Protein AF-0000000087771584 (afdb_homodimer)

Secondary structure (DSSP, 8-state):
-------------SPPPHHHHHHHHHHHHHHHHHHHTHHHHHHHHHHHHHHHHHTS-HHHHHH-TTHHHHHHHHHHHHHHHHHHHHHHHHT--TT-SSS-TTTTTHHHHHHHHHHHHTT---HHHHHHHHHHHHHHHHHHSSTTHHHHIIIIIHHHHHHHHHTTT--TT-SSPPEEEEES-TTSHHHHHHHHTT-EEEEEE--HHHHHHHHHHHHT--STT-EEE-TTTT--TT-S-HHHHH--EEE-SS-GGGG--STT-EEEEES-HHHHHTSGGGTT-EEEEEEES-GGG-SBHHHHHHHHHHHEEEEEEEEEEE----TTTTGGGT-SS----B---HHHHHHHHHHHTEEEEEEEEEEEESS--TTSSB-TTEEEEEEEEEEE--HHHHHHHSS--------------/-------------SPPPHHHHHHHHHHHHHHHHHHHTHHHHHHHHHHHHHHHHHTS-HHHHHH-TTHHHHHHHHHHHHHHHHHHHHHHHHT--TT-SSS-TTTTTHHHHHHHHHHHHTT---HHHHHHHHHHHHHHHHHHSSTTHHHHIIIIIHHHHHHHHHTTT--TT-SSPPEEEEES-TTSHHHHHHHHTT-EEEEEE--HHHHHHHHHHHHT--STT-EEE-TTTT--TT-S-HHHHH--EEE-SS-GGGG--STT-EEEEES-HHHHHTSGGGTT-EEEEEEES-GGG-SBHHHHHHHHHHHEEEEEEEEEEE----TTTTGGGT-SS----B---HHHHHHHHHHHTEEEEEEEEEEEESS--TTSSB-TTEEEEEEEEEEE--HHHHHHHSS--------------

Structure (mmCIF, N/CA/C/O backbone):
data_AF-0000000087771584-model_v1
#
loop_
_entity.id
_entity.type
_entity.pdbx_description
1 polymer 'carnosine N-methyltransferase'
#
loop_
_atom_site.group_PDB
_atom_site.id
_atom_site.type_symbol
_atom_site.label_atom_id
_atom_site.label_alt_id
_atom_site.label_comp_id
_atom_site.label_asym_id
_atom_site.label_entity_id
_atom_site.label_seq_id
_atom_site.pdbx_PDB_ins_code
_atom_site.Cartn_x
_atom_site.Cartn_y
_atom_site.Cartn_z
_atom_site.occupancy
_atom_site.B_iso_or_equiv
_atom_site.auth_seq_id
_atom_site.auth_comp_id
_atom_site.auth_asym_id
_atom_site.auth_atom_id
_atom_site.pdbx_PDB_model_num
ATOM 1 N N . MET A 1 1 ? -27.375 -39.625 -28.359 1 22.77 1 MET A N 1
ATOM 2 C CA . MET A 1 1 ? -26.031 -39.094 -28.609 1 22.77 1 MET A CA 1
ATOM 3 C C . MET A 1 1 ? -25.188 -39.219 -27.344 1 22.77 1 MET A C 1
ATOM 5 O O . MET A 1 1 ? -25.531 -38.656 -26.297 1 22.77 1 MET A O 1
ATOM 9 N N . GLN A 1 2 ? -24.406 -40.344 -27.062 1 22.14 2 GLN A N 1
ATOM 10 C CA . GLN A 1 2 ? -23.703 -40.969 -25.938 1 22.14 2 GLN A CA 1
ATOM 11 C C . GLN A 1 2 ? -22.516 -40.094 -25.5 1 22.14 2 GLN A C 1
ATOM 13 O O . GLN A 1 2 ? -21.547 -39.938 -26.266 1 22.14 2 GLN A O 1
ATOM 18 N N . ASN A 1 3 ? -22.781 -38.906 -24.797 1 22.47 3 ASN A N 1
ATOM 19 C CA . ASN A 1 3 ? -21.891 -37.875 -24.297 1 22.47 3 ASN A CA 1
ATOM 20 C C . ASN A 1 3 ? -20.719 -38.469 -23.516 1 22.47 3 ASN A C 1
ATOM 22 O O . ASN A 1 3 ? -20.922 -39.094 -22.484 1 22.47 3 ASN A O 1
ATOM 26 N N . SER A 1 4 ? -19.688 -38.938 -24.234 1 24.83 4 SER A N 1
ATOM 27 C CA . SER A 1 4 ? -18.453 -39.5 -23.703 1 24.83 4 SER A CA 1
ATOM 28 C C . SER A 1 4 ? -17.797 -38.594 -22.703 1 24.83 4 SER A C 1
ATOM 30 O O . SER A 1 4 ? -17.328 -37.5 -23.047 1 24.83 4 SER A O 1
ATOM 32 N N . THR A 1 5 ? -18.266 -38.5 -21.406 1 28.45 5 THR A N 1
ATOM 33 C CA . THR A 1 5 ? -17.75 -37.938 -20.172 1 28.45 5 THR A CA 1
ATOM 34 C C . THR A 1 5 ? -16.266 -38.25 -20.016 1 28.45 5 THR A C 1
ATOM 36 O O . THR A 1 5 ? -15.898 -39.406 -19.797 1 28.45 5 THR A O 1
ATOM 39 N N . GLY A 1 6 ? -15.438 -37.75 -20.906 1 25.03 6 GLY A N 1
ATOM 40 C CA . GLY A 1 6 ? -14 -37.938 -20.75 1 25.03 6 GLY A CA 1
ATOM 41 C C . GLY A 1 6 ? -13.523 -37.656 -19.328 1 25.03 6 GLY A C 1
ATOM 42 O O . GLY A 1 6 ? -13.93 -36.688 -18.703 1 25.03 6 GLY A O 1
ATOM 43 N N . ASP A 1 7 ? -13.18 -38.719 -18.641 1 27.91 7 ASP A N 1
ATOM 44 C CA . ASP A 1 7 ? -12.594 -38.875 -17.312 1 27.91 7 ASP A CA 1
ATOM 45 C C . ASP A 1 7 ? -11.344 -38.031 -17.156 1 27.91 7 ASP A C 1
ATOM 47 O O . ASP A 1 7 ? -10.305 -38.312 -17.75 1 27.91 7 ASP A O 1
ATOM 51 N N . GLY A 1 8 ? -11.43 -36.719 -17.328 1 28.66 8 GLY A N 1
ATOM 52 C CA . GLY A 1 8 ? -10.281 -35.938 -16.922 1 28.66 8 GLY A CA 1
ATOM 53 C C . GLY A 1 8 ? -9.734 -36.312 -15.562 1 28.66 8 GLY A C 1
ATOM 54 O O . GLY A 1 8 ? -10.344 -36 -14.531 1 28.66 8 GLY A O 1
ATOM 55 N N . SER A 1 9 ? -9.055 -37.469 -15.5 1 25.88 9 SER A N 1
ATOM 56 C CA . SER A 1 9 ? -8.336 -37.875 -14.297 1 25.88 9 SER A CA 1
ATOM 57 C C . SER A 1 9 ? -7.422 -36.75 -13.797 1 25.88 9 SER A C 1
ATOM 59 O O . SER A 1 9 ? -6.527 -36.312 -14.523 1 25.88 9 SER A O 1
ATOM 61 N N . ALA A 1 10 ? -7.867 -35.875 -13.07 1 38.59 10 ALA A N 1
ATOM 62 C CA . ALA A 1 10 ? -7.008 -35.062 -12.219 1 38.59 10 ALA A CA 1
ATOM 63 C C . ALA A 1 10 ? -5.922 -35.906 -11.562 1 38.59 10 ALA A C 1
ATOM 65 O O . ALA A 1 10 ? -6.219 -36.906 -10.906 1 38.59 10 ALA A O 1
ATOM 66 N N . GLY A 1 11 ? -4.777 -36.094 -12.117 1 32.62 11 GLY A N 1
ATOM 67 C CA . GLY A 1 11 ? -3.645 -36.75 -11.492 1 32.62 11 GLY A CA 1
ATOM 68 C C . GLY A 1 11 ? -3.521 -36.469 -10.008 1 32.62 11 GLY A C 1
ATOM 69 O O . GLY A 1 11 ? -3.18 -35.344 -9.625 1 32.62 11 GLY A O 1
ATOM 70 N N . ALA A 1 12 ? -4.148 -37.156 -9.164 1 39.69 12 ALA A N 1
ATOM 71 C CA . ALA A 1 12 ? -3.969 -37.125 -7.719 1 39.69 12 ALA A CA 1
ATOM 72 C C . ALA A 1 12 ? -2.541 -37.5 -7.34 1 39.69 12 ALA A C 1
ATOM 74 O O . ALA A 1 12 ? -2.025 -38.531 -7.801 1 39.69 12 ALA A O 1
ATOM 75 N N . GLY A 1 13 ? -1.673 -36.625 -7.02 1 40.41 13 GLY A N 1
ATOM 76 C CA . GLY A 1 13 ? -0.415 -37 -6.398 1 40.41 13 GLY A CA 1
ATOM 77 C C . GLY A 1 13 ? -0.57 -38.094 -5.355 1 40.41 13 GLY A C 1
ATOM 78 O O . GLY A 1 13 ? -1.687 -38.531 -5.07 1 40.41 13 GLY A O 1
ATOM 79 N N . PRO A 1 14 ? 0.566 -38.719 -4.977 1 46.25 14 PRO A N 1
ATOM 80 C CA . PRO A 1 14 ? 0.5 -39.812 -3.986 1 46.25 14 PRO A CA 1
ATOM 81 C C . PRO A 1 14 ? -0.317 -39.438 -2.754 1 46.25 14 PRO A C 1
ATOM 83 O O . PRO A 1 14 ? -0.399 -38.25 -2.404 1 46.25 14 PRO A O 1
ATOM 86 N N . PRO A 1 15 ? -1.144 -40.438 -2.342 1 50.44 15 PRO A N 1
ATOM 87 C CA . PRO A 1 15 ? -1.934 -40.188 -1.134 1 50.44 15 PRO A CA 1
ATOM 88 C C . PRO A 1 15 ? -1.086 -39.688 0.031 1 50.44 15 PRO A C 1
ATOM 90 O O . PRO A 1 15 ? 0.034 -40.156 0.237 1 50.44 15 PRO A O 1
ATOM 93 N N . PRO A 1 16 ? -1.327 -38.594 0.539 1 58.59 16 PRO A N 1
ATOM 94 C CA . PRO A 1 16 ? -0.564 -38.062 1.676 1 58.59 16 PRO A CA 1
ATOM 95 C C . PRO A 1 16 ? -0.458 -39.062 2.822 1 58.59 16 PRO A C 1
ATOM 97 O O . PRO A 1 16 ? -1.336 -39.906 2.986 1 58.59 16 PRO A O 1
ATOM 100 N N . GLN A 1 17 ? 0.775 -39.188 3.443 1 62.94 17 GLN A N 1
ATOM 101 C CA . GLN A 1 17 ? 0.966 -39.938 4.68 1 62.94 17 GLN A CA 1
ATOM 102 C C . GLN A 1 17 ? -0.097 -39.594 5.711 1 62.94 17 GLN A C 1
ATOM 104 O O . GLN A 1 17 ? -0.631 -38.469 5.699 1 62.94 17 GLN A O 1
ATOM 109 N N . PRO A 1 18 ? -0.548 -40.594 6.504 1 60.47 18 PRO A N 1
ATOM 110 C CA . PRO A 1 18 ? -1.641 -40.375 7.457 1 60.47 18 PRO A CA 1
ATOM 111 C C . PRO A 1 18 ? -1.499 -39.062 8.227 1 60.47 18 PRO A C 1
ATOM 113 O O . PRO A 1 18 ? -2.484 -38.344 8.422 1 60.47 18 PRO A O 1
ATOM 116 N N . ASP A 1 19 ? -0.29 -38.719 8.641 1 77.94 19 ASP A N 1
ATOM 117 C CA . ASP A 1 19 ? -0.054 -37.469 9.367 1 77.94 19 ASP A CA 1
ATOM 118 C C . ASP A 1 19 ? -0.266 -36.281 8.469 1 77.94 19 ASP A C 1
ATOM 120 O O . ASP A 1 19 ? -0.857 -35.281 8.883 1 77.94 19 ASP A O 1
ATOM 124 N N . GLN A 1 20 ? -0.003 -36.531 7.23 1 80.88 20 GLN A N 1
ATOM 125 C CA . GLN A 1 20 ? -0.16 -35.438 6.273 1 80.88 20 GLN A CA 1
ATOM 126 C C . GLN A 1 20 ? -1.629 -35.219 5.918 1 80.88 20 GLN A C 1
ATOM 128 O O . GLN A 1 20 ? -2.078 -34.062 5.766 1 80.88 20 GLN A O 1
ATOM 133 N N . ALA A 1 21 ? -2.41 -36.375 5.859 1 86.06 21 ALA A N 1
ATOM 134 C CA . ALA A 1 21 ? -3.832 -36.281 5.535 1 86.06 21 ALA A CA 1
ATOM 135 C C . ALA A 1 21 ? -4.605 -35.562 6.641 1 86.06 21 ALA A C 1
ATOM 137 O O . ALA A 1 21 ? -5.512 -34.781 6.363 1 86.06 21 ALA A O 1
ATOM 138 N N . ALA A 1 22 ? -4.188 -35.844 7.809 1 89.44 22 ALA A N 1
ATOM 139 C CA . ALA A 1 22 ? -4.848 -35.219 8.945 1 89.44 22 ALA A CA 1
ATOM 140 C C . ALA A 1 22 ? -4.562 -33.719 8.969 1 89.44 22 ALA A C 1
ATOM 142 O O . ALA A 1 22 ? -5.457 -32.906 9.258 1 89.44 22 ALA A O 1
ATOM 143 N N . LEU A 1 23 ? -3.338 -33.344 8.672 1 90.44 23 LEU A N 1
ATOM 144 C CA . LEU A 1 23 ? -2.953 -31.938 8.641 1 90.44 23 LEU A CA 1
ATOM 145 C C . LEU A 1 23 ? -3.691 -31.203 7.531 1 90.44 23 LEU A C 1
ATOM 147 O O . LEU A 1 23 ? -4.113 -30.062 7.711 1 90.44 23 LEU A O 1
ATOM 151 N N . GLU A 1 24 ? -3.861 -31.844 6.469 1 91.56 24 GLU A N 1
ATOM 152 C CA . GLU A 1 24 ? -4.578 -31.25 5.344 1 91.56 24 GLU A CA 1
ATOM 153 C C . GLU A 1 24 ? -6.059 -31.062 5.66 1 91.56 24 GLU A C 1
ATOM 155 O O . GLU A 1 24 ? -6.656 -30.047 5.301 1 91.56 24 GLU A O 1
ATOM 160 N N . ARG A 1 25 ? -6.602 -32.062 6.246 1 93.69 25 ARG A N 1
ATOM 161 C CA . ARG A 1 25 ? -8.008 -31.984 6.629 1 93.69 25 ARG A CA 1
ATOM 162 C C . ARG A 1 25 ? -8.234 -30.859 7.633 1 93.69 25 ARG A C 1
ATOM 164 O O . ARG A 1 25 ? -9.219 -30.125 7.535 1 93.69 25 ARG A O 1
ATOM 171 N N . GLU A 1 26 ? -7.359 -30.75 8.547 1 95.44 26 GLU A N 1
ATOM 172 C CA . GLU A 1 26 ? -7.445 -29.656 9.523 1 95.44 26 GLU A CA 1
ATOM 173 C C . GLU A 1 26 ? -7.348 -28.297 8.844 1 95.44 26 GLU A C 1
ATOM 175 O O . GLU A 1 26 ? -8.094 -27.375 9.172 1 95.44 26 GLU A O 1
ATOM 180 N N . ALA A 1 27 ? -6.391 -28.219 7.93 1 95.69 27 ALA A N 1
ATOM 181 C CA . ALA A 1 27 ? -6.219 -26.984 7.184 1 95.69 27 ALA A CA 1
ATOM 182 C C . ALA A 1 27 ? -7.473 -26.641 6.383 1 95.69 27 ALA A C 1
ATOM 184 O O . ALA A 1 27 ? -7.918 -25.484 6.367 1 95.69 27 ALA A O 1
ATOM 185 N N . LEU A 1 28 ? -8.023 -27.656 5.738 1 96.69 28 LEU A N 1
ATOM 186 C CA . LEU A 1 28 ? -9.266 -27.484 4.988 1 96.69 28 LEU A CA 1
ATOM 187 C C . LEU A 1 28 ? -10.398 -27.031 5.91 1 96.69 28 LEU A C 1
ATOM 189 O O . LEU A 1 28 ? -11.164 -26.141 5.562 1 96.69 28 LEU A O 1
ATOM 193 N N . GLY A 1 29 ? -10.477 -27.656 7.035 1 97.44 29 GLY A N 1
ATOM 194 C CA . GLY A 1 29 ? -11.492 -27.312 8.016 1 97.44 29 GLY A CA 1
ATOM 195 C C . GLY A 1 29 ? -11.383 -25.891 8.516 1 97.44 29 GLY A C 1
ATOM 196 O O . GLY A 1 29 ? -12.398 -25.188 8.656 1 97.44 29 GLY A O 1
ATOM 197 N N . ARG A 1 30 ? -10.188 -25.484 8.781 1 97.69 30 ARG A N 1
ATOM 198 C CA . ARG A 1 30 ? -9.938 -24.109 9.227 1 97.69 30 ARG A CA 1
ATOM 199 C C . ARG A 1 30 ? -10.43 -23.109 8.203 1 97.69 30 ARG A C 1
ATOM 201 O O . ARG A 1 30 ? -11.086 -22.125 8.555 1 97.69 30 ARG A O 1
ATOM 208 N N . VAL A 1 31 ? -10.086 -23.328 6.965 1 98.12 31 VAL A N 1
ATOM 209 C CA . VAL A 1 31 ? -10.453 -22.422 5.879 1 98.12 31 VAL A CA 1
ATOM 210 C C . VAL A 1 31 ? -11.969 -22.406 5.715 1 98.12 31 VAL A C 1
ATOM 212 O O . VAL A 1 31 ? -12.57 -21.328 5.637 1 98.12 31 VAL A O 1
ATOM 215 N N . ALA A 1 32 ? -12.609 -23.562 5.668 1 98.12 32 ALA A N 1
ATOM 216 C CA . ALA A 1 32 ? -14.062 -23.641 5.543 1 98.12 32 ALA A CA 1
ATOM 217 C C . ALA A 1 32 ? -14.75 -22.969 6.723 1 98.12 32 ALA A C 1
ATOM 219 O O . ALA A 1 32 ? -15.773 -22.297 6.551 1 98.12 32 ALA A O 1
ATOM 220 N N . HIS A 1 33 ? -14.164 -23.141 7.867 1 98.12 33 HIS A N 1
ATOM 221 C CA . HIS A 1 33 ? -14.664 -22.5 9.078 1 98.12 33 HIS A CA 1
ATOM 222 C C . HIS A 1 33 ? -14.633 -20.984 8.945 1 98.12 33 HIS A C 1
ATOM 224 O O . HIS A 1 33 ? -15.594 -20.312 9.32 1 98.12 33 HIS A O 1
ATOM 230 N N . ALA A 1 34 ? -13.555 -20.438 8.453 1 98.19 34 ALA A N 1
ATOM 231 C CA . ALA A 1 34 ? -13.414 -19 8.266 1 98.19 34 ALA A CA 1
ATOM 232 C C . ALA A 1 34 ? -14.453 -18.469 7.289 1 98.19 34 ALA A C 1
ATOM 234 O O . ALA A 1 34 ? -15.047 -17.406 7.516 1 98.19 34 ALA A O 1
ATOM 235 N N . LEU A 1 35 ? -14.68 -19.188 6.195 1 98.31 35 LEU A N 1
ATOM 236 C CA . LEU A 1 35 ? -15.703 -18.812 5.227 1 98.31 35 LEU A CA 1
ATOM 237 C C . LEU A 1 35 ? -17.094 -18.797 5.871 1 98.31 35 LEU A C 1
ATOM 239 O O . LEU A 1 35 ? -17.875 -17.891 5.652 1 98.31 35 LEU A O 1
ATOM 243 N N . ARG A 1 36 ? -17.281 -19.75 6.672 1 97.06 36 ARG A N 1
ATOM 244 C CA . ARG A 1 36 ? -18.562 -19.938 7.34 1 97.06 36 ARG A CA 1
ATOM 245 C C . ARG A 1 36 ? -18.859 -18.797 8.305 1 97.06 36 ARG A C 1
ATOM 247 O O . ARG A 1 36 ? -20 -18.328 8.414 1 97.06 36 ARG A O 1
ATOM 254 N N . HIS A 1 37 ? -17.875 -18.344 8.953 1 97.12 37 HIS A N 1
ATOM 255 C CA . HIS A 1 37 ? -18.047 -17.344 10 1 97.12 37 HIS A CA 1
ATOM 256 C C . HIS A 1 37 ? -17.578 -15.969 9.531 1 97.12 37 HIS A C 1
ATOM 258 O O . HIS A 1 37 ? -17.172 -15.133 10.344 1 97.12 37 HIS A O 1
ATOM 264 N N . TYR A 1 38 ? -17.641 -15.742 8.281 1 97.44 38 TYR A N 1
ATOM 265 C CA . TYR A 1 38 ? -17.266 -14.469 7.664 1 97.44 38 TYR A CA 1
ATOM 266 C C . TYR A 1 38 ? -17.953 -13.305 8.367 1 97.44 38 TYR A C 1
ATOM 268 O O . TYR A 1 38 ? -17.328 -12.273 8.625 1 97.44 38 TYR A O 1
ATOM 276 N N . ARG A 1 39 ? -19.156 -13.43 8.68 1 95.12 39 ARG A N 1
ATOM 277 C CA . ARG A 1 39 ? -19.969 -12.328 9.18 1 95.12 39 ARG A CA 1
ATOM 278 C C . ARG A 1 39 ? -19.484 -11.852 10.539 1 95.12 39 ARG A C 1
ATOM 280 O O . ARG A 1 39 ? -19.578 -10.664 10.859 1 95.12 39 ARG A O 1
ATOM 287 N N . SER A 1 40 ? -19 -12.773 11.297 1 92 40 SER A N 1
ATOM 288 C CA . SER A 1 40 ? -18.531 -12.398 12.625 1 92 40 SER A CA 1
ATOM 289 C C . SER A 1 40 ? -17.406 -11.383 12.547 1 92 40 SER A C 1
ATOM 291 O O . SER A 1 40 ? -17.406 -10.375 13.258 1 92 40 SER A O 1
ATOM 293 N N . GLY A 1 41 ? -16.438 -11.617 11.703 1 91.5 41 GLY A N 1
ATOM 294 C CA . GLY A 1 41 ? -15.32 -10.695 11.523 1 91.5 41 GLY A CA 1
ATOM 295 C C . GLY A 1 41 ? -15.719 -9.391 10.852 1 91.5 41 GLY A C 1
ATOM 296 O O . GLY A 1 41 ? -15.344 -8.312 11.312 1 91.5 41 GLY A O 1
ATOM 297 N N . ALA A 1 42 ? -16.484 -9.5 9.82 1 94.06 42 ALA A N 1
ATOM 298 C CA . ALA A 1 42 ? -16.922 -8.328 9.078 1 94.06 42 ALA A CA 1
ATOM 299 C C . ALA A 1 42 ? -17.844 -7.453 9.93 1 94.06 42 ALA A C 1
ATOM 301 O O . ALA A 1 42 ? -17.812 -6.223 9.836 1 94.06 42 ALA A O 1
ATOM 302 N N . GLY A 1 43 ? -18.578 -8.094 10.773 1 92.88 43 GLY A N 1
ATOM 303 C CA . GLY A 1 43 ? -19.484 -7.371 11.656 1 92.88 43 GLY A CA 1
ATOM 304 C C . GLY A 1 43 ? -18.766 -6.523 12.688 1 92.88 43 GLY A C 1
ATOM 305 O O . GLY A 1 43 ? -19.266 -5.473 13.094 1 92.88 43 GLY A O 1
ATOM 306 N N . LEU A 1 44 ? -17.656 -6.961 13.078 1 91.31 44 LEU A N 1
ATOM 307 C CA . LEU A 1 44 ? -16.875 -6.227 14.07 1 91.31 44 LEU A CA 1
ATOM 308 C C . LEU A 1 44 ? -16.391 -4.895 13.508 1 91.31 44 LEU A C 1
ATOM 310 O O . LEU A 1 44 ? -16.328 -3.896 14.227 1 91.31 44 LEU A O 1
ATOM 314 N N . GLU A 1 45 ? -16.031 -4.887 12.25 1 91.81 45 GLU A N 1
ATOM 315 C CA . GLU A 1 45 ? -15.609 -3.646 11.609 1 91.81 45 GLU A CA 1
ATOM 316 C C . GLU A 1 45 ? -16.734 -2.617 11.594 1 91.81 45 GLU A C 1
ATOM 318 O O . GLU A 1 45 ? -16.516 -1.442 11.891 1 91.81 45 GLU A O 1
ATOM 323 N N . VAL A 1 46 ? -17.875 -3.021 11.266 1 94.94 46 VAL A N 1
ATOM 324 C CA . VAL A 1 46 ? -19.031 -2.133 11.203 1 94.94 46 VAL A CA 1
ATOM 325 C C . VAL A 1 46 ? -19.406 -1.685 12.617 1 94.94 46 VAL A C 1
ATOM 327 O O . VAL A 1 46 ? -19.812 -0.535 12.82 1 94.94 46 VAL A O 1
ATOM 330 N N . ALA A 1 47 ? -19.281 -2.574 13.547 1 95 47 ALA A N 1
ATOM 331 C CA . ALA A 1 47 ? -19.531 -2.225 14.938 1 95 47 ALA A CA 1
ATOM 332 C C . ALA A 1 47 ? -18.578 -1.14 15.422 1 95 47 ALA A C 1
ATOM 334 O O . ALA A 1 47 ? -18.953 -0.271 16.203 1 95 47 ALA A O 1
ATOM 335 N N . ARG A 1 48 ? -17.375 -1.209 14.977 1 95 48 ARG A N 1
ATOM 336 C CA . ARG A 1 48 ? -16.391 -0.187 15.312 1 95 48 ARG A CA 1
ATOM 337 C C . ARG A 1 48 ? -16.812 1.177 14.781 1 95 48 ARG A C 1
ATOM 339 O O . ARG A 1 48 ? -16.688 2.189 15.469 1 95 48 ARG A O 1
ATOM 346 N N . TRP A 1 49 ? -17.297 1.212 13.523 1 96.19 49 TRP A N 1
ATOM 347 C CA . TRP A 1 49 ? -17.797 2.463 12.961 1 96.19 49 TRP A CA 1
ATOM 348 C C . TRP A 1 49 ? -18.922 3.035 13.812 1 96.19 49 TRP A C 1
ATOM 350 O O . TRP A 1 49 ? -18.938 4.234 14.109 1 96.19 49 TRP A O 1
ATOM 360 N N . GLN A 1 50 ? -19.844 2.164 14.195 1 96.31 50 GLN A N 1
ATOM 361 C CA . GLN A 1 50 ? -20.969 2.574 15.023 1 96.31 50 GLN A CA 1
ATOM 362 C C . GLN A 1 50 ? -20.5 3.084 16.375 1 96.31 50 GLN A C 1
ATOM 364 O O . GLN A 1 50 ? -20.984 4.098 16.875 1 96.31 50 GLN A O 1
ATOM 369 N N . HIS A 1 51 ? -19.594 2.393 16.938 1 96.38 51 HIS A N 1
ATOM 370 C CA . HIS A 1 51 ? -19.047 2.795 18.234 1 96.38 51 HIS A CA 1
ATOM 371 C C . HIS A 1 51 ? -18.406 4.18 18.141 1 96.38 51 HIS A C 1
ATOM 373 O O . HIS A 1 51 ? -18.656 5.027 19.016 1 96.38 51 HIS A O 1
ATOM 379 N N . ASN A 1 52 ? -17.594 4.434 17.125 1 96.31 52 ASN A N 1
ATOM 380 C CA . ASN A 1 52 ? -16.953 5.727 16.922 1 96.31 52 ASN A CA 1
ATOM 381 C C . ASN A 1 52 ? -17.984 6.836 16.703 1 96.31 52 ASN A C 1
ATOM 383 O O . ASN A 1 52 ? -17.828 7.941 17.234 1 96.31 52 ASN A O 1
ATOM 387 N N . LEU A 1 53 ? -19.031 6.555 15.945 1 95.69 53 LEU A N 1
ATOM 388 C CA . LEU A 1 53 ? -20.109 7.508 15.75 1 95.69 53 LEU A CA 1
ATOM 389 C C . LEU A 1 53 ? -20.75 7.891 17.078 1 95.69 53 LEU A C 1
ATOM 391 O O . LEU A 1 53 ? -21.031 9.062 17.328 1 95.69 53 LEU A O 1
ATOM 395 N N . ASN A 1 54 ? -20.906 6.918 17.906 1 96.38 54 ASN A N 1
ATOM 396 C CA . ASN A 1 54 ? -21.562 7.125 19.188 1 96.38 54 ASN A CA 1
ATOM 397 C C . ASN A 1 54 ? -20.719 7.988 20.125 1 96.38 54 ASN A C 1
ATOM 399 O O . ASN A 1 54 ? -21.234 8.531 21.109 1 96.38 54 ASN A O 1
ATOM 403 N N . GLN A 1 55 ? -19.453 8.094 19.875 1 96.5 55 GLN A N 1
ATOM 404 C CA . GLN A 1 55 ? -18.547 8.891 20.703 1 96.5 55 GLN A CA 1
ATOM 405 C C . GLN A 1 55 ? -18.625 10.367 20.328 1 96.5 55 GLN A C 1
ATOM 407 O O . GLN A 1 55 ? -18.141 11.227 21.078 1 96.5 55 GLN A O 1
ATOM 412 N N . LEU A 1 56 ? -19.234 10.656 19.219 1 96.94 56 LEU A N 1
ATOM 413 C CA . LEU A 1 56 ? -19.312 12.039 18.766 1 96.94 56 LEU A CA 1
ATOM 414 C C . LEU A 1 56 ? -20.328 12.828 19.594 1 96.94 56 LEU A C 1
ATOM 416 O O . LEU A 1 56 ? -21.375 12.305 19.969 1 96.94 56 LEU A O 1
ATOM 420 N N . GLY A 1 57 ? -20.016 14.109 19.938 1 96.44 57 GLY A N 1
ATOM 421 C CA . GLY A 1 57 ? -21 15 20.531 1 96.44 57 GLY A CA 1
ATOM 422 C C . GLY A 1 57 ? -22.156 15.328 19.594 1 96.44 57 GLY A C 1
ATOM 423 O O . GLY A 1 57 ? -22.094 15.031 18.406 1 96.44 57 GLY A O 1
ATOM 424 N N . GLU A 1 58 ? -23.156 15.953 20.141 1 96.62 58 GLU A N 1
ATOM 425 C CA . GLU A 1 58 ? -24.359 16.281 19.375 1 96.62 58 GLU A CA 1
ATOM 426 C C . GLU A 1 58 ? -24.031 17.188 18.188 1 96.62 58 GLU A C 1
ATOM 428 O O . GLU A 1 58 ? -24.594 17.016 17.109 1 96.62 58 GLU A O 1
ATOM 433 N N . ARG A 1 59 ? -23.234 18.062 18.391 1 96.56 59 ARG A N 1
ATOM 434 C CA . ARG A 1 59 ? -22.875 19.016 17.344 1 96.56 59 ARG A CA 1
ATOM 435 C C . ARG A 1 59 ? -22.266 18.297 16.156 1 96.56 59 ARG A C 1
ATOM 437 O O . ARG A 1 59 ? -22.672 18.516 15.008 1 96.56 59 ARG A O 1
ATOM 444 N N . HIS A 1 60 ? -21.312 17.438 16.438 1 97.56 60 HIS A N 1
ATOM 445 C CA . HIS A 1 60 ? -20.625 16.734 15.359 1 97.56 60 HIS A CA 1
ATOM 446 C C . HIS A 1 60 ? -21.531 15.695 14.703 1 97.56 60 HIS A C 1
ATOM 448 O O . HIS A 1 60 ? -21.453 15.477 13.492 1 97.56 60 HIS A O 1
ATOM 454 N N . ARG A 1 61 ? -22.391 15.109 15.422 1 97.19 61 ARG A N 1
ATOM 455 C CA . ARG A 1 61 ? -23.375 14.195 14.844 1 97.19 61 ARG A CA 1
ATOM 456 C C . ARG A 1 61 ? -24.266 14.914 13.844 1 97.19 61 ARG A C 1
ATOM 458 O O . ARG A 1 61 ? -24.641 14.352 12.812 1 97.19 61 ARG A O 1
ATOM 465 N N . ALA A 1 62 ? -24.547 16.109 14.164 1 97.44 62 ALA A N 1
ATOM 466 C CA . ALA A 1 62 ? -25.406 16.906 13.305 1 97.44 62 ALA A CA 1
ATOM 467 C C . ALA A 1 62 ? -24.734 17.219 11.977 1 97.44 62 ALA A C 1
ATOM 469 O O . ALA A 1 62 ? -25.391 17.484 10.969 1 97.44 62 ALA A O 1
ATOM 470 N N . LEU A 1 63 ? -23.438 17.188 11.906 1 98 63 LEU A N 1
ATOM 471 C CA . LEU A 1 63 ? -22.688 17.469 10.688 1 98 63 LEU A CA 1
ATOM 472 C C . LEU A 1 63 ? -22.703 16.266 9.758 1 98 63 LEU A C 1
ATOM 474 O O . LEU A 1 63 ? -22.375 16.391 8.57 1 98 63 LEU A O 1
ATOM 478 N N . VAL A 1 64 ? -23.047 15.039 10.273 1 97.56 64 VAL A N 1
ATOM 479 C CA . VAL A 1 64 ? -23.016 13.828 9.461 1 97.56 64 VAL A CA 1
ATOM 480 C C . VAL A 1 64 ? -24.297 13.031 9.664 1 97.56 64 VAL A C 1
ATOM 482 O O . VAL A 1 64 ? -24.266 11.852 10.016 1 97.56 64 VAL A O 1
ATOM 485 N N . PRO A 1 65 ? -25.406 13.578 9.273 1 96.38 65 PRO A N 1
ATOM 486 C CA . PRO A 1 65 ? -26.703 12.969 9.562 1 96.38 65 PRO A CA 1
ATOM 487 C C . PRO A 1 65 ? -26.922 11.656 8.812 1 96.38 65 PRO A C 1
ATOM 489 O O . PRO A 1 65 ? -27.766 10.844 9.219 1 96.38 65 PRO A O 1
ATOM 492 N N . GLN A 1 66 ? -26.219 11.375 7.789 1 95 66 GLN A N 1
ATOM 493 C CA . GLN A 1 66 ? -26.469 10.211 6.957 1 95 66 GLN A CA 1
ATOM 494 C C . GLN A 1 66 ? -25.609 9.031 7.391 1 95 66 GLN A C 1
ATOM 496 O O . GLN A 1 66 ? -25.75 7.922 6.867 1 95 66 GLN A O 1
ATOM 501 N N . LEU A 1 67 ? -24.703 9.227 8.328 1 95.44 67 LEU A N 1
ATOM 502 C CA . LEU A 1 67 ? -23.719 8.227 8.688 1 95.44 67 LEU A CA 1
ATOM 503 C C . LEU A 1 67 ? -24.391 6.973 9.242 1 95.44 67 LEU A C 1
ATOM 505 O O . LEU A 1 67 ? -23.984 5.852 8.938 1 95.44 67 LEU A O 1
ATOM 509 N N . PRO A 1 68 ? -25.5 7.09 10.062 1 96 68 PRO A N 1
ATOM 510 C CA . PRO A 1 68 ? -26.172 5.883 10.539 1 96 68 PRO A CA 1
ATOM 511 C C . PRO A 1 68 ? -26.734 5.031 9.398 1 96 68 PRO A C 1
ATOM 513 O O . PRO A 1 68 ? -26.656 3.799 9.453 1 96 68 PRO A O 1
ATOM 516 N N . GLU A 1 69 ? -27.219 5.664 8.438 1 97.06 69 GLU A N 1
ATOM 517 C CA . GLU A 1 69 ? -27.75 4.945 7.281 1 97.06 69 GLU A CA 1
ATOM 518 C C . GLU A 1 69 ? -26.641 4.219 6.523 1 97.06 69 GLU A C 1
ATOM 520 O O . GLU A 1 69 ? -26.844 3.102 6.043 1 97.06 69 GLU A O 1
ATOM 525 N N . LYS A 1 70 ? -25.562 4.848 6.367 1 96.75 70 LYS A N 1
ATOM 526 C CA . LYS A 1 70 ? -24.406 4.219 5.727 1 96.75 70 LYS A CA 1
ATOM 527 C C . LYS A 1 70 ? -23.984 2.947 6.465 1 96.75 70 LYS A C 1
ATOM 529 O O . LYS A 1 70 ? -23.719 1.919 5.84 1 96.75 70 LYS A O 1
ATOM 534 N N . ILE A 1 71 ? -23.938 3.021 7.754 1 97.19 71 ILE A N 1
ATOM 535 C CA . ILE A 1 71 ? -23.531 1.9 8.586 1 97.19 71 ILE A CA 1
ATOM 536 C C . ILE A 1 71 ? -24.516 0.751 8.445 1 97.19 71 ILE A C 1
ATOM 538 O O . ILE A 1 71 ? -24.125 -0.409 8.305 1 97.19 71 ILE A O 1
ATOM 542 N N . ALA A 1 72 ? -25.812 1.077 8.43 1 97.44 72 ALA A N 1
ATOM 543 C CA . ALA A 1 72 ? -26.844 0.065 8.242 1 97.44 72 ALA A CA 1
ATOM 544 C C . ALA A 1 72 ? -26.719 -0.59 6.867 1 97.44 72 ALA A C 1
ATOM 546 O O . ALA A 1 72 ? -26.875 -1.807 6.738 1 97.44 72 ALA A O 1
ATOM 547 N N . ALA A 1 73 ? -26.484 0.213 5.898 1 98.19 73 ALA A N 1
ATOM 548 C CA . ALA A 1 73 ? -26.328 -0.297 4.539 1 98.19 73 ALA A CA 1
ATOM 549 C C . ALA A 1 73 ? -25.109 -1.211 4.426 1 98.19 73 ALA A C 1
ATOM 551 O O . ALA A 1 73 ? -25.141 -2.211 3.705 1 98.19 73 ALA A O 1
ATOM 552 N N . ALA A 1 74 ? -24.047 -0.873 5.086 1 98.25 74 ALA A N 1
ATOM 553 C CA . ALA A 1 74 ? -22.859 -1.714 5.098 1 98.25 74 ALA A CA 1
ATOM 554 C C . ALA A 1 74 ? -23.156 -3.094 5.672 1 98.25 74 ALA A C 1
ATOM 556 O O . ALA A 1 74 ? -22.656 -4.105 5.176 1 98.25 74 ALA A O 1
ATOM 557 N N . ARG A 1 75 ? -23.969 -3.152 6.711 1 97.81 75 ARG A N 1
ATOM 558 C CA . ARG A 1 75 ? -24.375 -4.426 7.301 1 97.81 75 ARG A CA 1
ATOM 559 C C . ARG A 1 75 ? -25.109 -5.289 6.289 1 97.81 75 ARG A C 1
ATOM 561 O O . ARG A 1 75 ? -24.953 -6.508 6.262 1 97.81 75 ARG A O 1
ATOM 568 N N . GLN A 1 76 ? -25.891 -4.648 5.5 1 98.19 76 GLN A N 1
ATOM 569 C CA . GLN A 1 76 ? -26.609 -5.375 4.469 1 98.19 76 GLN A CA 1
ATOM 570 C C . GLN A 1 76 ? -25.672 -5.938 3.414 1 98.19 76 GLN A C 1
ATOM 572 O O . GLN A 1 76 ? -25.859 -7.051 2.924 1 98.19 76 GLN A O 1
ATOM 577 N N . CYS A 1 77 ? -24.688 -5.145 3.043 1 98.69 77 CYS A N 1
ATOM 578 C CA . CYS A 1 77 ? -23.672 -5.625 2.1 1 98.69 77 CYS A CA 1
ATOM 579 C C . CYS A 1 77 ? -22.953 -6.848 2.648 1 98.69 77 CYS A C 1
ATOM 581 O O . CYS A 1 77 ? -22.75 -7.828 1.93 1 98.69 77 CYS A O 1
ATOM 583 N N . ILE A 1 78 ? -22.641 -6.805 3.914 1 98.38 78 ILE A N 1
ATOM 584 C CA . ILE A 1 78 ? -21.969 -7.91 4.582 1 98.38 78 ILE A CA 1
ATOM 585 C C . ILE A 1 78 ? -22.859 -9.148 4.559 1 98.38 78 ILE A C 1
ATOM 587 O O . ILE A 1 78 ? -22.375 -10.258 4.312 1 98.38 78 ILE A O 1
ATOM 591 N N . TYR A 1 79 ? -24.109 -8.961 4.773 1 98.12 79 TYR A N 1
ATOM 592 C CA . TYR A 1 79 ? -25.047 -10.078 4.75 1 98.12 79 TYR A CA 1
ATOM 593 C C . TYR A 1 79 ? -25.125 -10.703 3.365 1 98.12 79 TYR A C 1
ATOM 595 O O . TYR A 1 79 ? -25.156 -11.93 3.232 1 98.12 79 TYR A O 1
ATOM 603 N N . ARG A 1 80 ? -25.125 -9.898 2.338 1 98.38 80 ARG A N 1
ATOM 604 C CA . ARG A 1 80 ? -25.156 -10.414 0.974 1 98.38 80 ARG A CA 1
ATOM 605 C C . ARG A 1 80 ? -23.891 -11.219 0.675 1 98.38 80 ARG A C 1
ATOM 607 O O . ARG A 1 80 ? -23.969 -12.281 0.047 1 98.38 80 ARG A O 1
ATOM 614 N N . ASN A 1 81 ? -22.75 -10.68 1.085 1 98.81 81 ASN A N 1
ATOM 615 C CA . ASN A 1 81 ? -21.516 -11.453 0.957 1 98.81 81 ASN A CA 1
ATOM 616 C C . ASN A 1 81 ? -21.625 -12.797 1.665 1 98.81 81 ASN A C 1
ATOM 618 O O . ASN A 1 81 ? -21.156 -13.82 1.146 1 98.81 81 ASN A O 1
ATOM 622 N N . HIS A 1 82 ? -22.25 -12.773 2.816 1 98.25 82 HIS A N 1
ATOM 623 C CA . HIS A 1 82 ? -22.422 -13.992 3.6 1 98.25 82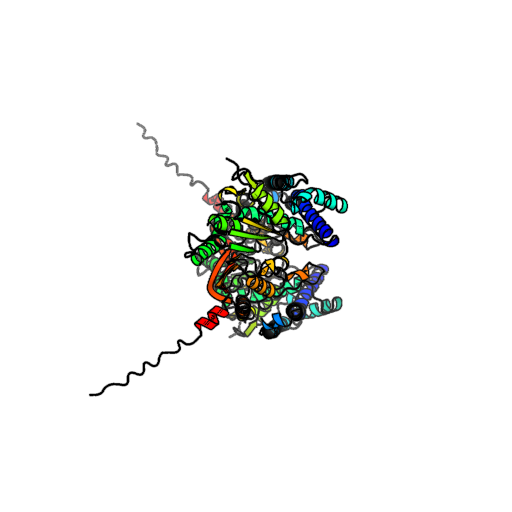 HIS A CA 1
ATOM 624 C C . HIS A 1 82 ? -23.25 -15.016 2.846 1 98.25 82 HIS A C 1
ATOM 626 O O . HIS A 1 82 ? -22.953 -16.203 2.861 1 98.25 82 HIS A O 1
ATOM 632 N N . LEU A 1 83 ? -24.266 -14.578 2.189 1 98.06 83 LEU A N 1
ATOM 633 C CA . LEU A 1 83 ? -25.125 -15.477 1.431 1 98.06 83 LEU A CA 1
ATOM 634 C C . LEU A 1 83 ? -24.344 -16.156 0.304 1 98.06 83 LEU A C 1
ATOM 636 O O . LEU A 1 83 ? -24.5 -17.359 0.069 1 98.06 83 LEU A O 1
ATOM 640 N N . PHE A 1 84 ? -23.562 -15.422 -0.366 1 98.56 84 PHE A N 1
ATOM 641 C CA . PHE A 1 84 ? -22.719 -15.969 -1.423 1 98.56 84 PHE A CA 1
ATOM 642 C C . PHE A 1 84 ? -21.766 -17.031 -0.865 1 98.56 84 PHE A C 1
ATOM 644 O O . PHE A 1 84 ? -21.688 -18.141 -1.384 1 98.56 84 PHE A O 1
ATOM 651 N N . LEU A 1 85 ? -21.062 -16.672 0.198 1 98.5 85 LEU A N 1
ATOM 652 C CA . LEU A 1 85 ? -20.078 -17.578 0.793 1 98.5 85 LEU A CA 1
ATOM 653 C C . LEU A 1 85 ? -20.75 -18.828 1.336 1 98.5 85 LEU A C 1
ATOM 655 O O . LEU A 1 85 ? -20.188 -19.922 1.25 1 98.5 85 LEU A O 1
ATOM 659 N N . SER A 1 86 ? -21.969 -18.688 1.871 1 96.88 86 SER A N 1
ATOM 660 C CA . SER A 1 86 ? -22.719 -19.828 2.365 1 96.88 86 SER A CA 1
ATOM 661 C C . SER A 1 86 ? -23.109 -20.766 1.227 1 96.88 86 SER A C 1
ATOM 663 O O . SER A 1 86 ? -23.047 -21.984 1.372 1 96.88 86 SER A O 1
ATOM 665 N N . SER A 1 87 ? -23.5 -20.172 0.183 1 96 87 SER A N 1
ATOM 666 C CA . SER A 1 87 ? -23.844 -20.984 -0.983 1 96 87 SER A CA 1
ATOM 667 C C . SER A 1 87 ? -22.625 -21.703 -1.534 1 96 87 SER A C 1
ATOM 669 O O . SER A 1 87 ? -22.719 -22.875 -1.927 1 96 87 SER A O 1
ATOM 671 N N . LEU A 1 88 ? -21.578 -21.047 -1.58 1 96.94 88 LEU A N 1
ATOM 672 C CA . LEU A 1 88 ? -20.312 -21.656 -1.985 1 96.94 88 LEU A CA 1
ATOM 673 C C . LEU A 1 88 ? -19.984 -22.875 -1.138 1 96.94 88 LEU A C 1
ATOM 675 O O . LEU A 1 88 ? -19.719 -23.953 -1.674 1 96.94 88 LEU A O 1
ATOM 679 N N . LEU A 1 89 ? -20.172 -22.781 0.118 1 96.06 89 LEU A N 1
ATOM 680 C CA . LEU A 1 89 ? -19.812 -23.859 1.033 1 96.06 89 LEU A CA 1
ATOM 681 C C . LEU A 1 89 ? -20.797 -25.016 0.921 1 96.06 89 LEU A C 1
ATOM 683 O O . LEU A 1 89 ? -20.438 -26.172 1.136 1 96.06 89 LEU A O 1
ATOM 687 N N . ALA A 1 90 ? -21.984 -24.656 0.583 1 94.06 90 ALA A N 1
ATOM 688 C CA . ALA A 1 90 ? -23.047 -25.672 0.524 1 94.06 90 ALA A CA 1
ATOM 689 C C . ALA A 1 90 ? -22.75 -26.719 -0.542 1 94.06 90 ALA A C 1
ATOM 691 O O . ALA A 1 90 ? -23.266 -27.844 -0.484 1 94.06 90 ALA A O 1
ATOM 692 N N . MET A 1 91 ? -21.906 -26.359 -1.432 1 93.44 91 MET A N 1
ATOM 693 C CA . MET A 1 91 ? -21.547 -27.281 -2.504 1 93.44 91 MET A CA 1
ATOM 694 C C . MET A 1 91 ? -20.703 -28.438 -1.974 1 93.44 91 MET A C 1
ATOM 696 O O . MET A 1 91 ? -20.625 -29.5 -2.598 1 93.44 91 MET A O 1
ATOM 700 N N . PHE A 1 92 ? -20.078 -28.219 -0.894 1 94.25 92 PHE A N 1
ATOM 701 C CA . PHE A 1 92 ? -19.062 -29.156 -0.42 1 94.25 92 PHE A CA 1
ATOM 702 C C . PHE A 1 92 ? -19.625 -30.047 0.688 1 94.25 92 PHE A C 1
ATOM 704 O O . PHE A 1 92 ? -19.281 -29.875 1.86 1 94.25 92 PHE A O 1
ATOM 711 N N . GLU A 1 93 ? -20.469 -30.922 0.267 1 83.44 93 GLU A N 1
ATOM 712 C CA . GLU A 1 93 ? -21 -31.969 1.14 1 83.44 93 GLU A CA 1
ATOM 713 C C . GLU A 1 93 ? -20.438 -33.344 0.776 1 83.44 93 GLU A C 1
ATOM 715 O O . GLU A 1 93 ? -20.141 -33.594 -0.393 1 83.44 93 GLU A O 1
ATOM 720 N N . GLU A 1 94 ? -20.156 -34.031 1.726 1 71.75 94 GLU A N 1
ATOM 721 C CA . GLU A 1 94 ? -19.438 -35.312 1.565 1 71.75 94 GLU A CA 1
ATOM 722 C C . GLU A 1 94 ? -20.047 -36.125 0.437 1 71.75 94 GLU A C 1
ATOM 724 O O . GLU A 1 94 ? -19.312 -36.75 -0.347 1 71.75 94 GLU A O 1
ATOM 729 N N . ASP A 1 95 ? -21.25 -36.125 0.251 1 70.56 95 ASP A N 1
ATOM 730 C CA . ASP A 1 95 ? -21.844 -37 -0.77 1 70.56 95 ASP A CA 1
ATOM 731 C C . ASP A 1 95 ? -22.219 -36.188 -2.016 1 70.56 95 ASP A C 1
ATOM 733 O O . ASP A 1 95 ? -22.969 -36.688 -2.865 1 70.56 95 ASP A O 1
ATOM 737 N N . SER A 1 96 ? -21.484 -35.094 -2.064 1 69.94 96 SER A N 1
ATOM 738 C CA . SER A 1 96 ? -21.844 -34.25 -3.217 1 69.94 96 SER A CA 1
ATOM 739 C C . SER A 1 96 ? -21.062 -34.688 -4.461 1 69.94 96 SER A C 1
ATOM 741 O O . SER A 1 96 ? -19.844 -34.875 -4.402 1 69.94 96 SER A O 1
ATOM 743 N N . GLY A 1 97 ? -21.641 -35.062 -5.512 1 70.62 97 GLY A N 1
ATOM 744 C CA . GLY A 1 97 ? -21.031 -35.438 -6.777 1 70.62 97 GLY A CA 1
ATOM 745 C C . GLY A 1 97 ? -20.5 -34.25 -7.547 1 70.62 97 GLY A C 1
ATOM 746 O O . GLY A 1 97 ? -19.766 -34.406 -8.531 1 70.62 97 GLY A O 1
ATOM 747 N N . TRP A 1 98 ? -20.656 -33.062 -7.098 1 78.06 98 TRP A N 1
ATOM 748 C CA . TRP A 1 98 ? -20.297 -31.875 -7.848 1 78.06 98 TRP A CA 1
ATOM 749 C C . TRP A 1 98 ? -18.969 -31.297 -7.375 1 78.06 98 TRP A C 1
ATOM 751 O O . TRP A 1 98 ? -18.281 -30.609 -8.125 1 78.06 98 TRP A O 1
ATOM 761 N N . ALA A 1 99 ? -18.531 -31.703 -6.207 1 86.44 99 ALA A N 1
ATOM 762 C CA . ALA A 1 99 ? -17.297 -31.172 -5.637 1 86.44 99 ALA A CA 1
ATOM 763 C C . ALA A 1 99 ? -16.109 -32.062 -5.945 1 86.44 99 ALA A C 1
ATOM 765 O O . ALA A 1 99 ? -16.234 -33.312 -5.926 1 86.44 99 ALA A O 1
ATOM 766 N N . PRO A 1 100 ? -14.977 -31.375 -6.262 1 88.69 100 PRO A N 1
ATOM 767 C CA . PRO A 1 100 ? -13.773 -32.219 -6.32 1 88.69 100 PRO A CA 1
ATOM 768 C C . PRO A 1 100 ? -13.586 -33.062 -5.062 1 88.69 100 PRO A C 1
ATOM 770 O O . PRO A 1 100 ? -13.797 -32.562 -3.949 1 88.69 100 PRO A O 1
ATOM 773 N N . PRO A 1 101 ? -13.172 -34.25 -5.23 1 87.56 101 PRO A N 1
ATOM 774 C CA . PRO A 1 101 ? -13.125 -35.188 -4.105 1 87.56 101 PRO A CA 1
ATOM 775 C C . PRO A 1 101 ? -12.281 -34.656 -2.939 1 87.56 101 PRO A C 1
ATOM 777 O O . PRO A 1 101 ? -12.648 -34.844 -1.777 1 87.56 101 PRO A O 1
ATOM 780 N N . HIS A 1 102 ? -11.18 -34.062 -3.178 1 88.62 102 HIS A N 1
ATOM 781 C CA . HIS A 1 102 ? -10.281 -33.656 -2.111 1 88.62 102 HIS A CA 1
ATOM 782 C C . HIS A 1 102 ? -10.844 -32.469 -1.344 1 88.62 102 HIS A C 1
ATOM 784 O O . HIS A 1 102 ? -10.367 -32.156 -0.255 1 88.62 102 HIS A O 1
ATOM 790 N N . LEU A 1 103 ? -11.93 -31.859 -1.853 1 94.69 103 LEU A N 1
ATOM 791 C CA . LEU A 1 103 ? -12.539 -30.688 -1.21 1 94.69 103 LEU A CA 1
ATOM 792 C C . LEU A 1 103 ? -13.891 -31.062 -0.606 1 94.69 103 LEU A C 1
ATOM 794 O O . LEU A 1 103 ? -14.438 -30.297 0.197 1 94.69 103 LEU A O 1
ATOM 798 N N . ALA A 1 104 ? -14.414 -32.156 -0.934 1 92 104 ALA A N 1
ATOM 799 C CA . ALA A 1 104 ? -15.75 -32.594 -0.56 1 92 104 ALA A CA 1
ATOM 800 C C . ALA A 1 104 ? -15.93 -32.594 0.956 1 92 104 ALA A C 1
ATOM 802 O O . ALA A 1 104 ? -17 -32.219 1.459 1 92 104 ALA A O 1
ATOM 803 N N . PRO A 1 105 ? -14.906 -32.844 1.698 1 92.75 105 PRO A N 1
ATOM 804 C CA . PRO A 1 105 ? -15.094 -32.906 3.15 1 92.75 105 PRO A CA 1
ATOM 805 C C . PRO A 1 105 ? -15.023 -31.547 3.818 1 92.75 105 PRO A C 1
ATOM 807 O O . PRO A 1 105 ? -14.914 -31.453 5.043 1 92.75 105 PRO A O 1
ATOM 810 N N . ALA A 1 106 ? -15.039 -30.484 3.115 1 95.75 106 ALA A N 1
ATOM 811 C CA . ALA A 1 106 ? -14.789 -29.156 3.65 1 95.75 106 ALA A CA 1
ATOM 812 C C . ALA A 1 106 ? -15.727 -28.844 4.809 1 95.75 106 ALA A C 1
ATOM 814 O O . ALA A 1 106 ? -15.289 -28.406 5.879 1 95.75 106 ALA A O 1
ATOM 815 N N . ASN A 1 107 ? -17.016 -29.094 4.688 1 95.62 107 ASN A N 1
ATOM 816 C CA . ASN A 1 107 ? -17.984 -28.781 5.738 1 95.62 107 ASN A CA 1
ATOM 817 C C . ASN A 1 107 ? -17.781 -29.672 6.965 1 95.62 107 ASN A C 1
ATOM 819 O O . ASN A 1 107 ? -17.828 -29.188 8.102 1 95.62 107 ASN A O 1
ATOM 823 N N . ALA A 1 108 ? -17.594 -30.922 6.688 1 94.94 108 ALA A N 1
ATOM 824 C CA . ALA A 1 108 ? -17.328 -31.828 7.797 1 94.94 108 ALA A CA 1
ATOM 825 C C . ALA A 1 108 ? -16.062 -31.438 8.539 1 94.94 108 ALA A C 1
ATOM 827 O O . ALA A 1 108 ? -16.016 -31.453 9.773 1 94.94 108 ALA A O 1
ATOM 828 N N . ALA A 1 109 ? -15.039 -31.109 7.809 1 96.06 109 ALA A N 1
ATOM 829 C CA . ALA A 1 109 ? -13.781 -30.656 8.406 1 96.06 109 ALA A CA 1
ATOM 830 C C . ALA A 1 109 ? -13.984 -29.375 9.203 1 96.06 109 ALA A C 1
ATOM 832 O O . ALA A 1 109 ? -13.359 -29.188 10.25 1 96.06 109 ALA A O 1
ATOM 833 N N . ALA A 1 110 ? -14.812 -28.516 8.727 1 96.94 110 ALA A N 1
ATOM 834 C CA . ALA A 1 110 ? -15.133 -27.281 9.438 1 96.94 110 ALA A CA 1
ATOM 835 C C . ALA A 1 110 ? -15.82 -27.578 10.773 1 96.94 110 ALA A C 1
ATOM 837 O O . ALA A 1 110 ? -15.555 -26.906 11.773 1 96.94 110 ALA A O 1
ATOM 838 N N . ASP A 1 111 ? -16.719 -28.531 10.773 1 96.38 111 ASP A N 1
ATOM 839 C CA . ASP A 1 111 ? -17.375 -28.953 12.016 1 96.38 111 ASP A CA 1
ATOM 840 C C . ASP A 1 111 ? -16.344 -29.406 13.047 1 96.38 111 ASP A C 1
ATOM 842 O O . ASP A 1 111 ? -16.438 -29.031 14.219 1 96.38 111 ASP A O 1
ATOM 846 N N . GLU A 1 112 ? -15.492 -30.188 12.547 1 96.44 112 GLU A N 1
ATOM 847 C CA . GLU A 1 112 ? -14.438 -30.703 13.43 1 96.44 112 GLU A CA 1
ATOM 848 C C . GLU A 1 112 ? -13.586 -29.562 13.977 1 96.44 112 GLU A C 1
ATOM 850 O O . GLU A 1 112 ? -13.242 -29.562 15.164 1 96.44 112 GLU A O 1
ATOM 855 N N . TYR A 1 113 ? -13.219 -28.641 13.141 1 96.31 113 TYR A N 1
ATOM 856 C CA . TYR A 1 113 ? -12.422 -27.5 13.555 1 96.31 113 TYR A CA 1
ATOM 857 C C . TYR A 1 113 ? -13.172 -26.656 14.578 1 96.31 113 TYR A C 1
ATOM 859 O O . TYR A 1 113 ? -12.594 -26.219 15.578 1 96.31 113 TYR A O 1
ATOM 867 N N . GLU A 1 114 ? -14.398 -26.438 14.352 1 95.62 114 GLU A N 1
ATOM 868 C CA . GLU A 1 114 ? -15.25 -25.609 15.211 1 95.62 114 GLU A CA 1
ATOM 869 C C . GLU A 1 114 ? -15.398 -26.234 16.594 1 95.62 114 GLU A C 1
ATOM 871 O O . GLU A 1 114 ? -15.547 -25.516 17.594 1 95.62 114 GLU A O 1
ATOM 876 N N . ASP A 1 115 ? -15.383 -27.484 16.656 1 96.06 115 ASP A N 1
ATOM 877 C CA . ASP A 1 115 ? -15.453 -28.172 17.953 1 96.06 115 ASP A CA 1
ATOM 878 C C . ASP A 1 115 ? -14.32 -27.734 18.875 1 96.06 115 ASP A C 1
ATOM 880 O O . ASP A 1 115 ? -14.477 -27.719 20.094 1 96.06 115 ASP A O 1
ATOM 884 N N . GLY A 1 116 ? -13.297 -27.406 18.297 1 93.56 116 GLY A N 1
ATOM 885 C CA . GLY A 1 116 ? -12.133 -27.031 19.078 1 93.56 116 GLY A CA 1
ATOM 886 C C . GLY A 1 116 ? -12.094 -25.547 19.406 1 93.56 116 GLY A C 1
ATOM 887 O O . GLY A 1 116 ? -11.594 -25.141 20.453 1 93.56 116 GLY A O 1
ATOM 888 N N . VAL A 1 117 ? -12.547 -24.703 18.516 1 93.5 117 VAL A N 1
ATOM 889 C CA . VAL A 1 117 ? -12.281 -23.281 18.672 1 93.5 117 VAL A CA 1
ATOM 890 C C . VAL A 1 117 ? -13.602 -22.516 18.781 1 93.5 117 VAL A C 1
ATOM 892 O O . VAL A 1 117 ? -13.609 -21.312 19.016 1 93.5 117 VAL A O 1
ATOM 895 N N . GLY A 1 118 ? -14.766 -23.203 18.641 1 93.31 118 GLY A N 1
ATOM 896 C CA . GLY A 1 118 ? -16.047 -22.516 18.594 1 93.31 118 GLY A CA 1
ATOM 897 C C . GLY A 1 118 ? -16.219 -21.672 17.344 1 93.31 118 GLY A C 1
ATOM 898 O O . GLY A 1 118 ? -15.875 -22.109 16.25 1 93.31 118 GLY A O 1
ATOM 899 N N . ALA A 1 119 ? -16.75 -20.516 17.5 1 90.81 119 ALA A N 1
ATOM 900 C CA . ALA A 1 119 ? -17.016 -19.641 16.359 1 90.81 119 ALA A CA 1
ATOM 901 C C . ALA A 1 119 ? -15.852 -18.688 16.109 1 90.81 119 ALA A C 1
ATOM 903 O O . ALA A 1 119 ? -15.938 -17.812 15.242 1 90.81 119 ALA A O 1
ATOM 904 N N . ALA A 1 120 ? -14.805 -18.797 16.844 1 92.94 120 ALA A N 1
ATOM 905 C CA . ALA A 1 120 ? -13.672 -17.891 16.75 1 92.94 120 ALA A CA 1
ATOM 906 C C . ALA A 1 120 ? -12.898 -18.094 15.453 1 92.94 120 ALA A C 1
ATOM 908 O O . ALA A 1 120 ? -12.664 -19.234 15.039 1 92.94 120 ALA A O 1
ATOM 909 N N . VAL A 1 121 ? -12.641 -17.047 14.781 1 94.62 121 VAL A N 1
ATOM 910 C CA . VAL A 1 121 ? -11.844 -17.062 13.555 1 94.62 121 VAL A CA 1
ATOM 911 C C . VAL A 1 121 ? -10.602 -16.188 13.742 1 94.62 121 VAL A C 1
ATOM 913 O O . VAL A 1 121 ? -10.695 -15.07 14.25 1 94.62 121 VAL A O 1
ATOM 916 N N . ALA A 1 122 ? -9.438 -16.719 13.344 1 89.69 122 ALA A N 1
ATOM 917 C CA . ALA A 1 122 ? -8.203 -15.953 13.422 1 89.69 122 ALA A CA 1
ATOM 918 C C . ALA A 1 122 ? -8.273 -14.711 12.539 1 89.69 122 ALA A C 1
ATOM 920 O O . ALA A 1 122 ? -8.82 -14.766 11.43 1 89.69 122 ALA A O 1
ATOM 921 N N . PRO A 1 123 ? -7.664 -13.562 12.969 1 87.88 123 PRO A N 1
ATOM 922 C CA . PRO A 1 123 ? -7.715 -12.32 12.195 1 87.88 123 PRO A CA 1
ATOM 923 C C . PRO A 1 123 ? -7.176 -12.492 10.773 1 87.88 123 PRO A C 1
ATOM 925 O O . PRO A 1 123 ? -7.75 -11.945 9.828 1 87.88 123 PRO A O 1
ATOM 928 N N . GLN A 1 124 ? -6.148 -13.227 10.633 1 89.81 124 GLN A N 1
ATOM 929 C CA . GLN A 1 124 ? -5.551 -13.414 9.312 1 89.81 124 GLN A CA 1
ATOM 930 C C . GLN A 1 124 ? -6.504 -14.156 8.383 1 89.81 124 GLN A C 1
ATOM 932 O O . GLN A 1 124 ? -6.508 -13.914 7.172 1 89.81 124 GLN A O 1
ATOM 937 N N . ASP A 1 125 ? -7.34 -15.055 8.914 1 94.94 125 ASP A N 1
ATOM 938 C CA . ASP A 1 125 ? -8.281 -15.812 8.086 1 94.94 125 ASP A CA 1
ATOM 939 C C . ASP A 1 125 ? -9.453 -14.938 7.648 1 94.94 125 ASP A C 1
ATOM 941 O O . ASP A 1 125 ? -9.984 -15.109 6.555 1 94.94 125 ASP A O 1
ATOM 945 N N . HIS A 1 126 ? -9.812 -13.969 8.508 1 94.25 126 HIS A N 1
ATOM 946 C CA . HIS A 1 126 ? -10.828 -13.008 8.086 1 94.25 126 HIS A CA 1
ATOM 947 C C . HIS A 1 126 ? -10.367 -12.227 6.863 1 94.25 126 HIS A C 1
ATOM 949 O O . HIS A 1 126 ? -11.148 -12.008 5.934 1 94.25 126 HIS A O 1
ATOM 955 N N . GLU A 1 127 ? -9.141 -11.859 6.938 1 94.06 127 GLU A N 1
ATOM 956 C CA . GLU A 1 127 ? -8.57 -11.102 5.824 1 94.06 127 GLU A CA 1
ATOM 957 C C . GLU A 1 127 ? -8.531 -11.945 4.551 1 94.06 127 GLU A C 1
ATOM 959 O O . GLU A 1 127 ? -8.742 -11.43 3.453 1 94.06 127 GLU A O 1
ATOM 964 N N . LYS A 1 128 ? -8.289 -13.188 4.676 1 97.06 128 LYS A N 1
ATOM 965 C CA . LYS A 1 128 ? -8.227 -14.07 3.516 1 97.06 128 LYS A CA 1
ATOM 966 C C . LYS A 1 128 ? -9.609 -14.25 2.889 1 97.06 128 LYS A C 1
ATOM 968 O O . LYS A 1 128 ? -9.727 -14.398 1.671 1 97.06 128 LYS A O 1
ATOM 973 N N . VAL A 1 129 ? -10.609 -14.266 3.688 1 98.25 129 VAL A N 1
ATOM 974 C CA . VAL A 1 129 ? -11.961 -14.367 3.15 1 98.25 129 VAL A CA 1
ATOM 975 C C . VAL A 1 129 ? -12.289 -13.125 2.336 1 98.25 129 VAL A C 1
ATOM 977 O O . VAL A 1 129 ? -12.859 -13.219 1.246 1 98.25 129 VAL A O 1
ATOM 980 N N . ARG A 1 130 ? -11.922 -11.969 2.885 1 97.25 130 ARG A N 1
ATOM 981 C CA . ARG A 1 130 ? -12.109 -10.734 2.133 1 97.25 130 ARG A CA 1
ATOM 982 C C . ARG A 1 130 ? -11.328 -10.766 0.823 1 97.25 130 ARG A C 1
ATOM 984 O O . ARG A 1 130 ? -11.805 -10.266 -0.2 1 97.25 130 ARG A O 1
ATOM 991 N N . TYR A 1 131 ? -10.211 -11.359 0.927 1 97.44 131 TYR A N 1
ATOM 992 C CA . TYR A 1 131 ? -9.359 -11.523 -0.246 1 97.44 131 TYR A CA 1
ATOM 993 C C . TYR A 1 131 ? -10.055 -12.375 -1.303 1 97.44 131 TYR A C 1
ATOM 995 O O . TYR A 1 131 ? -9.953 -12.094 -2.5 1 97.44 131 TYR A O 1
ATOM 1003 N N . VAL A 1 132 ? -10.758 -13.352 -0.976 1 98.62 132 VAL A N 1
ATOM 1004 C CA . VAL A 1 132 ? -11.523 -14.195 -1.893 1 98.62 132 VAL A CA 1
ATOM 1005 C C . VAL A 1 132 ? -12.57 -13.352 -2.619 1 98.62 132 VAL A C 1
ATOM 1007 O O . VAL A 1 132 ? -12.703 -13.438 -3.844 1 98.62 132 VAL A O 1
ATOM 1010 N N . LEU A 1 133 ? -13.25 -12.523 -1.901 1 98.69 133 LEU A N 1
ATOM 1011 C CA . LEU A 1 133 ? -14.281 -11.68 -2.49 1 98.69 133 LEU A CA 1
ATOM 1012 C C . LEU A 1 133 ? -13.68 -10.727 -3.518 1 98.69 133 LEU A C 1
ATOM 1014 O O . LEU A 1 133 ? -14.234 -10.555 -4.605 1 98.69 133 LEU A O 1
ATOM 1018 N N . LYS A 1 134 ? -12.57 -10.18 -3.158 1 98.38 134 LYS A N 1
ATOM 1019 C CA . LYS A 1 134 ? -11.898 -9.273 -4.086 1 98.38 134 LYS A CA 1
ATOM 1020 C C . LYS A 1 134 ? -11.445 -10.008 -5.344 1 98.38 134 LYS A C 1
ATOM 1022 O O . LYS A 1 134 ? -11.547 -9.477 -6.453 1 98.38 134 LYS A O 1
ATOM 1027 N N . ASN A 1 135 ? -10.961 -11.188 -5.18 1 98.69 135 ASN A N 1
ATOM 1028 C CA . ASN A 1 135 ? -10.539 -11.977 -6.336 1 98.69 135 ASN A CA 1
ATOM 1029 C C . ASN A 1 135 ? -11.719 -12.367 -7.211 1 98.69 135 ASN A C 1
ATOM 1031 O O . ASN A 1 135 ? -11.594 -12.445 -8.438 1 98.69 135 ASN A O 1
ATOM 1035 N N . CYS A 1 136 ? -12.844 -12.633 -6.602 1 98.81 136 CYS A N 1
ATOM 1036 C CA . CYS A 1 136 ? -14.047 -12.898 -7.379 1 98.81 136 CYS A CA 1
ATOM 1037 C C . CYS A 1 136 ? -14.398 -11.703 -8.258 1 98.81 136 CYS A C 1
ATOM 1039 O O . CYS A 1 136 ? -14.742 -11.875 -9.43 1 98.81 136 CYS A O 1
ATOM 1041 N N . ALA A 1 137 ? -14.297 -10.539 -7.633 1 98.56 137 ALA A N 1
ATOM 1042 C CA . ALA A 1 137 ? -14.57 -9.328 -8.406 1 98.56 137 ALA A CA 1
ATOM 1043 C C . ALA A 1 137 ? -13.555 -9.148 -9.531 1 98.56 137 ALA A C 1
ATOM 1045 O O . ALA A 1 137 ? -13.922 -8.828 -10.664 1 98.56 137 ALA A O 1
ATOM 1046 N N . ARG A 1 138 ? -12.297 -9.352 -9.273 1 98.31 138 ARG A N 1
ATOM 1047 C CA . ARG A 1 138 ? -11.227 -9.188 -10.258 1 98.31 138 ARG A CA 1
ATOM 1048 C C . ARG A 1 138 ? -11.383 -10.18 -11.406 1 98.31 138 ARG A C 1
ATOM 1050 O O . ARG A 1 138 ? -11.352 -9.789 -12.57 1 98.31 138 ARG A O 1
ATOM 1057 N N . ASP A 1 139 ? -11.625 -11.438 -11.125 1 98.56 139 ASP A N 1
ATOM 1058 C CA . ASP A 1 139 ? -11.547 -12.516 -12.109 1 98.56 139 ASP A CA 1
ATOM 1059 C C . ASP A 1 139 ? -12.891 -12.711 -12.812 1 98.56 139 ASP A C 1
ATOM 1061 O O . ASP A 1 139 ? -12.93 -13.117 -13.977 1 98.56 139 ASP A O 1
ATOM 1065 N N . TRP A 1 140 ? -14.023 -12.445 -12.086 1 98.69 140 TRP A N 1
ATOM 1066 C CA . TRP A 1 140 ? -15.273 -12.984 -12.602 1 98.69 140 TRP A CA 1
ATOM 1067 C C . TRP A 1 140 ? -16.359 -11.914 -12.641 1 98.69 140 TRP A C 1
ATOM 1069 O O . TRP A 1 140 ? -17.531 -12.203 -12.422 1 98.69 140 TRP A O 1
ATOM 1079 N N . SER A 1 141 ? -15.906 -10.695 -12.82 1 98.62 141 SER A N 1
ATOM 1080 C CA . SER A 1 141 ? -16.891 -9.625 -12.984 1 98.62 141 SER A CA 1
ATOM 1081 C C . SER A 1 141 ? -16.562 -8.75 -14.195 1 98.62 141 SER A C 1
ATOM 1083 O O . SER A 1 141 ? -15.43 -8.766 -14.688 1 98.62 141 SER A O 1
ATOM 1085 N N . ALA A 1 142 ? -17.594 -8.016 -14.641 1 98.31 142 ALA A N 1
ATOM 1086 C CA . ALA A 1 142 ? -17.375 -7.016 -15.68 1 98.31 142 ALA A CA 1
ATOM 1087 C C . ALA A 1 142 ? -16.453 -5.898 -15.18 1 98.31 142 ALA A C 1
ATOM 1089 O O . ALA A 1 142 ? -15.641 -5.371 -15.945 1 98.31 142 ALA A O 1
ATOM 1090 N N . GLU A 1 143 ? -16.547 -5.582 -13.938 1 97.19 143 GLU A N 1
ATOM 1091 C CA . GLU A 1 143 ? -15.703 -4.539 -13.344 1 97.19 143 GLU A CA 1
ATOM 1092 C C . GLU A 1 143 ? -14.227 -4.902 -13.422 1 97.19 143 GLU A C 1
ATOM 1094 O O . GLU A 1 143 ? -13.375 -4.027 -13.602 1 97.19 143 GLU A O 1
ATOM 1099 N N . GLY A 1 144 ? -13.93 -6.16 -13.32 1 98.12 144 GLY A N 1
ATOM 1100 C CA . GLY A 1 144 ? -12.555 -6.613 -13.297 1 98.12 144 GLY A CA 1
ATOM 1101 C C . GLY A 1 144 ? -11.953 -6.773 -14.68 1 98.12 144 GLY A C 1
ATOM 1102 O O . GLY A 1 144 ? -10.758 -7.059 -14.82 1 98.12 144 GLY A O 1
ATOM 1103 N N . ALA A 1 145 ? -12.758 -6.512 -15.75 1 98.44 145 ALA A N 1
ATOM 1104 C CA . ALA A 1 145 ? -12.336 -6.797 -17.109 1 98.44 145 ALA A CA 1
ATOM 1105 C C . ALA A 1 145 ? -11.117 -5.969 -17.5 1 98.44 145 ALA A C 1
ATOM 1107 O O . ALA A 1 145 ? -10.172 -6.484 -18.109 1 98.44 145 ALA A O 1
ATOM 1108 N N . ALA A 1 146 ? -11.133 -4.711 -17.156 1 97.69 146 ALA A N 1
ATOM 1109 C CA . ALA A 1 146 ? -10.016 -3.834 -17.516 1 97.69 146 ALA A CA 1
ATOM 1110 C C . ALA A 1 146 ? -8.727 -4.281 -16.828 1 97.69 146 ALA A C 1
ATOM 1112 O O . ALA A 1 146 ? -7.652 -4.238 -17.438 1 97.69 146 ALA A O 1
ATOM 1113 N N . GLU A 1 147 ? -8.836 -4.648 -15.602 1 97.88 147 GLU A N 1
ATOM 1114 C CA . GLU A 1 147 ? -7.672 -5.152 -14.875 1 97.88 147 GLU A CA 1
ATOM 1115 C C . GLU A 1 147 ? -7.156 -6.453 -15.477 1 97.88 147 GLU A C 1
ATOM 1117 O O . GLU A 1 147 ? -5.949 -6.637 -15.641 1 97.88 147 GLU A O 1
ATOM 1122 N N . ARG A 1 148 ? -8.008 -7.363 -15.859 1 98.38 148 ARG A N 1
ATOM 1123 C CA . ARG A 1 148 ? -7.617 -8.625 -16.484 1 98.38 148 ARG A CA 1
ATOM 1124 C C . ARG A 1 148 ? -6.902 -8.375 -17.812 1 98.38 148 ARG A C 1
ATOM 1126 O O . ARG A 1 148 ? -5.945 -9.078 -18.141 1 98.38 148 ARG A O 1
ATOM 1133 N N . GLU A 1 149 ? -7.367 -7.383 -18.516 1 98.56 149 GLU A N 1
ATOM 1134 C CA . GLU A 1 149 ? -6.75 -7.074 -19.812 1 98.56 149 GLU A CA 1
ATOM 1135 C C . GLU A 1 149 ? -5.281 -6.695 -19.641 1 98.56 149 GLU A C 1
ATOM 1137 O O . GLU A 1 149 ? -4.457 -6.992 -20.5 1 98.56 149 GLU A O 1
ATOM 1142 N N . GLN A 1 150 ? -4.953 -6.109 -18.531 1 98.38 150 GLN A N 1
ATOM 1143 C CA . GLN A 1 150 ? -3.596 -5.637 -18.297 1 98.38 150 GLN A CA 1
ATOM 1144 C C . GLN A 1 150 ? -2.643 -6.801 -18.047 1 98.38 150 GLN A C 1
ATOM 1146 O O . GLN A 1 150 ? -1.434 -6.676 -18.25 1 98.38 150 GLN A O 1
ATOM 1151 N N . SER A 1 151 ? -3.166 -7.902 -17.562 1 98.56 151 SER A N 1
ATOM 1152 C CA . SER A 1 151 ? -2.312 -9.039 -17.25 1 98.56 151 SER A CA 1
ATOM 1153 C C . SER A 1 151 ? -2.701 -10.273 -18.062 1 98.56 151 SER A C 1
ATOM 1155 O O . SER A 1 151 ? -1.981 -10.664 -18.984 1 98.56 151 SER A O 1
ATOM 1157 N N . TYR A 1 152 ? -3.92 -10.797 -17.859 1 98.75 152 TYR A N 1
ATOM 1158 C CA . TYR A 1 152 ? -4.387 -11.961 -18.609 1 98.75 152 TYR A CA 1
ATOM 1159 C C . TYR A 1 152 ? -4.375 -11.695 -20.109 1 98.75 152 TYR A C 1
ATOM 1161 O O . TYR A 1 152 ? -3.941 -12.547 -20.891 1 98.75 152 TYR A O 1
ATOM 1169 N N . GLY A 1 153 ? -4.887 -10.5 -20.469 1 98.75 153 GLY A N 1
ATOM 1170 C CA . GLY A 1 153 ? -4.898 -10.141 -21.891 1 98.75 153 GLY A CA 1
ATOM 1171 C C . GLY A 1 153 ? -3.518 -10.148 -22.516 1 98.75 153 GLY A C 1
ATOM 1172 O O . GLY A 1 153 ? -3.336 -10.672 -23.625 1 98.75 153 GLY A O 1
ATOM 1173 N N . ARG A 1 154 ? -2.566 -9.625 -21.828 1 98.69 154 ARG A N 1
ATOM 1174 C CA . ARG A 1 154 ? -1.199 -9.57 -22.344 1 98.69 154 ARG A CA 1
ATOM 1175 C C . ARG A 1 154 ? -0.606 -10.969 -22.469 1 98.69 154 ARG A C 1
ATOM 1177 O O . ARG A 1 154 ? 0.046 -11.297 -23.453 1 98.69 154 ARG A O 1
ATOM 1184 N N . ILE A 1 155 ? -0.84 -11.789 -21.5 1 98.88 155 ILE A N 1
ATOM 1185 C CA . ILE A 1 155 ? -0.286 -13.141 -21.469 1 98.88 155 ILE A CA 1
ATOM 1186 C C . ILE A 1 155 ? -0.912 -13.977 -22.594 1 98.88 155 ILE A C 1
ATOM 1188 O O . ILE A 1 155 ? -0.205 -14.672 -23.328 1 98.88 155 ILE A O 1
ATOM 1192 N N . THR A 1 156 ? -2.219 -13.883 -22.75 1 98.81 156 THR A N 1
ATOM 1193 C CA . THR A 1 156 ? -2.893 -14.664 -23.781 1 98.81 156 THR A CA 1
ATOM 1194 C C . THR A 1 156 ? -2.486 -14.195 -25.172 1 98.81 156 THR A C 1
ATOM 1196 O O . THR A 1 156 ? -2.309 -15.008 -26.094 1 98.81 156 THR A O 1
ATOM 1199 N N . ALA A 1 157 ? -2.357 -12.859 -25.328 1 98.81 157 ALA A N 1
ATOM 1200 C CA . ALA A 1 157 ? -1.884 -12.344 -26.609 1 98.81 157 ALA A CA 1
ATOM 1201 C C . ALA A 1 157 ? -0.485 -12.859 -26.922 1 98.81 157 ALA A C 1
ATOM 1203 O O . ALA A 1 157 ? -0.193 -13.211 -28.062 1 98.81 157 ALA A O 1
ATOM 1204 N N . GLU A 1 158 ? 0.365 -12.914 -25.953 1 98.81 158 GLU A N 1
ATOM 1205 C CA . GLU A 1 158 ? 1.725 -13.414 -26.141 1 98.81 158 GLU A CA 1
ATOM 1206 C C . GLU A 1 158 ? 1.729 -14.898 -26.469 1 98.81 158 GLU A C 1
ATOM 1208 O O . GLU A 1 158 ? 2.477 -15.344 -27.344 1 98.81 158 GLU A O 1
ATOM 1213 N N . LEU A 1 159 ? 0.917 -15.695 -25.812 1 98.81 159 LEU A N 1
ATOM 1214 C CA . LEU A 1 159 ? 0.81 -17.125 -26.094 1 98.81 159 LEU A CA 1
ATOM 1215 C C . LEU A 1 159 ? 0.327 -17.344 -27.531 1 98.81 159 LEU A C 1
ATOM 1217 O O . LEU A 1 159 ? 0.854 -18.203 -28.234 1 98.81 159 LEU A O 1
ATOM 1221 N N . ARG A 1 160 ? -0.659 -16.531 -27.938 1 98.31 160 ARG A N 1
ATOM 1222 C CA . ARG A 1 160 ? -1.137 -16.625 -29.312 1 98.31 160 ARG A CA 1
ATOM 1223 C C . ARG A 1 160 ? -0.009 -16.375 -30.312 1 98.31 160 ARG A C 1
ATOM 1225 O O . ARG A 1 160 ? 0.115 -17.062 -31.312 1 98.31 160 ARG A O 1
ATOM 1232 N N . ARG A 1 161 ? 0.71 -15.391 -29.984 1 98.31 161 ARG A N 1
ATOM 1233 C CA . ARG A 1 161 ? 1.823 -15.039 -30.859 1 98.31 161 ARG A CA 1
ATOM 1234 C C . ARG A 1 161 ? 2.85 -16.156 -30.922 1 98.31 161 ARG A C 1
ATOM 1236 O O . ARG A 1 161 ? 3.303 -16.531 -32 1 98.31 161 ARG A O 1
ATOM 1243 N N . LEU A 1 162 ? 3.197 -16.75 -29.844 1 98.31 162 LEU A N 1
ATOM 1244 C CA . LEU A 1 162 ? 4.238 -17.766 -29.734 1 98.31 162 LEU A CA 1
ATOM 1245 C C . LEU A 1 162 ? 3.832 -19.031 -30.469 1 98.31 162 LEU A C 1
ATOM 1247 O O . LEU A 1 162 ? 4.676 -19.703 -31.062 1 98.31 162 LEU A O 1
ATOM 1251 N N . PHE A 1 163 ? 2.523 -19.312 -30.5 1 97.88 163 PHE A N 1
ATOM 1252 C CA . PHE A 1 163 ? 2.068 -20.578 -31.047 1 97.88 163 PHE A CA 1
ATOM 1253 C C . PHE A 1 163 ? 1.27 -20.359 -32.312 1 97.88 163 PHE A C 1
ATOM 1255 O O . PHE A 1 163 ? 0.453 -21.203 -32.688 1 97.88 163 PHE A O 1
ATOM 1262 N N . ALA A 1 164 ? 1.488 -19.234 -32.906 1 96 164 ALA A N 1
ATOM 1263 C CA . ALA A 1 164 ? 0.786 -18.875 -34.156 1 96 164 ALA A CA 1
ATOM 1264 C C . ALA A 1 164 ? 1.033 -19.922 -35.25 1 96 164 ALA A C 1
ATOM 1266 O O . ALA A 1 164 ? 0.158 -20.172 -36.062 1 96 164 ALA A O 1
ATOM 1267 N N . SER A 1 165 ? 2.182 -20.578 -35.219 1 93.56 165 SER A N 1
ATOM 1268 C CA . SER A 1 165 ? 2.553 -21.516 -36.25 1 93.56 165 SER A CA 1
ATOM 1269 C C . SER A 1 165 ? 2.301 -22.953 -35.844 1 93.56 165 SER A C 1
ATOM 1271 O O . SER A 1 165 ? 2.76 -23.891 -36.469 1 93.56 165 SER A O 1
ATOM 1273 N N . TRP A 1 166 ? 1.626 -23.078 -34.719 1 93.44 166 TRP A N 1
ATOM 1274 C CA . TRP A 1 166 ? 1.279 -24.422 -34.281 1 93.44 166 TRP A CA 1
ATOM 1275 C C . TRP A 1 166 ? 0.436 -25.141 -35.312 1 93.44 166 TRP A C 1
ATOM 1277 O O . TRP A 1 166 ? -0.555 -24.594 -35.812 1 93.44 166 TRP A O 1
ATOM 1287 N N . PRO A 1 167 ? 0.875 -26.328 -35.75 1 90.56 167 PRO A N 1
ATOM 1288 C CA . PRO A 1 167 ? 0.164 -26.984 -36.844 1 90.56 167 PRO A CA 1
ATOM 1289 C C . PRO A 1 167 ? -1.305 -27.25 -36.531 1 90.56 167 PRO A C 1
ATOM 1291 O O . PRO A 1 167 ? -1.624 -27.734 -35.438 1 90.56 167 PRO A O 1
ATOM 1294 N N . ALA A 1 168 ? -2.133 -26.984 -37.406 1 85.56 168 ALA A N 1
ATOM 1295 C CA . ALA A 1 168 ? -3.57 -27.156 -37.219 1 85.56 168 ALA A CA 1
ATOM 1296 C C . ALA A 1 168 ? -3.922 -28.641 -37.062 1 85.56 168 ALA A C 1
ATOM 1298 O O . ALA A 1 168 ? -4.875 -28.984 -36.344 1 85.56 168 ALA A O 1
ATOM 1299 N N . ASP A 1 169 ? -3.062 -29.5 -37.656 1 89.81 169 ASP A N 1
ATOM 1300 C CA . ASP A 1 169 ? -3.354 -30.938 -37.625 1 89.81 169 ASP A CA 1
ATOM 1301 C C . ASP A 1 169 ? -2.562 -31.625 -36.5 1 89.81 169 ASP A C 1
ATOM 1303 O O . ASP A 1 169 ? -2.479 -32.844 -36.469 1 89.81 169 ASP A O 1
ATOM 1307 N N . ALA A 1 170 ? -2.041 -30.781 -35.625 1 90.19 170 ALA A N 1
ATOM 1308 C CA . ALA A 1 170 ? -1.339 -31.391 -34.5 1 90.19 170 ALA A CA 1
ATOM 1309 C C . ALA A 1 170 ? -2.297 -32.188 -33.625 1 90.19 170 ALA A C 1
ATOM 1311 O O . ALA A 1 170 ? -3.447 -31.797 -33.406 1 90.19 170 ALA A O 1
ATOM 1312 N N . PRO A 1 171 ? -1.829 -33.344 -33.188 1 90.25 171 PRO A N 1
ATOM 1313 C CA . PRO A 1 171 ? -2.713 -34.219 -32.375 1 90.25 171 PRO A CA 1
ATOM 1314 C C . PRO A 1 171 ? -3.234 -33.531 -31.125 1 90.25 171 PRO A C 1
ATOM 1316 O O . PRO A 1 171 ? -4.332 -33.812 -30.656 1 90.25 171 PRO A O 1
ATOM 1319 N N . GLU A 1 172 ? -2.4 -32.719 -30.562 1 92.69 172 GLU A N 1
ATOM 1320 C CA . GLU A 1 172 ? -2.797 -32 -29.359 1 92.69 172 GLU A CA 1
ATOM 1321 C C . GLU A 1 172 ? -2.514 -30.5 -29.484 1 92.69 172 GLU A C 1
ATOM 1323 O O . GLU A 1 172 ? -1.549 -30.094 -30.125 1 92.69 172 GLU A O 1
ATOM 1328 N N . PRO A 1 173 ? -3.398 -29.766 -28.906 1 95.56 173 PRO A N 1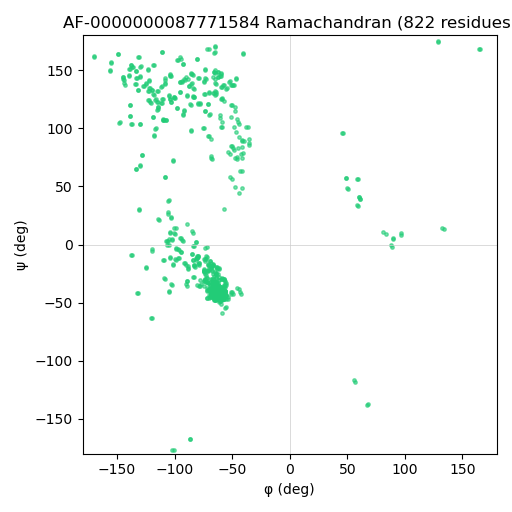
ATOM 1329 C CA . PRO A 1 173 ? -3.094 -28.344 -28.859 1 95.56 173 PRO A CA 1
ATOM 1330 C C . PRO A 1 173 ? -1.949 -28.016 -27.906 1 95.56 173 PRO A C 1
ATOM 1332 O O . PRO A 1 173 ? -1.534 -28.859 -27.109 1 95.56 173 PRO A O 1
ATOM 1335 N N . PRO A 1 174 ? -1.43 -26.766 -27.969 1 97.38 174 PRO A N 1
ATOM 1336 C CA . PRO A 1 174 ? -0.389 -26.391 -27.016 1 97.38 174 PRO A CA 1
ATOM 1337 C C . PRO A 1 174 ? -0.843 -26.547 -25.562 1 97.38 174 PRO A C 1
ATOM 1339 O O . PRO A 1 174 ? -1.988 -26.219 -25.234 1 97.38 174 PRO A O 1
ATOM 1342 N N . SER A 1 175 ? 0.023 -27.078 -24.734 1 98.25 175 SER A N 1
ATOM 1343 C CA . SER A 1 175 ? -0.249 -27.266 -23.312 1 98.25 175 SER A CA 1
ATOM 1344 C C . SER A 1 175 ? 0.41 -26.172 -22.469 1 98.25 175 SER A C 1
ATOM 1346 O O . SER A 1 175 ? 1.62 -25.969 -22.562 1 98.25 175 SER A O 1
ATOM 1348 N N . VAL A 1 176 ? -0.378 -25.516 -21.625 1 98.88 176 VAL A N 1
ATOM 1349 C CA . VAL A 1 176 ? 0.118 -24.391 -20.844 1 98.88 176 VAL A CA 1
ATOM 1350 C C . VAL A 1 176 ? -0.085 -24.656 -19.359 1 98.88 176 VAL A C 1
ATOM 1352 O O . VAL A 1 176 ? -1.196 -24.969 -18.922 1 98.88 176 VAL A O 1
ATOM 1355 N N . LEU A 1 177 ? 0.982 -24.594 -18.594 1 98.94 177 LEU A N 1
ATOM 1356 C CA . LEU A 1 177 ? 0.916 -24.656 -17.141 1 98.94 177 LEU A CA 1
ATOM 1357 C C . LEU A 1 177 ? 0.757 -23.266 -16.531 1 98.94 177 LEU A C 1
ATOM 1359 O O . LEU A 1 177 ? 1.497 -22.344 -16.891 1 98.94 177 LEU A O 1
ATOM 1363 N N . VAL A 1 178 ? -0.241 -23.109 -15.672 1 98.94 178 VAL A N 1
ATOM 1364 C CA . VAL A 1 178 ? -0.499 -21.828 -15.008 1 98.94 178 VAL A CA 1
ATOM 1365 C C . VAL A 1 178 ? -0.354 -22 -13.5 1 98.94 178 VAL A C 1
ATOM 1367 O O . VAL A 1 178 ? -1.333 -22.266 -12.797 1 98.94 178 VAL A O 1
ATOM 1370 N N . PRO A 1 179 ? 0.829 -21.719 -12.945 1 98.81 179 PRO A N 1
ATOM 1371 C CA . PRO A 1 179 ? 0.97 -21.75 -11.484 1 98.81 179 PRO A CA 1
ATOM 1372 C C . PRO A 1 179 ? 0.305 -20.562 -10.797 1 98.81 179 PRO A C 1
ATOM 1374 O O . PRO A 1 179 ? 0.277 -19.469 -11.352 1 98.81 179 PRO A O 1
ATOM 1377 N N . GLY A 1 180 ? -0.151 -20.781 -9.57 1 98.25 180 GLY A N 1
ATOM 1378 C CA . GLY A 1 180 ? -0.898 -19.734 -8.906 1 98.25 180 GLY A CA 1
ATOM 1379 C C . GLY A 1 180 ? -2.145 -19.312 -9.664 1 98.25 180 GLY A C 1
ATOM 1380 O O . GLY A 1 180 ? -2.35 -18.125 -9.922 1 98.25 180 GLY A O 1
ATOM 1381 N N . ALA A 1 181 ? -2.988 -20.297 -9.922 1 98.44 181 ALA A N 1
ATOM 1382 C CA . ALA A 1 181 ? -4.082 -20.094 -10.867 1 98.44 181 ALA A CA 1
ATOM 1383 C C . ALA A 1 181 ? -5.238 -19.344 -10.219 1 98.44 181 ALA A C 1
ATOM 1385 O O . ALA A 1 181 ? -6.148 -18.875 -10.906 1 98.44 181 ALA A O 1
ATOM 1386 N N . GLY A 1 182 ? -5.195 -19.188 -8.93 1 97.81 182 GLY A N 1
ATOM 1387 C CA . GLY A 1 182 ? -6.254 -18.453 -8.242 1 97.81 182 GLY A CA 1
ATOM 1388 C C . GLY A 1 182 ? -7.633 -19.031 -8.492 1 97.81 182 GLY A C 1
ATOM 1389 O O . GLY A 1 182 ? -7.867 -20.219 -8.258 1 97.81 182 GLY A O 1
ATOM 1390 N N . LEU A 1 183 ? -8.492 -18.266 -9.086 1 98.31 183 LEU A N 1
ATOM 1391 C CA . LEU A 1 183 ? -9.867 -18.688 -9.297 1 98.31 183 LEU A CA 1
ATOM 1392 C C . LEU A 1 183 ? -10.039 -19.312 -10.672 1 98.31 183 LEU A C 1
ATOM 1394 O O . LEU A 1 183 ? -11.172 -19.562 -11.109 1 98.31 183 LEU A O 1
ATOM 1398 N N . GLY A 1 184 ? -9.008 -19.5 -11.414 1 97.69 184 GLY A N 1
ATOM 1399 C CA . GLY A 1 184 ? -8.992 -20.297 -12.617 1 97.69 184 GLY A CA 1
ATOM 1400 C C . GLY A 1 184 ? -9.336 -19.516 -13.867 1 97.69 184 GLY A C 1
ATOM 1401 O O . GLY A 1 184 ? -9.422 -20.078 -14.961 1 97.69 184 GLY A O 1
ATOM 1402 N N . ARG A 1 185 ? -9.5 -18.203 -13.734 1 98.38 185 ARG A N 1
ATOM 1403 C CA . ARG A 1 185 ? -9.961 -17.406 -14.867 1 98.38 185 ARG A CA 1
ATOM 1404 C C . ARG A 1 185 ? -8.938 -17.406 -15.992 1 98.38 185 ARG A C 1
ATOM 1406 O O . ARG A 1 185 ? -9.297 -17.609 -17.156 1 98.38 185 ARG A O 1
ATOM 1413 N N . LEU A 1 186 ? -7.66 -17.219 -15.711 1 98.69 186 LEU A N 1
ATOM 1414 C CA . LEU A 1 186 ? -6.641 -17.219 -16.75 1 98.69 186 LEU A CA 1
ATOM 1415 C C . LEU A 1 186 ? -6.598 -18.562 -17.469 1 98.69 186 LEU A C 1
ATOM 1417 O O . LEU A 1 186 ? -6.449 -18.625 -18.688 1 98.69 186 LEU A O 1
ATOM 1421 N N . CYS A 1 187 ? -6.703 -19.656 -16.703 1 98.38 187 CYS A N 1
ATOM 1422 C CA . CYS A 1 187 ? -6.746 -20.984 -17.312 1 98.38 187 CYS A CA 1
ATOM 1423 C C . CYS A 1 187 ? -7.867 -21.078 -18.344 1 98.38 187 CYS A C 1
ATOM 1425 O O . CYS A 1 187 ? -7.668 -21.594 -19.438 1 98.38 187 CYS A O 1
ATOM 1427 N N . LEU A 1 188 ? -8.961 -20.547 -17.969 1 97.5 188 LEU A N 1
ATOM 1428 C CA . LEU A 1 188 ? -10.109 -20.641 -18.859 1 97.5 188 LEU A CA 1
ATOM 1429 C C . LEU A 1 188 ? -9.914 -19.766 -20.094 1 97.5 188 LEU A C 1
ATOM 1431 O O . LEU A 1 188 ? -10.352 -20.125 -21.188 1 97.5 188 LEU A O 1
ATOM 1435 N N . GLU A 1 189 ? -9.312 -18.562 -19.906 1 97.81 189 GLU A N 1
ATOM 1436 C CA . GLU A 1 189 ? -9 -17.719 -21.047 1 97.81 189 GLU A CA 1
ATOM 1437 C C . GLU A 1 189 ? -8.07 -18.453 -22.031 1 97.81 189 GLU A C 1
ATOM 1439 O O . GLU A 1 189 ? -8.219 -18.328 -23.25 1 97.81 189 GLU A O 1
ATOM 1444 N N . ILE A 1 190 ? -7.16 -19.188 -21.531 1 98.44 190 ILE A N 1
ATOM 1445 C CA . ILE A 1 190 ? -6.211 -19.953 -22.344 1 98.44 190 ILE A CA 1
ATOM 1446 C C . ILE A 1 190 ? -6.941 -21.078 -23.062 1 98.44 190 ILE A C 1
ATOM 1448 O O . ILE A 1 190 ? -6.73 -21.297 -24.266 1 98.44 190 ILE A O 1
ATOM 1452 N N . VAL A 1 191 ? -7.816 -21.766 -22.375 1 97.5 191 VAL A N 1
ATOM 1453 C CA . VAL A 1 191 ? -8.609 -22.844 -22.953 1 97.5 191 VAL A CA 1
ATOM 1454 C C . VAL A 1 191 ? -9.531 -22.281 -24.031 1 97.5 191 VAL A C 1
ATOM 1456 O O . VAL A 1 191 ? -9.742 -22.922 -25.062 1 97.5 191 VAL A O 1
ATOM 1459 N N . ASN A 1 192 ? -10.047 -21.109 -23.766 1 96.44 192 ASN A N 1
ATOM 1460 C CA . ASN A 1 192 ? -10.938 -20.453 -24.719 1 96.44 192 ASN A CA 1
ATOM 1461 C C . ASN A 1 192 ? -10.227 -20.172 -26.047 1 96.44 192 ASN A C 1
ATOM 1463 O O . ASN A 1 192 ? -10.875 -20.031 -27.078 1 96.44 192 ASN A O 1
ATOM 1467 N N . MET A 1 193 ? -8.945 -20.156 -26.031 1 94.69 193 MET A N 1
ATOM 1468 C CA . MET A 1 193 ? -8.125 -19.938 -27.219 1 94.69 193 MET A CA 1
ATOM 1469 C C . MET A 1 193 ? -7.906 -21.234 -27.984 1 94.69 193 MET A C 1
ATOM 1471 O O . MET A 1 193 ? -7.316 -21.234 -29.062 1 94.69 193 MET A O 1
ATOM 1475 N N . GLY A 1 194 ? -8.312 -22.281 -27.391 1 94.31 194 GLY A N 1
ATOM 1476 C CA . GLY A 1 194 ? -8.117 -23.594 -28 1 94.31 194 GLY A CA 1
ATOM 1477 C C . GLY A 1 194 ? -6.887 -24.312 -27.484 1 94.31 194 GLY A C 1
ATOM 1478 O O . GLY A 1 194 ? -6.469 -25.328 -28.047 1 94.31 194 GLY A O 1
ATOM 1479 N N . PHE A 1 195 ? -6.242 -23.812 -26.422 1 97.62 195 PHE A N 1
ATOM 1480 C CA . PHE A 1 195 ? -5.082 -24.453 -25.812 1 97.62 195 PHE A CA 1
ATOM 1481 C C . PHE A 1 195 ? -5.5 -25.328 -24.641 1 97.62 195 PHE A C 1
ATOM 1483 O O . PHE A 1 195 ? -6.641 -25.25 -24.172 1 97.62 195 PHE A O 1
ATOM 1490 N N . GLN A 1 196 ? -4.66 -26.219 -24.266 1 97.19 196 GLN A N 1
ATOM 1491 C CA . GLN A 1 196 ? -4.82 -26.938 -23 1 97.19 196 GLN A CA 1
ATOM 1492 C C . GLN A 1 196 ? -4.203 -26.156 -21.844 1 97.19 196 GLN A C 1
ATOM 1494 O O . GLN A 1 196 ? -3.137 -25.547 -22 1 97.19 196 GLN A O 1
ATOM 1499 N N . ALA A 1 197 ? -4.887 -26.141 -20.75 1 98.25 197 ALA A N 1
ATOM 1500 C CA . ALA A 1 197 ? -4.355 -25.438 -19.578 1 98.25 197 ALA A CA 1
ATOM 1501 C C . ALA A 1 197 ? -4.438 -26.312 -18.328 1 98.25 197 ALA A C 1
ATOM 1503 O O . ALA A 1 197 ? -5.441 -26.984 -18.109 1 98.25 197 ALA A O 1
ATOM 1504 N N . GLN A 1 198 ? -3.387 -26.375 -17.594 1 98.38 198 GLN A N 1
ATOM 1505 C CA . GLN A 1 198 ? -3.391 -26.922 -16.234 1 98.38 198 GLN A CA 1
ATOM 1506 C C . GLN A 1 198 ? -3.072 -25.844 -15.211 1 98.38 198 GLN A C 1
ATOM 1508 O O . GLN A 1 198 ? -1.989 -25.25 -15.234 1 98.38 198 GLN A O 1
ATOM 1513 N N . GLY A 1 199 ? -4.008 -25.594 -14.336 1 98.44 199 GLY A N 1
ATOM 1514 C CA . GLY A 1 199 ? -3.803 -24.641 -13.25 1 98.44 199 GLY A CA 1
ATOM 1515 C C . GLY A 1 199 ? -3.316 -25.297 -11.969 1 98.44 199 GLY A C 1
ATOM 1516 O O . GLY A 1 199 ? -3.76 -26.406 -11.625 1 98.44 199 GLY A O 1
ATOM 1517 N N . ASN A 1 200 ? -2.389 -24.625 -11.281 1 98.69 200 ASN A N 1
ATOM 1518 C CA . ASN A 1 200 ? -1.914 -25.062 -9.969 1 98.69 200 ASN A CA 1
ATOM 1519 C C . ASN A 1 200 ? -2.281 -24.047 -8.883 1 98.69 200 ASN A C 1
ATOM 1521 O O . ASN A 1 200 ? -2.141 -22.844 -9.078 1 98.69 200 ASN A O 1
ATOM 1525 N N . GLU A 1 201 ? -2.816 -24.531 -7.828 1 97.94 201 GLU A N 1
ATOM 1526 C CA . GLU A 1 201 ? -3.213 -23.672 -6.723 1 97.94 201 GLU A CA 1
ATOM 1527 C C . GLU A 1 201 ? -2.965 -24.328 -5.375 1 97.94 201 GLU A C 1
ATOM 1529 O O . GLU A 1 201 ? -3.207 -25.531 -5.219 1 97.94 201 GLU A O 1
ATOM 1534 N N . PHE A 1 202 ? -2.449 -23.531 -4.445 1 95.94 202 PHE A N 1
ATOM 1535 C CA . PHE A 1 202 ? -2.094 -24.016 -3.121 1 95.94 202 PHE A CA 1
ATOM 1536 C C . PHE A 1 202 ? -3.148 -23.625 -2.096 1 95.94 202 PHE A C 1
ATOM 1538 O O . PHE A 1 202 ? -3.447 -24.391 -1.177 1 95.94 202 PHE A O 1
ATOM 1545 N N . SER A 1 203 ? -3.768 -22.547 -2.16 1 96.94 203 SER A N 1
ATOM 1546 C CA . SER A 1 203 ? -4.641 -21.953 -1.152 1 96.94 203 SER A CA 1
ATOM 1547 C C . SER A 1 203 ? -6.012 -22.625 -1.149 1 96.94 203 SER A C 1
ATOM 1549 O O . SER A 1 203 ? -6.766 -22.516 -2.119 1 96.94 203 SER A O 1
ATOM 1551 N N . TYR A 1 204 ? -6.391 -23.188 -0.004 1 97.69 204 TYR A N 1
ATOM 1552 C CA . TYR A 1 204 ? -7.715 -23.781 0.119 1 97.69 204 TYR A CA 1
ATOM 1553 C C . TYR A 1 204 ? -8.805 -22.734 -0.033 1 97.69 204 TYR A C 1
ATOM 1555 O O . TYR A 1 204 ? -9.898 -23.031 -0.519 1 97.69 204 TYR A O 1
ATOM 1563 N N . PHE A 1 205 ? -8.516 -21.484 0.333 1 98.44 205 PHE A N 1
ATOM 1564 C CA . PHE A 1 205 ? -9.477 -20.406 0.09 1 98.44 205 PHE A CA 1
ATOM 1565 C C . PHE A 1 205 ? -9.805 -20.297 -1.395 1 98.44 205 PHE A C 1
ATOM 1567 O O . PHE A 1 205 ? -10.977 -20.266 -1.776 1 98.44 205 PHE A O 1
ATOM 1574 N N . MET A 1 206 ? -8.773 -20.312 -2.193 1 98.38 206 MET A N 1
ATOM 1575 C CA . MET A 1 206 ? -8.93 -20.188 -3.639 1 98.38 206 MET A CA 1
ATOM 1576 C C . MET A 1 206 ? -9.523 -21.453 -4.238 1 98.38 206 MET A C 1
ATOM 1578 O O . MET A 1 206 ? -10.367 -21.391 -5.137 1 98.38 206 MET A O 1
ATOM 1582 N N . LEU A 1 207 ? -9.078 -22.594 -3.725 1 97.81 207 LEU A N 1
ATOM 1583 C CA . LEU A 1 207 ? -9.547 -23.859 -4.258 1 97.81 207 LEU A CA 1
ATOM 1584 C C . LEU A 1 207 ? -11.047 -24.031 -4.047 1 97.81 207 LEU A C 1
ATOM 1586 O O . LEU A 1 207 ? -11.766 -24.422 -4.961 1 97.81 207 LEU A O 1
ATOM 1590 N N . LEU A 1 208 ? -11.523 -23.703 -2.914 1 97.75 208 LEU A N 1
ATOM 1591 C CA . LEU A 1 208 ? -12.953 -23.812 -2.629 1 97.75 208 LEU A CA 1
ATOM 1592 C C . LEU A 1 208 ? -13.758 -22.844 -3.488 1 97.75 208 LEU A C 1
ATOM 1594 O O . LEU A 1 208 ? -14.75 -23.234 -4.102 1 97.75 208 LEU A O 1
ATOM 1598 N N . ALA A 1 209 ? -13.273 -21.625 -3.521 1 98.31 209 ALA A N 1
ATOM 1599 C CA . ALA A 1 209 ? -13.984 -20.594 -4.289 1 98.31 209 ALA A CA 1
ATOM 1600 C C . ALA A 1 209 ? -13.961 -20.922 -5.781 1 98.31 209 ALA A C 1
ATOM 1602 O O . ALA A 1 209 ? -14.977 -20.781 -6.469 1 98.31 209 ALA A O 1
ATOM 1603 N N . SER A 1 210 ? -12.828 -21.328 -6.297 1 97.19 210 SER A N 1
ATOM 1604 C CA . SER A 1 210 ? -12.727 -21.656 -7.715 1 97.19 210 SER A CA 1
ATOM 1605 C C . SER A 1 210 ? -13.602 -22.859 -8.07 1 97.19 210 SER A C 1
ATOM 1607 O O . SER A 1 210 ? -14.25 -22.875 -9.125 1 97.19 210 SER A O 1
ATOM 1609 N N . ALA A 1 211 ? -13.633 -23.844 -7.219 1 95.44 211 ALA A N 1
ATOM 1610 C CA . ALA A 1 211 ? -14.477 -25.016 -7.461 1 95.44 211 ALA A CA 1
ATOM 1611 C C . ALA A 1 211 ? -15.945 -24.609 -7.602 1 95.44 211 ALA A C 1
ATOM 1613 O O . ALA A 1 211 ? -16.641 -25.094 -8.484 1 95.44 211 ALA A O 1
ATOM 1614 N N . TYR A 1 212 ? -16.422 -23.781 -6.777 1 96.62 212 TYR A N 1
ATOM 1615 C CA . TYR A 1 212 ? -17.812 -23.328 -6.844 1 96.62 212 TYR A CA 1
ATOM 1616 C C . TYR A 1 212 ? -18.062 -22.516 -8.109 1 96.62 212 TYR A C 1
ATOM 1618 O O . TYR A 1 212 ? -19.062 -22.719 -8.797 1 96.62 212 TYR A O 1
ATOM 1626 N N . LEU A 1 213 ? -17.156 -21.562 -8.422 1 96.12 213 LEU A N 1
ATOM 1627 C CA . LEU A 1 213 ? -17.328 -20.703 -9.594 1 96.12 213 LEU A CA 1
ATOM 1628 C C . LEU A 1 213 ? -17.328 -21.516 -10.875 1 96.12 213 LEU A C 1
ATOM 1630 O O . LEU A 1 213 ? -18.094 -21.25 -11.797 1 96.12 213 LEU A O 1
ATOM 1634 N N . LEU A 1 214 ? -16.516 -22.531 -10.906 1 92.62 214 LEU A N 1
ATOM 1635 C CA . LEU A 1 214 ? -16.344 -23.312 -12.125 1 92.62 214 LEU A CA 1
ATOM 1636 C C . LEU A 1 214 ? -17.438 -24.359 -12.25 1 92.62 214 LEU A C 1
ATOM 1638 O O . LEU A 1 214 ? -17.859 -24.719 -13.359 1 92.62 214 LEU A O 1
ATOM 1642 N N . ASN A 1 215 ? -17.969 -24.812 -11.062 1 90.88 215 ASN A N 1
ATOM 1643 C CA . ASN A 1 215 ? -18.828 -25.984 -11.141 1 90.88 215 ASN A CA 1
ATOM 1644 C C . ASN A 1 215 ? -20.203 -25.703 -10.516 1 90.88 215 ASN A C 1
ATOM 1646 O O . ASN A 1 215 ? -21.156 -26.453 -10.758 1 90.88 215 ASN A O 1
ATOM 1650 N N . GLY A 1 216 ? -20.266 -24.734 -9.727 1 92.56 216 GLY A N 1
ATOM 1651 C CA . GLY A 1 216 ? -21.469 -24.547 -8.945 1 92.56 216 GLY A CA 1
ATOM 1652 C C . GLY A 1 216 ? -22.359 -23.438 -9.461 1 92.56 216 GLY A C 1
ATOM 1653 O O . GLY A 1 216 ? -23.516 -23.297 -9.023 1 92.56 216 GLY A O 1
ATOM 1654 N N . ILE A 1 217 ? -21.828 -22.672 -10.375 1 94.88 217 ILE A N 1
ATOM 1655 C CA . ILE A 1 217 ? -22.578 -21.547 -10.922 1 94.88 217 ILE A CA 1
ATOM 1656 C C . ILE A 1 217 ? -23.562 -22.031 -11.969 1 94.88 217 ILE A C 1
ATOM 1658 O O . ILE A 1 217 ? -23.25 -22.906 -12.781 1 94.88 217 ILE A O 1
ATOM 1662 N N . GLU A 1 218 ? -24.734 -21.406 -12.016 1 95.38 218 GLU A N 1
ATOM 1663 C CA . GLU A 1 218 ? -25.781 -21.844 -12.93 1 95.38 218 GLU A CA 1
ATOM 1664 C C . GLU A 1 218 ? -25.969 -20.844 -14.07 1 95.38 218 GLU A C 1
ATOM 1666 O O . GLU A 1 218 ? -26.391 -21.219 -15.164 1 95.38 218 GLU A O 1
ATOM 1671 N N . ARG A 1 219 ? -25.703 -19.625 -13.805 1 97.19 219 ARG A N 1
ATOM 1672 C CA . ARG A 1 219 ? -25.938 -18.578 -14.797 1 97.19 219 ARG A CA 1
ATOM 1673 C C . ARG A 1 219 ? -25.031 -17.375 -14.547 1 97.19 219 ARG A C 1
ATOM 1675 O O . ARG A 1 219 ? -24.578 -17.156 -13.422 1 97.19 219 ARG A O 1
ATOM 1682 N N . PRO A 1 220 ? -24.766 -16.578 -15.586 1 97.56 220 PRO A N 1
ATOM 1683 C CA . PRO A 1 220 ? -24.047 -15.32 -15.367 1 97.56 220 PRO A CA 1
ATOM 1684 C C . PRO A 1 220 ? -24.781 -14.383 -14.414 1 97.56 220 PRO A C 1
ATOM 1686 O O . PRO A 1 220 ? -26.016 -14.422 -14.32 1 97.56 220 PRO A O 1
ATOM 1689 N N . GLU A 1 221 ? -24.047 -13.625 -13.664 1 98.06 221 GLU A N 1
ATOM 1690 C CA . GLU A 1 221 ? -24.547 -12.617 -12.75 1 98.06 221 GLU A CA 1
ATOM 1691 C C . GLU A 1 221 ? -25.484 -13.234 -11.711 1 98.06 221 GLU A C 1
ATOM 1693 O O . GLU A 1 221 ? -26.484 -12.617 -11.312 1 98.06 221 GLU A O 1
ATOM 1698 N N . GLN A 1 222 ? -25.188 -14.414 -11.352 1 98.12 222 GLN A N 1
ATOM 1699 C CA . GLN A 1 222 ? -25.984 -15.141 -10.367 1 98.12 222 GLN A CA 1
ATOM 1700 C C . GLN A 1 222 ? -25.922 -14.477 -9 1 98.12 222 GLN A C 1
ATOM 1702 O O . GLN A 1 222 ? -26.891 -14.492 -8.242 1 98.12 222 GLN A O 1
ATOM 1707 N N . TRP A 1 223 ? -24.766 -13.883 -8.688 1 98.62 223 TRP A N 1
ATOM 1708 C CA . TRP A 1 223 ? -24.562 -13.289 -7.371 1 98.62 223 TRP A CA 1
ATOM 1709 C C . TRP A 1 223 ? -24.188 -11.82 -7.488 1 98.62 223 TRP A C 1
ATOM 1711 O O . TRP A 1 223 ? -23.609 -11.398 -8.5 1 98.62 223 TRP A O 1
ATOM 1721 N N . THR A 1 224 ? -24.547 -11.07 -6.488 1 98.69 224 THR A N 1
ATOM 1722 C CA . THR A 1 224 ? -24.016 -9.734 -6.246 1 98.69 224 THR A CA 1
ATOM 1723 C C . THR A 1 224 ? -23.234 -9.695 -4.941 1 98.69 224 THR A C 1
ATOM 1725 O O . THR A 1 224 ? -23.781 -9.93 -3.865 1 98.69 224 THR A O 1
ATOM 1728 N N . ILE A 1 225 ? -21.984 -9.438 -5.055 1 98.81 225 ILE A N 1
ATOM 1729 C CA . ILE A 1 225 ? -21.141 -9.352 -3.863 1 98.81 225 ILE A CA 1
ATOM 1730 C C . ILE A 1 225 ? -20.688 -7.906 -3.654 1 98.81 225 ILE A C 1
ATOM 1732 O O . ILE A 1 225 ? -20.859 -7.062 -4.539 1 98.81 225 ILE A O 1
ATOM 1736 N N . HIS A 1 226 ? -20.172 -7.633 -2.449 1 98.75 226 HIS A N 1
ATOM 1737 C CA . HIS A 1 226 ? -19.719 -6.301 -2.074 1 98.75 226 HIS A CA 1
ATOM 1738 C C . HIS A 1 226 ? -18.297 -6.344 -1.516 1 98.75 226 HIS A C 1
ATOM 1740 O O . HIS A 1 226 ? -18.094 -6.137 -0.318 1 98.75 226 HIS A O 1
ATOM 1746 N N . PRO A 1 227 ? -17.297 -6.469 -2.416 1 98.25 227 PRO A N 1
ATOM 1747 C CA . PRO A 1 227 ? -15.93 -6.715 -1.96 1 98.25 227 PRO A CA 1
ATOM 1748 C C . PRO A 1 227 ? -15.305 -5.496 -1.288 1 98.25 227 PRO A C 1
ATOM 1750 O O . PRO A 1 227 ? -14.344 -5.633 -0.526 1 98.25 227 PRO A O 1
ATOM 1753 N N . TRP A 1 228 ? -15.852 -4.312 -1.48 1 97.62 228 TRP A N 1
ATOM 1754 C CA . TRP A 1 228 ? -15.203 -3.082 -1.041 1 97.62 228 TRP A CA 1
ATOM 1755 C C . TRP A 1 228 ? -15.883 -2.52 0.202 1 97.62 228 TRP A C 1
ATOM 1757 O O . TRP A 1 228 ? -15.445 -1.5 0.746 1 97.62 228 TRP A O 1
ATOM 1767 N N . CYS A 1 229 ? -16.906 -3.158 0.696 1 97.81 229 CYS A N 1
ATOM 1768 C CA . CYS A 1 229 ? -17.766 -2.588 1.734 1 97.81 229 CYS A CA 1
ATOM 1769 C C . CYS A 1 229 ? -17.047 -2.58 3.08 1 97.81 229 CYS A C 1
ATOM 1771 O O . CYS A 1 229 ? -17.469 -1.888 4.008 1 97.81 229 CYS A O 1
ATOM 1773 N N . HIS A 1 230 ? -15.891 -3.303 3.166 1 94.25 230 HIS A N 1
ATOM 1774 C CA . HIS A 1 230 ? -15.195 -3.48 4.43 1 94.25 230 HIS A CA 1
ATOM 1775 C C . HIS A 1 230 ? -14.281 -2.295 4.727 1 94.25 230 HIS A C 1
ATOM 1777 O O . HIS A 1 230 ? -13.797 -2.141 5.852 1 94.25 230 HIS A O 1
ATOM 1783 N N . GLN A 1 231 ? -14.039 -1.483 3.758 1 92.56 231 GLN A N 1
ATOM 1784 C CA . GLN A 1 231 ? -13.047 -0.423 3.871 1 92.56 231 GLN A CA 1
ATOM 1785 C C . GLN A 1 231 ? -13.711 0.952 3.893 1 92.56 231 GLN A C 1
ATOM 1787 O O . GLN A 1 231 ? -14.328 1.362 2.912 1 92.56 231 GLN A O 1
ATOM 1792 N N . SER A 1 232 ? -13.461 1.671 4.949 1 95 232 SER A N 1
ATOM 1793 C CA . SER A 1 232 ? -14.047 3 5.059 1 95 232 SER A CA 1
ATOM 1794 C C . SER A 1 232 ? -13.07 4.078 4.602 1 95 232 SER A C 1
ATOM 1796 O O . SER A 1 232 ? -13.461 5.23 4.395 1 95 232 SER A O 1
ATOM 1798 N N . CYS A 1 233 ? -11.852 3.781 4.41 1 97.25 233 CYS A N 1
ATOM 1799 C CA . CYS A 1 233 ? -10.805 4.73 4.035 1 97.25 233 CYS A CA 1
ATOM 1800 C C . CYS A 1 233 ? -10.781 4.953 2.527 1 97.25 233 CYS A C 1
ATOM 1802 O O . CYS A 1 233 ? -11.094 4.043 1.758 1 97.25 233 CYS A O 1
ATOM 1804 N N . ASN A 1 234 ? -10.438 6.211 2.184 1 97.94 234 ASN A N 1
ATOM 1805 C CA . ASN A 1 234 ? -10.156 6.543 0.79 1 97.94 234 ASN A CA 1
ATOM 1806 C C . ASN A 1 234 ? -11.367 6.285 -0.101 1 97.94 234 ASN A C 1
ATOM 1808 O O . ASN A 1 234 ? -11.227 5.758 -1.206 1 97.94 234 ASN A O 1
ATOM 1812 N N . GLN A 1 235 ? -12.516 6.617 0.374 1 98.19 235 GLN A N 1
ATOM 1813 C CA . GLN A 1 235 ? -13.742 6.469 -0.404 1 98.19 235 GLN A CA 1
ATOM 1814 C C . GLN A 1 235 ? -14.219 7.816 -0.951 1 98.19 235 GLN A C 1
ATOM 1816 O O . GLN A 1 235 ? -14.469 8.75 -0.185 1 98.19 235 GLN A O 1
ATOM 1821 N N . PRO A 1 236 ? -14.367 7.93 -2.291 1 98.06 236 PRO A N 1
ATOM 1822 C CA . PRO A 1 236 ? -14.93 9.172 -2.834 1 98.06 236 PRO A CA 1
ATOM 1823 C C . PRO A 1 236 ? -16.375 9.398 -2.42 1 98.06 236 PRO A C 1
ATOM 1825 O O . PRO A 1 236 ? -16.781 10.539 -2.186 1 98.06 236 PRO A O 1
ATOM 1828 N N . SER A 1 237 ? -17.109 8.242 -2.355 1 98.06 237 SER A N 1
ATOM 1829 C CA . SER A 1 237 ? -18.516 8.312 -1.977 1 98.06 237 SER A CA 1
ATOM 1830 C C . SER A 1 237 ? -18.953 7.043 -1.25 1 98.06 237 SER A C 1
ATOM 1832 O O . SER A 1 237 ? -18.266 6.027 -1.292 1 98.06 237 SER A O 1
ATOM 1834 N N . VAL A 1 238 ? -20.109 7.18 -0.582 1 97.69 238 VAL A N 1
ATOM 1835 C CA . VAL A 1 238 ? -20.703 6.027 0.091 1 97.69 238 VAL A CA 1
ATOM 1836 C C . VAL A 1 238 ? -21.094 4.965 -0.938 1 97.69 238 VAL A C 1
ATOM 1838 O O . VAL A 1 238 ? -20.875 3.771 -0.711 1 97.69 238 VAL A O 1
ATOM 1841 N N . ALA A 1 239 ? -21.594 5.402 -2.066 1 97.88 239 ALA A N 1
ATOM 1842 C CA . ALA A 1 239 ? -21.984 4.488 -3.141 1 97.88 239 ALA A CA 1
ATOM 1843 C C . ALA A 1 239 ? -20.766 3.699 -3.641 1 97.88 239 ALA A C 1
ATOM 1845 O O . ALA A 1 239 ? -20.891 2.512 -3.955 1 97.88 239 ALA A O 1
ATOM 1846 N N . ASP A 1 240 ? -19.656 4.324 -3.744 1 97.81 240 ASP A N 1
ATOM 1847 C CA . ASP A 1 240 ? -18.438 3.652 -4.199 1 97.81 240 ASP A CA 1
ATOM 1848 C C . ASP A 1 240 ? -18 2.572 -3.213 1 97.81 240 ASP A C 1
ATOM 1850 O O . ASP A 1 240 ? -17.562 1.495 -3.619 1 97.81 240 ASP A O 1
ATOM 1854 N N . GLN A 1 241 ? -18.141 2.832 -1.973 1 97.69 241 GLN A N 1
ATOM 1855 C CA . GLN A 1 241 ? -17.781 1.885 -0.925 1 97.69 241 GLN A CA 1
ATOM 1856 C C . GLN A 1 241 ? -18.688 0.667 -0.941 1 97.69 241 GLN A C 1
ATOM 1858 O O . GLN A 1 241 ? -18.234 -0.466 -0.78 1 97.69 241 GLN A O 1
ATOM 1863 N N . LEU A 1 242 ? -19.969 0.915 -1.122 1 98.44 242 LEU A N 1
ATOM 1864 C CA . LEU A 1 242 ? -20.953 -0.12 -0.85 1 98.44 242 LEU A CA 1
ATOM 1865 C C . LEU A 1 242 ? -21.453 -0.76 -2.145 1 98.44 242 LEU A C 1
ATOM 1867 O O . LEU A 1 242 ? -22.312 -1.638 -2.121 1 98.44 242 LEU A O 1
ATOM 1871 N N . ARG A 1 243 ? -20.875 -0.37 -3.256 1 98.38 243 ARG A N 1
ATOM 1872 C CA . ARG A 1 243 ? -21.375 -0.827 -4.551 1 98.38 243 ARG A CA 1
ATOM 1873 C C . ARG A 1 243 ? -21.297 -2.348 -4.656 1 98.38 243 ARG A C 1
ATOM 1875 O O . ARG A 1 243 ? -20.375 -2.971 -4.137 1 98.38 243 ARG A O 1
ATOM 1882 N N . GLY A 1 244 ? -22.312 -2.887 -5.355 1 98.62 244 GLY A N 1
ATOM 1883 C CA . GLY A 1 244 ? -22.344 -4.309 -5.668 1 98.62 244 GLY A CA 1
ATOM 1884 C C . GLY A 1 244 ? -21.578 -4.66 -6.93 1 98.62 244 GLY A C 1
ATOM 1885 O O . GLY A 1 244 ? -21.5 -3.857 -7.863 1 98.62 244 GLY A O 1
ATOM 1886 N N . VAL A 1 245 ? -21.031 -5.805 -6.926 1 98.75 245 VAL A N 1
ATOM 1887 C CA . VAL A 1 245 ? -20.359 -6.375 -8.094 1 98.75 245 VAL A CA 1
ATOM 1888 C C . VAL A 1 245 ? -21.016 -7.703 -8.469 1 98.75 245 VAL A C 1
ATOM 1890 O O . VAL A 1 245 ? -21.047 -8.633 -7.656 1 98.75 245 VAL A O 1
ATOM 1893 N N . SER A 1 246 ? -21.484 -7.766 -9.695 1 98.75 246 SER A N 1
ATOM 1894 C CA . SER A 1 246 ? -22.141 -8.984 -10.156 1 98.75 246 SER A CA 1
ATOM 1895 C C . SER A 1 246 ? -21.125 -10.008 -10.641 1 98.75 246 SER A C 1
ATOM 1897 O O . SER A 1 246 ? -20.219 -9.68 -11.398 1 98.75 246 SER A O 1
ATOM 1899 N N . ILE A 1 247 ? -21.344 -11.266 -10.188 1 98.75 247 ILE A N 1
ATOM 1900 C CA . ILE A 1 247 ? -20.453 -12.344 -10.609 1 98.75 247 ILE A CA 1
ATOM 1901 C C . ILE A 1 247 ? -21.281 -13.602 -10.898 1 98.75 247 ILE A C 1
ATOM 1903 O O . ILE A 1 247 ? -22.344 -13.797 -10.32 1 98.75 247 ILE A O 1
ATOM 1907 N N . PRO A 1 248 ? -20.828 -14.406 -11.758 1 98.5 248 PRO A N 1
ATOM 1908 C CA . PRO A 1 248 ? -19.75 -14.148 -12.719 1 98.5 248 PRO A CA 1
ATOM 1909 C C . PRO A 1 248 ? -20.234 -13.359 -13.938 1 98.5 248 PRO A C 1
ATOM 1911 O O . PRO A 1 248 ? -21.438 -13.273 -14.188 1 98.5 248 PRO A O 1
ATOM 1914 N N . ASP A 1 249 ? -19.281 -12.711 -14.641 1 98.31 249 ASP A N 1
ATOM 1915 C CA . ASP A 1 249 ? -19.641 -11.961 -15.836 1 98.31 249 ASP A CA 1
ATOM 1916 C C . ASP A 1 249 ? -19.938 -12.891 -17.016 1 98.31 249 ASP A C 1
ATOM 1918 O O . ASP A 1 249 ? -20.641 -12.508 -17.953 1 98.31 249 ASP A O 1
ATOM 1922 N N . VAL A 1 250 ? -19.453 -14.094 -16.969 1 97.44 250 VAL A N 1
ATOM 1923 C CA . VAL A 1 250 ? -19.672 -15.133 -17.969 1 97.44 250 VAL A CA 1
ATOM 1924 C C . VAL A 1 250 ? -19.766 -16.5 -17.281 1 97.44 250 VAL A C 1
ATOM 1926 O O . VAL A 1 250 ? -19.141 -16.734 -16.25 1 97.44 250 VAL A O 1
ATOM 1929 N N . HIS A 1 251 ? -20.641 -17.312 -17.812 1 96.81 251 HIS A N 1
ATOM 1930 C CA . HIS A 1 251 ? -20.641 -18.688 -17.312 1 96.81 251 HIS A CA 1
ATOM 1931 C C . HIS A 1 251 ? -19.359 -19.422 -17.688 1 96.81 251 HIS A C 1
ATOM 1933 O O . HIS A 1 251 ? -18.953 -19.391 -18.859 1 96.81 251 HIS A O 1
ATOM 1939 N N . PRO A 1 252 ? -18.719 -20.047 -16.766 1 93.62 252 PRO A N 1
ATOM 1940 C CA . PRO A 1 252 ? -17.422 -20.672 -17.047 1 93.62 252 PRO A CA 1
ATOM 1941 C C . PRO A 1 252 ? -17.484 -21.656 -18.203 1 93.62 252 PRO A C 1
ATOM 1943 O O . PRO A 1 252 ? -16.547 -21.75 -19 1 93.62 252 PRO A O 1
ATOM 1946 N N . ALA A 1 253 ? -18.531 -22.359 -18.391 1 91.44 253 ALA A N 1
ATOM 1947 C CA . ALA A 1 253 ? -18.672 -23.359 -19.453 1 91.44 253 ALA A CA 1
ATOM 1948 C C . ALA A 1 253 ? -18.609 -22.719 -20.828 1 91.44 253 ALA A C 1
ATOM 1950 O O . ALA A 1 253 ? -18.234 -23.375 -21.812 1 91.44 253 ALA A O 1
ATOM 1951 N N . GLU A 1 254 ? -18.953 -21.469 -20.891 1 92.25 254 GLU A N 1
ATOM 1952 C CA . GLU A 1 254 ? -18.938 -20.75 -22.156 1 92.25 254 GLU A CA 1
ATOM 1953 C C . GLU A 1 254 ? -17.516 -20.516 -22.641 1 92.25 254 GLU A C 1
ATOM 1955 O O . GLU A 1 254 ? -17.281 -20.25 -23.812 1 92.25 254 GLU A O 1
ATOM 1960 N N . LEU A 1 255 ? -16.594 -20.641 -21.734 1 91.56 255 LEU A N 1
ATOM 1961 C CA . LEU A 1 255 ? -15.203 -20.344 -22.062 1 91.56 255 LEU A CA 1
ATOM 1962 C C . LEU A 1 255 ? -14.445 -21.625 -22.406 1 91.56 255 LEU A C 1
ATOM 1964 O O . LEU A 1 255 ? -13.281 -21.578 -22.797 1 91.56 255 LEU A O 1
ATOM 1968 N N . VAL A 1 256 ? -15.102 -22.719 -22.281 1 88.38 256 VAL A N 1
ATOM 1969 C CA . VAL A 1 256 ? -14.43 -24 -22.547 1 88.38 256 VAL A CA 1
ATOM 1970 C C . VAL A 1 256 ? -14.648 -24.406 -24 1 88.38 256 VAL A C 1
ATOM 1972 O O . VAL A 1 256 ? -15.773 -24.734 -24.391 1 88.38 256 VAL A O 1
ATOM 1975 N N . ALA A 1 257 ? -13.641 -24.391 -24.75 1 83.62 257 ALA A N 1
ATOM 1976 C CA . ALA A 1 257 ? -13.703 -24.656 -26.188 1 83.62 257 ALA A CA 1
ATOM 1977 C C . ALA A 1 257 ? -13.906 -26.141 -26.469 1 83.62 257 ALA A C 1
ATOM 1979 O O . ALA A 1 257 ? -14.352 -26.516 -27.547 1 83.62 257 ALA A O 1
ATOM 1980 N N . GLY A 1 258 ? -13.523 -27.031 -25.484 1 81.25 258 GLY A N 1
ATOM 1981 C CA . GLY A 1 258 ? -13.648 -28.469 -25.672 1 81.25 258 GLY A CA 1
ATOM 1982 C C . GLY A 1 258 ? -13.398 -29.25 -24.391 1 81.25 258 GLY A C 1
ATOM 1983 O O . GLY A 1 258 ? -12.844 -28.734 -23.438 1 81.25 258 GLY A O 1
ATOM 1984 N N . PRO A 1 259 ? -13.859 -30.5 -24.438 1 81.75 259 PRO A N 1
ATOM 1985 C CA . PRO A 1 259 ? -13.672 -31.344 -23.234 1 81.75 259 PRO A CA 1
ATOM 1986 C C . PRO A 1 259 ? -12.203 -31.656 -22.969 1 81.75 259 PRO A C 1
ATOM 1988 O O . PRO A 1 259 ? -11.414 -31.781 -23.906 1 81.75 259 PRO A O 1
ATOM 1991 N N . GLY A 1 260 ? -11.797 -31.719 -21.828 1 85.62 260 GLY A N 1
ATOM 1992 C CA . GLY A 1 260 ? -10.484 -32.188 -21.422 1 85.62 260 GLY A CA 1
ATOM 1993 C C . GLY A 1 260 ? -9.391 -31.156 -21.562 1 85.62 260 GLY A C 1
ATOM 1994 O O . GLY A 1 260 ? -8.211 -31.469 -21.406 1 85.62 260 GLY A O 1
ATOM 1995 N N . LEU A 1 261 ? -9.758 -29.969 -21.812 1 90.5 261 LEU A N 1
ATOM 1996 C CA . LEU A 1 261 ? -8.758 -28.938 -22.062 1 90.5 261 LEU A CA 1
ATOM 1997 C C . LEU A 1 261 ? -8.312 -28.266 -20.781 1 90.5 261 LEU A C 1
ATOM 1999 O O . LEU A 1 261 ? -7.258 -27.625 -20.734 1 90.5 261 LEU A O 1
ATOM 2003 N N . LEU A 1 262 ? -9.086 -28.406 -19.766 1 94.44 262 LEU A N 1
ATOM 2004 C CA . LEU A 1 262 ? -8.781 -27.734 -18.5 1 94.44 262 LEU A CA 1
ATOM 2005 C C . LEU A 1 262 ? -8.555 -28.75 -17.391 1 94.44 262 LEU A C 1
ATOM 2007 O O . LEU A 1 262 ? -9.344 -29.688 -17.219 1 94.44 262 LEU A O 1
ATOM 2011 N N . SER A 1 263 ? -7.5 -28.625 -16.734 1 93.81 263 SER A N 1
ATOM 2012 C CA . SER A 1 263 ? -7.262 -29.406 -15.523 1 93.81 263 SER A CA 1
ATOM 2013 C C . SER A 1 263 ? -6.672 -28.531 -14.414 1 93.81 263 SER A C 1
ATOM 2015 O O . SER A 1 263 ? -6.082 -27.484 -14.688 1 93.81 263 SER A O 1
ATOM 2017 N N . MET A 1 264 ? -6.949 -28.953 -13.188 1 93.56 264 MET A N 1
ATOM 2018 C CA . MET A 1 264 ? -6.441 -28.234 -12.016 1 93.56 264 MET A CA 1
ATOM 2019 C C . MET A 1 264 ? -5.656 -29.172 -11.102 1 93.56 264 MET A C 1
ATOM 2021 O O . MET A 1 264 ? -6.031 -30.328 -10.922 1 93.56 264 MET A O 1
ATOM 2025 N N . SER A 1 265 ? -4.586 -28.672 -10.625 1 95.25 265 SER A N 1
ATOM 2026 C CA . SER A 1 265 ? -3.766 -29.375 -9.648 1 95.25 265 SER A CA 1
ATOM 2027 C C . SER A 1 265 ? -3.619 -28.578 -8.359 1 95.25 265 SER A C 1
ATOM 2029 O O . SER A 1 265 ? -3.434 -27.359 -8.398 1 95.25 265 SER A O 1
ATOM 2031 N N . ALA A 1 266 ? -3.789 -29.328 -7.191 1 94.69 266 ALA A N 1
ATOM 2032 C CA . ALA A 1 266 ? -3.656 -28.672 -5.891 1 94.69 266 ALA A CA 1
ATOM 2033 C C . ALA A 1 266 ? -2.316 -29.016 -5.242 1 94.69 266 ALA A C 1
ATOM 2035 O O . ALA A 1 266 ? -1.795 -30.109 -5.422 1 94.69 266 ALA A O 1
ATOM 2036 N N . GLY A 1 267 ? -1.744 -28.016 -4.512 1 94.81 267 GLY A N 1
ATOM 2037 C CA . GLY A 1 267 ? -0.515 -28.266 -3.773 1 94.81 267 GLY A CA 1
ATOM 2038 C C . GLY A 1 267 ? 0.562 -27.234 -4.051 1 94.81 267 GLY A C 1
ATOM 2039 O O . GLY A 1 267 ? 0.369 -26.328 -4.867 1 94.81 267 GLY A O 1
ATOM 2040 N N . ASP A 1 268 ? 1.587 -27.375 -3.33 1 95.75 268 ASP A N 1
ATOM 2041 C CA . ASP A 1 268 ? 2.736 -26.5 -3.521 1 95.75 268 ASP A CA 1
ATOM 2042 C C . ASP A 1 268 ? 3.355 -26.703 -4.902 1 95.75 268 ASP A C 1
ATOM 2044 O O . ASP A 1 268 ? 3.623 -27.828 -5.312 1 95.75 268 ASP A O 1
ATOM 2048 N N . PHE A 1 269 ? 3.566 -25.641 -5.621 1 98.25 269 PHE A N 1
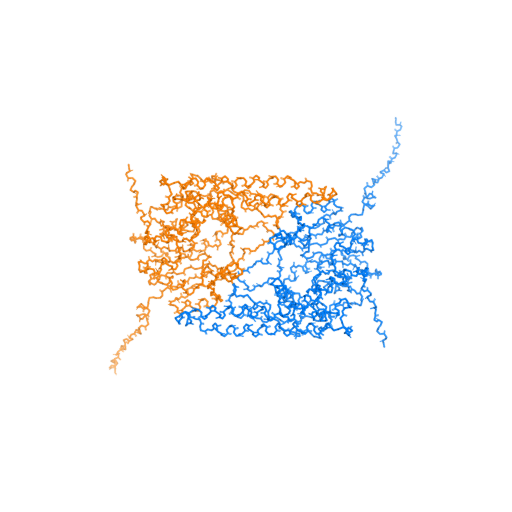ATOM 2049 C CA . PHE A 1 269 ? 4.02 -25.688 -7.008 1 98.25 269 PHE A CA 1
ATOM 2050 C C . PHE A 1 269 ? 5.324 -26.469 -7.121 1 98.25 269 PHE A C 1
ATOM 2052 O O . PHE A 1 269 ? 5.434 -27.406 -7.926 1 98.25 269 PHE A O 1
ATOM 2059 N N . ALA A 1 270 ? 6.324 -26.062 -6.336 1 97.31 270 ALA A N 1
ATOM 2060 C CA . ALA A 1 270 ? 7.645 -26.688 -6.438 1 97.31 270 ALA A CA 1
ATOM 2061 C C . ALA A 1 270 ? 7.594 -28.156 -6.062 1 97.31 270 ALA A C 1
ATOM 2063 O O . ALA A 1 270 ? 8.234 -29 -6.703 1 97.31 270 ALA A O 1
ATOM 2064 N N . GLU A 1 271 ? 6.824 -28.484 -5.117 1 95.62 271 GLU A N 1
ATOM 2065 C CA . GLU A 1 271 ? 6.711 -29.875 -4.672 1 95.62 271 GLU A CA 1
ATOM 2066 C C . GLU A 1 271 ? 6.023 -30.734 -5.727 1 95.62 271 GLU A C 1
ATOM 2068 O O . GLU A 1 271 ? 6.477 -31.844 -6.02 1 95.62 271 GLU A O 1
ATOM 2073 N N . VAL A 1 272 ? 4.973 -30.234 -6.293 1 97.31 272 VAL A N 1
ATOM 2074 C CA . VAL A 1 272 ? 4.176 -31 -7.246 1 97.31 272 VAL A CA 1
ATOM 2075 C C . VAL A 1 272 ? 4.949 -31.156 -8.555 1 97.31 272 VAL A C 1
ATOM 2077 O O . VAL A 1 272 ? 5.152 -32.281 -9.023 1 97.31 272 VAL A O 1
ATOM 2080 N N . TYR A 1 273 ? 5.52 -30.141 -9.055 1 98.44 273 TYR A N 1
ATOM 2081 C CA . TYR A 1 273 ? 5.945 -30.156 -10.453 1 98.44 273 TYR A CA 1
ATOM 2082 C C . TYR A 1 273 ? 7.43 -30.469 -10.57 1 98.44 273 TYR A C 1
ATOM 2084 O O . TYR A 1 273 ? 7.953 -30.625 -11.672 1 98.44 273 TYR A O 1
ATOM 2092 N N . ALA A 1 274 ? 8.078 -30.609 -9.422 1 97.62 274 ALA A N 1
ATOM 2093 C CA . ALA A 1 274 ? 9.445 -31.125 -9.461 1 97.62 274 ALA A CA 1
ATOM 2094 C C . ALA A 1 274 ? 9.453 -32.625 -9.758 1 97.62 274 ALA A C 1
ATOM 2096 O O . ALA A 1 274 ? 10.492 -33.188 -10.078 1 97.62 274 ALA A O 1
ATOM 2097 N N . ALA A 1 275 ? 8.383 -33.25 -9.664 1 97.5 275 ALA A N 1
ATOM 2098 C CA . ALA A 1 275 ? 8.273 -34.688 -9.875 1 97.5 275 ALA A CA 1
ATOM 2099 C C . ALA A 1 275 ? 8.664 -35.062 -11.305 1 97.5 275 ALA A C 1
ATOM 2101 O O . ALA A 1 275 ? 8.391 -34.312 -12.242 1 97.5 275 ALA A O 1
ATOM 2102 N N . PRO A 1 276 ? 9.227 -36.281 -11.469 1 97.62 276 PRO A N 1
ATOM 2103 C CA . PRO A 1 276 ? 9.711 -36.719 -12.781 1 97.62 276 PRO A CA 1
ATOM 2104 C C . PRO A 1 276 ? 8.594 -36.781 -13.82 1 97.62 276 PRO A C 1
ATOM 2106 O O . PRO A 1 276 ? 8.844 -36.625 -15.016 1 97.62 276 PRO A O 1
ATOM 2109 N N . GLU A 1 277 ? 7.434 -37 -13.383 1 97 277 GLU A N 1
ATOM 2110 C CA . GLU A 1 277 ? 6.316 -37.156 -14.305 1 97 277 GLU A CA 1
ATOM 2111 C C . GLU A 1 277 ? 6.012 -35.844 -15.047 1 97 277 GLU A C 1
ATOM 2113 O O . GLU A 1 277 ? 5.367 -35.844 -16.094 1 97 277 GLU A O 1
ATOM 2118 N N . TYR A 1 278 ? 6.512 -34.75 -14.547 1 98.25 278 TYR A N 1
ATOM 2119 C CA . TYR A 1 278 ? 6.227 -33.438 -15.172 1 98.25 278 TYR A CA 1
ATOM 2120 C C . TYR A 1 278 ? 7.434 -32.938 -15.953 1 98.25 278 TYR A C 1
ATOM 2122 O O . TYR A 1 278 ? 7.43 -31.812 -16.453 1 98.25 278 TYR A O 1
ATOM 2130 N N . ALA A 1 279 ? 8.469 -33.75 -16.031 1 98.38 279 ALA A N 1
ATOM 2131 C CA . ALA A 1 279 ? 9.609 -33.344 -16.844 1 98.38 279 ALA A CA 1
ATOM 2132 C C . ALA A 1 279 ? 9.188 -33.125 -18.297 1 98.38 279 ALA A C 1
ATOM 2134 O O . ALA A 1 279 ? 8.617 -34.031 -18.938 1 98.38 279 ALA A O 1
ATOM 2135 N N . GLU A 1 280 ? 9.477 -31.953 -18.812 1 98.06 280 GLU A N 1
ATOM 2136 C CA . GLU A 1 280 ? 9.219 -31.578 -20.203 1 98.06 280 GLU A CA 1
ATOM 2137 C C . GLU A 1 280 ? 7.773 -31.891 -20.594 1 98.06 280 GLU A C 1
ATOM 2139 O O . GLU A 1 280 ? 7.523 -32.438 -21.656 1 98.06 280 GLU A O 1
ATOM 2144 N N . ALA A 1 281 ? 6.895 -31.484 -19.75 1 98.25 281 ALA A N 1
ATOM 2145 C CA . ALA A 1 281 ? 5.496 -31.875 -19.922 1 98.25 281 ALA A CA 1
ATOM 2146 C C . ALA A 1 281 ? 4.695 -30.766 -20.594 1 98.25 281 ALA A C 1
ATOM 2148 O O . ALA A 1 281 ? 3.598 -31.016 -21.109 1 98.25 281 ALA A O 1
ATOM 2149 N N . PHE A 1 282 ? 5.219 -29.562 -20.688 1 98.75 282 PHE A N 1
ATOM 2150 C CA . PHE A 1 282 ? 4.395 -28.453 -21.125 1 98.75 282 PHE A CA 1
ATOM 2151 C C . PHE A 1 282 ? 5.086 -27.672 -22.25 1 98.75 282 PHE A C 1
ATOM 2153 O O . PHE A 1 282 ? 6.316 -27.672 -22.328 1 98.75 282 PHE A O 1
ATOM 2160 N N . ASP A 1 283 ? 4.277 -27.062 -23.062 1 98.5 283 ASP A N 1
ATOM 2161 C CA . ASP A 1 283 ? 4.781 -26.219 -24.156 1 98.5 283 ASP A CA 1
ATOM 2162 C C . ASP A 1 283 ? 5 -24.781 -23.688 1 98.5 283 ASP A C 1
ATOM 2164 O O . ASP A 1 283 ? 5.719 -24.016 -24.328 1 98.5 283 ASP A O 1
ATOM 2168 N N . ALA A 1 284 ? 4.352 -24.422 -22.609 1 98.94 284 ALA A N 1
ATOM 2169 C CA . ALA A 1 284 ? 4.57 -23.109 -22 1 98.94 284 ALA A CA 1
ATOM 2170 C C . ALA A 1 284 ? 4.211 -23.109 -20.516 1 98.94 284 ALA A C 1
ATOM 2172 O O . ALA A 1 284 ? 3.395 -23.922 -20.078 1 98.94 284 ALA A O 1
ATOM 2173 N N . VAL A 1 285 ? 4.852 -22.312 -19.766 1 98.94 285 VAL A N 1
ATOM 2174 C CA . VAL A 1 285 ? 4.465 -21.938 -18.406 1 98.94 285 VAL A CA 1
ATOM 2175 C C . VAL A 1 285 ? 4.129 -20.438 -18.375 1 98.94 285 VAL A C 1
ATOM 2177 O O . VAL A 1 285 ? 4.934 -19.609 -18.797 1 98.94 285 VAL A O 1
ATOM 2180 N N . ALA A 1 286 ? 2.928 -20.125 -17.953 1 98.94 286 ALA A N 1
ATOM 2181 C CA . ALA A 1 286 ? 2.479 -18.734 -17.859 1 98.94 286 ALA A CA 1
ATOM 2182 C C . ALA A 1 286 ? 2.33 -18.312 -16.406 1 98.94 286 ALA A C 1
ATOM 2184 O O . ALA A 1 286 ? 1.374 -18.703 -15.727 1 98.94 286 ALA A O 1
ATOM 2185 N N . CYS A 1 287 ? 3.242 -17.484 -15.961 1 98.88 287 CYS A N 1
ATOM 2186 C CA . CYS A 1 287 ? 3.215 -16.953 -14.602 1 98.88 287 CYS A CA 1
ATOM 2187 C C . CYS A 1 287 ? 2.588 -15.57 -14.562 1 98.88 287 CYS A C 1
ATOM 2189 O O . CYS A 1 287 ? 3.066 -14.648 -15.227 1 98.88 287 CYS A O 1
ATOM 2191 N N . CYS A 1 288 ? 1.551 -15.461 -13.898 1 98.88 288 CYS A N 1
ATOM 2192 C CA . CYS A 1 288 ? 0.877 -14.18 -13.68 1 98.88 288 CYS A CA 1
ATOM 2193 C C . CYS A 1 288 ? 0.826 -13.836 -12.195 1 98.88 288 CYS A C 1
ATOM 2195 O O . CYS A 1 288 ? 0.084 -14.461 -11.438 1 98.88 288 CYS A O 1
ATOM 2197 N N . PHE A 1 289 ? 1.641 -12.773 -11.773 1 98.5 289 PHE A N 1
ATOM 2198 C CA . PHE A 1 289 ? 1.737 -12.438 -10.359 1 98.5 289 PHE A CA 1
ATOM 2199 C C . PHE A 1 289 ? 2.006 -13.68 -9.523 1 98.5 289 PHE A C 1
ATOM 2201 O O . PHE A 1 289 ? 1.297 -13.945 -8.555 1 98.5 289 PHE A O 1
ATOM 2208 N N . PHE A 1 290 ? 3.133 -14.398 -9.859 1 98.75 290 PHE A N 1
ATOM 2209 C CA . PHE A 1 290 ? 3.312 -15.695 -9.227 1 98.75 290 PHE A CA 1
ATOM 2210 C C . PHE A 1 290 ? 4.723 -15.836 -8.664 1 98.75 290 PHE A C 1
ATOM 2212 O O . PHE A 1 290 ? 4.91 -16.328 -7.551 1 98.75 290 PHE A O 1
ATOM 2219 N N . LEU A 1 291 ? 5.746 -15.406 -9.344 1 98.56 291 LEU A N 1
ATOM 2220 C CA . LEU A 1 291 ? 7.137 -15.711 -9.023 1 98.56 291 LEU A CA 1
ATOM 2221 C C . LEU A 1 291 ? 7.473 -15.273 -7.602 1 98.56 291 LEU A C 1
ATOM 2223 O O . LEU A 1 291 ? 8.211 -15.961 -6.895 1 98.56 291 LEU A O 1
ATOM 2227 N N . ASP A 1 292 ? 6.895 -14.156 -7.188 1 97.94 292 ASP A N 1
ATOM 2228 C CA . ASP A 1 292 ? 7.281 -13.57 -5.906 1 97.94 292 ASP A CA 1
ATOM 2229 C C . ASP A 1 292 ? 6.566 -14.266 -4.75 1 97.94 292 ASP A C 1
ATOM 2231 O O . ASP A 1 292 ? 6.742 -13.883 -3.59 1 97.94 292 ASP A O 1
ATOM 2235 N N . THR A 1 293 ? 5.75 -15.32 -5.055 1 97.56 293 THR A N 1
ATOM 2236 C CA . THR A 1 293 ? 5.137 -16.125 -4.004 1 97.56 293 THR A CA 1
ATOM 2237 C C . THR A 1 293 ? 6.125 -17.141 -3.455 1 97.56 293 THR A C 1
ATOM 2239 O O . THR A 1 293 ? 5.887 -17.75 -2.408 1 97.56 293 THR A O 1
ATOM 2242 N N . ALA A 1 294 ? 7.234 -17.328 -4.09 1 97.19 294 ALA A N 1
ATOM 2243 C CA . ALA A 1 294 ? 8.227 -18.344 -3.729 1 97.19 294 ALA A CA 1
ATOM 2244 C C . ALA A 1 294 ? 8.984 -17.938 -2.469 1 97.19 294 ALA A C 1
ATOM 2246 O O . ALA A 1 294 ? 9.305 -16.766 -2.281 1 97.19 294 ALA A O 1
ATOM 2247 N N . HIS A 1 295 ? 9.266 -19 -1.673 1 96.75 295 HIS A N 1
ATOM 2248 C CA . HIS A 1 295 ? 10.297 -18.797 -0.662 1 96.75 295 HIS A CA 1
ATOM 2249 C C . HIS A 1 295 ? 11.656 -18.547 -1.306 1 96.75 295 HIS A C 1
ATOM 2251 O O . HIS A 1 295 ? 12.43 -17.703 -0.826 1 96.75 295 HIS A O 1
ATOM 2257 N N . ASN A 1 296 ? 11.898 -19.297 -2.254 1 97.62 296 ASN A N 1
ATOM 2258 C CA . ASN A 1 296 ? 13.117 -19.25 -3.051 1 97.62 296 ASN A CA 1
ATOM 2259 C C . ASN A 1 296 ? 12.812 -19.219 -4.547 1 97.62 296 ASN A C 1
ATOM 2261 O O . ASN A 1 296 ? 12.594 -20.266 -5.16 1 97.62 296 ASN A O 1
ATOM 2265 N N . VAL A 1 297 ? 12.938 -18.047 -5.176 1 98.25 297 VAL A N 1
ATOM 2266 C CA . VAL A 1 297 ? 12.57 -17.844 -6.57 1 98.25 297 VAL A CA 1
ATOM 2267 C C . VAL A 1 297 ? 13.461 -18.672 -7.477 1 98.25 297 VAL A C 1
ATOM 2269 O O . VAL A 1 297 ? 13.047 -19.078 -8.562 1 98.25 297 VAL A O 1
ATOM 2272 N N . LEU A 1 298 ? 14.641 -19.047 -7.082 1 98.5 298 LEU A N 1
ATOM 2273 C CA . LEU A 1 298 ? 15.547 -19.875 -7.867 1 98.5 298 LEU A CA 1
ATOM 2274 C C . LEU A 1 298 ? 14.984 -21.266 -8.047 1 98.5 298 LEU A C 1
ATOM 2276 O O . LEU A 1 298 ? 15.133 -21.875 -9.117 1 98.5 298 LEU A O 1
ATOM 2280 N N . GLU A 1 299 ? 14.383 -21.734 -7.012 1 98.31 299 GLU A N 1
ATOM 2281 C CA . GLU A 1 299 ? 13.734 -23.031 -7.105 1 98.31 299 GLU A CA 1
ATOM 2282 C C . GLU A 1 299 ? 12.594 -23.016 -8.125 1 98.31 299 GLU A C 1
ATOM 2284 O O . GLU A 1 299 ? 12.43 -23.953 -8.898 1 98.31 299 GLU A O 1
ATOM 2289 N N . TYR A 1 300 ? 11.781 -21.953 -8.125 1 98.69 300 TYR A N 1
ATOM 2290 C CA . TYR A 1 300 ? 10.711 -21.812 -9.102 1 98.69 300 TYR A CA 1
ATOM 2291 C C . TYR A 1 300 ? 11.266 -21.797 -10.523 1 98.69 300 TYR A C 1
ATOM 2293 O O . TYR A 1 300 ? 10.711 -22.453 -11.414 1 98.69 300 TYR A O 1
ATOM 2301 N N . LEU A 1 301 ? 12.383 -21.078 -10.719 1 98.75 301 LEU A N 1
ATOM 2302 C CA . LEU A 1 301 ? 13 -21.047 -12.039 1 98.75 301 LEU A CA 1
ATOM 2303 C C . LEU A 1 301 ? 13.414 -22.438 -12.484 1 98.75 301 LEU A C 1
ATOM 2305 O O . LEU A 1 301 ? 13.172 -22.828 -13.633 1 98.75 301 LEU A O 1
ATOM 2309 N N . GLU A 1 302 ? 13.953 -23.203 -11.586 1 98.31 302 GLU A N 1
ATOM 2310 C CA . GLU A 1 302 ? 14.406 -24.547 -11.906 1 98.31 302 GLU A CA 1
ATOM 2311 C C . GLU A 1 302 ? 13.227 -25.469 -12.211 1 98.31 302 GLU A C 1
ATOM 2313 O O . GLU A 1 302 ? 13.289 -26.281 -13.133 1 98.31 302 GLU A O 1
ATOM 2318 N N . VAL A 1 303 ? 12.18 -25.359 -11.406 1 98.81 303 VAL A N 1
ATOM 2319 C CA . VAL A 1 303 ? 11.008 -26.203 -11.609 1 98.81 303 VAL A CA 1
ATOM 2320 C C . VAL A 1 303 ? 10.336 -25.844 -12.938 1 98.81 303 VAL A C 1
ATOM 2322 O O . VAL A 1 303 ? 9.922 -26.719 -13.688 1 98.81 303 VAL A O 1
ATOM 2325 N N . ILE A 1 304 ? 10.25 -24.547 -13.234 1 98.88 304 ILE A N 1
ATOM 2326 C CA . ILE A 1 304 ? 9.688 -24.125 -14.508 1 98.88 304 ILE A CA 1
ATOM 2327 C C . ILE A 1 304 ? 10.523 -24.672 -15.656 1 98.88 304 ILE A C 1
ATOM 2329 O O . ILE A 1 304 ? 9.984 -25.219 -16.625 1 98.88 304 ILE A O 1
ATOM 2333 N N . TRP A 1 305 ? 11.859 -24.562 -15.531 1 98.62 305 TRP A N 1
ATOM 2334 C CA . TRP A 1 305 ? 12.766 -25.125 -16.531 1 98.62 305 TRP A CA 1
ATOM 2335 C C . TRP A 1 305 ? 12.523 -26.625 -16.703 1 98.62 305 TRP A C 1
ATOM 2337 O O . TRP A 1 305 ? 12.461 -27.125 -17.828 1 98.62 305 TRP A O 1
ATOM 2347 N N . HIS A 1 306 ? 12.32 -27.297 -15.609 1 98.56 306 HIS A N 1
ATOM 2348 C CA . HIS A 1 306 ? 12.102 -28.734 -15.578 1 98.56 306 HIS A CA 1
ATOM 2349 C C . HIS A 1 306 ? 10.828 -29.125 -16.328 1 98.56 306 HIS A C 1
ATOM 2351 O O . HIS A 1 306 ? 10.805 -30.094 -17.062 1 98.56 306 HIS A O 1
ATOM 2357 N N . THR A 1 307 ? 9.789 -28.344 -16.219 1 98.81 307 THR A N 1
ATOM 2358 C CA . THR A 1 307 ? 8.469 -28.688 -16.719 1 98.81 307 THR A CA 1
ATOM 2359 C C . THR A 1 307 ? 8.359 -28.359 -18.203 1 98.81 307 THR A C 1
ATOM 2361 O O . THR A 1 307 ? 7.488 -28.891 -18.906 1 98.81 307 THR A O 1
ATOM 2364 N N . LEU A 1 308 ? 9.258 -27.516 -18.719 1 98.75 308 LEU A N 1
ATOM 2365 C CA . LEU A 1 308 ? 9.156 -27.031 -20.094 1 98.75 308 LEU A CA 1
ATOM 2366 C C . LEU A 1 308 ? 9.859 -28 -21.062 1 98.75 308 LEU A C 1
ATOM 2368 O O . LEU A 1 308 ? 10.961 -28.469 -20.766 1 98.75 308 LEU A O 1
ATOM 2372 N N . ARG A 1 309 ? 9.203 -28.266 -22.188 1 97.69 309 ARG A N 1
ATOM 2373 C CA . ARG A 1 309 ? 9.883 -28.938 -23.297 1 97.69 309 ARG A CA 1
ATOM 2374 C C . ARG A 1 309 ? 10.992 -28.062 -23.875 1 97.69 309 ARG A C 1
ATOM 2376 O O . ARG A 1 309 ? 10.891 -26.844 -23.859 1 97.69 309 ARG A O 1
ATOM 2383 N N . PRO A 1 310 ? 12.039 -28.75 -24.375 1 97.12 310 PRO A N 1
ATOM 2384 C CA . PRO A 1 310 ? 13.062 -27.938 -25.062 1 97.12 310 PRO A CA 1
ATOM 2385 C C . PRO A 1 310 ? 12.484 -27.078 -26.172 1 97.12 310 PRO A C 1
ATOM 2387 O O . PRO A 1 310 ? 11.609 -27.531 -26.922 1 97.12 310 PRO A O 1
ATOM 2390 N N . GLY A 1 311 ? 12.883 -25.844 -26.219 1 96.88 311 GLY A N 1
ATOM 2391 C CA . GLY A 1 311 ? 12.43 -24.938 -27.25 1 96.88 311 GLY A CA 1
ATOM 2392 C C . GLY A 1 311 ? 11.133 -24.219 -26.891 1 96.88 311 GLY A C 1
ATOM 2393 O O . GLY A 1 311 ? 10.68 -23.344 -27.625 1 96.88 311 GLY A O 1
ATOM 2394 N N . CYS A 1 312 ? 10.594 -24.516 -25.703 1 97.94 312 CYS A N 1
ATOM 2395 C CA . CYS A 1 312 ? 9.289 -23.984 -25.344 1 97.94 312 CYS A CA 1
ATOM 2396 C C . CYS A 1 312 ? 9.43 -22.797 -24.391 1 97.94 312 CYS A C 1
ATOM 2398 O O . CYS A 1 312 ? 10.539 -22.312 -24.141 1 97.94 312 CYS A O 1
ATOM 2400 N N . TYR A 1 313 ? 8.242 -22.266 -23.938 1 98.75 313 TYR A N 1
ATOM 2401 C CA . TYR A 1 313 ? 8.297 -20.859 -23.562 1 98.75 313 TYR A CA 1
ATOM 2402 C C . TYR A 1 313 ? 7.863 -20.672 -22.109 1 98.75 313 TYR A C 1
ATOM 2404 O O . TYR A 1 313 ? 6.961 -21.359 -21.625 1 98.75 313 TYR A O 1
ATOM 2412 N N . PHE A 1 314 ? 8.547 -19.781 -21.469 1 98.88 314 PHE A N 1
ATOM 2413 C CA . PHE A 1 314 ? 8.227 -19.25 -20.141 1 98.88 314 PHE A CA 1
ATOM 2414 C C . PHE A 1 314 ? 7.773 -17.797 -20.234 1 98.88 314 PHE A C 1
ATOM 2416 O O . PHE A 1 314 ? 8.586 -16.906 -20.484 1 98.88 314 PHE A O 1
ATOM 2423 N N . VAL A 1 315 ? 6.449 -17.562 -20.031 1 98.94 315 VAL A N 1
ATOM 2424 C CA . VAL A 1 315 ? 5.859 -16.234 -20.078 1 98.94 315 VAL A CA 1
ATOM 2425 C C . VAL A 1 315 ? 5.562 -15.742 -18.656 1 98.94 315 VAL A C 1
ATOM 2427 O O . VAL A 1 315 ? 4.895 -16.438 -17.891 1 98.94 315 VAL A O 1
ATOM 2430 N N . ASN A 1 316 ? 6.109 -14.562 -18.344 1 98.88 316 ASN A N 1
ATOM 2431 C CA . ASN A 1 316 ? 5.945 -14.031 -17 1 98.88 316 ASN A CA 1
ATOM 2432 C C . ASN A 1 316 ? 5.383 -12.609 -17.016 1 98.88 316 ASN A C 1
ATOM 2434 O O . ASN A 1 316 ? 5.742 -11.805 -17.875 1 98.88 316 ASN A O 1
ATOM 2438 N N . LEU A 1 317 ? 4.453 -12.375 -16.141 1 98.88 317 LEU A N 1
ATOM 2439 C CA . LEU A 1 317 ? 4.02 -11.016 -15.852 1 98.88 317 LEU A CA 1
ATOM 2440 C C . LEU A 1 317 ? 3.811 -10.82 -14.352 1 98.88 317 LEU A C 1
ATOM 2442 O O . LEU A 1 317 ? 2.975 -11.5 -13.75 1 98.88 317 LEU A O 1
ATOM 2446 N N . GLY A 1 318 ? 4.582 -9.859 -13.734 1 98.62 318 GLY A N 1
ATOM 2447 C CA . GLY A 1 318 ? 4.359 -9.594 -12.32 1 98.62 318 GLY A CA 1
ATOM 2448 C C . GLY A 1 318 ? 5.48 -8.805 -11.672 1 98.62 318 GLY A C 1
ATOM 2449 O O . GLY A 1 318 ? 6.523 -8.578 -12.289 1 98.62 318 GLY A O 1
ATOM 2450 N N . PRO A 1 319 ? 5.191 -8.367 -10.5 1 98.19 319 PRO A N 1
ATOM 2451 C CA . PRO A 1 319 ? 6.215 -7.695 -9.695 1 98.19 319 PRO A CA 1
ATOM 2452 C C . PRO A 1 319 ? 7.059 -8.672 -8.875 1 98.19 319 PRO A C 1
ATOM 2454 O O . PRO A 1 319 ? 7.137 -9.859 -9.219 1 98.19 319 PRO A O 1
ATOM 2457 N N . LEU A 1 320 ? 7.828 -8.125 -7.93 1 98.5 320 LEU A N 1
ATOM 2458 C CA . LEU A 1 320 ? 8.641 -8.93 -7.02 1 98.5 320 LEU A CA 1
ATOM 2459 C C . LEU A 1 320 ? 8.414 -8.5 -5.574 1 98.5 320 LEU A C 1
ATOM 2461 O O . LEU A 1 320 ? 9.344 -8.055 -4.902 1 98.5 320 LEU A O 1
ATOM 2465 N N . LEU A 1 321 ? 7.207 -8.758 -5.059 1 96.56 321 LEU A N 1
ATOM 2466 C CA . LEU A 1 321 ? 6.816 -8.367 -3.707 1 96.56 321 LEU A CA 1
ATOM 2467 C C . LEU A 1 321 ? 7.48 -9.273 -2.672 1 96.56 321 LEU A C 1
ATOM 2469 O O . LEU A 1 321 ? 7.652 -8.875 -1.519 1 96.56 321 LEU A O 1
ATOM 2473 N N . TYR A 1 322 ? 7.875 -10.492 -3.094 1 97.62 322 TYR A N 1
ATOM 2474 C CA . TYR A 1 322 ? 8.383 -11.531 -2.203 1 97.62 322 TYR A CA 1
ATOM 2475 C C . TYR A 1 322 ? 7.508 -11.664 -0.966 1 97.62 322 TYR A C 1
ATOM 2477 O O . TYR A 1 322 ? 7.812 -11.109 0.089 1 97.62 322 TYR A O 1
ATOM 2485 N N . HIS A 1 323 ? 6.609 -12.531 -0.925 1 95.19 323 HIS A N 1
ATOM 2486 C CA . HIS A 1 323 ? 5.531 -12.68 0.044 1 95.19 323 HIS A CA 1
ATOM 2487 C C . HIS A 1 323 ? 6.07 -13.109 1.406 1 95.19 323 HIS A C 1
ATOM 2489 O O . HIS A 1 323 ? 5.375 -12.977 2.418 1 95.19 323 HIS A O 1
ATOM 2495 N N . TRP A 1 324 ? 7.312 -13.562 1.471 1 95.62 324 TRP A N 1
ATOM 2496 C CA . TRP A 1 324 ? 7.848 -14.117 2.709 1 95.62 324 TRP A CA 1
ATOM 2497 C C . TRP A 1 324 ? 8.844 -13.156 3.348 1 95.62 324 TRP A C 1
ATOM 2499 O O . TRP A 1 324 ? 9.43 -13.461 4.391 1 95.62 324 TRP A O 1
ATOM 2509 N N . ALA A 1 325 ? 9.008 -12.055 2.773 1 95 325 ALA A N 1
ATOM 2510 C CA . ALA A 1 325 ? 10.023 -11.109 3.236 1 95 325 ALA A CA 1
ATOM 2511 C C . ALA A 1 325 ? 9.75 -10.672 4.672 1 95 325 ALA A C 1
ATOM 2513 O O . ALA A 1 325 ? 10.672 -10.547 5.477 1 95 325 ALA A O 1
ATOM 2514 N N . ASP A 1 326 ? 8.453 -10.484 5.012 1 90.31 326 ASP A N 1
ATOM 2515 C CA . ASP A 1 326 ? 8.109 -9.984 6.34 1 90.31 326 ASP A CA 1
ATOM 2516 C C . ASP A 1 326 ? 7.586 -11.109 7.23 1 90.31 326 ASP A C 1
ATOM 2518 O O . ASP A 1 326 ? 7.051 -10.852 8.312 1 90.31 326 ASP A O 1
ATOM 2522 N N . ALA A 1 327 ? 7.695 -12.32 6.812 1 89.94 327 ALA A N 1
ATOM 2523 C CA . ALA A 1 327 ? 7.117 -13.445 7.535 1 89.94 327 ALA A CA 1
ATOM 2524 C C . ALA A 1 327 ? 7.672 -13.531 8.953 1 89.94 327 ALA A C 1
ATOM 2526 O O . ALA A 1 327 ? 6.961 -13.922 9.883 1 89.94 327 ALA A O 1
ATOM 2527 N N . HIS A 1 328 ? 8.836 -13.117 9.188 1 85.06 328 HIS A N 1
ATOM 2528 C CA . HIS A 1 328 ? 9.492 -13.188 10.484 1 85.06 328 HIS A CA 1
ATOM 2529 C C . HIS A 1 328 ? 8.805 -12.273 11.5 1 85.06 328 HIS A C 1
ATOM 2531 O O . HIS A 1 328 ? 9 -12.422 12.703 1 85.06 328 HIS A O 1
ATOM 2537 N N . MET A 1 329 ? 8.023 -11.352 10.984 1 81.56 329 MET A N 1
ATOM 2538 C CA . MET A 1 329 ? 7.371 -10.383 11.859 1 81.56 329 MET A CA 1
ATOM 2539 C C . MET A 1 329 ? 6.09 -10.969 12.445 1 81.56 329 MET A C 1
ATOM 2541 O O . MET A 1 329 ? 5.582 -10.469 13.453 1 81.56 329 MET A O 1
ATOM 2545 N N . TYR A 1 330 ? 5.562 -12.07 11.789 1 77.69 330 TYR A N 1
ATOM 2546 C CA . TYR A 1 330 ? 4.246 -12.477 12.258 1 77.69 330 TYR A CA 1
ATOM 2547 C C . TYR A 1 330 ? 4.152 -13.992 12.375 1 77.69 330 TYR A C 1
ATOM 2549 O O . TYR A 1 330 ? 3.162 -14.516 12.891 1 77.69 330 TYR A O 1
ATOM 2557 N N . LEU A 1 331 ? 5.164 -14.633 11.875 1 81.38 331 LEU A N 1
ATOM 2558 C CA . LEU A 1 331 ? 5.18 -16.078 12.039 1 81.38 331 LEU A CA 1
ATOM 2559 C C . LEU A 1 331 ? 6.242 -16.5 13.047 1 81.38 331 LEU A C 1
ATOM 2561 O O . LEU A 1 331 ? 7.281 -15.852 13.172 1 81.38 331 LEU A O 1
ATOM 2565 N N . GLU A 1 332 ? 6.016 -17.469 13.844 1 78.31 332 GLU A N 1
ATOM 2566 C CA . GLU A 1 332 ? 6.941 -17.953 14.859 1 78.31 332 GLU A CA 1
ATOM 2567 C C . GLU A 1 332 ? 8.102 -18.703 14.234 1 78.31 332 GLU A C 1
ATOM 2569 O O . GLU A 1 332 ? 9.25 -18.578 14.672 1 78.31 332 GLU A O 1
ATOM 2574 N N . GLY A 1 333 ? 7.906 -19.375 13.133 1 80 333 GLY A N 1
ATOM 2575 C CA . GLY A 1 333 ? 8.953 -20.172 12.516 1 80 333 GLY A CA 1
ATOM 2576 C C . GLY A 1 333 ? 9.742 -19.406 11.461 1 80 333 GLY A C 1
ATOM 2577 O O . GLY A 1 333 ? 9.336 -18.312 11.039 1 80 333 GLY A O 1
ATOM 2578 N N . GLU A 1 334 ? 10.961 -19.938 11.32 1 85.44 334 GLU A N 1
ATOM 2579 C CA . GLU A 1 334 ? 11.805 -19.344 10.289 1 85.44 334 GLU A CA 1
ATOM 2580 C C . GLU A 1 334 ? 11.305 -19.688 8.891 1 85.44 334 GLU A C 1
ATOM 2582 O O . GLU A 1 334 ? 11.016 -20.844 8.602 1 85.44 334 GLU A O 1
ATOM 2587 N N . GLU A 1 335 ? 10.984 -18.641 8.133 1 90.62 335 GLU A N 1
ATOM 2588 C CA . GLU A 1 335 ? 10.617 -18.828 6.73 1 90.62 335 GLU A CA 1
ATOM 2589 C C . GLU A 1 335 ? 11.695 -18.266 5.805 1 90.62 335 GLU A C 1
ATOM 2591 O O . GLU A 1 335 ? 12.133 -17.125 5.965 1 90.62 335 GLU A O 1
ATOM 2596 N N . LEU A 1 336 ? 12.156 -19.125 4.938 1 95.19 336 LEU A N 1
ATOM 2597 C CA . LEU A 1 336 ? 13.125 -18.688 3.943 1 95.19 336 LEU A CA 1
ATOM 2598 C C . LEU A 1 336 ? 12.516 -17.656 3.004 1 95.19 336 LEU A C 1
ATOM 2600 O O . LEU A 1 336 ? 11.375 -17.797 2.564 1 95.19 336 LEU A O 1
ATOM 2604 N N . SER A 1 337 ? 13.219 -16.578 2.809 1 96.56 337 SER A N 1
ATOM 2605 C CA . SER A 1 337 ? 12.844 -15.578 1.81 1 96.56 337 SER A CA 1
ATOM 2606 C C . SER A 1 337 ? 14.055 -15.086 1.025 1 96.56 337 SER A C 1
ATOM 2608 O O . SER A 1 337 ? 14.852 -14.297 1.537 1 96.56 337 SER A O 1
ATOM 2610 N N . VAL A 1 338 ? 14.164 -15.562 -0.163 1 96.75 338 VAL A N 1
ATOM 2611 C CA . VAL A 1 338 ? 15.211 -15.078 -1.058 1 96.75 338 VAL A CA 1
ATOM 2612 C C . VAL A 1 338 ? 14.68 -13.922 -1.904 1 96.75 338 VAL A C 1
ATOM 2614 O O . VAL A 1 338 ? 13.797 -14.117 -2.744 1 96.75 338 VAL A O 1
ATOM 2617 N N . GLU A 1 339 ? 15.227 -12.727 -1.717 1 97.44 339 GLU A N 1
ATOM 2618 C CA . GLU A 1 339 ? 14.703 -11.516 -2.34 1 97.44 339 GLU A CA 1
ATOM 2619 C C . GLU A 1 339 ? 15.719 -10.906 -3.307 1 97.44 339 GLU A C 1
ATOM 2621 O O . GLU A 1 339 ? 16.656 -10.227 -2.887 1 97.44 339 GLU A O 1
ATOM 2626 N N . LEU A 1 340 ? 15.492 -11.172 -4.562 1 98.25 340 LEU A N 1
ATOM 2627 C CA . LEU A 1 340 ? 16.375 -10.719 -5.633 1 98.25 340 LEU A CA 1
ATOM 2628 C C . LEU A 1 340 ? 15.766 -9.539 -6.383 1 98.25 340 LEU A C 1
ATOM 2630 O O . LEU A 1 340 ? 14.539 -9.438 -6.484 1 98.25 340 LEU A O 1
ATOM 2634 N N . SER A 1 341 ? 16.625 -8.625 -6.844 1 98.19 341 SER A N 1
ATOM 2635 C CA . SER A 1 341 ? 16.141 -7.633 -7.797 1 98.19 341 SER A CA 1
ATOM 2636 C C . SER A 1 341 ? 15.727 -8.289 -9.109 1 98.19 341 SER A C 1
ATOM 2638 O O . SER A 1 341 ? 16.047 -9.453 -9.359 1 98.19 341 SER A O 1
ATOM 2640 N N . LEU A 1 342 ? 14.984 -7.539 -9.961 1 98.69 342 LEU A N 1
ATOM 2641 C CA . LEU A 1 342 ? 14.562 -8.047 -11.266 1 98.69 342 LEU A CA 1
ATOM 2642 C C . LEU A 1 342 ? 15.773 -8.414 -12.117 1 98.69 342 LEU A C 1
ATOM 2644 O O . LEU A 1 342 ? 15.773 -9.453 -12.781 1 98.69 342 LEU A O 1
ATOM 2648 N N . GLU A 1 343 ? 16.766 -7.547 -12.133 1 97.94 343 GLU A N 1
ATOM 2649 C CA . GLU A 1 343 ? 17.984 -7.824 -12.891 1 97.94 343 GLU A CA 1
ATOM 2650 C C . GLU A 1 343 ? 18.656 -9.117 -12.422 1 97.94 343 GLU A C 1
ATOM 2652 O O . GLU A 1 343 ? 19.141 -9.898 -13.234 1 97.94 343 GLU A O 1
ATOM 2657 N N . GLU A 1 344 ? 18.641 -9.352 -11.141 1 98.19 344 GLU A N 1
ATOM 2658 C CA . GLU A 1 344 ? 19.234 -10.57 -10.594 1 98.19 344 GLU A CA 1
ATOM 2659 C C . GLU A 1 344 ? 18.391 -11.797 -10.961 1 98.19 344 GLU A C 1
ATOM 2661 O O . GLU A 1 344 ? 18.953 -12.867 -11.219 1 98.19 344 GLU A O 1
ATOM 2666 N N . VAL A 1 345 ? 17.094 -11.68 -10.93 1 98.75 345 VAL A N 1
ATOM 2667 C CA . VAL A 1 345 ? 16.219 -12.789 -11.312 1 98.75 345 VAL A CA 1
ATOM 2668 C C . VAL A 1 345 ? 16.484 -13.172 -12.766 1 98.75 345 VAL A C 1
ATOM 2670 O O . VAL A 1 345 ? 16.625 -14.352 -13.086 1 98.75 345 VAL A O 1
ATOM 2673 N N . LYS A 1 346 ? 16.562 -12.203 -13.641 1 98.69 346 LYS A N 1
ATOM 2674 C CA . LYS A 1 346 ? 16.797 -12.461 -15.062 1 98.69 346 LYS A CA 1
ATOM 2675 C C . LYS A 1 346 ? 18.172 -13.102 -15.273 1 98.69 346 LYS A C 1
ATOM 2677 O O . LYS A 1 346 ? 18.312 -14.016 -16.078 1 98.69 346 LYS A O 1
ATOM 2682 N N . ALA A 1 347 ? 19.172 -12.602 -14.547 1 98.31 347 ALA A N 1
ATOM 2683 C CA . ALA A 1 347 ? 20.5 -13.18 -14.641 1 98.31 347 ALA A CA 1
ATOM 2684 C C . ALA A 1 347 ? 20.5 -14.633 -14.18 1 98.31 347 ALA A C 1
ATOM 2686 O O . ALA A 1 347 ? 21.141 -15.492 -14.805 1 98.31 347 ALA A O 1
ATOM 2687 N N . ALA A 1 348 ? 19.859 -14.898 -13.109 1 98.5 348 ALA A N 1
ATOM 2688 C CA . ALA A 1 348 ? 19.75 -16.266 -12.609 1 98.5 348 ALA A CA 1
ATOM 2689 C C . ALA A 1 348 ? 19.031 -17.156 -13.617 1 98.5 348 ALA A C 1
ATOM 2691 O O . ALA A 1 348 ? 19.438 -18.312 -13.836 1 98.5 348 ALA A O 1
ATOM 2692 N N . ALA A 1 349 ? 17.969 -16.641 -14.188 1 98.69 349 ALA A N 1
ATOM 2693 C CA . ALA A 1 349 ? 17.234 -17.406 -15.195 1 98.69 349 ALA A CA 1
ATOM 2694 C C . ALA A 1 349 ? 18.141 -17.781 -16.359 1 98.69 349 ALA A C 1
ATOM 2696 O O . ALA A 1 349 ? 18.094 -18.906 -16.859 1 98.69 349 ALA A O 1
ATOM 2697 N N . ALA A 1 350 ? 18.938 -16.828 -16.781 1 98.06 350 ALA A N 1
ATOM 2698 C CA . ALA A 1 350 ? 19.906 -17.109 -17.859 1 98.06 350 ALA A CA 1
ATOM 2699 C C . ALA A 1 350 ? 20.859 -18.219 -17.469 1 98.06 350 ALA A C 1
ATOM 2701 O O . ALA A 1 350 ? 21.172 -19.094 -18.281 1 98.06 350 ALA A O 1
ATOM 2702 N N . ARG A 1 351 ? 21.281 -18.234 -16.25 1 97.38 351 ARG A N 1
ATOM 2703 C CA . ARG A 1 351 ? 22.219 -19.234 -15.781 1 97.38 351 ARG A CA 1
ATOM 2704 C C . ARG A 1 351 ? 21.562 -20.609 -15.664 1 97.38 351 ARG A C 1
ATOM 2706 O O . ARG A 1 351 ? 22.219 -21.641 -15.812 1 97.38 351 ARG A O 1
ATOM 2713 N N . VAL A 1 352 ? 20.297 -20.609 -15.414 1 97.5 352 VAL A N 1
ATOM 2714 C CA . VAL A 1 352 ? 19.531 -21.844 -15.391 1 97.5 352 VAL A CA 1
ATOM 2715 C C . VAL A 1 352 ? 19.438 -22.422 -16.797 1 97.5 352 VAL A C 1
ATOM 2717 O O . VAL A 1 352 ? 19.359 -23.641 -16.984 1 97.5 352 VAL A O 1
ATOM 2720 N N . GLY A 1 353 ? 19.375 -21.562 -17.844 1 96.94 353 GLY A N 1
ATOM 2721 C CA . GLY A 1 353 ? 19.375 -22.047 -19.219 1 96.94 353 GLY A CA 1
ATOM 2722 C C . GLY A 1 353 ? 18.312 -21.375 -20.078 1 96.94 353 GLY A C 1
ATOM 2723 O O . GLY A 1 353 ? 18.078 -21.797 -21.219 1 96.94 353 GLY A O 1
ATOM 2724 N N . PHE A 1 354 ? 17.766 -20.312 -19.547 1 98.44 354 PHE A N 1
ATOM 2725 C CA . PHE A 1 354 ? 16.734 -19.609 -20.312 1 98.44 354 PHE A CA 1
ATOM 2726 C C . PHE A 1 354 ? 17.344 -18.562 -21.234 1 98.44 354 PHE A C 1
ATOM 2728 O O . PHE A 1 354 ? 18.312 -17.906 -20.859 1 98.44 354 PHE A O 1
ATOM 2735 N N . LYS A 1 355 ? 16.766 -18.453 -22.359 1 98.38 355 LYS A N 1
ATOM 2736 C CA . LYS A 1 355 ? 17.078 -17.359 -23.266 1 98.38 355 LYS A CA 1
ATOM 2737 C C . LYS A 1 355 ? 15.953 -16.312 -23.266 1 98.38 355 LYS A C 1
ATOM 2739 O O . LYS A 1 355 ? 14.781 -16.641 -23.453 1 98.38 355 LYS A O 1
ATOM 2744 N N . LEU A 1 356 ? 16.312 -15.078 -23.078 1 98.38 356 LEU A N 1
ATOM 2745 C CA . LEU A 1 356 ? 15.344 -13.984 -23.047 1 98.38 356 LEU A CA 1
ATOM 2746 C C . LEU A 1 356 ? 14.938 -13.57 -24.469 1 98.38 356 LEU A C 1
ATOM 2748 O O . LEU A 1 356 ? 15.789 -13.195 -25.281 1 98.38 356 LEU A O 1
ATOM 2752 N N . LEU A 1 357 ? 13.633 -13.648 -24.781 1 98.31 357 LEU A N 1
ATOM 2753 C CA . LEU A 1 357 ? 13.133 -13.32 -26.109 1 98.31 357 LEU A CA 1
ATOM 2754 C C . LEU A 1 357 ? 12.43 -11.969 -26.109 1 98.31 357 LEU A C 1
ATOM 2756 O O . LEU A 1 357 ? 12.484 -11.234 -27.094 1 98.31 357 LEU A O 1
ATOM 2760 N N . ARG A 1 358 ? 11.688 -11.695 -25.125 1 97.81 358 ARG A N 1
ATOM 2761 C CA . ARG A 1 358 ? 10.945 -10.453 -24.922 1 97.81 358 ARG A CA 1
ATOM 2762 C C . ARG A 1 358 ? 11.133 -9.938 -23.5 1 97.81 358 ARG A C 1
ATOM 2764 O O . ARG A 1 358 ? 11.18 -10.727 -22.547 1 97.81 358 ARG A O 1
ATOM 2771 N N . ASP A 1 359 ? 11.305 -8.641 -23.391 1 98.06 359 ASP A N 1
ATOM 2772 C CA . ASP A 1 359 ? 11.562 -8.016 -22.094 1 98.06 359 ASP A CA 1
ATOM 2773 C C . ASP A 1 359 ? 10.977 -6.605 -22.031 1 98.06 359 ASP A C 1
ATOM 2775 O O . ASP A 1 359 ? 11.523 -5.672 -22.625 1 98.06 359 ASP A O 1
ATOM 2779 N N . GLU A 1 360 ? 9.875 -6.461 -21.328 1 97.94 360 GLU A N 1
ATOM 2780 C CA . GLU A 1 360 ? 9.172 -5.184 -21.234 1 97.94 360 GLU A CA 1
ATOM 2781 C C . GLU A 1 360 ? 8.664 -4.941 -19.812 1 97.94 360 GLU A C 1
ATOM 2783 O O . GLU A 1 360 ? 8.406 -5.891 -19.062 1 97.94 360 GLU A O 1
ATOM 2788 N N . MET A 1 361 ? 8.68 -3.707 -19.406 1 98.19 361 MET A N 1
ATOM 2789 C CA . MET A 1 361 ? 7.957 -3.32 -18.203 1 98.19 361 MET A CA 1
ATOM 2790 C C . MET A 1 361 ? 6.574 -2.781 -18.547 1 98.19 361 MET A C 1
ATOM 2792 O O . MET A 1 361 ? 6.434 -1.938 -19.438 1 98.19 361 MET A O 1
ATOM 2796 N N . VAL A 1 362 ? 5.547 -3.266 -17.859 1 98.19 362 VAL A N 1
ATOM 2797 C CA . VAL A 1 362 ? 4.18 -2.836 -18.156 1 98.19 362 VAL A CA 1
ATOM 2798 C C . VAL A 1 362 ? 3.457 -2.514 -16.844 1 98.19 362 VAL A C 1
ATOM 2800 O O . VAL A 1 362 ? 3.746 -3.107 -15.805 1 98.19 362 VAL A O 1
ATOM 2803 N N . THR A 1 363 ? 2.52 -1.565 -16.922 1 96.5 363 THR A N 1
ATOM 2804 C CA . THR A 1 363 ? 1.698 -1.246 -15.766 1 96.5 363 THR A CA 1
ATOM 2805 C C . THR A 1 363 ? 0.519 -2.207 -15.656 1 96.5 363 THR A C 1
ATOM 2807 O O . THR A 1 363 ? -0.175 -2.461 -16.641 1 96.5 363 THR A O 1
ATOM 2810 N N . ALA A 1 364 ? 0.363 -2.814 -14.5 1 97.75 364 ALA A N 1
ATOM 2811 C CA . ALA A 1 364 ? -0.776 -3.688 -14.227 1 97.75 364 ALA A CA 1
ATOM 2812 C C . ALA A 1 364 ? -1.225 -3.564 -12.773 1 97.75 364 ALA A C 1
ATOM 2814 O O . ALA A 1 364 ? -0.408 -3.318 -11.883 1 97.75 364 ALA A O 1
ATOM 2815 N N . ALA A 1 365 ? -2.475 -3.662 -12.656 1 96.81 365 ALA A N 1
ATOM 2816 C CA . ALA A 1 365 ? -3.043 -3.664 -11.312 1 96.81 365 ALA A CA 1
ATOM 2817 C C . ALA A 1 365 ? -3.312 -5.086 -10.836 1 96.81 365 ALA A C 1
ATOM 2819 O O . ALA A 1 365 ? -3.357 -6.023 -11.633 1 96.81 365 ALA A O 1
ATOM 2820 N N . PHE A 1 366 ? -3.404 -5.238 -9.547 1 96.62 366 PHE A N 1
ATOM 2821 C CA . PHE A 1 366 ? -3.822 -6.496 -8.938 1 96.62 366 PHE A CA 1
ATOM 2822 C C . PHE A 1 366 ? -4.773 -6.246 -7.773 1 96.62 366 PHE A C 1
ATOM 2824 O O . PHE A 1 366 ? -4.359 -5.746 -6.727 1 96.62 366 PHE A O 1
ATOM 2831 N N . LEU A 1 367 ? -6.016 -6.602 -7.934 1 96.31 367 LEU A N 1
ATOM 2832 C CA . LEU A 1 367 ? -7.074 -6.434 -6.945 1 96.31 367 LEU A CA 1
ATOM 2833 C C . LEU A 1 367 ? -7.277 -4.961 -6.605 1 96.31 367 LEU A C 1
ATOM 2835 O O . LEU A 1 367 ? -7.441 -4.605 -5.438 1 96.31 367 LEU A O 1
ATOM 2839 N N . ARG A 1 368 ? -7.199 -4.168 -7.57 1 94.38 368 ARG A N 1
ATOM 2840 C CA . ARG A 1 368 ? -7.293 -2.732 -7.344 1 94.38 368 ARG A CA 1
ATOM 2841 C C . ARG A 1 368 ? -8.75 -2.283 -7.281 1 94.38 368 ARG A C 1
ATOM 2843 O O . ARG A 1 368 ? -9.555 -2.648 -8.141 1 94.38 368 ARG A O 1
ATOM 2850 N N . ASN A 1 369 ? -9.133 -1.581 -6.223 1 95.56 369 ASN A N 1
ATOM 2851 C CA . ASN A 1 369 ? -10.359 -0.783 -6.246 1 95.56 369 ASN A CA 1
ATOM 2852 C C . ASN A 1 369 ? -10.18 0.495 -7.059 1 95.56 369 ASN A C 1
ATOM 2854 O O . ASN A 1 369 ? -9.641 1.485 -6.559 1 95.56 369 ASN A O 1
ATOM 2858 N N . GLU A 1 370 ? -10.641 0.493 -8.258 1 93.44 370 GLU A N 1
ATOM 2859 C CA . GLU A 1 370 ? -10.398 1.575 -9.211 1 93.44 370 GLU A CA 1
ATOM 2860 C C . GLU A 1 370 ? -11.016 2.885 -8.719 1 93.44 370 GLU A C 1
ATOM 2862 O O . GLU A 1 370 ? -10.602 3.965 -9.141 1 93.44 370 GLU A O 1
ATOM 2867 N N . ARG A 1 371 ? -11.945 2.805 -7.836 1 95.81 371 ARG A N 1
ATOM 2868 C CA . ARG A 1 371 ? -12.648 4.004 -7.383 1 95.81 371 ARG A CA 1
ATOM 2869 C C . ARG A 1 371 ? -11.961 4.602 -6.156 1 95.81 371 ARG A C 1
ATOM 2871 O O . ARG A 1 371 ? -12.25 5.738 -5.777 1 95.81 371 ARG A O 1
ATOM 2878 N N . SER A 1 372 ? -11.125 3.859 -5.531 1 96.69 372 SER A N 1
ATOM 2879 C CA . SER A 1 372 ? -10.484 4.289 -4.289 1 96.69 372 SER A CA 1
ATOM 2880 C C . SER A 1 372 ? -9.57 5.484 -4.523 1 96.69 372 SER A C 1
ATOM 2882 O O . SER A 1 372 ? -8.93 5.59 -5.574 1 96.69 372 SER A O 1
ATOM 2884 N N . MET A 1 373 ? -9.469 6.332 -3.561 1 97.81 373 MET A N 1
ATOM 2885 C CA . MET A 1 373 ? -8.539 7.457 -3.621 1 97.81 373 MET A CA 1
ATOM 2886 C C . MET A 1 373 ? -7.098 6.977 -3.502 1 97.81 373 MET A C 1
ATOM 2888 O O . MET A 1 373 ? -6.168 7.695 -3.865 1 97.81 373 MET A O 1
ATOM 2892 N N . MET A 1 374 ? -6.93 5.848 -2.959 1 95.5 374 MET A N 1
ATOM 2893 C CA . MET A 1 374 ? -5.605 5.234 -2.889 1 95.5 374 MET A CA 1
ATOM 2894 C C . MET A 1 374 ? -5.434 4.18 -3.977 1 95.5 374 MET A C 1
ATOM 2896 O O . MET A 1 374 ? -6.215 3.23 -4.055 1 95.5 374 MET A O 1
ATOM 2900 N N . GLN A 1 375 ? -4.406 4.324 -4.734 1 90.12 375 GLN A N 1
ATOM 2901 C CA . GLN A 1 375 ? -4.145 3.396 -5.832 1 90.12 375 GLN A CA 1
ATOM 2902 C C . GLN A 1 375 ? -2.949 2.5 -5.52 1 90.12 375 GLN A C 1
ATOM 2904 O O . GLN A 1 375 ? -2.035 2.371 -6.34 1 90.12 375 GLN A O 1
ATOM 2909 N N . SER A 1 376 ? -3.037 1.802 -4.465 1 83.56 376 SER A N 1
ATOM 2910 C CA . SER A 1 376 ? -1.896 1.093 -3.896 1 83.56 376 SER A CA 1
ATOM 2911 C C . SER A 1 376 ? -1.615 -0.201 -4.652 1 83.56 376 SER A C 1
ATOM 2913 O O . SER A 1 376 ? -0.525 -0.766 -4.543 1 83.56 376 SER A O 1
ATOM 2915 N N . SER A 1 377 ? -2.449 -0.686 -5.41 1 90 377 SER A N 1
ATOM 2916 C CA . SER A 1 377 ? -2.334 -1.997 -6.039 1 90 377 SER A CA 1
ATOM 2917 C C . SER A 1 377 ? -1.984 -1.869 -7.52 1 90 377 SER A C 1
ATOM 2919 O O . SER A 1 377 ? -2.549 -2.574 -8.359 1 90 377 SER A O 1
ATOM 2921 N N . THR A 1 378 ? -1.164 -0.92 -7.785 1 92.81 378 THR A N 1
ATOM 2922 C CA . THR A 1 378 ? -0.647 -0.71 -9.133 1 92.81 378 THR A CA 1
ATOM 2923 C C . THR A 1 378 ? 0.842 -1.038 -9.195 1 92.81 378 THR A C 1
ATOM 2925 O O . THR A 1 378 ? 1.61 -0.635 -8.32 1 92.81 378 THR A O 1
ATOM 2928 N N . TYR A 1 379 ? 1.222 -1.735 -10.25 1 96.88 379 TYR A N 1
ATOM 2929 C CA . TYR A 1 379 ? 2.586 -2.244 -10.344 1 96.88 379 TYR A CA 1
ATOM 2930 C C . TYR A 1 379 ? 3.18 -1.965 -11.719 1 96.88 379 TYR A C 1
ATOM 2932 O O . TYR A 1 379 ? 2.457 -1.92 -12.711 1 96.88 379 TYR A O 1
ATOM 2940 N N . ASN A 1 380 ? 4.457 -1.672 -11.711 1 97.19 380 ASN A N 1
ATOM 2941 C CA . ASN A 1 380 ? 5.273 -1.848 -12.914 1 97.19 380 ASN A CA 1
ATOM 2942 C C . ASN A 1 380 ? 5.809 -3.273 -13.023 1 97.19 380 ASN A C 1
ATOM 2944 O O . ASN A 1 380 ? 6.867 -3.586 -12.469 1 97.19 380 ASN A O 1
ATOM 2948 N N . CYS A 1 381 ? 5.141 -4.055 -13.797 1 98.38 381 CYS A N 1
ATOM 2949 C CA . CYS A 1 381 ? 5.379 -5.492 -13.836 1 98.38 381 CYS A CA 1
ATOM 2950 C C . CYS A 1 381 ? 6.414 -5.84 -14.906 1 98.38 381 CYS A C 1
ATOM 2952 O O . CYS A 1 381 ? 6.453 -5.211 -15.969 1 98.38 381 CYS A O 1
ATOM 2954 N N . ALA A 1 382 ? 7.254 -6.797 -14.594 1 98.75 382 ALA A N 1
ATOM 2955 C CA . ALA A 1 382 ? 8.094 -7.414 -15.617 1 98.75 382 ALA A CA 1
ATOM 2956 C C . ALA A 1 382 ? 7.27 -8.336 -16.516 1 98.75 382 ALA A C 1
ATOM 2958 O O . ALA A 1 382 ? 6.664 -9.297 -16.047 1 98.75 382 ALA A O 1
ATOM 2959 N N . PHE A 1 383 ? 7.164 -7.98 -17.75 1 98.81 383 PHE A N 1
ATOM 2960 C CA . PHE A 1 383 ? 6.562 -8.828 -18.781 1 98.81 383 PHE A CA 1
ATOM 2961 C C . PHE A 1 383 ? 7.629 -9.375 -19.719 1 98.81 383 PHE A C 1
ATOM 2963 O O . PHE A 1 383 ? 8.188 -8.633 -20.531 1 98.81 383 PHE A O 1
ATOM 2970 N N . TRP A 1 384 ? 7.91 -10.688 -19.562 1 98.75 384 TRP A N 1
ATOM 2971 C CA . TRP A 1 384 ? 8.969 -11.25 -20.391 1 98.75 384 TRP A CA 1
ATOM 2972 C C . TRP A 1 384 ? 8.57 -12.625 -20.922 1 98.75 384 TRP A C 1
ATOM 2974 O O . TRP A 1 384 ? 7.637 -13.25 -20.406 1 98.75 384 TRP A O 1
ATOM 2984 N N . THR A 1 385 ? 9.164 -12.961 -22.031 1 98.88 385 THR A N 1
ATOM 2985 C CA . THR A 1 385 ? 9.148 -14.312 -22.578 1 98.88 385 THR A CA 1
ATOM 2986 C C . THR A 1 385 ? 10.555 -14.891 -22.625 1 98.88 385 THR A C 1
ATOM 2988 O O . THR A 1 385 ? 11.477 -14.258 -23.141 1 98.88 385 THR A O 1
ATOM 2991 N N . MET A 1 386 ? 10.688 -16 -22.016 1 98.88 386 MET A N 1
ATOM 2992 C CA . MET A 1 386 ? 11.945 -16.75 -22.078 1 98.88 386 MET A CA 1
ATOM 2993 C C . MET A 1 386 ? 11.734 -18.109 -22.734 1 98.88 386 MET A C 1
ATOM 2995 O O . MET A 1 386 ? 10.617 -18.609 -22.781 1 98.88 386 MET A O 1
ATOM 2999 N N . GLN A 1 387 ? 12.844 -18.578 -23.297 1 98.75 387 GLN A N 1
ATOM 3000 C CA . GLN A 1 387 ? 12.789 -19.875 -23.969 1 98.75 387 GLN A CA 1
ATOM 3001 C C . GLN A 1 387 ? 13.805 -20.844 -23.375 1 98.75 387 GLN A C 1
ATOM 3003 O O . GLN A 1 387 ? 14.945 -20.469 -23.078 1 98.75 387 GLN A O 1
ATOM 3008 N N . LYS A 1 388 ? 13.344 -22.047 -23.078 1 98.06 388 LYS A N 1
ATOM 3009 C CA . LYS A 1 388 ? 14.273 -23.125 -22.75 1 98.06 388 LYS A CA 1
ATOM 3010 C C . LYS A 1 388 ? 15.07 -23.547 -23.984 1 98.06 388 LYS A C 1
ATOM 3012 O O . LYS A 1 388 ? 14.516 -24.141 -24.922 1 98.06 388 LYS A O 1
ATOM 3017 N N . VAL A 1 389 ? 16.359 -23.266 -23.953 1 89.06 389 VAL A N 1
ATOM 3018 C CA . VAL A 1 389 ? 17.188 -23.516 -25.125 1 89.06 389 VAL A CA 1
ATOM 3019 C C . VAL A 1 389 ? 17.438 -25.016 -25.266 1 89.06 389 VAL A C 1
ATOM 3021 O O . VAL A 1 389 ? 17.609 -25.719 -24.266 1 89.06 389 VAL A O 1
ATOM 3024 N N . ASP A 1 390 ? 17.203 -25.578 -26.438 1 77.19 390 ASP A N 1
ATOM 3025 C CA . ASP A 1 390 ? 17.547 -26.969 -26.766 1 77.19 390 ASP A CA 1
ATOM 3026 C C . ASP A 1 390 ? 19.062 -27.141 -26.875 1 77.19 390 ASP A C 1
ATOM 3028 O O . ASP A 1 390 ? 19.703 -26.578 -27.766 1 77.19 390 ASP A O 1
ATOM 3032 N N . ARG A 1 391 ? 19.734 -27.547 -25.75 1 59 391 ARG A N 1
ATOM 3033 C CA . ARG A 1 391 ? 21.172 -27.719 -25.859 1 59 391 ARG A CA 1
ATOM 3034 C C . ARG A 1 391 ? 21.547 -28.594 -27.047 1 59 391 ARG A C 1
ATOM 3036 O O . ARG A 1 391 ? 22.578 -28.375 -27.688 1 59 391 ARG A O 1
ATOM 3043 N N . ALA A 1 392 ? 20.844 -29.656 -27.312 1 52.25 392 ALA A N 1
ATOM 3044 C CA . ALA A 1 392 ? 21.172 -30.5 -28.453 1 52.25 392 ALA A CA 1
ATOM 3045 C C . ALA A 1 392 ? 21 -29.719 -29.766 1 52.25 392 ALA A C 1
ATOM 3047 O O . ALA A 1 392 ? 21.844 -29.828 -30.672 1 52.25 392 ALA A O 1
ATOM 3048 N N . ALA A 1 393 ? 20.031 -28.969 -29.859 1 50.91 393 ALA A N 1
ATOM 3049 C CA . ALA A 1 393 ? 19.812 -28.188 -31.078 1 50.91 393 ALA A CA 1
ATOM 3050 C C . ALA A 1 393 ? 20.75 -26.984 -31.141 1 50.91 393 ALA A C 1
ATOM 3052 O O . ALA A 1 393 ? 21.094 -26.516 -32.219 1 50.91 393 ALA A O 1
ATOM 3053 N N . ALA A 1 394 ? 21.047 -26.406 -29.969 1 50.59 394 ALA A N 1
ATOM 3054 C CA . ALA A 1 394 ? 21.984 -25.297 -29.906 1 50.59 394 ALA A CA 1
ATOM 3055 C C . ALA A 1 394 ? 23.391 -25.75 -30.312 1 50.59 394 ALA A C 1
ATOM 3057 O O . ALA A 1 394 ? 24.156 -24.984 -30.906 1 50.59 394 ALA A O 1
ATOM 3058 N N . ALA A 1 395 ? 23.75 -26.953 -29.859 1 47.75 395 ALA A N 1
ATOM 3059 C CA . ALA A 1 395 ? 25.016 -27.547 -30.281 1 47.75 395 ALA A CA 1
ATOM 3060 C C . ALA A 1 395 ? 25 -27.875 -31.766 1 47.75 395 ALA A C 1
ATOM 3062 O O . ALA A 1 395 ? 26.031 -27.797 -32.438 1 47.75 395 ALA A O 1
ATOM 3063 N N . ALA A 1 396 ? 23.938 -28.281 -32.344 1 48.97 396 ALA A N 1
ATOM 3064 C CA . ALA A 1 396 ? 23.828 -28.625 -33.75 1 48.97 396 ALA A CA 1
ATOM 3065 C C . ALA A 1 396 ? 23.875 -27.375 -34.625 1 48.97 396 ALA A C 1
ATOM 3067 O O . ALA A 1 396 ? 24.328 -27.422 -35.781 1 48.97 396 ALA A O 1
ATOM 3068 N N . ALA A 1 397 ? 23.266 -26.344 -34.125 1 49.34 397 ALA A N 1
ATOM 3069 C CA . ALA A 1 397 ? 23.25 -25.094 -34.875 1 49.34 397 ALA A CA 1
ATOM 3070 C C . ALA A 1 397 ? 24.625 -24.406 -34.844 1 49.34 397 ALA A C 1
ATOM 3072 O O . ALA A 1 397 ? 24.891 -23.5 -35.625 1 49.34 397 ALA A O 1
ATOM 3073 N N . SER A 1 398 ? 25.328 -24.625 -33.75 1 42.59 398 SER A N 1
ATOM 3074 C CA . SER A 1 398 ? 26.672 -24.062 -33.656 1 42.59 398 SER A CA 1
ATOM 3075 C C . SER A 1 398 ? 27.688 -24.906 -34.406 1 42.59 398 SER A C 1
ATOM 3077 O O . SER A 1 398 ? 28.875 -24.625 -34.375 1 42.59 398 SER A O 1
ATOM 3079 N N . ALA A 1 399 ? 27.312 -26.188 -34.906 1 44 399 ALA A N 1
ATOM 3080 C CA . ALA A 1 399 ? 28.281 -26.953 -35.688 1 44 399 ALA A CA 1
ATOM 3081 C C . ALA A 1 399 ? 28.688 -26.188 -36.938 1 44 399 ALA A C 1
ATOM 3083 O O . ALA A 1 399 ? 27.844 -25.766 -37.719 1 44 399 ALA A O 1
ATOM 3084 N N . PRO A 1 400 ? 29.875 -25.719 -36.938 1 40.06 400 PRO A N 1
ATOM 3085 C CA . PRO A 1 400 ? 30.344 -24.953 -38.125 1 40.06 400 PRO A CA 1
ATOM 3086 C C . PRO A 1 400 ? 30.109 -25.688 -39.438 1 40.06 400 PRO A C 1
ATOM 3088 O O . PRO A 1 400 ? 30.156 -26.922 -39.469 1 40.06 400 PRO A O 1
ATOM 3091 N N . ALA A 1 401 ? 29.188 -25.281 -40.344 1 32.22 401 ALA A N 1
ATOM 3092 C CA . ALA A 1 401 ? 29.219 -25.797 -41.719 1 32.22 401 ALA A CA 1
ATOM 3093 C C . ALA A 1 401 ? 30.656 -26.016 -42.188 1 32.22 401 ALA A C 1
ATOM 3095 O O . ALA A 1 401 ? 31.484 -25.094 -42.156 1 32.22 401 ALA A O 1
ATOM 3096 N N . ALA A 1 402 ? 31.141 -27.172 -41.969 1 38.47 402 ALA A N 1
ATOM 3097 C CA . ALA A 1 402 ? 32.438 -27.484 -42.562 1 38.47 402 ALA A CA 1
ATOM 3098 C C . ALA A 1 402 ? 32.5 -26.938 -44 1 38.47 402 ALA A C 1
ATOM 3100 O O . ALA A 1 402 ? 31.688 -27.281 -44.844 1 38.47 402 ALA A O 1
ATOM 3101 N N . GLY A 1 403 ? 32.844 -25.656 -44.125 1 29.14 403 GLY A N 1
ATOM 3102 C CA . GLY A 1 403 ? 33.125 -25.047 -45.406 1 29.14 403 GLY A CA 1
ATOM 3103 C C . GLY A 1 403 ? 33.844 -26 -46.375 1 29.14 403 GLY A C 1
ATOM 3104 O O . GLY A 1 403 ? 34.719 -26.75 -45.969 1 29.14 403 GLY A O 1
ATOM 3105 N N . ALA A 1 404 ? 33.094 -26.594 -47.344 1 27.58 404 ALA A N 1
ATOM 3106 C CA . ALA A 1 404 ? 33.688 -27.25 -48.531 1 27.58 404 ALA A CA 1
ATOM 3107 C C . ALA A 1 404 ? 34.875 -26.453 -49.094 1 27.58 404 ALA A C 1
ATOM 3109 O O . ALA A 1 404 ? 34.719 -25.297 -49.469 1 27.58 404 ALA A O 1
ATOM 3110 N N . ALA A 1 405 ? 36 -26.609 -48.438 1 33.16 405 ALA A N 1
ATOM 3111 C CA . ALA A 1 405 ? 37.25 -26.203 -49.031 1 33.16 405 ALA A CA 1
ATOM 3112 C C . ALA A 1 405 ? 37.312 -26.594 -50.531 1 33.16 405 ALA A C 1
ATOM 3114 O O . ALA A 1 405 ? 37.281 -27.781 -50.844 1 33.16 405 ALA A O 1
ATOM 3115 N N . ALA A 1 406 ? 36.531 -25.797 -51.375 1 30.97 406 ALA A N 1
ATOM 3116 C CA . ALA A 1 406 ? 36.781 -25.969 -52.812 1 30.97 406 ALA A CA 1
ATOM 3117 C C . ALA A 1 406 ? 38.281 -26.031 -53.094 1 30.97 406 ALA A C 1
ATOM 3119 O O . ALA A 1 406 ? 39.031 -25.172 -52.688 1 30.97 406 ALA A O 1
ATOM 3120 N N . GLY A 1 407 ? 38.875 -27.188 -53.125 1 29.7 407 GLY A N 1
ATOM 3121 C CA . GLY A 1 407 ? 40.188 -27.562 -53.594 1 29.7 407 GLY A CA 1
ATOM 3122 C C . GLY A 1 407 ? 40.562 -26.922 -54.938 1 29.7 407 GLY A C 1
ATOM 3123 O O . GLY A 1 407 ? 40.312 -27.5 -56 1 29.7 407 GLY A O 1
ATOM 3124 N N . GLN A 1 408 ? 40.281 -25.578 -55.125 1 30.7 408 GLN A N 1
ATOM 3125 C CA . GLN A 1 408 ? 40.781 -25.109 -56.406 1 30.7 408 GLN A CA 1
ATOM 3126 C C . GLN A 1 408 ? 42.281 -25.312 -56.531 1 30.7 408 GLN A C 1
ATOM 3128 O O . GLN A 1 408 ? 43.031 -24.922 -55.625 1 30.7 408 GLN A O 1
ATOM 3133 N N . GLN A 1 409 ? 42.656 -26.281 -57.312 1 31.41 409 GLN A N 1
ATOM 3134 C CA . GLN A 1 409 ? 43.938 -26.766 -57.875 1 31.41 409 GLN A CA 1
ATOM 3135 C C . GLN A 1 409 ? 44.75 -25.609 -58.469 1 31.41 409 GLN A C 1
ATOM 3137 O O . GLN A 1 409 ? 44.188 -24.766 -59.188 1 31.41 409 GLN A O 1
ATOM 3142 N N . PRO A 1 410 ? 45.906 -25.312 -57.875 1 32.5 410 PRO A N 1
ATOM 3143 C CA . PRO A 1 410 ? 46.938 -24.375 -58.312 1 32.5 410 PRO A CA 1
ATOM 3144 C C . PRO A 1 410 ? 47.312 -24.562 -59.781 1 32.5 410 PRO A C 1
ATOM 3146 O O . P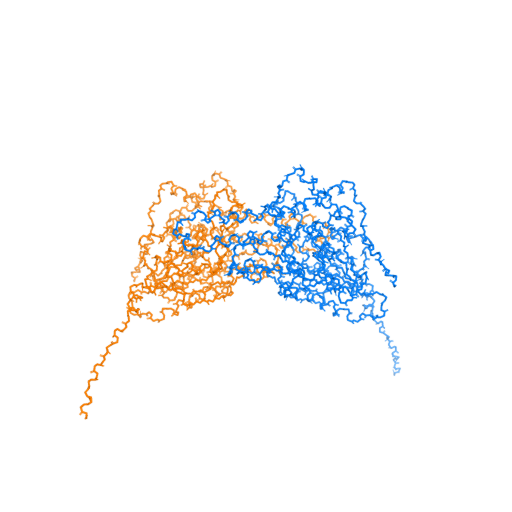RO A 1 410 ? 47.312 -25.688 -60.312 1 32.5 410 PRO A O 1
ATOM 3149 N N . ALA A 1 411 ? 46.75 -23.656 -60.688 1 29.5 411 ALA A N 1
ATOM 3150 C CA . ALA A 1 411 ? 47.312 -23.609 -62.031 1 29.5 411 ALA A CA 1
ATOM 3151 C C . ALA A 1 411 ? 48.812 -23.625 -62.031 1 29.5 411 ALA A C 1
ATOM 3153 O O . ALA A 1 411 ? 49.438 -22.938 -61.219 1 29.5 411 ALA A O 1
ATOM 3154 N N . SER A 1 412 ? 49.406 -24.719 -62.344 1 29.48 412 SER A N 1
ATOM 3155 C CA . SER A 1 412 ? 50.781 -24.984 -62.75 1 29.48 412 SER A CA 1
ATOM 3156 C C . SER A 1 412 ? 51.312 -23.922 -63.719 1 29.48 412 SER A C 1
ATOM 3158 O O . SER A 1 412 ? 52.438 -23.984 -64.188 1 29.48 412 SER A O 1
ATOM 3160 N N . THR A 1 413 ? 51.188 -22.531 -63.5 1 26.44 413 THR A N 1
ATOM 3161 C CA . THR A 1 413 ? 52.25 -21.891 -64.312 1 26.44 413 THR A CA 1
ATOM 3162 C C . THR A 1 413 ? 53.625 -22.125 -63.656 1 26.44 413 THR A C 1
ATOM 3164 O O . THR A 1 413 ? 53.75 -22.188 -62.438 1 26.44 413 THR A O 1
ATOM 3167 N N . MET B 1 1 ? 26.719 47.312 9.555 1 22.72 1 MET B N 1
ATOM 3168 C CA . MET B 1 1 ? 25.312 47.188 9.172 1 22.72 1 MET B CA 1
ATOM 3169 C C . MET B 1 1 ? 24.562 46.25 10.133 1 22.72 1 MET B C 1
ATOM 3171 O O . MET B 1 1 ? 24.953 45.094 10.32 1 22.72 1 MET B O 1
ATOM 3175 N N . GLN B 1 2 ? 23.875 46.75 11.266 1 21.72 2 GLN B N 1
ATOM 3176 C CA . GLN B 1 2 ? 23.312 46.25 12.508 1 21.72 2 GLN B CA 1
ATOM 3177 C C . GLN B 1 2 ? 22.094 45.375 12.242 1 21.72 2 GLN B C 1
ATOM 3179 O O . GLN B 1 2 ? 21.062 45.844 11.742 1 21.72 2 GLN B O 1
ATOM 3184 N N . ASN B 1 3 ? 22.328 44.062 11.719 1 22.33 3 ASN B N 1
ATOM 3185 C CA . ASN B 1 3 ? 21.422 43 11.32 1 22.33 3 ASN B CA 1
ATOM 3186 C C . ASN B 1 3 ? 20.375 42.719 12.398 1 22.33 3 ASN B C 1
ATOM 3188 O O . ASN B 1 3 ? 20.703 42.344 13.516 1 22.33 3 ASN B O 1
ATOM 3192 N N . SER B 1 4 ? 19.312 43.531 12.383 1 25.12 4 SER B N 1
ATOM 3193 C CA . SER B 1 4 ? 18.172 43.469 13.289 1 25.12 4 SER B CA 1
ATOM 3194 C C . SER B 1 4 ? 17.547 42.062 13.32 1 25.12 4 SER B C 1
ATOM 3196 O O . SER B 1 4 ? 17.047 41.594 12.305 1 25.12 4 SER B O 1
ATOM 3198 N N . THR B 1 5 ? 18.141 41.094 14.062 1 28.41 5 THR B N 1
ATOM 3199 C CA . THR B 1 5 ? 17.703 39.75 14.5 1 28.41 5 THR B CA 1
ATOM 3200 C C . THR B 1 5 ? 16.266 39.781 14.977 1 28.41 5 THR B C 1
ATOM 3202 O O . THR B 1 5 ? 15.953 40.375 16.016 1 28.41 5 THR B O 1
ATOM 3205 N N . GLY B 1 6 ? 15.352 40.094 14.078 1 25.02 6 GLY B N 1
ATOM 3206 C CA . GLY B 1 6 ? 13.945 40.031 14.453 1 25.02 6 GLY B CA 1
ATOM 3207 C C . GLY B 1 6 ? 13.586 38.781 15.211 1 25.02 6 GLY B C 1
ATOM 3208 O O . GLY B 1 6 ? 14.008 37.688 14.844 1 25.02 6 GLY B O 1
ATOM 3209 N N . ASP B 1 7 ? 13.383 38.906 16.5 1 27.86 7 ASP B N 1
ATOM 3210 C CA . ASP B 1 7 ? 12.93 38 17.547 1 27.86 7 ASP B CA 1
ATOM 3211 C C . ASP B 1 7 ? 11.648 37.281 17.125 1 27.86 7 ASP B C 1
ATOM 3213 O O . ASP B 1 7 ? 10.578 37.875 17.094 1 27.86 7 ASP B O 1
ATOM 3217 N N . GLY B 1 8 ? 11.641 36.594 16.031 1 28.41 8 GLY B N 1
ATOM 3218 C CA . GLY B 1 8 ? 10.484 35.75 15.781 1 28.41 8 GLY B CA 1
ATOM 3219 C C . GLY B 1 8 ? 10.086 34.906 16.984 1 28.41 8 GLY B C 1
ATOM 3220 O O . GLY B 1 8 ? 10.781 33.969 17.344 1 28.41 8 GLY B O 1
ATOM 3221 N N . SER B 1 9 ? 9.477 35.562 17.984 1 25.59 9 SER B N 1
ATOM 3222 C CA . SER B 1 9 ? 8.898 34.875 19.125 1 25.59 9 SER B CA 1
ATOM 3223 C C . SER B 1 9 ? 7.977 33.75 18.672 1 25.59 9 SER B C 1
ATOM 3225 O O . SER B 1 9 ? 6.992 33.969 17.969 1 25.59 9 SER B O 1
ATOM 3227 N N . ALA B 1 10 ? 8.453 32.625 18.406 1 38.41 10 ALA B N 1
ATOM 3228 C CA . ALA B 1 10 ? 7.641 31.422 18.406 1 38.41 10 ALA B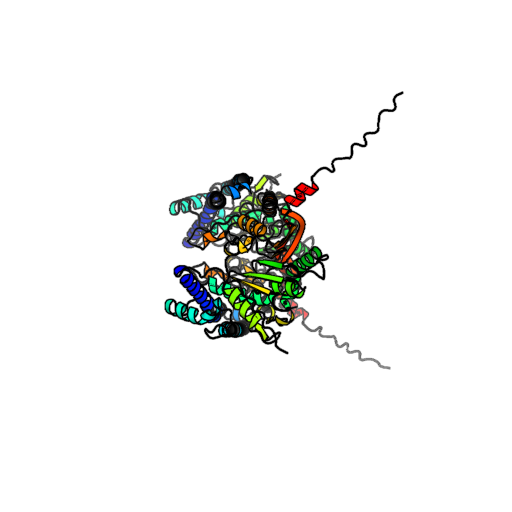 CA 1
ATOM 3229 C C . ALA B 1 10 ? 6.672 31.406 19.578 1 38.41 10 ALA B C 1
ATOM 3231 O O . ALA B 1 10 ? 7.086 31.562 20.734 1 38.41 10 ALA B O 1
ATOM 3232 N N . GLY B 1 11 ? 5.492 31.922 19.516 1 32.59 11 GLY B N 1
ATOM 3233 C CA . GLY B 1 11 ? 4.465 31.812 20.547 1 32.59 11 GLY B CA 1
ATOM 3234 C C . GLY B 1 11 ? 4.477 30.469 21.25 1 32.59 11 GLY B C 1
ATOM 3235 O O . GLY B 1 11 ? 4.129 29.438 20.656 1 32.59 11 GLY B O 1
ATOM 3236 N N . ALA B 1 12 ? 5.211 30.281 22.234 1 39.56 12 ALA B N 1
ATOM 3237 C CA . ALA B 1 12 ? 5.188 29.141 23.156 1 39.56 12 ALA B CA 1
ATOM 3238 C C . ALA B 1 12 ? 3.828 29.016 23.828 1 39.56 12 ALA B C 1
ATOM 3240 O O . ALA B 1 12 ? 3.311 29.984 24.391 1 39.56 12 ALA B O 1
ATOM 3241 N N . GLY B 1 13 ? 2.969 28.156 23.422 1 40.12 13 GLY B N 1
ATOM 3242 C CA . GLY B 1 13 ? 1.808 27.844 24.25 1 40.12 13 GLY B CA 1
ATOM 3243 C C . GLY B 1 13 ? 2.133 27.734 25.719 1 40.12 13 GLY B C 1
ATOM 3244 O O . GLY B 1 13 ? 3.295 27.859 26.125 1 40.12 13 GLY B O 1
ATOM 3245 N N . PRO B 1 14 ? 1.081 27.766 26.578 1 45.94 14 PRO B N 1
ATOM 3246 C CA . PRO B 1 14 ? 1.312 27.688 28.031 1 45.94 14 PRO B CA 1
ATOM 3247 C C . PRO B 1 14 ? 2.252 26.547 28.406 1 45.94 14 PRO B C 1
ATOM 3249 O O . PRO B 1 14 ? 2.322 25.531 27.703 1 45.94 14 PRO B O 1
ATOM 3252 N N . PRO B 1 15 ? 3.164 26.922 29.344 1 50.06 15 PRO B N 1
ATOM 3253 C CA . PRO B 1 15 ? 4.082 25.875 29.828 1 50.06 15 PRO B CA 1
ATOM 3254 C C . PRO B 1 15 ? 3.355 24.609 30.25 1 50.06 15 PRO B C 1
ATOM 3256 O O . PRO B 1 15 ? 2.293 24.672 30.875 1 50.06 15 PRO B O 1
ATOM 3259 N N . PRO B 1 16 ? 3.6 23.547 29.688 1 58.12 16 PRO B N 1
ATOM 3260 C CA . PRO B 1 16 ? 2.951 22.297 30.078 1 58.12 16 PRO B CA 1
ATOM 3261 C C . PRO B 1 16 ? 3.018 22.047 31.578 1 58.12 16 PRO B C 1
ATOM 3263 O O . PRO B 1 16 ? 3.947 22.516 32.25 1 58.12 16 PRO B O 1
ATOM 3266 N N . GLN B 1 17 ? 1.873 21.578 32.219 1 62.72 17 GLN B N 1
ATOM 3267 C CA . GLN B 1 17 ? 1.856 21.078 33.594 1 62.72 17 GLN B CA 1
ATOM 3268 C C . GLN B 1 17 ? 3.004 20.109 33.844 1 62.72 17 GLN B C 1
ATOM 3270 O O . GLN B 1 17 ? 3.471 19.438 32.906 1 62.72 17 GLN B O 1
ATOM 3275 N N . PRO B 1 18 ? 3.594 20.156 35.031 1 60.53 18 PRO B N 1
ATOM 3276 C CA . PRO B 1 18 ? 4.773 19.344 35.344 1 60.53 18 PRO B CA 1
ATOM 3277 C C . PRO B 1 18 ? 4.648 17.906 34.812 1 60.53 18 PRO B C 1
ATOM 3279 O O . PRO B 1 18 ? 5.609 17.359 34.281 1 60.53 18 PRO B O 1
ATOM 3282 N N . ASP B 1 19 ? 3.479 17.312 34.969 1 77.81 19 ASP B N 1
ATOM 3283 C CA . ASP B 1 19 ? 3.262 15.953 34.5 1 77.81 19 ASP B CA 1
ATOM 3284 C C . ASP B 1 19 ? 3.312 15.898 32.969 1 77.81 19 ASP B C 1
ATOM 3286 O O . ASP B 1 19 ? 3.893 14.977 32.375 1 77.81 19 ASP B O 1
ATOM 3290 N N . GLN B 1 20 ? 2.934 17 32.406 1 80.75 20 GLN B N 1
ATOM 3291 C CA . GLN B 1 20 ? 2.93 17.062 30.953 1 80.75 20 GLN B CA 1
ATOM 3292 C C . GLN B 1 20 ? 4.336 17.281 30.406 1 80.75 20 GLN B C 1
ATOM 3294 O O . GLN B 1 20 ? 4.711 16.703 29.375 1 80.75 20 GLN B O 1
ATOM 3299 N N . ALA B 1 21 ? 5.152 18.094 31.172 1 85.81 21 ALA B N 1
ATOM 3300 C CA . ALA B 1 21 ? 6.527 18.359 30.75 1 85.81 21 ALA B CA 1
ATOM 3301 C C . ALA B 1 21 ? 7.375 17.094 30.812 1 85.81 21 ALA B C 1
ATOM 3303 O O . ALA B 1 21 ? 8.203 16.844 29.922 1 85.81 21 ALA B O 1
ATOM 3304 N N . ALA B 1 22 ? 7.105 16.359 31.812 1 89.12 22 ALA B N 1
ATOM 3305 C CA . ALA B 1 22 ? 7.848 15.102 31.969 1 89.12 22 ALA B CA 1
ATOM 3306 C C . ALA B 1 22 ? 7.492 14.117 30.859 1 89.12 22 ALA B C 1
ATOM 3308 O O . ALA B 1 22 ? 8.367 13.438 30.312 1 89.12 22 ALA B O 1
ATOM 3309 N N . LEU B 1 23 ? 6.23 14.055 30.516 1 90.25 23 LEU B N 1
ATOM 3310 C CA . LEU B 1 23 ? 5.773 13.172 29.453 1 90.25 23 LEU B CA 1
ATOM 3311 C C . LEU B 1 23 ? 6.352 13.602 28.109 1 90.25 23 LEU B C 1
ATOM 3313 O O . LEU B 1 23 ? 6.73 12.758 27.281 1 90.25 23 LEU B O 1
ATOM 3317 N N . GLU B 1 24 ? 6.434 14.828 27.906 1 91.44 24 GLU B N 1
ATOM 3318 C CA . GLU B 1 24 ? 6.992 15.367 26.672 1 91.44 24 GLU B CA 1
ATOM 3319 C C . GLU B 1 24 ? 8.484 15.078 26.562 1 91.44 24 GLU B C 1
ATOM 3321 O O . GLU B 1 24 ? 8.992 14.742 25.484 1 91.44 24 GLU B O 1
ATOM 3326 N N . ARG B 1 25 ? 9.141 15.297 27.656 1 93.56 25 ARG B N 1
ATOM 3327 C CA . ARG B 1 25 ? 10.57 15.016 27.672 1 93.56 25 ARG B CA 1
ATOM 3328 C C . ARG B 1 25 ? 10.844 13.539 27.406 1 93.56 25 ARG B C 1
ATOM 3330 O O . ARG B 1 25 ? 11.781 13.203 26.672 1 93.56 25 ARG B O 1
ATOM 3337 N N . GLU B 1 26 ? 10.07 12.719 27.984 1 95.38 26 GLU B N 1
ATOM 3338 C CA . GLU B 1 26 ? 10.211 11.281 27.75 1 95.38 26 GLU B CA 1
ATOM 3339 C C . GLU B 1 26 ? 9.969 10.938 26.281 1 95.38 26 GLU B C 1
ATOM 3341 O O . GLU B 1 26 ? 10.695 10.141 25.703 1 95.38 26 GLU B O 1
ATOM 3346 N N . ALA B 1 27 ? 8.914 11.539 25.75 1 95.69 27 ALA B N 1
ATOM 3347 C CA . ALA B 1 27 ? 8.602 11.32 24.344 1 95.69 27 ALA B CA 1
ATOM 3348 C C . ALA B 1 27 ? 9.742 11.789 23.453 1 95.69 27 ALA B C 1
ATOM 3350 O O . ALA B 1 27 ? 10.125 11.102 22.5 1 95.69 27 ALA B O 1
ATOM 3351 N N . LEU B 1 28 ? 10.273 12.953 23.766 1 96.69 28 LEU B N 1
ATOM 3352 C CA . LEU B 1 28 ? 11.422 13.484 23.047 1 96.69 28 LEU B CA 1
ATOM 3353 C C . LEU B 1 28 ? 12.617 12.555 23.156 1 96.69 28 LEU B C 1
ATOM 3355 O O . LEU B 1 28 ? 13.297 12.289 22.156 1 96.69 28 LEU B O 1
ATOM 3359 N N . GLY B 1 29 ? 12.844 12.086 24.328 1 97.38 29 GLY B N 1
ATOM 3360 C CA . GLY B 1 29 ? 13.945 11.164 24.562 1 97.38 29 GLY B CA 1
ATOM 3361 C C . GLY B 1 29 ? 13.82 9.867 23.797 1 97.38 29 GLY B C 1
ATOM 3362 O O . GLY B 1 29 ? 14.805 9.367 23.25 1 97.38 29 GLY B O 1
ATOM 3363 N N . ARG B 1 30 ? 12.633 9.352 23.766 1 97.62 30 ARG B N 1
ATOM 3364 C CA . ARG B 1 30 ? 12.367 8.125 23.031 1 97.62 30 ARG B CA 1
ATOM 3365 C C . ARG B 1 30 ? 12.695 8.297 21.547 1 97.62 30 ARG B C 1
ATOM 3367 O O . ARG B 1 30 ? 13.336 7.438 20.938 1 97.62 30 ARG B O 1
ATOM 3374 N N . VAL B 1 31 ? 12.242 9.375 20.984 1 98.12 31 VAL B N 1
ATOM 3375 C CA . VAL B 1 31 ? 12.445 9.656 19.562 1 98.12 31 VAL B CA 1
ATOM 3376 C C . VAL B 1 31 ? 13.93 9.844 19.281 1 98.12 31 VAL B C 1
ATOM 3378 O O . VAL B 1 31 ? 14.469 9.258 18.344 1 98.12 31 VAL B O 1
ATOM 3381 N N . ALA B 1 32 ? 14.617 10.656 20.094 1 98.12 32 ALA B N 1
ATOM 3382 C CA . ALA B 1 32 ? 16.047 10.875 19.922 1 98.12 32 ALA B CA 1
ATOM 3383 C C . ALA B 1 32 ? 16.828 9.57 20.062 1 98.12 32 ALA B C 1
ATOM 3385 O O . ALA B 1 32 ? 17.797 9.336 19.328 1 98.12 32 ALA B O 1
ATOM 3386 N N . HIS B 1 33 ? 16.375 8.773 20.969 1 98.12 33 HIS B N 1
ATOM 3387 C CA . HIS B 1 33 ? 16.969 7.457 21.188 1 98.12 33 HIS B CA 1
ATOM 3388 C C . HIS B 1 33 ? 16.859 6.594 19.938 1 98.12 33 HIS B C 1
ATOM 3390 O O . HIS B 1 33 ? 17.812 5.922 19.531 1 98.12 33 HIS B O 1
ATOM 3396 N N . ALA B 1 34 ? 15.695 6.57 19.312 1 98.25 34 ALA B N 1
ATOM 3397 C CA . ALA B 1 34 ? 15.461 5.793 18.094 1 98.25 34 ALA B CA 1
ATOM 3398 C C . ALA B 1 34 ? 16.375 6.262 16.969 1 98.25 34 ALA B C 1
ATOM 3400 O O . ALA B 1 34 ? 16.922 5.445 16.219 1 98.25 34 ALA B O 1
ATOM 3401 N N . LEU B 1 35 ? 16.516 7.578 16.828 1 98.31 35 LEU B N 1
ATOM 3402 C CA . LEU B 1 35 ? 17.406 8.133 15.805 1 98.31 35 LEU B CA 1
ATOM 3403 C C . LEU B 1 35 ? 18.844 7.703 16.062 1 98.31 35 LEU B C 1
ATOM 3405 O O . LEU B 1 35 ? 19.562 7.336 15.133 1 98.31 35 LEU B O 1
ATOM 3409 N N . ARG B 1 36 ? 19.172 7.695 17.281 1 97.12 36 ARG B N 1
ATOM 3410 C CA . ARG B 1 36 ? 20.531 7.367 17.703 1 97.12 36 ARG B CA 1
ATOM 3411 C C . ARG B 1 36 ? 20.859 5.91 17.391 1 97.12 36 ARG B C 1
ATOM 3413 O O . ARG B 1 36 ? 21.984 5.594 16.984 1 97.12 36 ARG B O 1
ATOM 3420 N N . HIS B 1 37 ? 19.938 5.07 17.547 1 97.12 37 HIS B N 1
ATOM 3421 C CA . HIS B 1 37 ? 20.156 3.639 17.422 1 97.12 37 HIS B CA 1
ATOM 3422 C C . HIS B 1 37 ? 19.578 3.107 16.109 1 97.12 37 HIS B C 1
ATOM 3424 O O . HIS B 1 37 ? 19.203 1.933 16.031 1 97.12 37 HIS B O 1
ATOM 3430 N N . TYR B 1 38 ? 19.484 3.93 15.148 1 97.44 38 TYR B N 1
ATOM 3431 C CA . TYR B 1 38 ? 19 3.578 13.82 1 97.44 38 TYR B CA 1
ATOM 3432 C C . TYR B 1 38 ? 19.703 2.334 13.289 1 97.44 38 TYR B C 1
ATOM 3434 O O . TYR B 1 38 ? 19.062 1.445 12.727 1 97.44 38 TYR B O 1
ATOM 3442 N N . ARG B 1 39 ? 20.922 2.234 13.453 1 95.12 39 ARG B N 1
ATOM 3443 C CA . ARG B 1 39 ? 21.734 1.197 12.828 1 95.12 39 ARG B CA 1
ATOM 3444 C C . ARG B 1 39 ? 21.375 -0.183 13.367 1 95.12 39 ARG B C 1
ATOM 3446 O O . ARG B 1 39 ? 21.438 -1.175 12.633 1 95.12 39 ARG B O 1
ATOM 3453 N N . SER B 1 40 ? 21.031 -0.217 14.609 1 92 40 SER B N 1
ATOM 3454 C CA . SER B 1 40 ? 20.688 -1.504 15.203 1 92 40 SER B CA 1
ATOM 3455 C C . SER B 1 40 ? 19.5 -2.143 14.492 1 92 40 SER B C 1
ATOM 3457 O O . SER B 1 40 ? 19.531 -3.33 14.156 1 92 40 SER B O 1
ATOM 3459 N N . GLY B 1 41 ? 18.453 -1.392 14.234 1 91.56 41 GLY B N 1
ATOM 3460 C CA . GLY B 1 41 ? 17.281 -1.896 13.539 1 91.56 41 GLY B CA 1
ATOM 3461 C C . GLY B 1 41 ? 17.547 -2.186 12.07 1 91.56 41 GLY B C 1
ATOM 3462 O O . GLY B 1 41 ? 17.172 -3.244 11.562 1 91.56 41 GLY B O 1
ATOM 3463 N N . ALA B 1 42 ? 18.188 -1.275 11.414 1 94.06 42 ALA B N 1
ATOM 3464 C CA . ALA B 1 42 ? 18.5 -1.43 9.992 1 94.06 42 ALA B CA 1
ATOM 3465 C C . ALA B 1 42 ? 19.453 -2.598 9.766 1 94.06 42 ALA B C 1
ATOM 3467 O O . ALA B 1 42 ? 19.344 -3.303 8.758 1 94.06 42 ALA B O 1
ATOM 3468 N N . GLY B 1 43 ? 20.312 -2.787 10.711 1 92.94 43 GLY B N 1
ATOM 3469 C CA . GLY B 1 43 ? 21.266 -3.877 10.617 1 92.94 43 GLY B CA 1
ATOM 3470 C C . GLY B 1 43 ? 20.625 -5.246 10.688 1 92.94 43 GLY B C 1
ATOM 3471 O O . GLY B 1 43 ? 21.109 -6.203 10.078 1 92.94 43 GLY B O 1
ATOM 3472 N N . LEU B 1 44 ? 19.594 -5.344 11.398 1 91.38 44 LEU B N 1
ATOM 3473 C CA . LEU B 1 44 ? 18.875 -6.613 11.531 1 91.38 44 LEU B CA 1
ATOM 3474 C C . LEU B 1 44 ? 18.281 -7.047 10.203 1 91.38 44 LEU B C 1
ATOM 3476 O O . LEU B 1 44 ? 18.234 -8.234 9.891 1 91.38 44 LEU B O 1
ATOM 3480 N N . GLU B 1 45 ? 17.781 -6.098 9.453 1 91.88 45 GLU B N 1
ATOM 3481 C CA . GLU B 1 45 ? 17.234 -6.41 8.133 1 91.88 45 GLU B CA 1
ATOM 3482 C C . GLU B 1 45 ? 18.297 -6.996 7.211 1 91.88 45 GLU B C 1
ATOM 3484 O O . GLU B 1 45 ? 18.047 -7.98 6.516 1 91.88 45 GLU B O 1
ATOM 3489 N N . VAL B 1 46 ? 19.406 -6.426 7.188 1 94.94 46 VAL B N 1
ATOM 3490 C CA . VAL B 1 46 ? 20.5 -6.887 6.34 1 94.94 46 VAL B CA 1
ATOM 3491 C C . VAL B 1 46 ? 21 -8.242 6.84 1 94.94 46 VAL B C 1
ATOM 3493 O O . VAL B 1 46 ? 21.359 -9.109 6.039 1 94.94 46 VAL B O 1
ATOM 3496 N N . ALA B 1 47 ? 21.016 -8.398 8.125 1 95 47 ALA B N 1
ATOM 3497 C CA . ALA B 1 47 ? 21.406 -9.688 8.703 1 95 47 ALA B CA 1
ATOM 3498 C C . ALA B 1 47 ? 20.453 -10.789 8.273 1 95 47 ALA B C 1
ATOM 3500 O O . ALA B 1 47 ? 20.859 -11.93 8.055 1 95 47 ALA B O 1
ATOM 3501 N N . ARG B 1 48 ? 19.219 -10.469 8.18 1 95 48 ARG B N 1
ATOM 3502 C CA . ARG B 1 48 ? 18.219 -11.43 7.707 1 95 48 ARG B CA 1
ATOM 3503 C C . ARG B 1 48 ? 18.5 -11.859 6.273 1 95 48 ARG B C 1
ATOM 3505 O O . ARG B 1 48 ? 18.391 -13.039 5.941 1 95 48 ARG B O 1
ATOM 3512 N N . TRP B 1 49 ? 18.844 -10.883 5.406 1 96.19 49 TRP B N 1
ATOM 3513 C CA . TRP B 1 49 ? 19.219 -11.219 4.031 1 96.19 49 TRP B CA 1
ATOM 3514 C C . TRP B 1 49 ? 20.391 -12.188 4.008 1 96.19 49 TRP B C 1
ATOM 3516 O O . TRP B 1 49 ? 20.375 -13.172 3.268 1 96.19 49 TRP B O 1
ATOM 3526 N N . GLN B 1 50 ? 21.406 -11.867 4.816 1 96.31 50 GLN B N 1
ATOM 3527 C CA . GLN B 1 50 ? 22.594 -12.711 4.902 1 96.31 50 GLN B CA 1
ATOM 3528 C C . GLN B 1 50 ? 22.234 -14.109 5.406 1 96.31 50 GLN B C 1
ATOM 3530 O O . GLN B 1 50 ? 22.734 -15.109 4.879 1 96.31 50 GLN B O 1
ATOM 3535 N N . HIS B 1 51 ? 21.438 -14.156 6.395 1 96.38 51 HIS B N 1
ATOM 3536 C CA . HIS B 1 51 ? 21 -15.43 6.949 1 96.38 51 HIS B CA 1
ATOM 3537 C C . HIS B 1 51 ? 20.297 -16.281 5.895 1 96.38 51 HIS B C 1
ATOM 3539 O O . HIS B 1 51 ? 20.594 -17.469 5.758 1 96.38 51 HIS B O 1
ATOM 3545 N N . ASN B 1 52 ? 19.375 -15.695 5.141 1 96.25 52 ASN B N 1
ATOM 3546 C CA . ASN B 1 52 ? 18.656 -16.406 4.09 1 96.25 52 ASN B CA 1
ATOM 3547 C C . ASN B 1 52 ? 19.594 -16.875 2.988 1 96.25 52 ASN B C 1
ATOM 3549 O O . ASN B 1 52 ? 19.438 -18 2.479 1 96.25 52 ASN B O 1
ATOM 3553 N N . LEU B 1 53 ? 20.562 -16.062 2.621 1 95.69 53 LEU B N 1
ATOM 3554 C CA . LEU B 1 53 ? 21.562 -16.453 1.643 1 95.69 53 LEU B CA 1
ATOM 3555 C C . LEU B 1 53 ? 22.328 -17.688 2.115 1 95.69 53 LEU B C 1
ATOM 3557 O O . LEU B 1 53 ? 22.578 -18.609 1.331 1 95.69 53 LEU B O 1
ATOM 3561 N N . ASN B 1 54 ? 22.625 -17.703 3.369 1 96.31 54 ASN B N 1
ATOM 3562 C CA . ASN B 1 54 ? 23.406 -18.797 3.941 1 96.31 54 ASN B CA 1
ATOM 3563 C C . ASN B 1 54 ? 22.625 -20.109 3.947 1 96.31 54 ASN B C 1
ATOM 3565 O O . ASN B 1 54 ? 23.203 -21.188 4.082 1 96.31 54 ASN B O 1
ATOM 3569 N N . GLN B 1 55 ? 21.328 -20.031 3.85 1 96.5 55 GLN B N 1
ATOM 3570 C CA . GLN B 1 55 ? 20.5 -21.234 3.852 1 96.5 55 GLN B CA 1
ATOM 3571 C C . GLN B 1 55 ? 20.453 -21.875 2.469 1 96.5 55 GLN B C 1
ATOM 3573 O O . GLN B 1 55 ? 20 -23.016 2.322 1 96.5 55 GLN B O 1
ATOM 3578 N N . LEU B 1 56 ? 20.922 -21.172 1.481 1 96.88 56 LEU B N 1
ATOM 3579 C CA . LEU B 1 56 ? 20.875 -21.688 0.121 1 96.88 56 LEU B CA 1
ATOM 3580 C C . LEU B 1 56 ? 21.922 -22.781 -0.075 1 96.88 56 LEU B C 1
ATOM 3582 O O . LEU B 1 56 ? 23.031 -22.688 0.454 1 96.88 56 LEU B O 1
ATOM 3586 N N . GLY B 1 57 ? 21.609 -23.875 -0.812 1 96.44 57 GLY B N 1
ATOM 3587 C CA . GLY B 1 57 ? 22.594 -24.844 -1.231 1 96.44 57 GLY B CA 1
ATOM 3588 C C . GLY B 1 57 ? 23.625 -24.281 -2.197 1 96.44 57 GLY B C 1
ATOM 3589 O O . GLY B 1 57 ? 23.453 -23.172 -2.719 1 96.44 57 GLY B O 1
ATOM 3590 N N . GLU B 1 58 ? 24.625 -25.047 -2.457 1 96.69 58 GLU B N 1
ATOM 3591 C CA . GLU B 1 58 ? 25.734 -24.609 -3.314 1 96.69 58 GLU B CA 1
ATOM 3592 C C . GLU B 1 58 ? 25.234 -24.281 -4.719 1 96.69 58 GLU B C 1
ATOM 3594 O O . GLU B 1 58 ? 25.672 -23.297 -5.328 1 96.69 58 GLU B O 1
ATOM 3599 N N . ARG B 1 59 ? 24.422 -25.031 -5.18 1 96.62 59 ARG B N 1
ATOM 3600 C CA . ARG B 1 59 ? 23.906 -24.844 -6.531 1 96.62 59 ARG B CA 1
ATOM 3601 C C . ARG B 1 59 ? 23.203 -23.5 -6.664 1 96.62 59 ARG B C 1
ATOM 3603 O O . ARG B 1 59 ? 23.469 -22.734 -7.598 1 96.62 59 ARG B O 1
ATOM 3610 N N . HIS B 1 60 ? 22.328 -23.219 -5.719 1 97.62 60 HIS B N 1
ATOM 3611 C CA . HIS B 1 60 ? 21.562 -21.984 -5.777 1 97.62 60 HIS B CA 1
ATOM 3612 C C . HIS B 1 60 ? 22.453 -20.781 -5.496 1 97.62 60 HIS B C 1
ATOM 3614 O O . HIS B 1 60 ? 22.25 -19.703 -6.07 1 97.62 60 HIS B O 1
ATOM 3620 N N . ARG B 1 61 ? 23.406 -20.906 -4.688 1 97.19 61 ARG B N 1
ATOM 3621 C CA . ARG B 1 61 ? 24.359 -19.828 -4.449 1 97.19 61 ARG B CA 1
ATOM 3622 C C . ARG B 1 61 ? 25.109 -19.469 -5.73 1 97.19 61 ARG B C 1
ATOM 3624 O O . ARG B 1 61 ? 25.391 -18.297 -5.98 1 97.19 61 ARG B O 1
ATOM 3631 N N . ALA B 1 62 ? 25.359 -20.469 -6.473 1 97.44 62 ALA B N 1
ATOM 3632 C CA . ALA B 1 62 ? 26.078 -20.266 -7.719 1 97.44 62 ALA B CA 1
ATOM 3633 C C . ALA B 1 62 ? 25.25 -19.484 -8.719 1 97.44 62 ALA B C 1
ATOM 3635 O O . ALA B 1 62 ? 25.797 -18.844 -9.625 1 97.44 62 ALA B O 1
ATOM 3636 N N . LEU B 1 63 ? 23.969 -19.469 -8.594 1 98 63 LEU B N 1
ATOM 3637 C CA . LEU B 1 63 ? 23.078 -18.75 -9.5 1 98 63 LEU B CA 1
ATOM 3638 C C . LEU B 1 63 ? 23.047 -17.266 -9.148 1 98 63 LEU B C 1
ATOM 3640 O O . LEU B 1 63 ? 22.594 -16.438 -9.953 1 98 63 LEU B O 1
ATOM 3644 N N . VAL B 1 64 ? 23.5 -16.859 -7.93 1 97.56 64 VAL B N 1
ATOM 3645 C CA . VAL B 1 64 ? 23.438 -15.469 -7.5 1 97.56 64 VAL B CA 1
ATOM 3646 C C . VAL B 1 64 ? 24.781 -15.062 -6.902 1 97.56 64 VAL B C 1
ATOM 3648 O O . VAL B 1 64 ? 24.844 -14.578 -5.77 1 97.56 64 VAL B O 1
ATOM 3651 N N . PRO B 1 65 ? 25.812 -15.039 -7.684 1 96.38 65 PRO B N 1
ATOM 3652 C CA . PRO B 1 65 ? 27.172 -14.812 -7.168 1 96.38 65 PRO B CA 1
ATOM 3653 C C . PRO B 1 65 ? 27.375 -13.391 -6.652 1 96.38 65 PRO B C 1
ATOM 3655 O O . PRO B 1 65 ? 28.281 -13.141 -5.859 1 96.38 65 PRO B O 1
ATOM 3658 N N . GLN B 1 66 ? 26.578 -12.453 -6.996 1 95 66 GLN B N 1
ATOM 3659 C CA . GLN B 1 66 ? 26.797 -11.055 -6.645 1 95 66 GLN B CA 1
ATOM 3660 C C . GLN B 1 66 ? 26.047 -10.688 -5.367 1 95 66 GLN B C 1
ATOM 3662 O O . GLN B 1 66 ? 26.172 -9.57 -4.859 1 95 66 GLN B O 1
ATOM 3667 N N . LEU B 1 67 ? 25.234 -11.586 -4.84 1 95.44 67 LEU B N 1
ATOM 3668 C CA . LEU B 1 67 ? 24.344 -11.281 -3.73 1 95.44 67 LEU B CA 1
ATOM 3669 C C . LEU B 1 67 ? 25.141 -10.883 -2.488 1 95.44 67 LEU B C 1
ATOM 3671 O O . LEU B 1 67 ? 24.75 -9.953 -1.772 1 95.44 67 LEU B O 1
ATOM 3675 N N . PRO B 1 68 ? 26.312 -11.531 -2.186 1 96.12 68 PRO B N 1
ATOM 3676 C CA . PRO B 1 68 ? 27.109 -11.094 -1.031 1 96.12 68 PRO B CA 1
ATOM 3677 C C . PRO B 1 68 ? 27.578 -9.648 -1.147 1 96.12 68 PRO B C 1
ATOM 3679 O O . PRO B 1 68 ? 27.578 -8.914 -0.157 1 96.12 68 PRO B O 1
ATOM 3682 N N . GLU B 1 69 ? 27.922 -9.289 -2.293 1 97.12 69 GLU B N 1
ATOM 3683 C CA . GLU B 1 69 ? 28.359 -7.914 -2.521 1 97.12 69 GLU B CA 1
ATOM 3684 C C . GLU B 1 69 ? 27.219 -6.922 -2.316 1 97.12 69 GLU B C 1
ATOM 3686 O O . GLU B 1 69 ? 27.422 -5.832 -1.778 1 97.12 69 GLU B O 1
ATOM 3691 N N . LYS B 1 70 ? 26.094 -7.246 -2.777 1 96.69 70 LYS B N 1
ATOM 3692 C CA . LYS B 1 70 ? 24.906 -6.41 -2.572 1 96.69 70 LYS B CA 1
ATOM 3693 C C . LYS B 1 70 ? 24.641 -6.195 -1.085 1 96.69 70 LYS B C 1
ATOM 3695 O O . LYS B 1 70 ? 24.375 -5.074 -0.654 1 96.69 70 LYS B O 1
ATOM 3700 N N . ILE B 1 71 ? 24.734 -7.25 -0.332 1 97.25 71 ILE B N 1
ATOM 3701 C CA . ILE B 1 71 ? 24.469 -7.203 1.102 1 97.25 71 ILE B CA 1
ATOM 3702 C C . ILE B 1 71 ? 25.5 -6.312 1.791 1 97.25 71 ILE B C 1
ATOM 3704 O O . ILE B 1 71 ? 25.156 -5.492 2.643 1 97.25 71 ILE B O 1
ATOM 3708 N N . ALA B 1 72 ? 26.766 -6.441 1.399 1 97.44 72 ALA B N 1
ATOM 3709 C CA . ALA B 1 72 ? 27.828 -5.602 1.946 1 97.44 72 ALA B CA 1
ATOM 3710 C C . ALA B 1 72 ? 27.594 -4.133 1.603 1 97.44 72 ALA B C 1
ATOM 3712 O O . ALA B 1 72 ? 27.797 -3.252 2.443 1 97.44 72 ALA B O 1
ATOM 3713 N N . ALA B 1 73 ? 27.203 -3.902 0.394 1 98.25 73 ALA B N 1
ATOM 3714 C CA . ALA B 1 73 ? 26.938 -2.537 -0.05 1 98.25 73 ALA B CA 1
ATOM 3715 C C . ALA B 1 73 ? 25.75 -1.934 0.714 1 98.25 73 ALA B C 1
ATOM 3717 O O . ALA B 1 73 ? 25.766 -0.74 1.028 1 98.25 73 ALA B O 1
ATOM 3718 N N . ALA B 1 74 ? 24.75 -2.711 0.981 1 98.25 74 ALA B N 1
ATOM 3719 C CA . ALA B 1 74 ? 23.609 -2.246 1.767 1 98.25 74 ALA B CA 1
ATOM 3720 C C . ALA B 1 74 ? 24.047 -1.799 3.158 1 98.25 74 ALA B C 1
ATOM 3722 O O . ALA B 1 74 ? 23.547 -0.798 3.68 1 98.25 74 ALA B O 1
ATOM 3723 N N . ARG B 1 75 ? 24.969 -2.52 3.773 1 97.81 75 ARG B N 1
ATOM 3724 C CA . ARG B 1 75 ? 25.484 -2.146 5.082 1 97.81 75 ARG B CA 1
ATOM 3725 C C . ARG B 1 75 ? 26.172 -0.781 5.031 1 97.81 75 ARG B C 1
ATOM 3727 O O . ARG B 1 75 ? 26.062 0.006 5.973 1 97.81 75 ARG B O 1
ATOM 3734 N N . GLN B 1 76 ? 26.812 -0.535 3.963 1 98.19 76 GLN B N 1
ATOM 3735 C CA . GLN B 1 76 ? 27.469 0.759 3.801 1 98.19 76 GLN B CA 1
ATOM 3736 C C . GLN B 1 76 ? 26.453 1.882 3.674 1 98.19 76 GLN B C 1
ATOM 3738 O O . GLN B 1 76 ? 26.641 2.977 4.203 1 98.19 76 GLN B O 1
ATOM 3743 N N . CYS B 1 77 ? 25.391 1.616 2.934 1 98.69 77 CYS B N 1
ATOM 3744 C CA . CYS B 1 77 ? 24.312 2.594 2.82 1 98.69 77 CYS B CA 1
ATOM 3745 C C . CYS B 1 77 ? 23.719 2.91 4.188 1 98.69 77 CYS B C 1
ATOM 3747 O O . CYS B 1 77 ? 23.484 4.074 4.516 1 98.69 77 CYS B O 1
ATOM 3749 N N . ILE B 1 78 ? 23.547 1.889 4.977 1 98.38 78 ILE B N 1
ATOM 3750 C CA . ILE B 1 78 ? 23 2.039 6.32 1 98.38 78 ILE B CA 1
ATOM 3751 C C . ILE B 1 78 ? 23.938 2.889 7.168 1 98.38 78 ILE B C 1
ATOM 3753 O O . ILE B 1 78 ? 23.5 3.756 7.922 1 98.38 78 ILE B O 1
ATOM 3757 N N . TYR B 1 79 ? 25.203 2.666 7.031 1 98.12 79 TYR B N 1
ATOM 3758 C CA . TYR B 1 79 ? 26.188 3.438 7.773 1 98.12 79 TYR B CA 1
ATOM 3759 C C . TYR B 1 79 ? 26.141 4.91 7.383 1 98.12 79 TYR B C 1
ATOM 3761 O O . TYR B 1 79 ? 26.219 5.789 8.242 1 98.12 79 TYR B O 1
ATOM 3769 N N . ARG B 1 80 ? 26 5.195 6.113 1 98.31 80 ARG B N 1
ATOM 3770 C CA . ARG B 1 80 ? 25.906 6.578 5.656 1 98.31 80 ARG B CA 1
ATOM 3771 C C . ARG B 1 80 ? 24.656 7.258 6.227 1 98.31 80 ARG B C 1
ATOM 3773 O O . ARG B 1 80 ? 24.719 8.414 6.641 1 98.31 80 ARG B O 1
ATOM 3780 N N . ASN B 1 81 ? 23.547 6.531 6.184 1 98.81 81 ASN B N 1
ATOM 3781 C CA . ASN B 1 81 ? 22.344 7.055 6.828 1 98.81 81 ASN B CA 1
ATOM 3782 C C . ASN B 1 81 ? 22.594 7.367 8.305 1 98.81 81 ASN B C 1
ATOM 3784 O O . ASN B 1 81 ? 22.125 8.391 8.812 1 98.81 81 ASN B O 1
ATOM 3788 N N . HIS B 1 82 ? 23.328 6.5 8.938 1 98.25 82 HIS B N 1
ATOM 3789 C CA . HIS B 1 82 ? 23.656 6.676 10.352 1 98.25 82 HIS B CA 1
ATOM 3790 C C . HIS B 1 82 ? 24.453 7.949 10.578 1 98.25 82 HIS B C 1
ATOM 3792 O O . HIS B 1 82 ? 24.219 8.68 11.539 1 98.25 82 HIS B O 1
ATOM 3798 N N . LEU B 1 83 ? 25.359 8.234 9.727 1 98.06 83 LEU B N 1
ATOM 3799 C CA . LEU B 1 83 ? 26.172 9.438 9.852 1 98.06 83 LEU B CA 1
ATOM 3800 C C . LEU B 1 83 ? 25.312 10.688 9.742 1 98.06 83 LEU B C 1
ATOM 3802 O O . LEU B 1 83 ? 25.5 11.641 10.508 1 98.06 83 LEU B O 1
ATOM 3806 N N . PHE B 1 84 ? 24.422 10.703 8.844 1 98.56 84 PHE B N 1
ATOM 3807 C CA . PHE B 1 84 ? 23.516 11.82 8.695 1 98.56 84 PHE B CA 1
ATOM 3808 C C . PHE B 1 84 ? 22.672 12.016 9.961 1 98.56 84 PHE B C 1
ATOM 3810 O O . PHE B 1 84 ? 22.609 13.117 10.5 1 98.56 84 PHE B O 1
ATOM 3817 N N . LEU B 1 85 ? 22.078 10.938 10.43 1 98.5 85 LEU B N 1
ATOM 3818 C CA . LEU B 1 85 ? 21.219 10.992 11.602 1 98.5 85 LEU B CA 1
ATOM 3819 C C . LEU B 1 85 ? 22 11.406 12.844 1 98.5 85 LEU B C 1
ATOM 3821 O O . LEU B 1 85 ? 21.484 12.141 13.695 1 98.5 85 LEU B O 1
ATOM 3825 N N . SER B 1 86 ? 23.25 10.969 12.93 1 96.88 86 SER B N 1
ATOM 3826 C CA . SER B 1 86 ? 24.125 11.352 14.047 1 96.88 86 SER B CA 1
ATOM 3827 C C . SER B 1 86 ? 24.438 12.844 14.008 1 96.88 86 SER B C 1
ATOM 3829 O O . SER B 1 86 ? 24.453 13.5 15.055 1 96.88 86 SER B O 1
ATOM 3831 N N . SER B 1 87 ? 24.672 13.297 12.859 1 96 87 SER B N 1
ATOM 3832 C CA . SER B 1 87 ? 24.938 14.727 12.711 1 96 87 SER B CA 1
ATOM 3833 C C . SER B 1 87 ? 23.703 15.547 13.062 1 96 87 SER B C 1
ATOM 3835 O O . SER B 1 87 ? 23.812 16.594 13.703 1 96 87 SER B O 1
ATOM 3837 N N . LEU B 1 88 ? 22.625 15.109 12.633 1 96.94 88 LEU B N 1
ATOM 3838 C CA . LEU B 1 88 ? 21.344 15.734 12.984 1 96.94 88 LEU B CA 1
ATOM 3839 C C . LEU B 1 88 ? 21.188 15.844 14.492 1 96.94 88 LEU B C 1
ATOM 3841 O O . LEU B 1 88 ? 20.922 16.922 15.023 1 96.94 88 LEU B O 1
ATOM 3845 N N . LEU B 1 89 ? 21.5 14.82 15.18 1 96.06 89 LEU B N 1
ATOM 3846 C CA . LEU B 1 89 ? 21.297 14.773 16.625 1 96.06 89 LEU B CA 1
ATOM 3847 C C . LEU B 1 89 ? 22.328 15.648 17.344 1 96.06 89 LEU B C 1
ATOM 3849 O O . LEU B 1 89 ? 22.047 16.188 18.406 1 96.06 89 LEU B O 1
ATOM 3853 N N . ALA B 1 90 ? 23.453 15.75 16.734 1 94.06 90 ALA B N 1
ATOM 3854 C CA . ALA B 1 90 ? 24.547 16.484 17.359 1 94.06 90 ALA B CA 1
ATOM 3855 C C . ALA B 1 90 ? 24.188 17.953 17.531 1 94.06 90 ALA B C 1
ATOM 3857 O O . ALA B 1 90 ? 24.766 18.656 18.375 1 94.06 90 ALA B O 1
ATOM 3858 N N . MET B 1 91 ? 23.234 18.375 16.797 1 93.44 91 MET B N 1
ATOM 3859 C CA . MET B 1 91 ? 22.812 19.766 16.875 1 93.44 91 MET B CA 1
ATOM 3860 C C . MET B 1 91 ? 22.078 20.047 18.188 1 93.44 91 MET B C 1
ATOM 3862 O O . MET B 1 91 ? 22 21.203 18.625 1 93.44 91 MET B O 1
ATOM 3866 N N . PHE B 1 92 ? 21.562 19.047 18.766 1 94.25 92 PHE B N 1
ATOM 3867 C CA . PHE B 1 92 ? 20.656 19.234 19.891 1 94.25 92 PHE B CA 1
ATOM 3868 C C . PHE B 1 92 ? 21.391 18.969 21.203 1 94.25 92 PHE B C 1
ATOM 3870 O O . PHE B 1 92 ? 21.172 17.938 21.844 1 94.25 92 PHE B O 1
ATOM 3877 N N . GLU B 1 93 ? 22.219 19.891 21.531 1 83.56 93 GLU B N 1
ATOM 3878 C CA . GLU B 1 93 ? 22.891 19.922 22.828 1 83.56 93 GLU B CA 1
ATOM 3879 C C . GLU B 1 93 ? 22.359 21.031 23.719 1 83.56 93 GLU B C 1
ATOM 3881 O O . GLU B 1 93 ? 21.953 22.094 23.219 1 83.56 93 GLU B O 1
ATOM 3886 N N . GLU B 1 94 ? 22.203 20.719 24.875 1 71.38 94 GLU B N 1
ATOM 3887 C CA . GLU B 1 94 ? 21.547 21.609 25.828 1 71.38 94 GLU B CA 1
ATOM 3888 C C . GLU B 1 94 ? 22.047 23.047 25.688 1 71.38 94 GLU B C 1
ATOM 3890 O O . GLU B 1 94 ? 21.266 24 25.734 1 71.38 94 GLU B O 1
ATOM 3895 N N . ASP B 1 95 ? 23.219 23.25 25.453 1 70.56 95 ASP B N 1
ATOM 3896 C CA . ASP B 1 95 ? 23.734 24.625 25.406 1 70.56 95 ASP B CA 1
ATOM 3897 C C . ASP B 1 95 ? 23.938 25.094 23.969 1 70.56 95 ASP B C 1
ATOM 3899 O O . ASP B 1 95 ? 24.609 26.094 23.719 1 70.56 95 ASP B O 1
ATOM 3903 N N . SER B 1 96 ? 23.156 24.375 23.156 1 70 96 SER B N 1
ATOM 3904 C CA . SER B 1 96 ? 23.344 24.75 21.766 1 70 96 SER B CA 1
ATOM 3905 C C . SER B 1 96 ? 22.469 25.938 21.391 1 70 96 SER B C 1
ATOM 3907 O O . SER B 1 96 ? 21.281 25.969 21.703 1 70 96 SER B O 1
ATOM 3909 N N . GLY B 1 97 ? 22.969 27.031 20.969 1 70.44 97 GLY B N 1
ATOM 3910 C CA . GLY B 1 97 ? 22.25 28.203 20.516 1 70.44 97 GLY B CA 1
ATOM 3911 C C . GLY B 1 97 ? 21.578 28.016 19.156 1 70.44 97 GLY B C 1
ATOM 3912 O O . GLY B 1 97 ? 20.766 28.844 18.75 1 70.44 97 GLY B O 1
ATOM 3913 N N . TRP B 1 98 ? 21.719 26.922 18.531 1 78.06 98 TRP B N 1
ATOM 3914 C CA . TRP B 1 98 ? 21.234 26.719 17.172 1 78.06 98 TRP B CA 1
ATOM 3915 C C . TRP B 1 98 ? 19.922 25.922 17.172 1 78.06 98 TRP B C 1
ATOM 3917 O O . TRP B 1 98 ? 19.141 26 16.234 1 78.06 98 TRP B O 1
ATOM 3927 N N . ALA B 1 99 ? 19.641 25.266 18.281 1 86.38 99 ALA B N 1
ATOM 3928 C CA . ALA B 1 99 ? 18.438 24.422 18.359 1 86.38 99 ALA B CA 1
ATOM 3929 C C . ALA B 1 99 ? 17.281 25.172 18.984 1 86.38 99 ALA B C 1
ATOM 3931 O O . ALA B 1 99 ? 17.469 25.953 19.922 1 86.38 99 ALA B O 1
ATOM 3932 N N . PRO B 1 100 ? 16.094 24.922 18.375 1 88.62 100 PRO B N 1
ATOM 3933 C CA . PRO B 1 100 ? 14.938 25.438 19.109 1 88.62 100 PRO B CA 1
ATOM 3934 C C . PRO B 1 100 ? 14.922 24.984 20.562 1 88.62 100 PRO B C 1
ATOM 3936 O O . PRO B 1 100 ? 15.219 23.828 20.859 1 88.62 100 PRO B O 1
ATOM 3939 N N . PRO B 1 101 ? 14.555 25.844 21.422 1 87.38 101 PRO B N 1
ATOM 3940 C CA . PRO B 1 101 ? 14.672 25.578 22.859 1 87.38 101 PRO B CA 1
ATOM 3941 C C . PRO B 1 101 ? 13.938 24.312 23.281 1 87.38 101 PRO B C 1
ATOM 3943 O O . PRO B 1 101 ? 14.43 23.547 24.125 1 87.38 101 PRO B O 1
ATOM 3946 N N . HIS B 1 102 ? 12.797 24.062 22.781 1 88.56 102 HIS B N 1
ATOM 3947 C CA . HIS B 1 102 ? 11.992 22.938 23.219 1 88.56 102 HIS B CA 1
ATOM 3948 C C . HIS B 1 102 ? 12.57 21.609 22.734 1 88.56 102 HIS B C 1
ATOM 3950 O O . HIS B 1 102 ? 12.195 20.547 23.219 1 88.56 102 HIS B O 1
ATOM 3956 N N . LEU B 1 103 ? 13.555 21.672 21.828 1 94.69 103 LEU B N 1
ATOM 3957 C CA . LEU B 1 103 ? 14.172 20.469 21.281 1 94.69 103 LEU B CA 1
ATOM 3958 C C . LEU B 1 103 ? 15.594 20.312 21.797 1 94.69 103 LEU B C 1
ATOM 3960 O O . LEU B 1 103 ? 16.188 19.234 21.656 1 94.69 103 LEU B O 1
ATOM 3964 N N . ALA B 1 104 ? 16.141 21.281 22.375 1 92 104 ALA B N 1
ATOM 3965 C CA . ALA B 1 104 ? 17.531 21.344 22.812 1 92 104 ALA B CA 1
ATOM 3966 C C . ALA B 1 104 ? 17.859 20.172 23.734 1 92 104 ALA B C 1
ATOM 3968 O O . ALA B 1 104 ? 18.953 19.609 23.656 1 92 104 ALA B O 1
ATOM 3969 N N . PRO B 1 105 ? 16.938 19.719 24.5 1 92.69 105 PRO B N 1
ATOM 3970 C CA . PRO B 1 105 ? 17.281 18.641 25.453 1 92.69 105 PRO B CA 1
ATOM 3971 C C . PRO B 1 105 ? 17.219 17.25 24.812 1 92.69 105 PRO B C 1
ATOM 3973 O O . PRO B 1 105 ? 17.234 16.25 25.531 1 92.69 105 PRO B O 1
ATOM 3976 N N . ALA B 1 106 ? 17.094 17.141 23.562 1 95.75 106 ALA B N 1
ATOM 3977 C CA . ALA B 1 106 ? 16.844 15.859 22.891 1 95.75 106 ALA B CA 1
ATOM 3978 C C . ALA B 1 106 ? 17.891 14.82 23.281 1 95.75 106 ALA B C 1
ATOM 3980 O O . ALA B 1 106 ? 17.547 13.695 23.672 1 95.75 106 ALA B O 1
ATOM 3981 N N . ASN B 1 107 ? 19.156 15.148 23.266 1 95.62 107 ASN B N 1
ATOM 3982 C CA . ASN B 1 107 ? 20.219 14.188 23.578 1 95.62 107 ASN B CA 1
ATOM 3983 C C . ASN B 1 107 ? 20.188 13.789 25.047 1 95.62 107 ASN B C 1
ATOM 3985 O O . ASN B 1 107 ? 20.344 12.617 25.391 1 95.62 107 ASN B O 1
ATOM 3989 N N . ALA B 1 108 ? 20.031 14.789 25.859 1 94.94 108 ALA B N 1
ATOM 3990 C CA . ALA B 1 108 ? 19.938 14.5 27.297 1 94.94 108 ALA B CA 1
ATOM 3991 C C . ALA B 1 108 ? 18.734 13.602 27.594 1 94.94 108 ALA B C 1
ATOM 3993 O O . ALA B 1 108 ? 18.828 12.672 28.391 1 94.94 108 ALA B O 1
ATOM 3994 N N . ALA B 1 109 ? 17.625 13.914 26.984 1 96 109 ALA B N 1
ATOM 3995 C CA . ALA B 1 109 ? 16.422 13.102 27.156 1 96 109 ALA B CA 1
ATOM 3996 C C . ALA B 1 109 ? 16.641 11.68 26.641 1 96 109 ALA B C 1
ATOM 3998 O O . ALA B 1 109 ? 16.125 10.719 27.203 1 96 109 ALA B O 1
ATOM 3999 N N . ALA B 1 110 ? 17.375 11.547 25.578 1 96.94 110 ALA B N 1
ATOM 4000 C CA . ALA B 1 110 ? 17.719 10.234 25.047 1 96.94 110 ALA B CA 1
ATOM 4001 C C . ALA B 1 110 ? 18.547 9.43 26.031 1 96.94 110 ALA B C 1
ATOM 4003 O O . ALA B 1 110 ? 18.359 8.219 26.172 1 96.94 110 ALA B O 1
ATOM 4004 N N . ASP B 1 111 ? 19.484 10.078 26.688 1 96.44 111 ASP B N 1
ATOM 4005 C CA . ASP B 1 111 ? 20.297 9.422 27.703 1 96.44 111 ASP B CA 1
ATOM 4006 C C . ASP B 1 111 ? 19.406 8.859 28.828 1 96.44 111 ASP B C 1
ATOM 4008 O O . ASP B 1 111 ? 19.594 7.727 29.266 1 96.44 111 ASP B O 1
ATOM 4012 N N . GLU B 1 112 ? 18.531 9.695 29.203 1 96.5 112 GLU B N 1
ATOM 4013 C CA . GLU B 1 112 ? 17.609 9.297 30.25 1 96.5 112 GLU B CA 1
ATOM 4014 C C . GLU B 1 112 ? 16.766 8.102 29.812 1 96.5 112 GLU B C 1
ATOM 4016 O O . GLU B 1 112 ? 16.547 7.172 30.594 1 96.5 112 GLU B O 1
ATOM 4021 N N . TYR B 1 113 ? 16.281 8.148 28.625 1 96.31 113 TYR B N 1
ATOM 4022 C CA . TYR B 1 113 ? 15.477 7.062 28.078 1 96.31 113 TYR B CA 1
ATOM 4023 C C . TYR B 1 113 ? 16.281 5.773 27.984 1 96.31 113 TYR B C 1
ATOM 4025 O O . TYR B 1 113 ? 15.805 4.699 28.344 1 96.31 113 TYR B O 1
ATOM 4033 N N . GLU B 1 114 ? 17.469 5.867 27.547 1 95.62 114 GLU B N 1
ATOM 4034 C CA . GLU B 1 114 ? 18.359 4.73 27.359 1 95.62 114 GLU B CA 1
ATOM 4035 C C . GLU B 1 114 ? 18.688 4.059 28.688 1 95.62 114 GLU B C 1
ATOM 4037 O O . GLU B 1 114 ? 18.906 2.848 28.734 1 95.62 114 GLU B O 1
ATOM 4042 N N . ASP B 1 115 ? 18.75 4.805 29.703 1 96.12 115 ASP B N 1
ATOM 4043 C CA . ASP B 1 115 ? 18.984 4.262 31.031 1 96.12 115 ASP B CA 1
ATOM 4044 C C . ASP B 1 115 ? 17.938 3.215 31.406 1 96.12 115 ASP B C 1
ATOM 4046 O O . ASP B 1 115 ? 18.234 2.264 32.125 1 96.12 115 ASP B O 1
ATOM 4050 N N . GLY B 1 116 ? 16.844 3.395 30.906 1 93.62 116 GLY B N 1
ATOM 4051 C CA . GLY B 1 116 ? 15.758 2.486 31.234 1 93.62 116 GLY B CA 1
ATOM 4052 C C . GLY B 1 116 ? 15.672 1.295 30.297 1 93.62 116 GLY B C 1
ATOM 4053 O O . GLY B 1 116 ? 15.273 0.203 30.703 1 93.62 116 GLY B O 1
ATOM 4054 N N . VAL B 1 117 ? 16 1.477 29.047 1 93.56 117 VAL B N 1
ATOM 4055 C CA . VAL B 1 117 ? 15.68 0.444 28.062 1 93.56 117 VAL B CA 1
ATOM 4056 C C . VAL B 1 117 ? 16.969 -0.064 27.406 1 93.56 117 VAL B C 1
ATOM 4058 O O . VAL B 1 117 ? 16.938 -1.015 26.625 1 93.56 117 VAL B O 1
ATOM 4061 N N . GLY B 1 118 ? 18.125 0.545 27.719 1 93.38 118 GLY B N 1
ATOM 4062 C CA . GLY B 1 118 ? 19.359 0.216 27.016 1 93.38 118 GLY B CA 1
ATOM 4063 C C . GLY B 1 118 ? 19.359 0.65 25.562 1 93.38 118 GLY B C 1
ATOM 4064 O O . GLY B 1 118 ? 18.922 1.759 25.25 1 93.38 118 GLY B O 1
ATOM 4065 N N . ALA B 1 119 ? 19.844 -0.198 24.719 1 91 119 ALA B N 1
ATOM 4066 C CA . ALA B 1 119 ? 19.938 0.153 23.297 1 91 119 ALA B CA 1
ATOM 4067 C C . ALA B 1 119 ? 18.719 -0.318 22.531 1 91 119 ALA B C 1
ATOM 4069 O O . ALA B 1 119 ? 18.656 -0.208 21.297 1 91 119 ALA B O 1
ATOM 4070 N N . ALA B 1 120 ? 17.75 -0.865 23.188 1 93 120 ALA B N 1
ATOM 4071 C CA . ALA B 1 120 ? 16.562 -1.433 22.547 1 93 120 ALA B CA 1
ATOM 4072 C C . ALA B 1 120 ? 15.68 -0.336 21.969 1 93 120 ALA B C 1
ATOM 4074 O O . ALA B 1 120 ? 15.477 0.703 22.609 1 93 120 ALA B O 1
ATOM 4075 N N . VAL B 1 121 ? 15.289 -0.496 20.781 1 94.69 121 VAL B N 1
ATOM 4076 C CA . VAL B 1 121 ? 14.367 0.413 20.094 1 94.69 121 VAL B CA 1
ATOM 4077 C C . VAL B 1 121 ? 13.109 -0.344 19.688 1 94.69 121 VAL B C 1
ATOM 4079 O O . VAL B 1 121 ? 13.188 -1.443 19.125 1 94.69 121 VAL B O 1
ATOM 4082 N N . ALA B 1 122 ? 11.945 0.236 19.969 1 89.62 122 ALA B N 1
ATOM 4083 C CA . ALA B 1 122 ? 10.688 -0.378 19.562 1 89.62 122 ALA B CA 1
ATOM 4084 C C . ALA B 1 122 ? 10.594 -0.477 18.031 1 89.62 122 ALA B C 1
ATOM 4086 O O . ALA B 1 122 ? 11.023 0.431 17.328 1 89.62 122 ALA B O 1
ATOM 4087 N N . PRO B 1 123 ? 9.977 -1.567 17.484 1 87.81 123 PRO B N 1
ATOM 4088 C CA . PRO B 1 123 ? 9.875 -1.76 16.047 1 87.81 123 PRO B CA 1
ATOM 4089 C C . PRO B 1 123 ? 9.203 -0.587 15.336 1 87.81 123 PRO B C 1
ATOM 4091 O O . PRO B 1 123 ? 9.641 -0.17 14.258 1 87.81 123 PRO B O 1
ATOM 4094 N N . GLN B 1 124 ? 8.203 -0.06 15.922 1 89.88 124 GLN B N 1
ATOM 4095 C CA . GLN B 1 124 ? 7.48 1.046 15.305 1 89.88 124 GLN B CA 1
ATOM 4096 C C . GLN B 1 124 ? 8.367 2.283 15.18 1 89.88 124 GLN B C 1
ATOM 4098 O O . GLN B 1 124 ? 8.227 3.061 14.234 1 89.88 124 GLN B O 1
ATOM 4103 N N . ASP B 1 125 ? 9.297 2.49 16.109 1 95 125 ASP B N 1
ATOM 4104 C CA . ASP B 1 125 ? 10.18 3.65 16.078 1 95 125 ASP B CA 1
ATOM 4105 C C . ASP B 1 125 ? 11.25 3.494 15.008 1 95 125 ASP B C 1
ATOM 4107 O O . ASP B 1 125 ? 11.68 4.477 14.398 1 95 125 ASP B O 1
ATOM 4111 N N . HIS B 1 126 ? 11.656 2.236 14.766 1 94.25 126 HIS B N 1
ATOM 4112 C CA . HIS B 1 126 ? 12.57 2.004 13.656 1 94.25 126 HIS B CA 1
ATOM 4113 C C . HIS B 1 126 ? 11.938 2.424 12.328 1 94.25 126 HIS B C 1
ATOM 4115 O O . HIS B 1 126 ? 12.602 3.039 11.492 1 94.25 126 HIS B O 1
ATOM 4121 N N . GLU B 1 127 ? 10.711 2.076 12.227 1 94.06 127 GLU B N 1
ATOM 4122 C CA . GLU B 1 127 ? 9.984 2.426 11.008 1 94.06 127 GLU B CA 1
ATOM 4123 C C . GLU B 1 127 ? 9.852 3.938 10.859 1 94.06 127 GLU B C 1
ATOM 4125 O O . GLU B 1 127 ? 9.922 4.469 9.75 1 94.06 127 GLU B O 1
ATOM 4130 N N . LYS B 1 128 ? 9.688 4.613 11.922 1 97.12 128 LYS B N 1
ATOM 4131 C CA . LYS B 1 128 ? 9.547 6.066 11.883 1 97.12 128 LYS B CA 1
ATOM 4132 C C . LYS B 1 128 ? 10.859 6.734 11.484 1 97.12 128 LYS B C 1
ATOM 4134 O O . LYS B 1 128 ? 10.859 7.773 10.82 1 97.12 128 LYS B O 1
ATOM 4139 N N . VAL B 1 129 ? 11.938 6.176 11.891 1 98.25 129 VAL B N 1
ATOM 4140 C CA . VAL B 1 129 ? 13.227 6.727 11.484 1 98.25 129 VAL B CA 1
ATOM 4141 C C . VAL B 1 129 ? 13.406 6.578 9.977 1 98.25 129 VAL B C 1
ATOM 4143 O O . VAL B 1 129 ? 13.867 7.508 9.305 1 98.25 129 VAL B O 1
ATOM 4146 N N . ARG B 1 130 ? 13.047 5.406 9.469 1 97.19 130 ARG B N 1
ATOM 4147 C CA . ARG B 1 130 ? 13.094 5.211 8.023 1 97.19 130 ARG B CA 1
ATOM 4148 C C . ARG B 1 130 ? 12.18 6.199 7.312 1 97.19 130 ARG B C 1
ATOM 4150 O O . ARG B 1 130 ? 12.516 6.699 6.234 1 97.19 130 ARG B O 1
ATOM 4157 N N . TYR B 1 131 ? 11.102 6.434 7.945 1 97.44 131 TYR B N 1
ATOM 4158 C CA . TYR B 1 131 ? 10.141 7.402 7.434 1 97.44 131 TYR B CA 1
ATOM 4159 C C . TYR B 1 131 ? 10.766 8.797 7.355 1 97.44 131 TYR B C 1
ATOM 4161 O O . TYR B 1 131 ? 10.523 9.531 6.395 1 97.44 131 TYR B O 1
ATOM 4169 N N . VAL B 1 132 ? 11.555 9.195 8.242 1 98.62 132 VAL B N 1
ATOM 4170 C CA . VAL B 1 132 ? 12.258 10.477 8.234 1 98.62 132 VAL B CA 1
ATOM 4171 C C . VAL B 1 132 ? 13.172 10.555 7.016 1 98.62 132 VAL B C 1
ATOM 4173 O O . VAL B 1 132 ? 13.18 11.562 6.305 1 98.62 132 VAL B O 1
ATOM 4176 N N . LEU B 1 133 ? 13.875 9.508 6.75 1 98.69 133 LEU B N 1
ATOM 4177 C CA . LEU B 1 133 ? 14.797 9.484 5.617 1 98.69 133 LEU B CA 1
ATOM 4178 C C . LEU B 1 133 ? 14.039 9.641 4.301 1 98.69 133 LEU B C 1
ATOM 4180 O O . LEU B 1 133 ? 14.461 10.398 3.422 1 98.69 133 LEU B O 1
ATOM 4184 N N . LYS B 1 134 ? 12.945 8.961 4.227 1 98.38 134 LYS B N 1
ATOM 4185 C CA . LYS B 1 134 ? 12.133 9.07 3.018 1 98.38 134 LYS B CA 1
ATOM 4186 C C . LYS B 1 134 ? 11.586 10.484 2.848 1 98.38 134 LYS B C 1
ATOM 4188 O O . LYS B 1 134 ? 11.539 11.008 1.731 1 98.38 134 LYS B O 1
ATOM 4193 N N . ASN B 1 135 ? 11.188 11.078 3.922 1 98.69 135 ASN B N 1
ATOM 4194 C CA . ASN B 1 135 ? 10.688 12.445 3.85 1 98.69 135 ASN B CA 1
ATOM 4195 C C . ASN B 1 135 ? 11.789 13.43 3.471 1 98.69 135 ASN B C 1
ATOM 4197 O O . ASN B 1 135 ? 11.539 14.414 2.777 1 98.69 135 ASN B O 1
ATOM 4201 N N . CYS B 1 136 ? 12.977 13.188 3.934 1 98.81 136 CYS B N 1
ATOM 4202 C CA . CYS B 1 136 ? 14.109 14.016 3.52 1 98.81 136 CYS B CA 1
ATOM 4203 C C . CYS B 1 136 ? 14.297 13.953 2.01 1 98.81 136 CYS B C 1
ATOM 4205 O O . CYS B 1 136 ? 14.523 14.984 1.368 1 98.81 136 CYS B O 1
ATOM 4207 N N . ALA B 1 137 ? 14.203 12.734 1.513 1 98.56 137 ALA B N 1
ATOM 4208 C CA . ALA B 1 137 ? 14.336 12.578 0.067 1 98.56 137 ALA B CA 1
ATOM 4209 C C . ALA B 1 137 ? 13.195 13.273 -0.667 1 98.56 137 ALA B C 1
ATOM 4211 O O . ALA B 1 137 ? 13.422 13.953 -1.669 1 98.56 137 ALA B O 1
ATOM 4212 N N . ARG B 1 138 ? 11.977 13.141 -0.21 1 98.31 138 ARG B N 1
ATOM 4213 C CA . ARG B 1 138 ? 10.805 13.742 -0.839 1 98.31 138 ARG B CA 1
ATOM 4214 C C . ARG B 1 138 ? 10.883 15.266 -0.812 1 98.31 138 ARG B C 1
ATOM 4216 O O . ARG B 1 138 ? 10.711 15.914 -1.844 1 98.31 138 ARG B O 1
ATOM 4223 N N . ASP B 1 139 ? 11.219 15.859 0.3 1 98.56 139 ASP B N 1
ATOM 4224 C CA . ASP B 1 139 ? 11.094 17.297 0.523 1 98.56 139 ASP B CA 1
ATOM 4225 C C . ASP B 1 139 ? 12.359 18.031 0.092 1 98.56 139 ASP B C 1
ATOM 4227 O O . ASP B 1 139 ? 12.297 19.188 -0.329 1 98.56 139 ASP B O 1
ATOM 4231 N N . TRP B 1 140 ? 13.547 17.359 0.22 1 98.69 140 TRP B N 1
ATOM 4232 C CA . TRP B 1 140 ? 14.766 18.156 0.18 1 98.69 140 TRP B CA 1
ATOM 4233 C C . TRP B 1 140 ? 15.781 17.562 -0.786 1 98.69 140 TRP B C 1
ATOM 4235 O O . TRP B 1 140 ? 16.984 17.641 -0.548 1 98.69 140 TRP B O 1
ATOM 4245 N N . SER B 1 141 ? 15.25 16.922 -1.799 1 98.69 141 SER B N 1
ATOM 4246 C CA . SER B 1 141 ? 16.141 16.406 -2.832 1 98.69 141 SER B CA 1
ATOM 4247 C C . SER B 1 141 ? 15.641 16.781 -4.227 1 98.69 141 SER B C 1
ATOM 4249 O O . SER B 1 141 ? 14.469 17.094 -4.402 1 98.69 141 SER B O 1
ATOM 4251 N N . ALA B 1 142 ? 16.578 16.703 -5.188 1 98.31 142 ALA B N 1
ATOM 4252 C CA . ALA B 1 142 ? 16.203 16.859 -6.59 1 98.31 142 ALA B CA 1
ATOM 4253 C C . ALA B 1 142 ? 15.289 15.727 -7.039 1 98.31 142 ALA B C 1
ATOM 4255 O O . ALA B 1 142 ? 14.367 15.938 -7.832 1 98.31 142 ALA B O 1
ATOM 4256 N N . GLU B 1 143 ? 15.492 14.57 -6.508 1 97.19 143 GLU B N 1
ATOM 4257 C CA . GLU B 1 143 ? 14.68 13.406 -6.848 1 97.19 143 GLU B CA 1
ATOM 4258 C C . GLU B 1 143 ? 13.219 13.625 -6.461 1 97.19 143 GLU B C 1
ATOM 4260 O O . GLU B 1 143 ? 12.305 13.164 -7.152 1 97.19 143 GLU B O 1
ATOM 4265 N N . GLY B 1 144 ? 13 14.328 -5.391 1 98.12 144 GLY B N 1
ATOM 4266 C CA . GLY B 1 144 ? 11.648 14.531 -4.879 1 98.12 144 GLY B CA 1
ATOM 4267 C C . GLY B 1 144 ? 10.914 15.664 -5.562 1 98.12 144 GLY B C 1
ATOM 4268 O O . GLY B 1 144 ? 9.734 15.898 -5.301 1 98.12 144 GLY B O 1
ATOM 4269 N N . ALA B 1 145 ? 11.594 16.359 -6.523 1 98.44 145 ALA B N 1
ATOM 4270 C CA . ALA B 1 145 ? 11.047 17.578 -7.117 1 98.44 145 ALA B CA 1
ATOM 4271 C C . ALA B 1 145 ? 9.75 17.281 -7.863 1 98.44 145 ALA B C 1
ATOM 4273 O O . ALA B 1 145 ? 8.773 18.031 -7.75 1 98.44 145 ALA B O 1
ATOM 4274 N N . ALA B 1 146 ? 9.727 16.219 -8.625 1 97.75 146 ALA B N 1
ATOM 4275 C CA . ALA B 1 146 ? 8.539 15.883 -9.398 1 97.75 146 ALA B CA 1
ATOM 4276 C C . ALA B 1 146 ? 7.355 15.57 -8.484 1 97.75 146 ALA B C 1
ATOM 4278 O O . ALA B 1 146 ? 6.219 15.953 -8.781 1 97.75 146 ALA B O 1
ATOM 4279 N N . GLU B 1 147 ? 7.605 14.867 -7.438 1 97.88 147 GLU B N 1
ATOM 4280 C CA . GLU B 1 147 ? 6.559 14.555 -6.469 1 97.88 147 GLU B CA 1
ATOM 4281 C C . GLU B 1 147 ? 6.051 15.828 -5.785 1 97.88 147 GLU B C 1
ATOM 4283 O O . GLU B 1 147 ? 4.844 16 -5.609 1 97.88 147 GLU B O 1
ATOM 4288 N N . ARG B 1 148 ? 6.906 16.75 -5.418 1 98.44 148 ARG B N 1
ATOM 4289 C CA . ARG B 1 148 ? 6.52 18 -4.797 1 98.44 148 ARG B CA 1
ATOM 4290 C C . ARG B 1 148 ? 5.656 18.844 -5.738 1 98.44 148 ARG B C 1
ATOM 4292 O O . ARG B 1 148 ? 4.707 19.5 -5.305 1 98.44 148 ARG B O 1
ATOM 4299 N N . GLU B 1 149 ? 5.992 18.781 -7.004 1 98.56 149 GLU B N 1
ATOM 4300 C CA . GLU B 1 149 ? 5.227 19.547 -7.984 1 98.56 149 GLU B CA 1
ATOM 4301 C C . GLU B 1 149 ? 3.766 19.109 -8.016 1 98.56 149 GLU B C 1
ATOM 4303 O O . GLU B 1 149 ? 2.869 19.922 -8.234 1 98.56 149 GLU B O 1
ATOM 4308 N N . GLN B 1 150 ? 3.525 17.875 -7.727 1 98.44 150 GLN B N 1
ATOM 4309 C CA . GLN B 1 150 ? 2.18 17.312 -7.797 1 98.44 150 GLN B CA 1
ATOM 4310 C C . GLN B 1 150 ? 1.319 17.797 -6.637 1 98.44 150 GLN B C 1
ATOM 4312 O O . GLN B 1 150 ? 0.09 17.812 -6.73 1 98.44 150 GLN B O 1
ATOM 4317 N N . SER B 1 151 ? 1.944 18.156 -5.551 1 98.62 151 SER B N 1
ATOM 4318 C CA . SER B 1 151 ? 1.188 18.594 -4.383 1 98.62 151 SER B CA 1
ATOM 4319 C C . SER B 1 151 ? 1.553 20.016 -3.982 1 98.62 151 SER B C 1
ATOM 4321 O O . SER B 1 151 ? 0.76 20.953 -4.172 1 98.62 151 SER B O 1
ATOM 4323 N N . TYR B 1 152 ? 2.811 20.266 -3.588 1 98.75 152 TYR B N 1
ATOM 4324 C CA . TYR B 1 152 ? 3.256 21.594 -3.203 1 98.75 152 TYR B CA 1
ATOM 4325 C C . TYR B 1 152 ? 3.07 22.594 -4.352 1 98.75 152 TYR B C 1
ATOM 4327 O O . TYR B 1 152 ? 2.604 23.703 -4.145 1 98.75 152 TYR B O 1
ATOM 4335 N N . GLY B 1 153 ? 3.477 22.141 -5.559 1 98.75 153 GLY B N 1
ATOM 4336 C CA . GLY B 1 153 ? 3.322 23 -6.723 1 98.75 153 GLY B CA 1
ATOM 4337 C C . GLY B 1 153 ? 1.885 23.422 -6.965 1 98.75 153 GLY B C 1
ATOM 4338 O O . GLY B 1 153 ? 1.614 24.594 -7.238 1 98.75 153 GLY B O 1
ATOM 4339 N N . ARG B 1 154 ? 0.985 22.516 -6.844 1 98.69 154 ARG B N 1
ATOM 4340 C CA . ARG B 1 154 ? -0.428 22.812 -7.059 1 98.69 154 ARG B CA 1
ATOM 4341 C C . ARG B 1 154 ? -0.959 23.75 -5.988 1 98.69 154 ARG B C 1
ATOM 4343 O O . ARG B 1 154 ? -1.697 24.688 -6.297 1 98.69 154 ARG B O 1
ATOM 4350 N N . ILE B 1 155 ? -0.583 23.531 -4.781 1 98.88 155 ILE B N 1
ATOM 4351 C CA . ILE B 1 155 ? -1.062 24.344 -3.664 1 98.88 155 ILE B CA 1
ATOM 4352 C C . ILE B 1 155 ? -0.517 25.766 -3.785 1 98.88 155 ILE B C 1
ATOM 4354 O O . ILE B 1 155 ? -1.262 26.734 -3.637 1 98.88 155 ILE B O 1
ATOM 4358 N N . THR B 1 156 ? 0.755 25.906 -4.102 1 98.81 156 THR B N 1
ATOM 4359 C CA . THR B 1 156 ? 1.354 27.234 -4.211 1 98.81 156 THR B CA 1
ATOM 4360 C C . THR B 1 156 ? 0.777 27.984 -5.406 1 98.81 156 THR B C 1
ATOM 4362 O O . THR B 1 156 ? 0.547 29.203 -5.328 1 98.81 156 THR B O 1
ATOM 4365 N N . ALA B 1 157 ? 0.568 27.25 -6.516 1 98.81 157 ALA B N 1
ATOM 4366 C CA . ALA B 1 157 ? -0.066 27.891 -7.664 1 98.81 157 ALA B CA 1
ATOM 4367 C C . ALA B 1 157 ? -1.462 28.391 -7.312 1 98.81 157 ALA B C 1
ATOM 4369 O O . ALA B 1 157 ? -1.857 29.484 -7.73 1 98.81 157 ALA B O 1
ATOM 4370 N N . GLU B 1 158 ? -2.197 27.625 -6.566 1 98.81 158 GLU B N 1
ATOM 4371 C CA . GLU B 1 158 ? -3.543 28.016 -6.16 1 98.81 158 GLU B CA 1
ATOM 4372 C C . GLU B 1 158 ? -3.506 29.219 -5.219 1 98.81 158 GLU B C 1
ATOM 4374 O O . GLU B 1 158 ? -4.32 30.141 -5.344 1 98.81 158 GLU B O 1
ATOM 4379 N N . LEU B 1 159 ? -2.586 29.25 -4.285 1 98.81 159 LEU B N 1
ATOM 4380 C CA . LEU B 1 159 ? -2.436 30.375 -3.379 1 98.81 159 LEU B CA 1
ATOM 4381 C C . LEU B 1 159 ? -2.098 31.656 -4.148 1 98.81 159 LEU B C 1
ATOM 4383 O O . LEU B 1 159 ? -2.652 32.719 -3.871 1 98.81 159 LEU B O 1
ATOM 4387 N N . ARG B 1 160 ? -1.204 31.5 -5.141 1 98.31 160 ARG B N 1
ATOM 4388 C CA . ARG B 1 160 ? -0.872 32.656 -5.98 1 98.31 160 ARG B CA 1
ATOM 4389 C C . ARG B 1 160 ? -2.113 33.188 -6.684 1 98.31 160 ARG B C 1
ATOM 4391 O O . ARG B 1 160 ? -2.307 34.406 -6.762 1 98.31 160 ARG B O 1
ATOM 4398 N N . ARG B 1 161 ? -2.848 32.281 -7.16 1 98.31 161 ARG B N 1
ATOM 4399 C CA . ARG B 1 161 ? -4.066 32.688 -7.859 1 98.31 161 ARG B CA 1
ATOM 4400 C C . ARG B 1 161 ? -5.031 33.406 -6.918 1 98.31 161 ARG B C 1
ATOM 4402 O O . ARG B 1 161 ? -5.578 34.438 -7.262 1 98.31 161 ARG B O 1
ATOM 4409 N N . LEU B 1 162 ? -5.23 32.906 -5.758 1 98.31 162 LEU B N 1
ATOM 4410 C CA . LEU B 1 162 ? -6.203 33.438 -4.797 1 98.31 162 LEU B CA 1
ATOM 4411 C C . LEU B 1 162 ? -5.812 34.812 -4.312 1 98.31 162 LEU B C 1
ATOM 4413 O O . LEU B 1 162 ? -6.676 35.656 -4.07 1 98.31 162 LEU B O 1
ATOM 4417 N N . PHE B 1 163 ? -4.5 35.094 -4.262 1 97.88 163 PHE B N 1
ATOM 4418 C CA . PHE B 1 163 ? -4.039 36.344 -3.67 1 97.88 163 PHE B CA 1
ATOM 4419 C C . PHE B 1 163 ? -3.393 37.219 -4.723 1 97.88 163 PHE B C 1
ATOM 4421 O O . PHE B 1 163 ? -2.578 38.094 -4.398 1 97.88 163 PHE B O 1
ATOM 4428 N N . ALA B 1 164 ? -3.734 36.969 -5.953 1 96.06 164 ALA B N 1
ATOM 4429 C CA . ALA B 1 164 ? -3.186 37.719 -7.074 1 96.06 164 ALA B CA 1
ATOM 4430 C C . ALA B 1 164 ? -3.494 39.219 -6.93 1 96.06 164 ALA B C 1
ATOM 4432 O O . ALA B 1 164 ? -2.699 40.062 -7.34 1 96.06 164 ALA B O 1
ATOM 4433 N N . SER B 1 165 ? -4.598 39.562 -6.273 1 93.56 165 SER B N 1
ATOM 4434 C CA . SER B 1 165 ? -5.031 40.938 -6.168 1 93.56 165 SER B CA 1
ATOM 4435 C C . SER B 1 165 ? -4.66 41.531 -4.812 1 93.56 165 SER B C 1
ATOM 4437 O O . SER B 1 165 ? -5.141 42.594 -4.449 1 93.56 165 SER B O 1
ATOM 4439 N N . TRP B 1 166 ? -3.861 40.781 -4.082 1 93.44 166 TRP B N 1
ATOM 4440 C CA . TRP B 1 166 ? -3.402 41.312 -2.805 1 93.44 166 TRP B CA 1
ATOM 4441 C C . TRP B 1 166 ? -2.645 42.625 -3.002 1 93.44 166 TRP B C 1
ATOM 4443 O O . TRP B 1 166 ? -1.752 42.719 -3.846 1 93.44 166 TRP B O 1
ATOM 4453 N N . PRO B 1 167 ? -3.066 43.688 -2.291 1 90.56 167 PRO B N 1
ATOM 4454 C CA . PRO B 1 167 ? -2.449 44.969 -2.545 1 90.56 167 PRO B CA 1
ATOM 4455 C C . PRO B 1 167 ? -0.942 44.969 -2.297 1 90.56 167 PRO B C 1
ATOM 4457 O O . PRO B 1 167 ? -0.482 44.469 -1.271 1 90.56 167 PRO B O 1
ATOM 4460 N N . ALA B 1 168 ? -0.228 45.531 -3.148 1 85.5 168 ALA B N 1
ATOM 4461 C CA . ALA B 1 168 ? 1.229 45.562 -3.055 1 85.5 168 ALA B CA 1
ATOM 4462 C C . ALA B 1 168 ? 1.672 46.406 -1.85 1 85.5 168 ALA B C 1
ATOM 4464 O O . ALA B 1 168 ? 2.715 46.125 -1.252 1 85.5 168 ALA B O 1
ATOM 4465 N N . ASP B 1 169 ? 0.803 47.344 -1.458 1 89.75 169 ASP B N 1
ATOM 4466 C CA . ASP B 1 169 ? 1.171 48.25 -0.364 1 89.75 169 ASP B CA 1
ATOM 4467 C C . ASP B 1 169 ? 0.541 47.812 0.951 1 89.75 169 ASP B C 1
ATOM 4469 O O . ASP B 1 169 ? 0.527 48.562 1.93 1 89.75 169 ASP B O 1
ATOM 4473 N N . ALA B 1 170 ? 0.058 46.562 0.916 1 90.12 170 ALA B N 1
ATOM 4474 C CA . ALA B 1 170 ? -0.485 46.031 2.166 1 90.12 170 ALA B CA 1
ATOM 4475 C C . ALA B 1 170 ? 0.602 45.906 3.23 1 90.12 170 ALA B C 1
ATOM 4477 O O . ALA B 1 170 ? 1.744 45.562 2.926 1 90.12 170 ALA B O 1
ATOM 4478 N N . PRO B 1 171 ? 0.257 46.281 4.441 1 90.12 171 PRO B N 1
ATOM 4479 C CA . PRO B 1 171 ? 1.264 46.25 5.508 1 90.12 171 PRO B CA 1
ATOM 4480 C C . PRO B 1 171 ? 1.883 44.875 5.707 1 90.12 171 PRO B C 1
ATOM 4482 O O . PRO B 1 171 ? 3.041 44.781 6.113 1 90.12 171 PRO B O 1
ATOM 4485 N N . GLU B 1 172 ? 1.069 43.875 5.52 1 92.62 172 GLU B N 1
ATOM 4486 C CA . GLU B 1 172 ? 1.556 42.5 5.68 1 92.62 172 GLU B CA 1
ATOM 4487 C C . GLU B 1 172 ? 1.184 41.656 4.477 1 92.62 172 GLU B C 1
ATOM 4489 O O . GLU B 1 172 ? 0.135 41.844 3.861 1 92.62 172 GLU B O 1
ATOM 4494 N N . PRO B 1 173 ? 2.086 40.781 4.18 1 95.56 173 PRO B N 1
ATOM 4495 C CA . PRO B 1 173 ? 1.712 39.844 3.131 1 95.56 173 PRO B CA 1
ATOM 4496 C C . PRO B 1 173 ? 0.661 38.812 3.598 1 95.56 173 PRO B C 1
ATOM 4498 O O . PRO B 1 173 ? 0.376 38.719 4.793 1 95.56 173 PRO B O 1
ATOM 4501 N N . PRO B 1 174 ? 0.071 38.062 2.646 1 97.38 174 PRO B N 1
ATOM 4502 C CA . PRO B 1 174 ? -0.878 37.031 3.074 1 97.38 174 PRO B CA 1
ATOM 4503 C C . PRO B 1 174 ? -0.263 36.031 4.051 1 97.38 174 PRO B C 1
ATOM 4505 O O . PRO B 1 174 ? 0.892 35.625 3.887 1 97.38 174 PRO B O 1
ATOM 4508 N N . SER B 1 175 ? -1.005 35.688 5.078 1 98.25 175 SER B N 1
ATOM 4509 C CA . SER B 1 175 ? -0.572 34.719 6.086 1 98.25 175 SER B CA 1
ATOM 4510 C C . SER B 1 175 ? -1.192 33.344 5.844 1 98.25 175 SER B C 1
ATOM 4512 O O . SER B 1 175 ? -2.414 33.219 5.754 1 98.25 175 SER B O 1
ATOM 4514 N N . VAL B 1 176 ? -0.347 32.312 5.77 1 98.88 176 VAL B N 1
ATOM 4515 C CA . VAL B 1 176 ? -0.813 30.984 5.449 1 98.88 176 VAL B CA 1
ATOM 4516 C C . VAL B 1 176 ? -0.438 30.016 6.574 1 98.88 176 VAL B C 1
ATOM 4518 O O . VAL B 1 176 ? 0.728 29.938 6.969 1 98.88 176 VAL B O 1
ATOM 4521 N N . LEU B 1 177 ? -1.42 29.328 7.121 1 98.94 177 LEU B N 1
ATOM 4522 C CA . LEU B 1 177 ? -1.195 28.25 8.07 1 98.94 177 LEU B CA 1
ATOM 4523 C C . LEU B 1 177 ? -1.046 26.906 7.352 1 98.94 177 LEU B C 1
ATOM 4525 O O . LEU B 1 177 ? -1.868 26.562 6.5 1 98.94 177 LEU B O 1
ATOM 4529 N N . VAL B 1 178 ? 0.029 26.188 7.664 1 98.94 178 VAL B N 1
ATOM 4530 C CA . VAL B 1 178 ? 0.289 24.875 7.074 1 98.94 178 VAL B CA 1
ATOM 4531 C C . VAL B 1 178 ? 0.315 23.812 8.164 1 98.94 178 VAL B C 1
ATOM 4533 O O . VAL B 1 178 ? 1.376 23.5 8.711 1 98.94 178 VAL B O 1
ATOM 4536 N N . PRO B 1 179 ? -0.81 23.156 8.43 1 98.81 179 PRO B N 1
ATOM 4537 C CA . PRO B 1 179 ? -0.792 22.047 9.391 1 98.81 179 PRO B CA 1
ATOM 4538 C C . PRO B 1 179 ? -0.12 20.797 8.828 1 98.81 179 PRO B C 1
ATOM 4540 O O . PRO B 1 179 ? -0.206 20.531 7.629 1 98.81 179 PRO B O 1
ATOM 4543 N N . GLY B 1 180 ? 0.47 20 9.719 1 98.25 180 GLY B N 1
ATOM 4544 C CA . GLY B 1 180 ? 1.231 18.859 9.242 1 98.25 180 GLY B CA 1
ATOM 4545 C C . GLY B 1 180 ? 2.367 19.25 8.312 1 98.25 180 GLY B C 1
ATOM 4546 O O . GLY B 1 180 ? 2.482 18.703 7.211 1 98.25 180 GLY B O 1
ATOM 4547 N N . ALA B 1 181 ? 3.23 20.109 8.82 1 98.44 181 ALA B N 1
ATOM 4548 C CA . ALA B 1 181 ? 4.207 20.766 7.961 1 98.44 181 ALA B CA 1
ATOM 4549 C C . ALA B 1 181 ? 5.387 19.859 7.664 1 98.44 181 ALA B C 1
ATOM 4551 O O . ALA B 1 181 ? 6.191 20.125 6.77 1 98.44 181 ALA B O 1
ATOM 4552 N N . GLY B 1 182 ? 5.469 18.75 8.344 1 97.81 182 GLY B N 1
ATOM 4553 C CA . GLY B 1 182 ? 6.555 17.812 8.102 1 97.81 182 GLY B CA 1
ATOM 4554 C C . GLY B 1 182 ? 7.93 18.438 8.242 1 97.81 182 GLY B C 1
ATOM 4555 O O . GLY B 1 182 ? 8.25 19.031 9.281 1 97.81 182 GLY B O 1
ATOM 4556 N N . LEU B 1 183 ? 8.672 18.469 7.18 1 98.31 183 LEU B N 1
ATOM 4557 C CA . LEU B 1 183 ? 10.039 18.969 7.23 1 98.31 183 LEU B CA 1
ATOM 4558 C C . LEU B 1 183 ? 10.102 20.438 6.832 1 98.31 183 LEU B C 1
ATOM 4560 O O . LEU B 1 183 ? 11.18 20.984 6.625 1 98.31 183 LEU B O 1
ATOM 4564 N N . GLY B 1 184 ? 9 21.062 6.617 1 97.75 184 GLY B N 1
ATOM 4565 C CA . GLY B 1 184 ? 8.898 22.5 6.484 1 97.75 184 GLY B CA 1
ATOM 4566 C C . GLY B 1 184 ? 9.062 22.984 5.055 1 97.75 184 GLY B C 1
ATOM 4567 O O . GLY B 1 184 ? 9.055 24.188 4.793 1 97.75 184 GLY B O 1
ATOM 4568 N N . ARG B 1 185 ? 9.172 22.047 4.109 1 98.38 185 ARG B N 1
ATOM 4569 C CA . ARG B 1 185 ? 9.469 22.438 2.736 1 98.38 185 ARG B CA 1
ATOM 4570 C C . ARG B 1 185 ? 8.328 23.266 2.145 1 98.38 185 ARG B C 1
ATOM 4572 O O . ARG B 1 185 ? 8.57 24.312 1.525 1 98.38 185 ARG B O 1
ATOM 4579 N N . LEU B 1 186 ? 7.078 22.859 2.307 1 98.69 186 LEU B N 1
ATOM 4580 C CA . LEU B 1 186 ? 5.953 23.609 1.769 1 98.69 186 LEU B CA 1
ATOM 4581 C C . LEU B 1 186 ? 5.906 25.016 2.365 1 98.69 186 LEU B C 1
ATOM 4583 O O . LEU B 1 186 ? 5.633 25.984 1.656 1 98.69 186 LEU B O 1
ATOM 4587 N N . CYS B 1 187 ? 6.148 25.141 3.66 1 98.38 187 CYS B N 1
ATOM 4588 C CA . CYS B 1 187 ? 6.199 26.453 4.301 1 98.38 187 CYS B CA 1
ATOM 4589 C C . CYS B 1 187 ? 7.207 27.359 3.605 1 98.38 187 CYS B C 1
ATOM 4591 O O . CYS B 1 187 ? 6.918 28.516 3.34 1 98.38 187 CYS B O 1
ATOM 4593 N N . LEU B 1 188 ? 8.305 26.797 3.322 1 97.56 188 LEU B N 1
ATOM 4594 C CA . LEU B 1 188 ? 9.359 27.594 2.707 1 97.56 188 LEU B CA 1
ATOM 4595 C C . LEU B 1 188 ? 8.984 27.969 1.279 1 97.56 188 LEU B C 1
ATOM 4597 O O . LEU B 1 188 ? 9.32 29.062 0.82 1 97.56 188 LEU B O 1
ATOM 4601 N N . GLU B 1 189 ? 8.344 27.031 0.544 1 97.81 189 GLU B N 1
ATOM 4602 C CA . GLU B 1 189 ? 7.867 27.375 -0.792 1 97.81 189 GLU B CA 1
ATOM 4603 C C . GLU B 1 189 ? 6.879 28.547 -0.742 1 97.81 189 GLU B C 1
ATOM 4605 O O . GLU B 1 189 ? 6.895 29.406 -1.614 1 97.81 189 GLU B O 1
ATOM 4610 N N . ILE B 1 190 ? 6.07 28.578 0.234 1 98.44 190 ILE B N 1
ATOM 4611 C CA . ILE B 1 190 ? 5.082 29.641 0.408 1 98.44 190 ILE B CA 1
ATOM 4612 C C . ILE B 1 190 ? 5.785 30.953 0.746 1 98.44 190 ILE B C 1
ATOM 4614 O O . ILE B 1 190 ? 5.457 32 0.187 1 98.44 190 ILE B O 1
ATOM 4618 N N . VAL B 1 191 ? 6.77 30.906 1.623 1 97.5 191 VAL B N 1
ATOM 4619 C CA . VAL B 1 191 ? 7.551 32.062 2.002 1 97.5 191 VAL B CA 1
ATOM 4620 C C . VAL B 1 191 ? 8.32 32.594 0.792 1 97.5 191 VAL B C 1
ATOM 4622 O O . VAL B 1 191 ? 8.461 33.812 0.611 1 97.5 191 VAL B O 1
ATOM 4625 N N . ASN B 1 192 ? 8.797 31.672 0.001 1 96.44 192 ASN B N 1
ATOM 4626 C CA . ASN B 1 192 ? 9.539 32.031 -1.198 1 96.44 192 ASN B CA 1
ATOM 4627 C C . ASN B 1 192 ? 8.688 32.844 -2.172 1 96.44 192 ASN B C 1
ATOM 4629 O O . ASN B 1 192 ? 9.211 33.594 -2.996 1 96.44 192 ASN B O 1
ATOM 4633 N N . MET B 1 193 ? 7.414 32.75 -2.037 1 94.62 193 MET B N 1
ATOM 4634 C CA . MET B 1 193 ? 6.465 33.469 -2.865 1 94.62 193 MET B CA 1
ATOM 4635 C C . MET B 1 193 ? 6.23 34.875 -2.312 1 94.62 193 MET B C 1
ATOM 4637 O O . MET B 1 193 ? 5.527 35.688 -2.926 1 94.62 193 MET B O 1
ATOM 4641 N N . GLY B 1 194 ? 6.75 35.125 -1.179 1 94.31 194 GLY B N 1
ATOM 4642 C CA . GLY B 1 194 ? 6.551 36.406 -0.54 1 94.31 194 GLY B CA 1
ATOM 4643 C C . GLY B 1 194 ? 5.43 36.406 0.48 1 94.31 194 GLY B C 1
ATOM 4644 O O . GLY B 1 194 ? 5.008 37.469 0.952 1 94.31 194 GLY B O 1
ATOM 4645 N N . PHE B 1 195 ? 4.863 35.25 0.823 1 97.56 195 PHE B N 1
ATOM 4646 C CA . PHE B 1 195 ? 3.809 35.125 1.823 1 97.56 195 PHE B CA 1
ATOM 4647 C C . PHE B 1 195 ? 4.395 34.781 3.189 1 97.56 195 PHE B C 1
ATOM 4649 O O . PHE B 1 195 ? 5.57 34.438 3.295 1 97.56 195 PHE B O 1
ATOM 4656 N N . GLN B 1 196 ? 3.652 35.031 4.211 1 97.25 196 GLN B N 1
ATOM 4657 C CA . GLN B 1 196 ? 3.986 34.5 5.535 1 97.25 196 GLN B CA 1
ATOM 4658 C C . GLN B 1 196 ? 3.457 33.094 5.715 1 97.25 196 GLN B C 1
ATOM 4660 O O . GLN B 1 196 ? 2.355 32.75 5.266 1 97.25 196 GLN B O 1
ATOM 4665 N N . ALA B 1 197 ? 4.25 32.25 6.324 1 98.25 197 ALA B N 1
ATOM 4666 C CA . ALA B 1 197 ? 3.816 30.891 6.57 1 98.25 197 ALA B CA 1
ATOM 4667 C C . ALA B 1 197 ? 4.07 30.484 8.016 1 98.25 197 ALA B C 1
ATOM 4669 O O . ALA B 1 197 ? 5.125 30.797 8.578 1 98.25 197 ALA B O 1
ATOM 4670 N N . GLN B 1 198 ? 3.117 29.906 8.648 1 98.38 198 GLN B N 1
ATOM 4671 C CA . GLN B 1 198 ? 3.293 29.203 9.914 1 98.38 198 GLN B CA 1
ATOM 4672 C C . GLN B 1 198 ? 3.031 27.719 9.766 1 98.38 198 GLN B C 1
ATOM 4674 O O . GLN B 1 198 ? 1.925 27.297 9.406 1 98.38 198 GLN B O 1
ATOM 4679 N N . GLY B 1 199 ? 4.035 26.922 10.023 1 98.44 199 GLY B N 1
ATOM 4680 C CA . GLY B 1 199 ? 3.898 25.469 10 1 98.44 199 GLY B CA 1
ATOM 4681 C C . GLY B 1 199 ? 3.586 24.875 11.359 1 98.44 199 GLY B C 1
ATOM 4682 O O . GLY B 1 199 ? 4.121 25.328 12.375 1 98.44 199 GLY B O 1
ATOM 4683 N N . ASN B 1 200 ? 2.703 23.875 11.375 1 98.69 200 ASN B N 1
ATOM 4684 C CA . ASN B 1 200 ? 2.395 23.109 12.578 1 98.69 200 ASN B CA 1
ATOM 4685 C C . ASN B 1 200 ? 2.824 21.656 12.445 1 98.69 200 ASN B C 1
ATOM 4687 O O . ASN B 1 200 ? 2.604 21.031 11.398 1 98.69 200 ASN B O 1
ATOM 4691 N N . GLU B 1 201 ? 3.482 21.172 13.422 1 97.94 201 GLU B N 1
ATOM 4692 C CA . GLU B 1 201 ? 3.951 19.781 13.406 1 97.94 201 GLU B CA 1
ATOM 4693 C C . GLU B 1 201 ? 3.881 19.156 14.797 1 97.94 201 GLU B C 1
ATOM 4695 O O . GLU B 1 201 ? 4.191 19.812 15.789 1 97.94 201 GLU B O 1
ATOM 4700 N N . PHE B 1 202 ? 3.441 17.906 14.812 1 96 202 PHE B N 1
ATOM 4701 C CA . PHE B 1 202 ? 3.258 17.188 16.062 1 96 202 PHE B CA 1
ATOM 4702 C C . PHE B 1 202 ? 4.398 16.188 16.281 1 96 202 PHE B C 1
ATOM 4704 O O . PHE B 1 202 ? 4.836 15.992 17.406 1 96 202 PHE B O 1
ATOM 4711 N N . SER B 1 203 ? 4.945 15.586 15.344 1 96.94 203 SER B N 1
ATOM 4712 C CA . SER B 1 203 ? 5.895 14.484 15.43 1 96.94 203 SER B CA 1
ATOM 4713 C C . SER B 1 203 ? 7.289 14.977 15.797 1 96.94 203 SER B C 1
ATOM 4715 O O . SER B 1 203 ? 7.922 15.703 15.031 1 96.94 203 SER B O 1
ATOM 4717 N N . TYR B 1 204 ? 7.82 14.469 16.906 1 97.69 204 TYR B N 1
ATOM 4718 C CA . TYR B 1 204 ? 9.18 14.82 17.297 1 97.69 204 TYR B CA 1
ATOM 4719 C C . TYR B 1 204 ? 10.195 14.328 16.281 1 97.69 204 TYR B C 1
ATOM 4721 O O . TYR B 1 204 ? 11.242 14.953 16.094 1 97.69 204 TYR B O 1
ATOM 4729 N N . PHE B 1 205 ? 9.875 13.234 15.57 1 98.44 205 PHE B N 1
ATOM 4730 C CA . PHE B 1 205 ? 10.75 12.797 14.492 1 98.44 205 PHE B CA 1
ATOM 4731 C C . PHE B 1 205 ? 10.906 13.891 13.438 1 98.44 205 PHE B C 1
ATOM 4733 O O . PHE B 1 205 ? 12.023 14.219 13.047 1 98.44 205 PHE B O 1
ATOM 4740 N N . MET B 1 206 ? 9.797 14.453 13.062 1 98.31 206 MET B N 1
ATOM 4741 C CA . MET B 1 206 ? 9.789 15.492 12.039 1 98.31 206 MET B CA 1
ATOM 4742 C C . MET B 1 206 ? 10.383 16.797 12.578 1 98.31 206 MET B C 1
ATOM 4744 O O . MET B 1 206 ? 11.109 17.484 11.867 1 98.31 206 MET B O 1
ATOM 4748 N N . LEU B 1 207 ? 10.055 17.094 13.828 1 97.81 207 LEU B N 1
ATOM 4749 C CA . LEU B 1 207 ? 10.523 18.344 14.422 1 97.81 207 LEU B CA 1
ATOM 4750 C C . LEU B 1 207 ? 12.047 18.344 14.523 1 97.81 207 LEU B C 1
ATOM 4752 O O . LEU B 1 207 ? 12.688 19.344 14.18 1 97.81 207 LEU B O 1
ATOM 4756 N N . LEU B 1 208 ? 12.633 17.312 14.938 1 97.75 208 LEU B N 1
ATOM 4757 C CA . LEU B 1 208 ? 14.086 17.219 15.039 1 97.75 208 LEU B CA 1
ATOM 4758 C C . LEU B 1 208 ? 14.742 17.312 13.664 1 97.75 208 LEU B C 1
ATOM 4760 O O . LEU B 1 208 ? 15.68 18.078 13.469 1 97.75 208 LEU B O 1
ATOM 4764 N N . ALA B 1 209 ? 14.195 16.531 12.742 1 98.31 209 ALA B N 1
ATOM 4765 C CA . ALA B 1 209 ? 14.766 16.516 11.398 1 98.31 209 ALA B CA 1
ATOM 4766 C C . ALA B 1 209 ? 14.594 17.875 10.711 1 98.31 209 ALA B C 1
ATOM 4768 O O . ALA B 1 209 ? 15.516 18.375 10.07 1 98.31 209 ALA B O 1
ATOM 4769 N N . SER B 1 210 ? 13.438 18.469 10.836 1 97.19 210 SER B N 1
ATOM 4770 C CA . SER B 1 210 ? 13.195 19.766 10.211 1 97.19 210 SER B CA 1
ATOM 4771 C C . SER B 1 210 ? 14.094 20.844 10.812 1 97.19 210 SER B C 1
ATOM 4773 O O . SER B 1 210 ? 14.617 21.703 10.094 1 97.19 210 SER B O 1
ATOM 4775 N N . ALA B 1 211 ? 14.266 20.812 12.109 1 95.5 211 ALA B N 1
ATOM 4776 C CA . ALA B 1 211 ? 15.141 21.781 12.766 1 95.5 211 ALA B CA 1
ATOM 4777 C C . ALA B 1 211 ? 16.562 21.703 12.203 1 95.5 211 ALA B C 1
ATOM 4779 O O . ALA B 1 211 ? 17.188 22.734 11.953 1 95.5 211 ALA B O 1
ATOM 4780 N N . TYR B 1 212 ? 17.078 20.578 12.023 1 96.62 212 TYR B N 1
ATOM 4781 C CA . TYR B 1 212 ? 18.438 20.406 11.484 1 96.62 212 TYR B CA 1
ATOM 4782 C C . TYR B 1 212 ? 18.5 20.891 10.039 1 96.62 212 TYR B C 1
ATOM 4784 O O . TYR B 1 212 ? 19.438 21.594 9.656 1 96.62 212 TYR B O 1
ATOM 4792 N N . LEU B 1 213 ? 17.516 20.469 9.211 1 96.12 213 LEU B N 1
ATOM 4793 C CA . LEU B 1 213 ? 17.516 20.844 7.797 1 96.12 213 LEU B CA 1
ATOM 4794 C C . LEU B 1 213 ? 17.422 22.359 7.625 1 96.12 213 LEU B C 1
ATOM 4796 O O . LEU B 1 213 ? 18.078 22.922 6.762 1 96.12 213 LEU B O 1
ATOM 4800 N N . LEU B 1 214 ? 16.672 22.969 8.469 1 92.69 214 LEU B N 1
ATOM 4801 C CA . LEU B 1 214 ? 16.406 24.406 8.328 1 92.69 214 LEU B CA 1
ATOM 4802 C C . LEU B 1 214 ? 17.531 25.219 8.953 1 92.69 214 LEU B C 1
ATOM 4804 O O . LEU B 1 214 ? 17.844 26.328 8.484 1 92.69 214 LEU B O 1
ATOM 4808 N N . ASN B 1 215 ? 18.203 24.609 9.984 1 90.94 215 ASN B N 1
ATOM 4809 C CA . ASN B 1 215 ? 19.109 25.469 10.75 1 90.94 215 ASN B CA 1
ATOM 4810 C C . ASN B 1 215 ? 20.531 24.891 10.781 1 90.94 215 ASN B C 1
ATOM 4812 O O . ASN B 1 215 ? 21.484 25.594 11.102 1 90.94 215 ASN B O 1
ATOM 4816 N N . GLY B 1 216 ? 20.625 23.656 10.508 1 92.56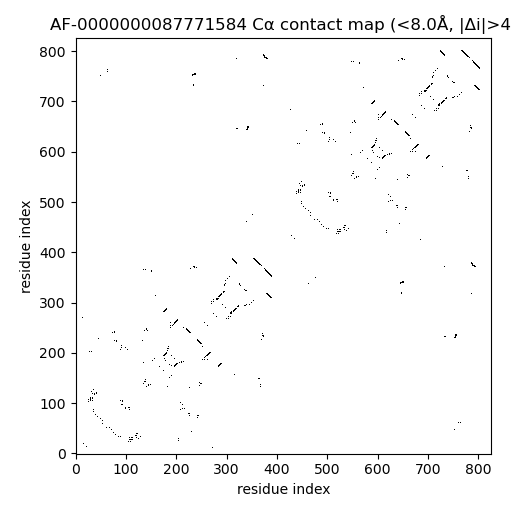 216 GLY B N 1
ATOM 4817 C CA . GLY B 1 216 ? 21.906 23 10.734 1 92.56 216 GLY B CA 1
ATOM 4818 C C . GLY B 1 216 ? 22.672 22.75 9.453 1 92.56 216 GLY B C 1
ATOM 4819 O O . GLY B 1 216 ? 23.859 22.375 9.492 1 92.56 216 GLY B O 1
ATOM 4820 N N . ILE B 1 217 ? 22 22.922 8.344 1 94.88 217 ILE B N 1
ATOM 4821 C CA . ILE B 1 217 ? 22.625 22.672 7.047 1 94.88 217 ILE B CA 1
ATOM 4822 C C . ILE B 1 217 ? 23.516 23.844 6.664 1 94.88 217 ILE B C 1
ATOM 4824 O O . ILE B 1 217 ? 23.156 25 6.863 1 94.88 217 ILE B O 1
ATOM 4828 N N . GLU B 1 218 ? 24.641 23.531 6.02 1 95.38 218 GLU B N 1
ATOM 4829 C CA . GLU B 1 218 ? 25.594 24.578 5.672 1 95.38 218 GLU B CA 1
ATOM 4830 C C . GLU B 1 218 ? 25.609 24.828 4.164 1 95.38 218 GLU B C 1
ATOM 4832 O O . GLU B 1 218 ? 25.922 25.938 3.723 1 95.38 218 GLU B O 1
ATOM 4837 N N . ARG B 1 219 ? 25.312 23.844 3.416 1 97.19 219 ARG B N 1
ATOM 4838 C CA . ARG B 1 219 ? 25.375 23.969 1.963 1 97.19 219 ARG B CA 1
ATOM 4839 C C . ARG B 1 219 ? 24.453 22.969 1.293 1 97.19 219 ARG B C 1
ATOM 4841 O O . ARG B 1 219 ? 24.109 21.938 1.885 1 97.19 219 ARG B O 1
ATOM 4848 N N . PRO B 1 220 ? 24.031 23.234 0.051 1 97.56 220 PRO B N 1
ATOM 4849 C CA . PRO B 1 220 ? 23.281 22.234 -0.707 1 97.56 220 PRO B CA 1
ATOM 4850 C C . PRO B 1 220 ? 24.078 20.938 -0.913 1 97.56 220 PRO B C 1
ATOM 4852 O O . PRO B 1 220 ? 25.312 20.969 -0.959 1 97.56 220 PRO B O 1
ATOM 4855 N N . GLU B 1 221 ? 23.375 19.844 -0.944 1 98.06 221 GLU B N 1
ATOM 4856 C CA . GLU B 1 221 ? 23.938 18.531 -1.207 1 98.06 221 GLU B CA 1
ATOM 4857 C C . GLU B 1 221 ? 25 18.172 -0.182 1 98.06 221 GLU B C 1
ATOM 4859 O O . GLU B 1 221 ? 26 17.516 -0.518 1 98.06 221 GLU B O 1
ATOM 4864 N N . GLN B 1 222 ? 24.812 18.625 0.987 1 98.12 222 GLN B N 1
ATOM 4865 C CA . GLN B 1 222 ? 25.75 18.359 2.076 1 98.12 222 GLN B CA 1
ATOM 4866 C C . GLN B 1 222 ? 25.781 16.875 2.428 1 98.12 222 GLN B C 1
ATOM 4868 O O . GLN B 1 222 ? 26.844 16.359 2.812 1 98.12 222 GLN B O 1
ATOM 4873 N N . TRP B 1 223 ? 24.656 16.203 2.303 1 98.62 223 TRP B N 1
ATOM 4874 C CA . TRP B 1 223 ? 24.562 14.805 2.693 1 98.62 223 TRP B CA 1
ATOM 4875 C C . TRP B 1 223 ? 24.094 13.945 1.526 1 98.62 223 TRP B C 1
ATOM 4877 O O . TRP B 1 223 ? 23.406 14.422 0.632 1 98.62 223 TRP B O 1
ATOM 4887 N N . THR B 1 224 ? 24.531 12.719 1.531 1 98.69 224 THR B N 1
ATOM 4888 C CA . THR B 1 224 ? 23.953 11.656 0.711 1 98.69 224 THR B CA 1
ATOM 4889 C C . THR B 1 224 ? 23.312 10.586 1.587 1 98.69 224 THR B C 1
ATOM 4891 O O . THR B 1 224 ? 23.984 9.938 2.385 1 98.69 224 THR B O 1
ATOM 4894 N N . ILE B 1 225 ? 22.031 10.445 1.455 1 98.81 225 ILE B N 1
ATOM 4895 C CA . ILE B 1 225 ? 21.328 9.43 2.223 1 98.81 225 ILE B CA 1
ATOM 4896 C C . ILE B 1 225 ? 20.828 8.328 1.288 1 98.81 225 ILE B C 1
ATOM 4898 O O . ILE B 1 225 ? 20.859 8.484 0.065 1 98.81 225 ILE B O 1
ATOM 4902 N N . HIS B 1 226 ? 20.438 7.199 1.892 1 98.75 226 HIS B N 1
ATOM 4903 C CA . HIS B 1 226 ? 19.953 6.039 1.148 1 98.75 226 HIS B CA 1
ATOM 4904 C C . HIS B 1 226 ? 18.609 5.562 1.685 1 98.75 226 HIS B C 1
ATOM 4906 O O . HIS B 1 226 ? 18.516 4.496 2.295 1 98.75 226 HIS B O 1
ATOM 4912 N N . PRO B 1 227 ? 17.531 6.285 1.321 1 98.25 227 PRO B N 1
ATOM 4913 C CA . PRO B 1 227 ? 16.234 6.02 1.944 1 98.25 227 PRO B CA 1
ATOM 4914 C C . PRO B 1 227 ? 15.617 4.695 1.493 1 98.25 227 PRO B C 1
ATOM 4916 O O . PRO B 1 227 ? 14.75 4.145 2.178 1 98.25 227 PRO B O 1
ATOM 4919 N N . TRP B 1 228 ? 16.094 4.113 0.402 1 97.62 228 TRP B N 1
ATOM 4920 C CA . TRP B 1 228 ? 15.422 2.961 -0.2 1 97.62 228 TRP B CA 1
ATOM 4921 C C . TRP B 1 228 ? 16.203 1.682 0.072 1 97.62 228 TRP B C 1
ATOM 4923 O O . TRP B 1 228 ? 15.789 0.593 -0.325 1 97.62 228 TRP B O 1
ATOM 4933 N N . CYS B 1 229 ? 17.312 1.767 0.761 1 97.81 229 CYS B N 1
ATOM 4934 C CA . CYS B 1 229 ? 18.25 0.646 0.878 1 97.81 229 CYS B CA 1
ATOM 4935 C C . CYS B 1 229 ? 17.688 -0.436 1.791 1 97.81 229 CYS B C 1
ATOM 4937 O O . CYS B 1 229 ? 18.156 -1.57 1.786 1 97.81 229 CYS B O 1
ATOM 4939 N N . HIS B 1 230 ? 16.578 -0.106 2.539 1 94.25 230 HIS B N 1
ATOM 4940 C CA . HIS B 1 230 ? 16.031 -1.008 3.543 1 94.25 230 HIS B CA 1
ATOM 4941 C C . HIS B 1 230 ? 15.102 -2.033 2.908 1 94.25 230 HIS B C 1
ATOM 4943 O O . HIS B 1 230 ? 14.734 -3.025 3.545 1 94.25 230 HIS B O 1
ATOM 4949 N N . GLN B 1 231 ? 14.719 -1.821 1.701 1 92.62 231 GLN B N 1
ATOM 4950 C CA . GLN B 1 231 ? 13.688 -2.629 1.062 1 92.62 231 GLN B CA 1
ATOM 4951 C C . GLN B 1 231 ? 14.2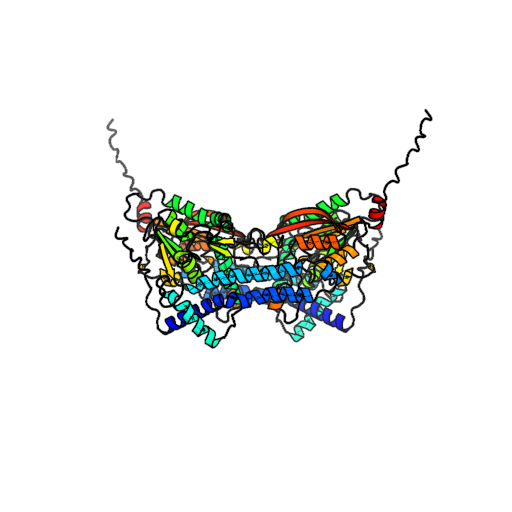73 -3.488 -0.055 1 92.62 231 GLN B C 1
ATOM 4953 O O . GLN B 1 231 ? 14.766 -2.963 -1.054 1 92.62 231 GLN B O 1
ATOM 4958 N N . SER B 1 232 ? 14.102 -4.758 0.078 1 95 232 SER B N 1
ATOM 4959 C CA . SER B 1 232 ? 14.633 -5.66 -0.939 1 95 232 SER B CA 1
ATOM 4960 C C . SER B 1 232 ? 13.555 -6.047 -1.949 1 95 232 SER B C 1
ATOM 4962 O O . SER B 1 232 ? 13.859 -6.598 -3.01 1 95 232 SER B O 1
ATOM 4964 N N . CYS B 1 233 ? 12.336 -5.777 -1.716 1 97.25 233 CYS B N 1
ATOM 4965 C CA . CYS B 1 233 ? 11.211 -6.148 -2.568 1 97.25 233 CYS B CA 1
ATOM 4966 C C . CYS B 1 233 ? 11.008 -5.129 -3.682 1 97.25 233 CYS B C 1
ATOM 4968 O O . CYS B 1 233 ? 11.273 -3.939 -3.494 1 97.25 233 CYS B O 1
ATOM 4970 N N . ASN B 1 234 ? 10.562 -5.668 -4.832 1 97.94 234 ASN B N 1
ATOM 4971 C CA . ASN B 1 234 ? 10.117 -4.816 -5.93 1 97.94 234 ASN B CA 1
ATOM 4972 C C . ASN B 1 234 ? 11.234 -3.902 -6.422 1 97.94 234 ASN B C 1
ATOM 4974 O O . ASN B 1 234 ? 11.008 -2.723 -6.691 1 97.94 234 ASN B O 1
ATOM 4978 N N . GLN B 1 235 ? 12.414 -4.426 -6.504 1 98.12 235 GLN B N 1
ATOM 4979 C CA . GLN B 1 235 ? 13.555 -3.666 -7.004 1 98.12 235 GLN B CA 1
ATOM 4980 C C . GLN B 1 235 ? 13.898 -4.07 -8.438 1 98.12 235 GLN B C 1
ATOM 4982 O O . GLN B 1 235 ? 14.195 -5.238 -8.703 1 98.12 235 GLN B O 1
ATOM 4987 N N . PRO B 1 236 ? 13.898 -3.102 -9.383 1 98.06 236 PRO B N 1
ATOM 4988 C CA . PRO B 1 236 ? 14.336 -3.441 -10.742 1 98.06 236 PRO B CA 1
ATOM 4989 C C . PRO B 1 236 ? 15.805 -3.832 -10.812 1 98.06 236 PRO B C 1
ATOM 4991 O O . PRO B 1 236 ? 16.188 -4.719 -11.586 1 98.06 236 PRO B O 1
ATOM 4994 N N . SER B 1 237 ? 16.594 -3.111 -9.961 1 98.06 237 SER B N 1
ATOM 4995 C CA . SER B 1 237 ? 18.031 -3.375 -9.922 1 98.06 237 SER B CA 1
ATOM 4996 C C . SER B 1 237 ? 18.609 -3.109 -8.539 1 98.06 237 SER B C 1
ATOM 4998 O O . SER B 1 237 ? 17.969 -2.469 -7.703 1 98.06 237 SER B O 1
ATOM 5000 N N . VAL B 1 238 ? 19.828 -3.65 -8.352 1 97.62 238 VAL B N 1
ATOM 5001 C CA . VAL B 1 238 ? 20.547 -3.408 -7.105 1 97.62 238 VAL B CA 1
ATOM 5002 C C . VAL B 1 238 ? 20.859 -1.92 -6.973 1 97.62 238 VAL B C 1
ATOM 5004 O O . VAL B 1 238 ? 20.734 -1.349 -5.887 1 97.62 238 VAL B O 1
ATOM 5007 N N . ALA B 1 239 ? 21.234 -1.298 -8.062 1 97.88 239 ALA B N 1
ATOM 5008 C CA . ALA B 1 239 ? 21.531 0.131 -8.07 1 97.88 239 ALA B CA 1
ATOM 5009 C C . ALA B 1 239 ? 20.312 0.952 -7.652 1 97.88 239 ALA B C 1
ATOM 5011 O O . ALA B 1 239 ? 20.453 1.954 -6.945 1 97.88 239 ALA B O 1
ATOM 5012 N N . ASP B 1 240 ? 19.156 0.577 -8.086 1 97.81 240 ASP B N 1
ATOM 5013 C CA . ASP B 1 240 ? 17.938 1.29 -7.73 1 97.81 240 ASP B CA 1
ATOM 5014 C C . ASP B 1 240 ? 17.656 1.191 -6.23 1 97.81 240 ASP B C 1
ATOM 5016 O O . ASP B 1 240 ? 17.234 2.162 -5.609 1 97.81 240 ASP B O 1
ATOM 5020 N N . GLN B 1 241 ? 17.938 0.073 -5.668 1 97.62 241 GLN B N 1
ATOM 5021 C CA . GLN B 1 241 ? 17.734 -0.152 -4.238 1 97.62 241 GLN B CA 1
ATOM 5022 C C . GLN B 1 241 ? 18.703 0.682 -3.41 1 97.62 241 GLN B C 1
ATOM 5024 O O . GLN B 1 241 ? 18.328 1.252 -2.385 1 97.62 241 GLN B O 1
ATOM 5029 N N . LEU B 1 242 ? 19.938 0.742 -3.846 1 98.44 242 LEU B N 1
ATOM 5030 C CA . LEU B 1 242 ? 21 1.239 -2.98 1 98.44 242 LEU B CA 1
ATOM 5031 C C . LEU B 1 242 ? 21.375 2.67 -3.352 1 98.44 242 LEU B C 1
ATOM 5033 O O . LEU B 1 242 ? 22.266 3.256 -2.744 1 98.44 242 LEU B O 1
ATOM 5037 N N . ARG B 1 243 ? 20.672 3.254 -4.293 1 98.38 243 ARG B N 1
ATOM 5038 C CA . ARG B 1 243 ? 21.047 4.566 -4.805 1 98.38 243 ARG B CA 1
ATOM 5039 C C . ARG B 1 243 ? 21.047 5.609 -3.693 1 98.38 243 ARG B C 1
ATOM 5041 O O . ARG B 1 243 ? 20.203 5.562 -2.793 1 98.38 243 ARG B O 1
ATOM 5048 N N . GLY B 1 244 ? 22 6.535 -3.826 1 98.62 244 GLY B N 1
ATOM 5049 C CA . GLY B 1 244 ? 22.078 7.676 -2.93 1 98.62 244 GLY B CA 1
ATOM 5050 C C . GLY B 1 244 ? 21.203 8.836 -3.371 1 98.62 244 GLY B C 1
ATOM 5051 O O . GLY B 1 244 ? 21 9.047 -4.566 1 98.62 244 GLY B O 1
ATOM 5052 N N . VAL B 1 245 ? 20.703 9.531 -2.428 1 98.75 245 VAL B N 1
ATOM 5053 C CA . VAL B 1 245 ? 19.938 10.758 -2.65 1 98.75 245 VAL B CA 1
ATOM 5054 C C . VAL B 1 245 ? 20.625 11.922 -1.93 1 98.75 245 VAL B C 1
ATOM 5056 O O . VAL B 1 245 ? 20.797 11.891 -0.709 1 98.75 245 VAL B O 1
ATOM 5059 N N . SER B 1 246 ? 20.969 12.93 -2.703 1 98.75 246 SER B N 1
ATOM 5060 C CA . SER B 1 246 ? 21.641 14.094 -2.121 1 98.75 246 SER B CA 1
ATOM 5061 C C . SER B 1 246 ? 20.625 15.07 -1.522 1 98.75 246 SER B C 1
ATOM 5063 O O . SER B 1 246 ? 19.625 15.398 -2.156 1 98.75 246 SER B O 1
ATOM 5065 N N . ILE B 1 247 ? 20.953 15.523 -0.292 1 98.75 247 ILE B N 1
ATOM 5066 C CA . ILE B 1 247 ? 20.078 16.484 0.369 1 98.75 247 ILE B CA 1
ATOM 5067 C C . ILE B 1 247 ? 20.938 17.547 1.066 1 98.75 247 ILE B C 1
ATOM 5069 O O . ILE B 1 247 ? 22.062 17.281 1.464 1 98.75 247 ILE B O 1
ATOM 5073 N N . PRO B 1 248 ? 20.438 18.703 1.199 1 98.5 248 PRO B N 1
ATOM 5074 C CA . PRO B 1 248 ? 19.25 19.219 0.515 1 98.5 248 PRO B CA 1
ATOM 5075 C C . PRO B 1 248 ? 19.562 19.688 -0.909 1 98.5 248 PRO B C 1
ATOM 5077 O O . PRO B 1 248 ? 20.719 19.906 -1.263 1 98.5 248 PRO B O 1
ATOM 5080 N N . ASP B 1 249 ? 18.5 19.766 -1.75 1 98.38 249 ASP B N 1
ATOM 5081 C CA . ASP B 1 249 ? 18.688 20.234 -3.121 1 98.38 249 ASP B CA 1
ATOM 5082 C C . ASP B 1 249 ? 18.906 21.75 -3.162 1 98.38 249 ASP B C 1
ATOM 5084 O O . ASP B 1 249 ? 19.469 22.266 -4.121 1 98.38 249 ASP B O 1
ATOM 5088 N N . VAL B 1 250 ? 18.484 22.453 -2.154 1 97.5 250 VAL B N 1
ATOM 5089 C CA . VAL B 1 250 ? 18.641 23.891 -2.002 1 97.5 250 VAL B CA 1
ATOM 5090 C C . VAL B 1 250 ? 18.875 24.234 -0.533 1 97.5 250 VAL B C 1
ATOM 5092 O O . VAL B 1 250 ? 18.359 23.562 0.359 1 97.5 250 VAL B O 1
ATOM 5095 N N . HIS B 1 251 ? 19.75 25.203 -0.326 1 96.88 251 HIS B N 1
ATOM 5096 C CA . HIS B 1 251 ? 19.875 25.688 1.046 1 96.88 251 HIS B CA 1
ATOM 5097 C C . HIS B 1 251 ? 18.594 26.375 1.51 1 96.88 251 HIS B C 1
ATOM 5099 O O . HIS B 1 251 ? 18.062 27.234 0.806 1 96.88 251 HIS B O 1
ATOM 5105 N N . PRO B 1 252 ? 18.094 26.031 2.65 1 93.69 252 PRO B N 1
ATOM 5106 C CA . PRO B 1 252 ? 16.812 26.578 3.086 1 93.69 252 PRO B CA 1
ATOM 5107 C C . PRO B 1 252 ? 16.797 28.109 3.117 1 93.69 252 PRO B C 1
ATOM 5109 O O . PRO B 1 252 ? 15.781 28.719 2.789 1 93.69 252 PRO B O 1
ATOM 5112 N N . ALA B 1 253 ? 17.859 28.75 3.43 1 91.5 253 ALA B N 1
ATOM 5113 C CA . ALA B 1 253 ? 17.938 30.203 3.523 1 91.5 253 ALA B CA 1
ATOM 5114 C C . ALA B 1 253 ? 17.703 30.859 2.166 1 91.5 253 ALA B C 1
ATOM 5116 O O . ALA B 1 253 ? 17.25 32 2.094 1 91.5 253 ALA B O 1
ATOM 5117 N N . GLU B 1 254 ? 17.969 30.125 1.13 1 92.38 254 GLU B N 1
ATOM 5118 C CA . GLU B 1 254 ? 17.781 30.641 -0.222 1 92.38 254 GLU B CA 1
ATOM 5119 C C . GLU B 1 254 ? 16.297 30.797 -0.553 1 92.38 254 GLU B C 1
ATOM 5121 O O . GLU B 1 254 ? 15.938 31.516 -1.476 1 92.38 254 GLU B O 1
ATOM 5126 N N . LEU B 1 255 ? 15.484 30.125 0.204 1 91.62 255 LEU B N 1
ATOM 5127 C CA . LEU B 1 255 ? 14.055 30.125 -0.076 1 91.62 255 LEU B CA 1
ATOM 5128 C C . LEU B 1 255 ? 13.336 31.172 0.782 1 91.62 255 LEU B C 1
ATOM 5130 O O . LEU B 1 255 ? 12.141 31.406 0.61 1 91.62 255 LEU B O 1
ATOM 5134 N N . VAL B 1 256 ? 14.055 31.797 1.643 1 88.31 256 VAL B N 1
ATOM 5135 C CA . VAL B 1 256 ? 13.43 32.781 2.531 1 88.31 256 VAL B CA 1
ATOM 5136 C C . VAL B 1 256 ? 13.516 34.156 1.915 1 88.31 256 VAL B C 1
ATOM 5138 O O . VAL B 1 256 ? 14.609 34.75 1.796 1 88.31 256 VAL B O 1
ATOM 5141 N N . ALA B 1 257 ? 12.43 34.688 1.54 1 83.56 257 ALA B N 1
ATOM 5142 C CA . ALA B 1 257 ? 12.352 35.969 0.834 1 83.56 257 ALA B CA 1
ATOM 5143 C C . ALA B 1 257 ? 12.602 37.125 1.783 1 83.56 257 ALA B C 1
ATOM 5145 O O . ALA B 1 257 ? 12.953 38.219 1.346 1 83.56 257 ALA B O 1
ATOM 5146 N N . GLY B 1 258 ? 12.367 36.906 3.129 1 80.94 258 GLY B N 1
ATOM 5147 C CA . GLY B 1 258 ? 12.547 37.969 4.102 1 80.94 258 GLY B CA 1
ATOM 5148 C C . GLY B 1 258 ? 12.477 37.5 5.539 1 80.94 258 GLY B C 1
ATOM 5149 O O . GLY B 1 258 ? 12 36.375 5.801 1 80.94 258 GLY B O 1
ATOM 5150 N N . PRO B 1 259 ? 12.992 38.312 6.434 1 81.69 259 PRO B N 1
ATOM 5151 C CA . PRO B 1 259 ? 12.969 37.938 7.844 1 81.69 259 PRO B CA 1
ATOM 5152 C C . PRO B 1 259 ? 11.555 37.844 8.414 1 81.69 259 PRO B C 1
ATOM 5154 O O . PRO B 1 259 ? 10.672 38.594 8 1 81.69 259 PRO B O 1
ATOM 5157 N N . GLY B 1 260 ? 11.281 36.969 9.227 1 85.5 260 GLY B N 1
ATOM 5158 C CA . GLY B 1 260 ? 10.039 36.938 9.984 1 85.5 260 GLY B CA 1
ATOM 5159 C C . GLY B 1 260 ? 8.891 36.312 9.203 1 85.5 260 GLY B C 1
ATOM 5160 O O . GLY B 1 260 ? 7.746 36.344 9.664 1 85.5 260 GLY B O 1
ATOM 5161 N N . LEU B 1 261 ? 9.164 35.75 8.094 1 90.38 261 LEU B N 1
ATOM 5162 C CA . LEU B 1 261 ? 8.086 35.25 7.25 1 90.38 261 LEU B CA 1
ATOM 5163 C C . LEU B 1 261 ? 7.754 33.812 7.59 1 90.38 261 LEU B C 1
ATOM 5165 O O . LEU B 1 261 ? 6.676 33.312 7.238 1 90.38 261 LEU B O 1
ATOM 5169 N N . LEU B 1 262 ? 8.633 33.156 8.258 1 94.5 262 LEU B N 1
ATOM 5170 C CA . LEU B 1 262 ? 8.43 31.75 8.562 1 94.5 262 LEU B CA 1
ATOM 5171 C C . LEU B 1 262 ? 8.375 31.531 10.062 1 94.5 262 LEU B C 1
ATOM 5173 O O . LEU B 1 262 ? 9.219 32.031 10.805 1 94.5 262 LEU B O 1
ATOM 5177 N N . SER B 1 263 ? 7.402 30.875 10.484 1 93.88 263 SER B N 1
ATOM 5178 C CA . SER B 1 263 ? 7.328 30.422 11.875 1 93.88 263 SER B CA 1
ATOM 5179 C C . SER B 1 263 ? 6.82 28.984 11.953 1 93.88 263 SER B C 1
ATOM 5181 O O . SER B 1 263 ? 6.145 28.516 11.039 1 93.88 263 SER B O 1
ATOM 5183 N N . MET B 1 264 ? 7.25 28.328 13.016 1 93.56 264 MET B N 1
ATOM 5184 C CA . MET B 1 264 ? 6.836 26.938 13.25 1 93.56 264 MET B CA 1
ATOM 5185 C C . MET B 1 264 ? 6.203 26.781 14.633 1 93.56 264 MET B C 1
ATOM 5187 O O . MET B 1 264 ? 6.656 27.406 15.594 1 93.56 264 MET B O 1
ATOM 5191 N N . SER B 1 265 ? 5.168 26.031 14.664 1 95.31 265 SER B N 1
ATOM 5192 C CA . SER B 1 265 ? 4.496 25.703 15.914 1 95.31 265 SER B CA 1
ATOM 5193 C C . SER B 1 265 ? 4.441 24.188 16.125 1 95.31 265 SER B C 1
ATOM 5195 O O . SER B 1 265 ? 4.184 23.438 15.18 1 95.31 265 SER B O 1
ATOM 5197 N N . ALA B 1 266 ? 4.777 23.766 17.406 1 94.69 266 ALA B N 1
ATOM 5198 C CA . ALA B 1 266 ? 4.75 22.344 17.734 1 94.69 266 ALA B CA 1
ATOM 5199 C C . ALA B 1 266 ? 3.504 22 18.547 1 94.69 266 ALA B C 1
ATOM 5201 O O . ALA B 1 266 ? 3.021 22.812 19.328 1 94.69 266 ALA B O 1
ATOM 5202 N N . GLY B 1 267 ? 2.965 20.781 18.312 1 94.81 267 GLY B N 1
ATOM 5203 C CA . GLY B 1 267 ? 1.834 20.297 19.094 1 94.81 267 GLY B CA 1
ATOM 5204 C C . GLY B 1 267 ? 0.686 19.797 18.234 1 94.81 267 GLY B C 1
ATOM 5205 O O . GLY B 1 267 ? 0.746 19.859 17 1 94.81 267 GLY B O 1
ATOM 5206 N N . ASP B 1 268 ? -0.251 19.281 18.906 1 95.81 268 ASP B N 1
ATOM 5207 C CA . ASP B 1 268 ? -1.457 18.812 18.234 1 95.81 268 ASP B CA 1
ATOM 5208 C C . ASP B 1 268 ? -2.209 19.969 17.594 1 95.81 268 ASP B C 1
ATOM 5210 O O . ASP B 1 268 ? -2.463 20.984 18.234 1 95.81 268 ASP B O 1
ATOM 5214 N N . PHE B 1 269 ? -2.549 19.859 16.344 1 98.25 269 PHE B N 1
ATOM 5215 C CA . PHE B 1 269 ? -3.146 20.922 15.562 1 98.25 269 PHE B CA 1
ATOM 5216 C C . PHE B 1 269 ? -4.414 21.438 16.234 1 98.25 269 PHE B C 1
ATOM 5218 O O . PHE B 1 269 ? -4.562 22.641 16.453 1 98.25 269 PHE B O 1
ATOM 5225 N N . ALA B 1 270 ? -5.344 20.531 16.531 1 97.38 270 ALA B N 1
ATOM 5226 C CA . ALA B 1 270 ? -6.633 20.938 17.078 1 97.38 270 ALA B CA 1
ATOM 5227 C C . ALA B 1 270 ? -6.465 21.578 18.453 1 97.38 270 ALA B C 1
ATOM 5229 O O . ALA B 1 270 ? -7.129 22.578 18.766 1 97.38 270 ALA B O 1
ATOM 5230 N N . GLU B 1 271 ? -5.578 21.094 19.203 1 95.75 271 GLU B N 1
ATOM 5231 C CA . GLU B 1 271 ? -5.348 21.641 20.547 1 95.75 271 GLU B CA 1
ATOM 5232 C C . GLU B 1 271 ? -4.73 23.031 20.469 1 95.75 271 GLU B C 1
ATOM 5234 O O . GLU B 1 271 ? -5.152 23.938 21.203 1 95.75 271 GLU B O 1
ATOM 5239 N N . VAL B 1 272 ? -3.775 23.203 19.609 1 97.31 272 VAL B N 1
ATOM 5240 C CA . VAL B 1 272 ? -3.045 24.469 19.516 1 97.31 272 VAL B CA 1
ATOM 5241 C C . VAL B 1 272 ? -3.945 25.547 18.906 1 97.31 272 VAL B C 1
ATOM 5243 O O . VAL B 1 272 ? -4.133 26.609 19.5 1 97.31 272 VAL B O 1
ATOM 5246 N N . TYR B 1 273 ? -4.617 25.266 17.875 1 98.44 273 TYR B N 1
ATOM 5247 C CA . TYR B 1 273 ? -5.188 26.328 17.047 1 98.44 273 TYR B CA 1
ATOM 5248 C C . TYR B 1 273 ? -6.66 26.531 17.391 1 98.44 273 TYR B C 1
ATOM 5250 O O . TYR B 1 273 ? -7.293 27.453 16.859 1 98.44 273 TYR B O 1
ATOM 5258 N N . ALA B 1 274 ? -7.176 25.703 18.281 1 97.62 274 ALA B N 1
ATOM 5259 C CA . ALA B 1 274 ? -8.508 26 18.797 1 97.62 274 ALA B CA 1
ATOM 5260 C C . ALA B 1 274 ? -8.469 27.172 19.781 1 97.62 274 ALA B C 1
ATOM 5262 O O . ALA B 1 274 ? -9.516 27.734 20.125 1 97.62 274 ALA B O 1
ATOM 5263 N N . ALA B 1 275 ? -7.367 27.547 20.188 1 97.5 275 ALA B N 1
ATOM 5264 C CA . ALA B 1 275 ? -7.207 28.625 21.156 1 97.5 275 ALA B CA 1
ATOM 5265 C C . ALA B 1 275 ? -7.734 29.953 20.594 1 97.5 275 ALA B C 1
ATOM 5267 O O . ALA B 1 275 ? -7.602 30.219 19.391 1 97.5 275 ALA B O 1
ATOM 5268 N N . PRO B 1 276 ? -8.25 30.812 21.484 1 97.56 276 PRO B N 1
ATOM 5269 C CA . PRO B 1 276 ? -8.844 32.062 21.047 1 97.56 276 PRO B CA 1
ATOM 5270 C C . PRO B 1 276 ? -7.844 33 20.328 1 97.56 276 PRO B C 1
ATOM 5272 O O . PRO B 1 276 ? -8.227 33.781 19.469 1 97.56 276 PRO B O 1
ATOM 5275 N N . GLU B 1 277 ? -6.633 32.844 20.625 1 97 277 GLU B N 1
ATOM 5276 C CA . GLU B 1 277 ? -5.613 33.719 20.047 1 97 277 GLU B CA 1
ATOM 5277 C C . GLU B 1 277 ? -5.461 33.469 18.547 1 97 277 GLU B C 1
ATOM 5279 O O . GLU B 1 277 ? -4.934 34.312 17.828 1 97 277 GLU B O 1
ATOM 5284 N N . TYR B 1 278 ? -5.969 32.375 18.078 1 98.19 278 TYR B N 1
ATOM 5285 C CA . TYR B 1 278 ? -5.816 32.031 16.656 1 98.19 278 TYR B CA 1
ATOM 5286 C C . TYR B 1 278 ? -7.125 32.25 15.914 1 98.19 278 TYR B C 1
ATOM 5288 O O . TYR B 1 278 ? -7.234 31.922 14.727 1 98.19 278 TYR B O 1
ATOM 5296 N N . ALA B 1 279 ? -8.117 32.75 16.594 1 98.38 279 ALA B N 1
ATOM 5297 C CA . ALA B 1 279 ? -9.359 33.094 15.898 1 98.38 279 ALA B CA 1
ATOM 5298 C C . ALA B 1 279 ? -9.109 34.094 14.773 1 98.38 279 ALA B C 1
ATOM 5300 O O . ALA B 1 279 ? -8.562 35.188 15 1 98.38 279 ALA B O 1
ATOM 5301 N N . GLU B 1 280 ? -9.508 33.719 13.57 1 98.06 280 GLU B N 1
ATOM 5302 C CA . GLU B 1 280 ? -9.414 34.562 12.383 1 98.06 280 GLU B CA 1
ATOM 5303 C C . GLU B 1 280 ? -8.008 35.156 12.227 1 98.06 280 GLU B C 1
ATOM 5305 O O . GLU B 1 280 ? -7.848 36.344 11.969 1 98.06 280 GLU B O 1
ATOM 5310 N N . ALA B 1 281 ? -7.062 34.281 12.344 1 98.25 281 ALA B N 1
ATOM 5311 C CA . ALA B 1 281 ? -5.672 34.75 12.398 1 98.25 281 ALA B CA 1
ATOM 5312 C C . ALA B 1 281 ? -5.004 34.594 11.031 1 98.25 281 ALA B C 1
ATOM 5314 O O . ALA B 1 281 ? -3.959 35.219 10.781 1 98.25 281 ALA B O 1
ATOM 5315 N N . PHE B 1 282 ? -5.605 33.875 10.102 1 98.75 282 PHE B N 1
ATOM 5316 C CA . PHE B 1 282 ? -4.891 33.562 8.875 1 98.75 282 PHE B CA 1
ATOM 5317 C C . PHE B 1 282 ? -5.738 33.906 7.652 1 98.75 282 PHE B C 1
ATOM 5319 O O . PHE B 1 282 ? -6.969 33.875 7.719 1 98.75 282 PHE B O 1
ATOM 5326 N N . ASP B 1 283 ? -5.043 34.188 6.57 1 98.5 283 ASP B N 1
ATOM 5327 C CA . ASP B 1 283 ? -5.699 34.469 5.297 1 98.5 283 ASP B CA 1
ATOM 5328 C C . ASP B 1 283 ? -5.941 33.156 4.508 1 98.5 283 ASP B C 1
ATOM 5330 O O . ASP B 1 283 ? -6.766 33.156 3.59 1 98.5 283 ASP B O 1
ATOM 5334 N N . ALA B 1 284 ? -5.207 32.125 4.832 1 98.94 284 ALA B N 1
ATOM 5335 C CA . ALA B 1 284 ? -5.426 30.828 4.215 1 98.94 284 ALA B CA 1
ATOM 5336 C C . ALA B 1 284 ? -4.914 29.703 5.113 1 98.94 284 ALA B C 1
ATOM 5338 O O . ALA B 1 284 ? -4.012 29.922 5.93 1 98.94 284 ALA B O 1
ATOM 5339 N N . VAL B 1 285 ? -5.512 28.594 5.039 1 98.94 285 VAL B N 1
ATOM 5340 C CA . VAL B 1 285 ? -5 27.328 5.555 1 98.94 285 VAL B CA 1
ATOM 5341 C C . VAL B 1 285 ? -4.738 26.359 4.398 1 98.94 285 VAL B C 1
ATOM 5343 O O . VAL B 1 285 ? -5.625 26.109 3.576 1 98.94 285 VAL B O 1
ATOM 5346 N N . ALA B 1 286 ? -3.52 25.891 4.277 1 98.94 286 ALA B N 1
ATOM 5347 C CA . ALA B 1 286 ? -3.133 24.969 3.221 1 98.94 286 ALA B CA 1
ATOM 5348 C C . ALA B 1 286 ? -2.854 23.578 3.785 1 98.94 286 ALA B C 1
ATOM 5350 O O . ALA B 1 286 ? -1.808 23.344 4.398 1 98.94 286 ALA B O 1
ATOM 5351 N N . CYS B 1 287 ? -3.754 22.672 3.529 1 98.88 287 CYS B N 1
ATOM 5352 C CA . CYS B 1 287 ? -3.607 21.297 3.975 1 98.88 287 CYS B CA 1
ATOM 5353 C C . CYS B 1 287 ? -3.055 20.406 2.859 1 98.88 287 CYS B C 1
ATOM 5355 O O . CYS B 1 287 ? -3.648 20.312 1.783 1 98.88 287 CYS B O 1
ATOM 5357 N N . CYS B 1 288 ? -1.957 19.875 3.08 1 98.88 288 CYS B N 1
ATOM 5358 C CA . CYS B 1 288 ? -1.332 18.938 2.158 1 98.88 288 CYS B CA 1
ATOM 5359 C C . CYS B 1 288 ? -1.14 17.578 2.818 1 98.88 288 CYS B C 1
ATOM 5361 O O . CYS B 1 288 ? -0.287 17.422 3.693 1 98.88 288 CYS B O 1
ATOM 5363 N N . PHE B 1 289 ? -1.966 16.531 2.348 1 98.5 289 PHE B N 1
ATOM 5364 C CA . PHE B 1 289 ? -1.925 15.219 2.984 1 98.5 289 PHE B CA 1
ATOM 5365 C C . PHE B 1 289 ? -2.039 15.352 4.5 1 98.5 289 PHE B C 1
ATOM 5367 O O . PHE B 1 289 ? -1.216 14.805 5.238 1 98.5 289 PHE B O 1
ATOM 5374 N N . PHE B 1 290 ? -3.154 16 4.969 1 98.75 290 PHE B N 1
ATOM 5375 C CA . PHE B 1 290 ? -3.199 16.328 6.387 1 98.75 290 PHE B CA 1
ATOM 5376 C C . PHE B 1 290 ? -4.531 15.922 6.996 1 98.75 290 PHE B C 1
ATOM 5378 O O . PHE B 1 290 ? -4.57 15.367 8.102 1 98.75 290 PHE B O 1
ATOM 5385 N N . LEU B 1 291 ? -5.645 16.125 6.348 1 98.62 291 LEU B N 1
ATOM 5386 C CA . LEU B 1 291 ? -6.977 15.992 6.93 1 98.62 291 LEU B CA 1
ATOM 5387 C C . LEU B 1 291 ? -7.176 14.602 7.523 1 98.62 291 LEU B C 1
ATOM 5389 O O . LEU B 1 291 ? -7.801 14.453 8.578 1 98.62 291 LEU B O 1
ATOM 5393 N N . ASP B 1 292 ? -6.609 13.609 6.859 1 98 292 ASP B N 1
ATOM 5394 C CA . ASP B 1 292 ? -6.887 12.227 7.254 1 98 292 ASP B CA 1
ATOM 5395 C C . ASP B 1 292 ? -6.02 11.812 8.438 1 98 292 ASP B C 1
ATOM 5397 O O . ASP B 1 292 ? -6.082 10.664 8.891 1 98 292 ASP B O 1
ATOM 5401 N N . THR B 1 293 ? -5.191 12.758 8.969 1 97.56 293 THR B N 1
ATOM 5402 C CA . THR B 1 293 ? -4.422 12.492 10.18 1 97.56 293 THR B CA 1
ATOM 5403 C C . THR B 1 293 ? -5.293 12.664 11.422 1 97.56 293 THR B C 1
ATOM 5405 O O . THR B 1 293 ? -4.91 12.25 12.523 1 97.56 293 THR B O 1
ATOM 5408 N N . ALA B 1 294 ? -6.449 13.219 11.297 1 97.31 294 ALA B N 1
ATOM 5409 C CA . ALA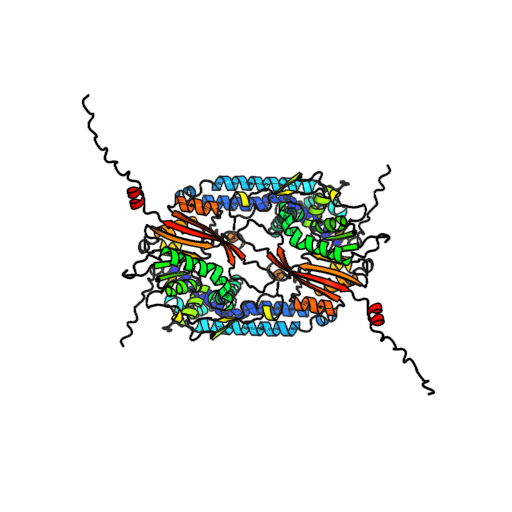 B 1 294 ? -7.344 13.523 12.406 1 97.31 294 ALA B CA 1
ATOM 5410 C C . ALA B 1 294 ? -7.984 12.258 12.969 1 97.31 294 ALA B C 1
ATOM 5412 O O . ALA B 1 294 ? -8.344 11.352 12.211 1 97.31 294 ALA B O 1
ATOM 5413 N N . HIS B 1 295 ? -8.117 12.305 14.305 1 96.75 295 HIS B N 1
ATOM 5414 C CA . HIS B 1 295 ? -9.047 11.344 14.898 1 96.75 295 HIS B CA 1
ATOM 5415 C C . HIS B 1 295 ? -10.477 11.609 14.445 1 96.75 295 HIS B C 1
ATOM 5417 O O . HIS B 1 295 ? -11.242 10.68 14.188 1 96.75 295 HIS B O 1
ATOM 5423 N N . ASN B 1 296 ? -10.781 12.812 14.461 1 97.62 296 ASN B N 1
ATOM 5424 C CA . ASN B 1 296 ? -12.086 13.336 14.055 1 97.62 296 ASN B CA 1
ATOM 5425 C C . ASN B 1 296 ? -11.945 14.484 13.062 1 97.62 296 ASN B C 1
ATOM 5427 O O . ASN B 1 296 ? -11.727 15.633 13.453 1 97.62 296 ASN B O 1
ATOM 5431 N N . VAL B 1 297 ? -12.195 14.219 11.773 1 98.31 297 VAL B N 1
ATOM 5432 C CA . VAL B 1 297 ? -11.992 15.172 10.695 1 98.31 297 VAL B CA 1
ATOM 5433 C C . VAL B 1 297 ? -12.938 16.359 10.867 1 98.31 297 VAL B C 1
ATOM 5435 O O . VAL B 1 297 ? -12.617 17.484 10.453 1 98.31 297 VAL B O 1
ATOM 5438 N N . LEU B 1 298 ? -14.047 16.219 11.523 1 98.5 298 LEU B N 1
ATOM 5439 C CA . LEU B 1 298 ? -14.992 17.312 11.773 1 98.5 298 LEU B CA 1
ATOM 5440 C C . LEU B 1 298 ? -14.375 18.359 12.68 1 98.5 298 LEU B C 1
ATOM 5442 O O . LEU B 1 298 ? -14.609 19.562 12.492 1 98.5 298 LEU B O 1
ATOM 5446 N N . GLU B 1 299 ? -13.641 17.891 13.625 1 98.31 299 GLU B N 1
ATOM 5447 C CA . GLU B 1 299 ? -12.938 18.828 14.5 1 98.31 299 GLU B CA 1
ATOM 5448 C C . GLU B 1 299 ? -11.922 19.656 13.719 1 98.31 299 GLU B C 1
ATOM 5450 O O . GLU B 1 299 ? -11.789 20.859 13.945 1 98.31 299 GLU B O 1
ATOM 5455 N N . TYR B 1 300 ? -11.164 19.016 12.805 1 98.69 300 TYR B N 1
ATOM 5456 C CA . TYR B 1 300 ? -10.211 19.734 11.977 1 98.69 300 TYR B CA 1
ATOM 5457 C C . TYR B 1 300 ? -10.914 20.797 11.133 1 98.69 300 TYR B C 1
ATOM 5459 O O . TYR B 1 300 ? -10.422 21.922 11.008 1 98.69 300 TYR B O 1
ATOM 5467 N N . LEU B 1 301 ? -12.078 20.453 10.578 1 98.75 301 LEU B N 1
ATOM 5468 C CA . LEU B 1 301 ? -12.836 21.406 9.789 1 98.75 301 LEU B CA 1
ATOM 5469 C C . LEU B 1 301 ? -13.219 22.625 10.633 1 98.75 301 LEU B C 1
ATOM 5471 O O . LEU B 1 301 ? -13.086 23.766 10.188 1 98.75 301 LEU B O 1
ATOM 5475 N N . GLU B 1 302 ? -13.625 22.375 11.836 1 98.31 302 GLU B N 1
ATOM 5476 C CA . GLU B 1 302 ? -14.031 23.469 12.727 1 98.31 302 GLU B CA 1
ATOM 5477 C C . GLU B 1 302 ? -12.844 24.344 13.117 1 98.31 302 GLU B C 1
ATOM 5479 O O . GLU B 1 302 ? -12.969 25.562 13.18 1 98.31 302 GLU B O 1
ATOM 5484 N N . VAL B 1 303 ? -11.727 23.688 13.414 1 98.81 303 VAL B N 1
ATOM 5485 C CA . VAL B 1 303 ? -10.539 24.438 13.812 1 98.81 303 VAL B CA 1
ATOM 5486 C C . VAL B 1 303 ? -10.039 25.266 12.633 1 98.81 303 VAL B C 1
ATOM 5488 O O . VAL B 1 303 ? -9.664 26.438 12.805 1 98.81 303 VAL B O 1
ATOM 5491 N N . ILE B 1 304 ? -10.062 24.688 11.438 1 98.88 304 ILE B N 1
ATOM 5492 C CA . ILE B 1 304 ? -9.664 25.422 10.25 1 98.88 304 ILE B CA 1
ATOM 5493 C C . ILE B 1 304 ? -10.586 26.625 10.047 1 98.88 304 ILE B C 1
ATOM 5495 O O . ILE B 1 304 ? -10.125 27.75 9.805 1 98.88 304 ILE B O 1
ATOM 5499 N N . TRP B 1 305 ? -11.898 26.391 10.188 1 98.62 305 TRP B N 1
ATOM 5500 C CA . TRP B 1 305 ? -12.875 27.469 10.094 1 98.62 305 TRP B CA 1
ATOM 5501 C C . TRP B 1 305 ? -12.578 28.562 11.117 1 98.62 305 TRP B C 1
ATOM 5503 O O . TRP B 1 305 ? -12.617 29.75 10.789 1 98.62 305 TRP B O 1
ATOM 5513 N N . HIS B 1 306 ? -12.234 28.172 12.297 1 98.56 306 HIS B N 1
ATOM 5514 C CA . HIS B 1 306 ? -11.938 29.062 13.406 1 98.56 306 HIS B CA 1
ATOM 5515 C C . HIS B 1 306 ? -10.727 29.953 13.094 1 98.56 306 HIS B C 1
ATOM 5517 O O . HIS B 1 306 ? -10.734 31.141 13.391 1 98.56 306 HIS B O 1
ATOM 5523 N N . THR B 1 307 ? -9.727 29.422 12.453 1 98.81 307 THR B N 1
ATOM 5524 C CA . THR B 1 307 ? -8.453 30.109 12.258 1 98.81 307 THR B CA 1
ATOM 5525 C C . THR B 1 307 ? -8.523 31.047 11.055 1 98.81 307 THR B C 1
ATOM 5527 O O . THR B 1 307 ? -7.699 31.953 10.93 1 98.81 307 THR B O 1
ATOM 5530 N N . LEU B 1 308 ? -9.508 30.859 10.188 1 98.75 308 LEU B N 1
ATOM 5531 C CA . LEU B 1 308 ? -9.578 31.609 8.945 1 98.75 308 LEU B CA 1
ATOM 5532 C C . LEU B 1 308 ? -10.328 32.938 9.156 1 98.75 308 LEU B C 1
ATOM 5534 O O . LEU B 1 308 ? -11.367 32.969 9.812 1 98.75 308 LEU B O 1
ATOM 5538 N N . ARG B 1 309 ? -9.781 34.031 8.578 1 97.69 309 ARG B N 1
ATOM 5539 C CA . ARG B 1 309 ? -10.539 35.281 8.484 1 97.69 309 ARG B CA 1
ATOM 5540 C C . ARG B 1 309 ? -11.75 35.094 7.57 1 97.69 309 ARG B C 1
ATOM 5542 O O . ARG B 1 309 ? -11.719 34.312 6.621 1 97.69 309 ARG B O 1
ATOM 5549 N N . PRO B 1 310 ? -12.812 35.875 7.879 1 97.12 310 PRO B N 1
ATOM 5550 C CA . PRO B 1 310 ? -13.945 35.844 6.945 1 97.12 310 PRO B CA 1
ATOM 5551 C C . PRO B 1 310 ? -13.531 36.188 5.516 1 97.12 310 PRO B C 1
ATOM 5553 O O . PRO B 1 310 ? -12.727 37.094 5.297 1 97.12 310 PRO B O 1
ATOM 5556 N N . GLY B 1 311 ? -14 35.406 4.586 1 96.88 311 GLY B N 1
ATOM 5557 C CA . GLY B 1 311 ? -13.703 35.656 3.184 1 96.88 311 GLY B CA 1
ATOM 5558 C C . GLY B 1 311 ? -12.422 34.969 2.721 1 96.88 311 GLY B C 1
ATOM 5559 O O . GLY B 1 311 ? -12.094 35 1.533 1 96.88 311 GLY B O 1
ATOM 5560 N N . CYS B 1 312 ? -11.742 34.281 3.641 1 97.94 312 CYS B N 1
ATOM 5561 C CA . CYS B 1 312 ? -10.43 33.719 3.316 1 97.94 312 CYS B CA 1
ATOM 5562 C C . CYS B 1 312 ? -10.531 32.219 3.004 1 97.94 312 CYS B C 1
ATOM 5564 O O . CYS B 1 312 ? -11.633 31.672 2.926 1 97.94 312 CYS B O 1
ATOM 5566 N N . TYR B 1 313 ? -9.328 31.609 2.756 1 98.75 313 TYR B N 1
ATOM 5567 C CA . TYR B 1 313 ? -9.406 30.422 1.912 1 98.75 313 TYR B CA 1
ATOM 5568 C C . TYR B 1 313 ? -8.836 29.203 2.627 1 98.75 313 TYR B C 1
ATOM 5570 O O . TYR B 1 313 ? -7.848 29.312 3.359 1 98.75 313 TYR B O 1
ATOM 5578 N N . PHE B 1 314 ? -9.5 28.094 2.42 1 98.88 314 PHE B N 1
ATOM 5579 C CA . PHE B 1 314 ? -9.07 26.766 2.807 1 98.88 314 PHE B CA 1
ATOM 5580 C C . PHE B 1 314 ? -8.695 25.938 1.578 1 98.88 314 PHE B C 1
ATOM 5582 O O . PHE B 1 314 ? -9.578 25.531 0.813 1 98.88 314 PHE B O 1
ATOM 5589 N N . VAL B 1 315 ? -7.375 25.703 1.377 1 98.94 315 VAL B N 1
ATOM 5590 C CA . VAL B 1 315 ? -6.859 24.922 0.258 1 98.94 315 VAL B CA 1
ATOM 5591 C C . VAL B 1 315 ? -6.438 23.531 0.745 1 98.94 315 VAL B C 1
ATOM 5593 O O . VAL B 1 315 ? -5.66 23.406 1.693 1 98.94 315 VAL B O 1
ATOM 5596 N N . ASN B 1 316 ? -7.004 22.516 0.079 1 98.88 316 ASN B N 1
ATOM 5597 C CA . ASN B 1 316 ? -6.723 21.141 0.498 1 98.88 316 ASN B CA 1
ATOM 5598 C C . ASN B 1 316 ? -6.238 20.281 -0.669 1 98.88 316 ASN B C 1
ATOM 5600 O O . ASN B 1 316 ? -6.727 20.422 -1.791 1 98.88 316 ASN B O 1
ATOM 5604 N N . LEU B 1 317 ? -5.246 19.516 -0.401 1 98.88 317 LEU B N 1
ATOM 5605 C CA . LEU B 1 317 ? -4.852 18.438 -1.312 1 98.88 317 LEU B CA 1
ATOM 5606 C C . LEU B 1 317 ? -4.496 17.172 -0.541 1 98.88 317 LEU B C 1
ATOM 5608 O O . LEU B 1 317 ? -3.566 17.188 0.271 1 98.88 317 LEU B O 1
ATOM 5612 N N . GLY B 1 318 ? -5.234 16.047 -0.81 1 98.69 318 GLY B N 1
ATOM 5613 C CA . GLY B 1 318 ? -4.875 14.805 -0.149 1 98.69 318 GLY B CA 1
ATOM 5614 C C . GLY B 1 318 ? -5.961 13.75 -0.233 1 98.69 318 GLY B C 1
ATOM 5615 O O . GLY B 1 318 ? -7.074 14.031 -0.687 1 98.69 318 GLY B O 1
ATOM 5616 N N . PRO B 1 319 ? -5.578 12.578 0.132 1 98.19 319 PRO B N 1
ATOM 5617 C CA . PRO B 1 319 ? -6.543 11.477 0.23 1 98.19 319 PRO B CA 1
ATOM 5618 C C . PRO B 1 319 ? -7.242 11.422 1.586 1 98.19 319 PRO B C 1
ATOM 5620 O O . PRO B 1 319 ? -7.293 12.43 2.299 1 98.19 319 PRO B O 1
ATOM 5623 N N . LEU B 1 320 ? -7.934 10.312 1.84 1 98.5 320 LEU B N 1
ATOM 5624 C CA . LEU B 1 320 ? -8.602 10.07 3.113 1 98.5 320 LEU B CA 1
ATOM 5625 C C . LEU B 1 320 ? -8.242 8.695 3.67 1 98.5 320 LEU B C 1
ATOM 5627 O O . LEU B 1 320 ? -9.117 7.844 3.84 1 98.5 320 LEU B O 1
ATOM 5631 N N . LEU B 1 321 ? -6.969 8.523 4.066 1 96.56 321 LEU B N 1
ATOM 5632 C CA . LEU B 1 321 ? -6.453 7.254 4.57 1 96.56 321 LEU B CA 1
ATOM 5633 C C . LEU B 1 321 ? -6.953 6.992 5.988 1 96.56 321 LEU B C 1
ATOM 5635 O O . LEU B 1 321 ? -7.016 5.84 6.426 1 96.56 321 LEU B O 1
ATOM 5639 N N . TYR B 1 322 ? -7.336 8.07 6.707 1 97.62 322 TYR B N 1
ATOM 5640 C CA . TYR B 1 322 ? -7.695 8.016 8.117 1 97.62 322 TYR B CA 1
ATOM 5641 C C . TYR B 1 322 ? -6.68 7.195 8.906 1 97.62 322 TYR B C 1
ATOM 5643 O O . TYR B 1 322 ? -6.898 6.008 9.172 1 97.62 322 TYR B O 1
ATOM 5651 N N . HIS B 1 323 ? -5.742 7.758 9.5 1 95.31 323 HIS B N 1
ATOM 5652 C CA . HIS B 1 323 ? -4.559 7.16 10.109 1 95.31 323 HIS B CA 1
ATOM 5653 C C . HIS B 1 323 ? -4.926 6.359 11.352 1 95.31 323 HIS B C 1
ATOM 5655 O O . HIS B 1 323 ? -4.133 5.535 11.82 1 95.31 323 HIS B O 1
ATOM 5661 N N . TRP B 1 324 ? -6.129 6.531 11.883 1 95.75 324 TRP B N 1
ATOM 5662 C CA . TRP B 1 324 ? -6.496 5.902 13.141 1 95.75 324 TRP B CA 1
ATOM 5663 C C . TRP B 1 324 ? -7.469 4.75 12.914 1 95.75 324 TRP B C 1
ATOM 5665 O O . TRP B 1 324 ? -7.926 4.113 13.867 1 95.75 324 TRP B O 1
ATOM 5675 N N . ALA B 1 325 ? -7.754 4.484 11.711 1 95.19 325 ALA B N 1
ATOM 5676 C CA . ALA B 1 325 ? -8.758 3.477 11.383 1 95.19 325 ALA B CA 1
ATOM 5677 C C . ALA B 1 325 ? -8.352 2.105 11.914 1 95.19 325 ALA B C 1
ATOM 5679 O O . ALA B 1 325 ? -9.188 1.358 12.43 1 95.19 325 ALA B O 1
ATOM 5680 N N . ASP B 1 326 ? -7.035 1.789 11.844 1 90.56 326 ASP B N 1
ATOM 5681 C CA . ASP B 1 326 ? -6.582 0.464 12.258 1 90.56 326 ASP B CA 1
ATOM 5682 C C . ASP B 1 326 ? -5.906 0.515 13.625 1 90.56 326 ASP B C 1
ATOM 5684 O O . ASP B 1 326 ? -5.277 -0.455 14.047 1 90.56 326 ASP B O 1
ATOM 5688 N N . ALA B 1 327 ? -5.996 1.599 14.312 1 90.19 327 ALA B N 1
ATOM 5689 C CA . ALA B 1 327 ? -5.289 1.786 15.57 1 90.19 327 ALA B CA 1
ATOM 5690 C C . ALA B 1 327 ? -5.684 0.716 16.594 1 90.19 327 ALA B C 1
ATOM 5692 O O . ALA B 1 327 ? -4.859 0.286 17.406 1 90.19 327 ALA B O 1
ATOM 5693 N N . HIS B 1 328 ? -6.824 0.217 16.547 1 85.38 328 HIS B N 1
ATOM 5694 C CA . HIS B 1 328 ? -7.332 -0.775 17.484 1 85.38 328 HIS B CA 1
ATOM 5695 C C . HIS B 1 328 ? -6.59 -2.1 17.344 1 85.38 328 HIS B C 1
ATOM 5697 O O . HIS B 1 328 ? -6.648 -2.949 18.234 1 85.38 328 HIS B O 1
ATOM 5703 N N . MET B 1 329 ? -5.922 -2.256 16.219 1 81.94 329 MET B N 1
ATOM 5704 C CA . MET B 1 329 ? -5.223 -3.508 15.945 1 81.94 329 MET B CA 1
ATOM 5705 C C . MET B 1 329 ? -3.857 -3.527 16.625 1 81.94 329 MET B C 1
ATOM 5707 O O . MET B 1 329 ? -3.271 -4.594 16.812 1 81.94 329 MET B O 1
ATOM 5711 N N . TYR B 1 330 ? -3.348 -2.285 17 1 78.19 330 TYR B N 1
ATOM 5712 C CA . TYR B 1 330 ? -1.966 -2.322 17.469 1 78.19 330 TYR B CA 1
ATOM 5713 C C . TYR B 1 330 ? -1.784 -1.447 18.703 1 78.19 330 TYR B C 1
ATOM 5715 O O . TYR B 1 330 ? -0.723 -1.462 19.328 1 78.19 330 TYR B O 1
ATOM 5723 N N . LEU B 1 331 ? -2.809 -0.705 18.984 1 81.81 331 LEU B N 1
ATOM 5724 C CA . LEU B 1 331 ? -2.732 0.092 20.203 1 81.81 331 LEU B CA 1
ATOM 5725 C C . LEU B 1 331 ? -3.658 -0.47 21.281 1 81.81 331 LEU B C 1
ATOM 5727 O O . LEU B 1 331 ? -4.707 -1.035 20.969 1 81.81 331 LEU B O 1
ATOM 5731 N N . GLU B 1 332 ? -3.299 -0.476 22.5 1 78.69 332 GLU B N 1
ATOM 5732 C CA . GLU B 1 332 ? -4.082 -0.998 23.609 1 78.69 332 GLU B CA 1
ATOM 5733 C C . GLU B 1 332 ? -5.27 -0.089 23.922 1 78.69 332 GLU B C 1
ATOM 5735 O O . GLU B 1 332 ? -6.367 -0.57 24.203 1 78.69 332 GLU B O 1
ATOM 5740 N N . GLY B 1 333 ? -5.152 1.186 23.734 1 80.25 333 GLY B N 1
ATOM 5741 C CA . GLY B 1 333 ? -6.219 2.117 24.078 1 80.25 333 GLY B CA 1
ATOM 5742 C C . GLY B 1 333 ? -7.152 2.404 22.906 1 80.25 333 GLY B C 1
ATOM 5743 O O . GLY B 1 333 ? -6.848 2.066 21.766 1 80.25 333 GLY B O 1
ATOM 5744 N N . GLU B 1 334 ? -8.352 2.787 23.359 1 85.62 334 GLU B N 1
ATOM 5745 C CA . GLU B 1 334 ? -9.336 3.16 22.344 1 85.62 334 GLU B CA 1
ATOM 5746 C C . GLU B 1 334 ? -8.969 4.484 21.688 1 85.62 334 GLU B C 1
ATOM 5748 O O . GLU B 1 334 ? -8.656 5.461 22.359 1 85.62 334 GLU B O 1
ATOM 5753 N N . GLU B 1 335 ? -8.789 4.43 20.375 1 90.88 335 GLU B N 1
ATOM 5754 C CA . GLU B 1 335 ? -8.562 5.641 19.594 1 90.88 335 GLU B CA 1
ATOM 5755 C C . GLU B 1 335 ? -9.766 5.949 18.703 1 90.88 335 GLU B C 1
ATOM 5757 O O . GLU B 1 335 ? -10.234 5.082 17.953 1 90.88 335 GLU B O 1
ATOM 5762 N N . LEU B 1 336 ? -10.266 7.133 18.859 1 95.25 336 LEU B N 1
ATOM 5763 C CA . LEU B 1 336 ? -11.359 7.574 18 1 95.25 336 LEU B CA 1
ATOM 5764 C C . LEU B 1 336 ? -10.906 7.676 16.547 1 95.25 336 LEU B C 1
ATOM 5766 O O . LEU B 1 336 ? -9.812 8.172 16.281 1 95.25 336 LEU B O 1
ATOM 5770 N N . SER B 1 337 ? -11.688 7.113 15.672 1 96.62 337 SER B N 1
ATOM 5771 C CA . SER B 1 337 ? -11.469 7.273 14.234 1 96.62 337 SER B CA 1
ATOM 5772 C C . SER B 1 337 ? -12.781 7.504 13.492 1 96.62 337 SER B C 1
ATOM 5774 O O . SER B 1 337 ? -13.57 6.57 13.305 1 96.62 337 SER B O 1
ATOM 5776 N N . VAL B 1 338 ? -12.992 8.711 13.125 1 96.88 338 VAL B N 1
ATOM 5777 C CA . VAL B 1 338 ? -14.156 9.039 12.305 1 96.88 338 VAL B CA 1
ATOM 5778 C C . VAL B 1 338 ? -13.781 8.984 10.828 1 96.88 338 VAL B C 1
ATOM 5780 O O . VAL B 1 338 ? -12.984 9.805 10.352 1 96.88 338 VAL B O 1
ATOM 5783 N N . GLU B 1 339 ? -14.375 8.055 10.078 1 97.5 339 GLU B N 1
ATOM 5784 C CA . GLU B 1 339 ? -13.984 7.785 8.703 1 97.5 339 GLU B CA 1
ATOM 5785 C C . GLU B 1 339 ? -15.125 8.094 7.734 1 97.5 339 GLU B C 1
ATOM 5787 O O . GLU B 1 339 ? -16.031 7.285 7.562 1 97.5 339 GLU B O 1
ATOM 5792 N N . LEU B 1 340 ? -15.031 9.25 7.125 1 98.25 340 LEU B N 1
ATOM 5793 C CA . LEU B 1 340 ? -16.047 9.742 6.199 1 98.25 340 LEU B CA 1
ATOM 5794 C C . LEU B 1 340 ? -15.57 9.602 4.754 1 98.25 340 LEU B C 1
ATOM 5796 O O . LEU B 1 340 ? -14.367 9.68 4.48 1 98.25 340 LEU B O 1
ATOM 5800 N N . SER B 1 341 ? -16.516 9.336 3.852 1 98.25 341 SER B N 1
ATOM 5801 C CA . SER B 1 341 ? -16.188 9.469 2.436 1 98.25 341 SER B CA 1
ATOM 5802 C C . SER B 1 341 ? -15.891 10.922 2.072 1 98.25 341 SER B C 1
ATOM 5804 O O . SER B 1 341 ? -16.172 11.836 2.85 1 98.25 341 SER B O 1
ATOM 5806 N N . LEU B 1 342 ? -15.281 11.125 0.885 1 98.69 342 LEU B N 1
ATOM 5807 C CA . LEU B 1 342 ? -14.977 12.477 0.412 1 98.69 342 LEU B CA 1
ATOM 5808 C C . LEU B 1 342 ? -16.25 13.305 0.291 1 98.69 342 LEU B C 1
ATOM 5810 O O . LEU B 1 342 ? -16.266 14.477 0.674 1 98.69 342 LEU B O 1
ATOM 5814 N N . GLU B 1 343 ? -17.281 12.727 -0.278 1 97.94 343 GLU B N 1
ATOM 5815 C CA . GLU B 1 343 ? -18.562 13.43 -0.407 1 97.94 343 GLU B CA 1
ATOM 5816 C C . GLU B 1 343 ? -19.094 13.852 0.956 1 97.94 343 GLU B C 1
ATOM 5818 O O . GLU B 1 343 ? -19.641 14.953 1.104 1 97.94 343 GLU B O 1
ATOM 5823 N N . GLU B 1 344 ? -18.938 13.016 1.932 1 98.19 344 GLU B N 1
ATOM 5824 C CA . GLU B 1 344 ? -19.406 13.328 3.279 1 98.19 344 GLU B CA 1
ATOM 5825 C C . GLU B 1 344 ? -18.562 14.43 3.91 1 98.19 344 GLU B C 1
ATOM 5827 O O . GLU B 1 344 ? -19.078 15.281 4.637 1 98.19 344 GLU B O 1
ATOM 5832 N N . VAL B 1 345 ? -17.266 14.398 3.695 1 98.75 345 VAL B N 1
ATOM 5833 C CA . VAL B 1 345 ? -16.375 15.438 4.211 1 98.75 345 VAL B CA 1
ATOM 5834 C C . VAL B 1 345 ? -16.781 16.797 3.631 1 98.75 345 VAL B C 1
ATOM 5836 O O . VAL B 1 345 ? -16.891 17.781 4.359 1 98.75 345 VAL B O 1
ATOM 5839 N N . LYS B 1 346 ? -16.984 16.844 2.346 1 98.69 346 LYS B N 1
ATOM 5840 C CA . LYS B 1 346 ? -17.359 18.094 1.686 1 98.69 346 LYS B CA 1
ATOM 5841 C C . LYS B 1 346 ? -18.719 18.594 2.189 1 98.69 346 LYS B C 1
ATOM 5843 O O . LYS B 1 346 ? -18.906 19.797 2.402 1 98.69 346 LYS B O 1
ATOM 5848 N N . ALA B 1 347 ? -19.656 17.656 2.363 1 98.31 347 ALA B N 1
ATOM 5849 C CA . ALA B 1 347 ? -20.969 18.031 2.896 1 98.31 347 ALA B CA 1
ATOM 5850 C C . ALA B 1 347 ? -20.844 18.594 4.309 1 98.31 347 ALA B C 1
ATOM 5852 O O . ALA B 1 347 ? -21.5 19.594 4.648 1 98.31 347 ALA B O 1
ATOM 5853 N N . ALA B 1 348 ? -20.078 17.984 5.109 1 98.5 348 ALA B N 1
ATOM 5854 C CA . ALA B 1 348 ? -19.844 18.469 6.469 1 98.5 348 ALA B CA 1
ATOM 5855 C C . ALA B 1 348 ? -19.188 19.844 6.449 1 98.5 348 ALA B C 1
ATOM 5857 O O . ALA B 1 348 ? -19.562 20.719 7.238 1 98.5 348 ALA B O 1
ATOM 5858 N N . ALA B 1 349 ? -18.219 20.016 5.562 1 98.69 349 ALA B N 1
ATOM 5859 C CA . ALA B 1 349 ? -17.562 21.312 5.441 1 98.69 349 ALA B CA 1
ATOM 5860 C C . ALA B 1 349 ? -18.578 22.406 5.098 1 98.69 349 ALA B C 1
ATOM 5862 O O . ALA B 1 349 ? -18.516 23.516 5.645 1 98.69 349 ALA B O 1
ATOM 5863 N N . ALA B 1 350 ? -19.469 22.094 4.203 1 98.06 350 ALA B N 1
ATOM 5864 C CA . ALA B 1 350 ? -20.516 23.047 3.844 1 98.06 350 ALA B CA 1
ATOM 5865 C C . ALA B 1 350 ? -21.375 23.406 5.059 1 98.06 350 ALA B C 1
ATOM 5867 O O . ALA B 1 350 ? -21.719 24.578 5.258 1 98.06 350 ALA B O 1
ATOM 5868 N N . ARG B 1 351 ? -21.656 22.469 5.871 1 97.38 351 ARG B N 1
ATOM 5869 C CA . ARG B 1 351 ? -22.484 22.688 7.051 1 97.38 351 ARG B CA 1
ATOM 5870 C C . ARG B 1 351 ? -21.734 23.484 8.102 1 97.38 351 ARG B C 1
ATOM 5872 O O . ARG B 1 351 ? -22.344 24.219 8.891 1 97.38 351 ARG B O 1
ATOM 5879 N N . VAL B 1 352 ? -20.469 23.359 8.117 1 97.5 352 VAL B N 1
ATOM 5880 C CA . VAL B 1 352 ? -19.641 24.172 9.016 1 97.5 352 VAL B CA 1
ATOM 5881 C C . VAL B 1 352 ? -19.672 25.625 8.562 1 97.5 352 VAL B C 1
ATOM 5883 O O . VAL B 1 352 ? -19.547 26.531 9.383 1 97.5 352 VAL B O 1
ATOM 5886 N N . GLY B 1 353 ? -19.781 25.891 7.238 1 96.94 353 GLY B N 1
ATOM 5887 C CA . GLY B 1 353 ? -19.891 27.266 6.754 1 96.94 353 GLY B CA 1
ATOM 5888 C C . GLY B 1 353 ? -18.953 27.562 5.59 1 96.94 353 GLY B C 1
ATOM 5889 O O . GLY B 1 353 ? -18.797 28.719 5.191 1 96.94 353 GLY B O 1
ATOM 5890 N N . PHE B 1 354 ? -18.422 26.484 5.016 1 98.44 354 PHE B N 1
ATOM 5891 C CA . PHE B 1 354 ? -17.516 26.688 3.891 1 98.44 354 PHE B CA 1
ATOM 5892 C C . PHE B 1 354 ? -18.281 26.703 2.574 1 98.44 354 PHE B C 1
ATOM 5894 O O . PHE B 1 354 ? -19.234 25.953 2.398 1 98.44 354 PHE B O 1
ATOM 5901 N N . LYS B 1 355 ? -17.812 27.531 1.717 1 98.38 355 LYS B N 1
ATOM 5902 C CA . LYS B 1 355 ? -18.266 27.531 0.331 1 98.38 355 LYS B CA 1
ATOM 5903 C C . LYS B 1 355 ? -17.219 26.922 -0.594 1 98.38 355 LYS B C 1
ATOM 5905 O O . LYS B 1 355 ? -16.062 27.328 -0.578 1 98.38 355 LYS B O 1
ATOM 5910 N N . LEU B 1 356 ? -17.609 25.969 -1.391 1 98.38 356 LEU B N 1
ATOM 5911 C CA . LEU B 1 356 ? -16.703 25.312 -2.318 1 98.38 356 LEU B CA 1
ATOM 5912 C C . LEU B 1 356 ? -16.484 26.156 -3.562 1 98.38 356 LEU B C 1
ATOM 5914 O O . LEU B 1 356 ? -17.438 26.5 -4.27 1 98.38 356 LEU B O 1
ATOM 5918 N N . LEU B 1 357 ? -15.211 26.516 -3.836 1 98.31 357 LEU B N 1
ATOM 5919 C CA . LEU B 1 357 ? -14.875 27.359 -4.977 1 98.31 357 LEU B CA 1
ATOM 5920 C C . LEU B 1 357 ? -14.25 26.547 -6.098 1 98.31 357 LEU B C 1
ATOM 5922 O O . LEU B 1 357 ? -14.453 26.828 -7.277 1 98.31 357 LEU B O 1
ATOM 5926 N N . ARG B 1 358 ? -13.422 25.641 -5.773 1 97.88 358 ARG B N 1
ATOM 5927 C CA . ARG B 1 358 ? -12.734 24.734 -6.684 1 97.88 358 ARG B CA 1
ATOM 5928 C C . ARG B 1 358 ? -12.781 23.297 -6.168 1 97.88 358 ARG B C 1
ATOM 5930 O O . ARG B 1 358 ? -12.68 23.062 -4.965 1 97.88 358 ARG B O 1
ATOM 5937 N N . ASP B 1 359 ? -13.016 22.391 -7.09 1 98.06 359 ASP B N 1
ATOM 5938 C CA . ASP B 1 359 ? -13.164 20.984 -6.734 1 98.06 359 ASP B CA 1
ATOM 5939 C C . ASP B 1 359 ? -12.641 20.078 -7.848 1 98.06 359 ASP B C 1
ATOM 5941 O O . ASP B 1 359 ? -13.297 19.906 -8.875 1 98.06 359 ASP B O 1
ATOM 5945 N N . GLU B 1 360 ? -11.484 19.5 -7.629 1 97.94 360 GLU B N 1
ATOM 5946 C CA . GLU B 1 360 ? -10.844 18.641 -8.625 1 97.94 360 GLU B CA 1
ATOM 5947 C C . GLU B 1 360 ? -10.203 17.422 -7.977 1 97.94 360 GLU B C 1
ATOM 5949 O O . GLU B 1 360 ? -9.82 17.469 -6.805 1 97.94 360 GLU B O 1
ATOM 5954 N N . MET B 1 361 ? -10.234 16.328 -8.68 1 98.25 361 MET B N 1
ATOM 5955 C CA . MET B 1 361 ? -9.398 15.188 -8.305 1 98.25 361 MET B CA 1
ATOM 5956 C C . MET B 1 361 ? -8.094 15.18 -9.086 1 98.25 361 MET B C 1
ATOM 5958 O O . MET B 1 361 ? -8.094 15.344 -10.305 1 98.25 361 MET B O 1
ATOM 5962 N N . VAL B 1 362 ? -6.973 15.016 -8.391 1 98.25 362 VAL B N 1
ATOM 5963 C CA . VAL B 1 362 ? -5.668 15.031 -9.047 1 98.25 362 VAL B CA 1
ATOM 5964 C C . VAL B 1 362 ? -4.828 13.852 -8.555 1 98.25 362 VAL B C 1
ATOM 5966 O O . VAL B 1 362 ? -4.969 13.414 -7.414 1 98.25 362 VAL B O 1
ATOM 5969 N N . THR B 1 363 ? -3.959 13.367 -9.438 1 96.62 363 THR B N 1
ATOM 5970 C CA . THR B 1 363 ? -3.035 12.305 -9.039 1 96.62 363 THR B CA 1
ATOM 5971 C C . THR B 1 363 ? -1.802 12.891 -8.359 1 96.62 363 THR B C 1
ATOM 5973 O O . THR B 1 363 ? -1.202 13.844 -8.859 1 96.62 363 THR B O 1
ATOM 5976 N N . ALA B 1 364 ? -1.487 12.391 -7.184 1 97.81 364 ALA B N 1
ATOM 5977 C CA . ALA B 1 364 ? -0.282 12.789 -6.461 1 97.81 364 ALA B CA 1
ATOM 5978 C C . ALA B 1 364 ? 0.311 11.617 -5.691 1 97.81 364 ALA B C 1
ATOM 5980 O O . ALA B 1 364 ? -0.42 10.727 -5.238 1 97.81 364 ALA B O 1
ATOM 5981 N N . ALA B 1 365 ? 1.565 11.633 -5.672 1 96.81 365 ALA B N 1
ATOM 5982 C CA . ALA B 1 365 ? 2.271 10.625 -4.887 1 96.81 365 ALA B CA 1
ATOM 5983 C C . ALA B 1 365 ? 2.668 11.172 -3.518 1 96.81 365 ALA B C 1
ATOM 5985 O O . ALA B 1 365 ? 2.672 12.391 -3.305 1 96.81 365 ALA B O 1
ATOM 5986 N N . PHE B 1 366 ? 2.904 10.297 -2.605 1 96.69 366 PHE B N 1
ATOM 5987 C CA . PHE B 1 366 ? 3.449 10.648 -1.3 1 96.69 366 PHE B CA 1
ATOM 5988 C C . PHE B 1 366 ? 4.5 9.641 -0.862 1 96.69 366 PHE B C 1
ATOM 5990 O O . PHE B 1 366 ? 4.176 8.492 -0.548 1 96.69 366 PHE B O 1
ATOM 5997 N N . LEU B 1 367 ? 5.738 10.047 -0.822 1 96.38 367 LEU B N 1
ATOM 5998 C CA . LEU B 1 367 ? 6.887 9.234 -0.444 1 96.38 367 LEU B CA 1
ATOM 5999 C C . LEU B 1 367 ? 7.047 8.047 -1.39 1 96.38 367 LEU B C 1
ATOM 6001 O O . LEU B 1 367 ? 7.316 6.93 -0.948 1 96.38 367 LEU B O 1
ATOM 6005 N N . ARG B 1 368 ? 6.816 8.281 -2.602 1 94.44 368 ARG B N 1
ATOM 6006 C CA . ARG B 1 368 ? 6.863 7.199 -3.578 1 94.44 368 ARG B CA 1
ATOM 6007 C C . ARG B 1 368 ? 8.297 6.941 -4.043 1 94.44 368 ARG B C 1
ATOM 6009 O O . ARG B 1 368 ? 9.016 7.879 -4.391 1 94.44 368 ARG B O 1
ATOM 6016 N N . ASN B 1 369 ? 8.758 5.699 -3.961 1 95.56 369 ASN B N 1
ATOM 6017 C CA . ASN B 1 369 ? 9.922 5.277 -4.723 1 95.56 369 ASN B CA 1
ATOM 6018 C C . ASN B 1 369 ? 9.594 5.082 -6.199 1 95.56 369 ASN B C 1
ATOM 6020 O O . ASN B 1 369 ? 9.062 4.039 -6.59 1 95.56 369 ASN B O 1
ATOM 6024 N N . GLU B 1 370 ? 9.93 6.027 -6.984 1 93.38 370 GLU B N 1
ATOM 6025 C CA . GLU B 1 370 ? 9.539 6.059 -8.391 1 93.38 370 GLU B CA 1
ATOM 6026 C C . GLU B 1 370 ? 10.133 4.887 -9.156 1 93.38 370 GLU B C 1
ATOM 6028 O O . GLU B 1 370 ? 9.625 4.504 -10.211 1 93.38 370 GLU B O 1
ATOM 6033 N N . ARG B 1 371 ? 11.156 4.309 -8.648 1 95.81 371 ARG B N 1
ATOM 6034 C CA . ARG B 1 371 ? 11.844 3.236 -9.359 1 95.81 371 ARG B CA 1
ATOM 6035 C C . ARG B 1 371 ? 11.266 1.874 -8.984 1 95.81 371 ARG B C 1
ATOM 6037 O O . ARG B 1 371 ? 11.539 0.874 -9.656 1 95.81 371 ARG B O 1
ATOM 6044 N N . SER B 1 372 ? 10.531 1.812 -7.93 1 96.62 372 SER B N 1
ATOM 6045 C CA . SER B 1 372 ? 10.016 0.551 -7.414 1 96.62 372 SER B CA 1
ATOM 6046 C C . SER B 1 372 ? 9.023 -0.076 -8.391 1 96.62 372 SER B C 1
ATOM 6048 O O . SER B 1 372 ? 8.273 0.633 -9.062 1 96.62 372 SER B O 1
ATOM 6050 N N . MET B 1 373 ? 8.984 -1.358 -8.414 1 97.81 373 MET B N 1
ATOM 6051 C CA . MET B 1 373 ? 7.996 -2.072 -9.219 1 97.81 373 MET B CA 1
ATOM 6052 C C . MET B 1 373 ? 6.602 -1.934 -8.625 1 97.81 373 MET B C 1
ATOM 6054 O O . MET B 1 373 ? 5.602 -2.16 -9.312 1 97.81 373 MET B O 1
ATOM 6058 N N . MET B 1 374 ? 6.547 -1.648 -7.395 1 95.5 374 MET B N 1
ATOM 6059 C CA . MET B 1 374 ? 5.27 -1.382 -6.738 1 95.5 374 MET B CA 1
ATOM 6060 C C . MET B 1 374 ? 5.039 0.118 -6.59 1 95.5 374 MET B C 1
ATOM 6062 O O . MET B 1 374 ? 5.852 0.822 -5.992 1 95.5 374 MET B O 1
ATOM 6066 N N . GLN B 1 375 ? 3.924 0.553 -7.074 1 90.06 375 GLN B N 1
ATOM 6067 C CA . GLN B 1 375 ? 3.594 1.973 -7.02 1 90.06 375 GLN B CA 1
ATOM 6068 C C . GLN B 1 375 ? 2.488 2.242 -6.004 1 90.06 375 GLN B C 1
ATOM 6070 O O . GLN B 1 375 ? 1.498 2.906 -6.316 1 90.06 375 GLN B O 1
ATOM 6075 N N . SER B 1 376 ? 2.727 1.881 -4.812 1 83.25 376 SER B N 1
ATOM 6076 C CA . SER B 1 376 ? 1.691 1.833 -3.787 1 83.25 376 SER B CA 1
ATOM 6077 C C . SER B 1 376 ? 1.394 3.225 -3.236 1 83.25 376 SER B C 1
ATOM 6079 O O . SER B 1 376 ? 0.349 3.443 -2.619 1 83.25 376 SER B O 1
ATOM 6081 N N . SER B 1 377 ? 2.168 4.164 -3.418 1 90 377 SER B N 1
ATOM 6082 C CA . SER B 1 377 ? 2.049 5.477 -2.791 1 90 377 SER B CA 1
ATOM 6083 C C . SER B 1 377 ? 1.538 6.52 -3.781 1 90 377 SER B C 1
ATOM 6085 O O . SER B 1 377 ? 2.053 7.637 -3.834 1 90 377 SER B O 1
ATOM 6087 N N . THR B 1 378 ? 0.632 6.086 -4.586 1 92.88 378 THR B N 1
ATOM 6088 C CA . THR B 1 378 ? -0.034 6.965 -5.543 1 92.88 378 THR B CA 1
ATOM 6089 C C . THR B 1 378 ? -1.503 7.148 -5.176 1 92.88 378 THR B C 1
ATOM 6091 O O . THR B 1 378 ? -2.195 6.18 -4.855 1 92.88 378 THR B O 1
ATOM 6094 N N . TYR B 1 379 ? -1.95 8.383 -5.254 1 96.94 379 TYR B N 1
ATOM 6095 C CA . TYR B 1 379 ? -3.287 8.711 -4.773 1 96.94 379 TYR B CA 1
ATOM 6096 C C . TYR B 1 379 ? -4.039 9.562 -5.789 1 96.94 379 TYR B C 1
ATOM 6098 O O . TYR B 1 379 ? -3.43 10.344 -6.523 1 96.94 379 TYR B O 1
ATOM 6106 N N . ASN B 1 380 ? -5.32 9.312 -5.879 1 97.25 380 ASN B N 1
ATOM 6107 C CA . ASN B 1 380 ? -6.25 10.305 -6.41 1 97.25 380 ASN B CA 1
ATOM 6108 C C . ASN B 1 380 ? -6.723 11.266 -5.324 1 97.25 380 ASN B C 1
ATOM 6110 O O . ASN B 1 380 ? -7.703 10.992 -4.629 1 97.25 380 ASN B O 1
ATOM 6114 N N . CYS B 1 381 ? -6.098 12.383 -5.27 1 98.44 381 CYS B N 1
ATOM 6115 C CA . CYS B 1 381 ? -6.266 13.32 -4.164 1 98.44 381 CYS B CA 1
ATOM 6116 C C . CYS B 1 381 ? -7.387 14.312 -4.453 1 98.44 381 CYS B C 1
ATOM 6118 O O . CYS B 1 381 ? -7.574 14.727 -5.598 1 98.44 381 CYS B O 1
ATOM 6120 N N . ALA B 1 382 ? -8.141 14.641 -3.432 1 98.75 382 ALA B N 1
ATOM 6121 C CA . ALA B 1 382 ? -9.047 15.781 -3.506 1 98.75 382 ALA B CA 1
ATOM 6122 C C . ALA B 1 382 ? -8.281 17.094 -3.447 1 98.75 382 ALA B C 1
ATOM 6124 O O . ALA B 1 382 ? -7.578 17.375 -2.473 1 98.75 382 ALA B O 1
ATOM 6125 N N . PHE B 1 383 ? -8.328 17.828 -4.512 1 98.81 383 PHE B N 1
ATOM 6126 C CA . PHE B 1 383 ? -7.801 19.188 -4.57 1 98.81 383 PHE B CA 1
ATOM 6127 C C . PHE B 1 383 ? -8.93 20.203 -4.617 1 98.81 383 PHE B C 1
ATOM 6129 O O . PHE B 1 383 ? -9.609 20.344 -5.641 1 98.81 383 PHE B O 1
ATOM 6136 N N . TRP B 1 384 ? -9.125 20.906 -3.473 1 98.75 384 TRP B N 1
ATOM 6137 C CA . TRP B 1 384 ? -10.234 21.844 -3.445 1 98.75 384 TRP B CA 1
ATOM 6138 C C . TRP B 1 384 ? -9.828 23.141 -2.758 1 98.75 384 TRP B C 1
ATOM 6140 O O . TRP B 1 384 ? -8.812 23.188 -2.059 1 98.75 384 TRP B O 1
ATOM 6150 N N . THR B 1 385 ? -10.516 24.188 -3.133 1 98.88 385 THR B N 1
ATOM 6151 C CA . THR B 1 385 ? -10.492 25.469 -2.43 1 98.88 385 THR B CA 1
ATOM 6152 C C . THR B 1 385 ? -11.867 25.797 -1.86 1 98.88 385 THR B C 1
ATOM 6154 O O . THR B 1 385 ? -12.867 25.75 -2.578 1 98.88 385 THR B O 1
ATOM 6157 N N . MET B 1 386 ? -11.867 26.031 -0.603 1 98.88 386 MET B N 1
ATOM 6158 C CA . MET B 1 386 ? -13.086 26.484 0.064 1 98.88 386 MET B CA 1
ATOM 6159 C C . MET B 1 386 ? -12.883 27.859 0.679 1 98.88 386 MET B C 1
ATOM 6161 O O . MET B 1 386 ? -11.75 28.281 0.918 1 98.88 386 MET B O 1
ATOM 6165 N N . GLN B 1 387 ? -14.023 28.531 0.809 1 98.75 387 GLN B N 1
ATOM 6166 C CA . GLN B 1 387 ? -13.977 29.875 1.378 1 98.75 387 GLN B CA 1
ATOM 6167 C C . GLN B 1 387 ? -14.867 29.984 2.613 1 98.75 387 GLN B C 1
ATOM 6169 O O . GLN B 1 387 ? -15.984 29.453 2.629 1 98.75 387 GLN B O 1
ATOM 6174 N N . LYS B 1 388 ? -14.32 30.547 3.668 1 98.06 388 LYS B N 1
ATOM 6175 C CA . LYS B 1 388 ? -15.156 30.922 4.809 1 98.06 388 LYS B CA 1
ATOM 6176 C C . LYS B 1 388 ? -16.047 32.094 4.461 1 98.06 388 LYS B C 1
ATOM 6178 O O . LYS B 1 388 ? -15.578 33.219 4.277 1 98.06 388 LYS B O 1
ATOM 6183 N N . VAL B 1 389 ? -17.344 31.828 4.391 1 89 389 VAL B N 1
ATOM 6184 C CA . VAL B 1 389 ? -18.297 32.844 3.949 1 89 389 VAL B CA 1
ATOM 6185 C C . VAL B 1 389 ? -18.484 33.875 5.055 1 89 389 VAL B C 1
ATOM 6187 O O . VAL B 1 389 ? -18.531 33.531 6.238 1 89 389 VAL B O 1
ATOM 6190 N N . ASP B 1 390 ? -18.359 35.156 4.719 1 76.75 390 ASP B N 1
ATOM 6191 C CA . ASP B 1 390 ? -18.672 36.25 5.629 1 76.75 390 ASP B CA 1
ATOM 6192 C C . ASP B 1 390 ? -20.188 36.375 5.852 1 76.75 390 ASP B C 1
ATOM 6194 O O . ASP B 1 390 ? -20.938 36.656 4.918 1 76.75 390 ASP B O 1
ATOM 6198 N N . ARG B 1 391 ? -20.719 35.719 6.941 1 58.53 391 ARG B N 1
ATOM 6199 C CA . ARG B 1 391 ? -22.156 35.812 7.152 1 58.53 391 ARG B CA 1
ATOM 6200 C C . ARG B 1 391 ? -22.625 37.25 7.105 1 58.53 391 ARG B C 1
ATOM 6202 O O . ARG B 1 391 ? -23.734 37.562 6.629 1 58.53 391 ARG B O 1
ATOM 6209 N N . ALA B 1 392 ? -21.922 38.188 7.668 1 51.62 392 ALA B N 1
ATOM 6210 C CA . ALA B 1 392 ? -22.344 39.594 7.605 1 51.62 392 ALA B CA 1
ATOM 6211 C C . ALA B 1 392 ? -22.344 40.094 6.168 1 51.62 392 ALA B C 1
ATOM 6213 O O . ALA B 1 392 ? -23.266 40.781 5.758 1 51.62 392 ALA B O 1
ATOM 6214 N N . ALA B 1 393 ? -21.438 39.688 5.414 1 50.66 393 ALA B N 1
ATOM 6215 C CA . ALA B 1 393 ? -21.375 40.156 4.027 1 50.66 393 ALA B CA 1
ATOM 6216 C C . ALA B 1 393 ? -22.359 39.375 3.154 1 50.66 393 ALA B C 1
ATOM 6218 O O . ALA B 1 393 ? -22.828 39.875 2.127 1 50.66 393 ALA B O 1
ATOM 6219 N N . ALA B 1 394 ? -22.547 38.094 3.457 1 50.34 394 ALA B N 1
ATOM 6220 C CA . ALA B 1 394 ? -23.516 37.281 2.729 1 50.34 394 ALA B CA 1
ATOM 6221 C C . ALA B 1 394 ? -24.938 37.781 2.957 1 50.34 394 ALA B C 1
ATOM 6223 O O . ALA B 1 394 ? -25.797 37.688 2.07 1 50.34 394 ALA B O 1
ATOM 6224 N N . ALA B 1 395 ? -25.234 38.156 4.195 1 47.34 395 ALA B N 1
ATOM 6225 C CA . ALA B 1 395 ? -26.516 38.781 4.5 1 47.34 395 ALA B CA 1
ATOM 6226 C C . ALA B 1 395 ? -26.656 40.125 3.779 1 47.34 395 ALA B C 1
ATOM 6228 O O . ALA B 1 395 ? -27.766 40.531 3.398 1 47.34 395 ALA B O 1
ATOM 6229 N N . ALA B 1 396 ? -25.641 40.844 3.594 1 49.31 396 ALA B N 1
ATOM 6230 C CA . ALA B 1 396 ? -25.672 42.156 2.932 1 49.31 396 ALA B CA 1
ATOM 6231 C C . ALA B 1 396 ? -25.859 42 1.427 1 49.31 396 ALA B C 1
ATOM 6233 O O . ALA B 1 396 ? -26.453 42.875 0.774 1 49.31 396 ALA B O 1
ATOM 6234 N N . ALA B 1 397 ? -25.266 40.969 0.91 1 50.03 397 ALA B N 1
ATOM 6235 C CA . ALA B 1 397 ? -25.359 40.75 -0.529 1 50.03 397 ALA B CA 1
ATOM 6236 C C . ALA B 1 397 ? -26.734 40.156 -0.906 1 50.03 397 ALA B C 1
ATOM 6238 O O . ALA B 1 397 ? -27.094 40.125 -2.084 1 50.03 397 ALA B O 1
ATOM 6239 N N . SER B 1 398 ? -27.266 39.406 0.04 1 41.97 398 SER B N 1
ATOM 6240 C CA . SER B 1 398 ? -28.594 38.875 -0.232 1 41.97 398 SER B CA 1
ATOM 6241 C C . SER B 1 398 ? -29.672 39.906 0.008 1 41.97 398 SER B C 1
ATOM 6243 O O . SER B 1 398 ? -30.859 39.625 -0.107 1 41.97 398 SER B O 1
ATOM 6245 N N . ALA B 1 399 ? -29.359 41.094 0.621 1 43.78 399 ALA B N 1
ATOM 6246 C CA . ALA B 1 399 ? -30.391 42.125 0.754 1 43.78 399 ALA B CA 1
ATOM 6247 C C . ALA B 1 399 ? -30.906 42.562 -0.612 1 43.78 399 ALA B C 1
ATOM 6249 O O . ALA B 1 399 ? -30.125 42.906 -1.498 1 43.78 399 ALA B O 1
ATOM 6250 N N . PRO B 1 400 ? -32.094 42.25 -0.897 1 36.94 400 PRO B N 1
ATOM 6251 C CA . PRO B 1 400 ? -32.688 42.625 -2.188 1 36.94 400 PRO B CA 1
ATOM 6252 C C . PRO B 1 400 ? -32.438 44.094 -2.529 1 36.94 400 PRO B C 1
ATOM 6254 O O . PRO B 1 400 ? -32.344 44.938 -1.629 1 36.94 400 PRO B O 1
ATOM 6257 N N . ALA B 1 401 ? -31.75 44.438 -3.602 1 34.69 401 ALA B N 1
ATOM 6258 C CA . ALA B 1 401 ? -31.828 45.812 -4.125 1 34.69 401 ALA B CA 1
ATOM 6259 C C . ALA B 1 401 ? -33.25 46.344 -4.035 1 34.69 401 ALA B C 1
ATOM 6261 O O . ALA B 1 401 ? -34.188 45.75 -4.555 1 34.69 401 ALA B O 1
ATOM 6262 N N . ALA B 1 402 ? -33.656 46.969 -2.947 1 35.91 402 ALA B N 1
ATOM 6263 C CA . ALA B 1 402 ? -34.938 47.656 -3.025 1 35.91 402 ALA B CA 1
ATOM 6264 C C . ALA B 1 402 ? -35.094 48.406 -4.34 1 35.91 402 ALA B C 1
ATOM 6266 O O . ALA B 1 402 ? -34.312 49.344 -4.617 1 35.91 402 ALA B O 1
ATOM 6267 N N . GLY B 1 403 ? -35.406 47.719 -5.441 1 28.5 403 GLY B N 1
ATOM 6268 C CA . GLY B 1 403 ? -35.75 48.375 -6.707 1 28.5 403 GLY B CA 1
ATOM 6269 C C . GLY B 1 403 ? -36.562 49.625 -6.543 1 28.5 403 GLY B C 1
ATOM 6270 O O . GLY B 1 403 ? -37.531 49.625 -5.766 1 28.5 403 GLY B O 1
ATOM 6271 N N . ALA B 1 404 ? -35.969 50.812 -6.637 1 27.7 404 ALA B N 1
ATOM 6272 C CA . ALA B 1 404 ? -36.594 52.125 -6.84 1 27.7 404 ALA B CA 1
ATOM 6273 C C . ALA B 1 404 ? -37.656 52.062 -7.93 1 27.7 404 ALA B C 1
ATOM 6275 O O . ALA B 1 404 ? -37.375 51.75 -9.078 1 27.7 404 ALA B O 1
ATOM 6276 N N . ALA B 1 405 ? -38.875 51.625 -7.562 1 32.22 405 ALA B N 1
ATOM 6277 C CA . ALA B 1 405 ? -40.062 51.875 -8.398 1 32.22 405 ALA B CA 1
ATOM 6278 C C . ALA B 1 405 ? -40.125 53.312 -8.875 1 32.22 405 ALA B C 1
ATOM 6280 O O . ALA B 1 405 ? -40.188 54.25 -8.07 1 32.22 405 ALA B O 1
ATOM 6281 N N . ALA B 1 406 ? -39.25 53.688 -9.914 1 29.5 406 ALA B N 1
ATOM 6282 C CA . ALA B 1 406 ? -39.375 55 -10.586 1 29.5 406 ALA B CA 1
ATOM 6283 C C . ALA B 1 406 ? -40.812 55.281 -10.961 1 29.5 406 ALA B C 1
ATOM 6285 O O . ALA B 1 406 ? -41.469 54.438 -11.602 1 29.5 406 ALA B O 1
ATOM 6286 N N . GLY B 1 407 ? -41.625 56 -10.234 1 28.8 407 GLY B N 1
ATOM 6287 C CA . GLY B 1 407 ? -42.938 56.656 -10.406 1 28.8 407 GLY B CA 1
ATOM 6288 C C . GLY B 1 407 ? -43.031 57.469 -11.688 1 28.8 407 GLY B C 1
ATOM 6289 O O . GLY B 1 407 ? -43.125 58.688 -11.641 1 28.8 407 GLY B O 1
ATOM 6290 N N . GLN B 1 408 ? -42.656 56.938 -12.898 1 29.41 408 GLN B N 1
ATOM 6291 C CA . GLN B 1 408 ? -42.844 57.844 -14.039 1 29.41 408 GLN B CA 1
ATOM 6292 C C . GLN B 1 408 ? -44.344 58.062 -14.289 1 29.41 408 GLN B C 1
ATOM 6294 O O . GLN B 1 408 ? -45.094 57.094 -14.562 1 29.41 408 GLN B O 1
ATOM 6299 N N . GLN B 1 409 ? -44.938 59.062 -13.695 1 30.59 409 GLN B N 1
ATOM 6300 C CA . GLN B 1 409 ? -46.281 59.656 -13.812 1 30.59 409 GLN B CA 1
ATOM 6301 C C . GLN B 1 409 ? -46.531 60.125 -15.242 1 30.59 409 GLN B C 1
ATOM 6303 O O . GLN B 1 409 ? -47.656 59.938 -15.766 1 30.59 409 GLN B O 1
ATOM 6308 N N . PRO B 1 410 ? -45.875 60.969 -15.93 1 32.12 410 PRO B N 1
ATOM 6309 C CA . PRO B 1 410 ? -46.5 62.156 -16.516 1 32.12 410 PRO B CA 1
ATOM 6310 C C . PRO B 1 410 ? -47.062 61.906 -17.906 1 32.12 410 PRO B C 1
ATOM 6312 O O . PRO B 1 410 ? -46.312 61.719 -18.859 1 32.12 410 PRO B O 1
ATOM 6315 N N . ALA B 1 411 ? -47.375 60.906 -18.609 1 28.38 411 ALA B N 1
ATOM 6316 C CA . ALA B 1 411 ? -47.469 61.406 -19.984 1 28.38 411 ALA B CA 1
ATOM 6317 C C . ALA B 1 411 ? -48.656 62.344 -20.141 1 28.38 411 ALA B C 1
ATOM 6319 O O . ALA B 1 411 ? -49.812 61.969 -19.906 1 28.38 411 ALA B O 1
ATOM 6320 N N . SER B 1 412 ? -48.594 63.625 -19.656 1 27.45 412 SER B N 1
ATOM 6321 C CA . SER B 1 412 ? -49.625 64.625 -19.969 1 27.45 412 SER B CA 1
ATOM 6322 C C . SER B 1 412 ? -49.781 64.812 -21.469 1 27.45 412 SER B C 1
ATOM 6324 O O . SER B 1 412 ? -50.594 65.625 -21.906 1 27.45 412 SER B O 1
ATOM 6326 N N . THR B 1 413 ? -49.562 63.812 -22.469 1 26.86 413 THR B N 1
ATOM 6327 C CA . THR B 1 413 ? -50.188 64.312 -23.688 1 26.86 413 THR B CA 1
ATOM 6328 C C . THR B 1 413 ? -51.719 64.188 -23.641 1 26.86 413 THR B C 1
ATOM 6330 O O . THR B 1 413 ? -52.219 63.219 -23.062 1 26.86 413 THR B O 1
#

Organism: Chlorella sorokiniana (NCBI:txid3076)

Nearest PDB structures (foldseek):
  5yf0-assembly1_A  TM=9.364E-01  e=2.675E-33  Homo sapiens
  5yf0-assembly1_B  TM=9.114E-01  e=6.372E-34  Homo sapiens
  5yf2-assembly1_A  TM=9.372E-01  e=5.629E-33  Homo sapiens
  5yf1-assembly1_B  TM=9.158E-01  e=2.281E-33  Homo sapiens
  5yf2-assembly1_B  TM=9.245E-01  e=5.338E-33  Homo sapiens

InterPro domains:
  IPR012901 Carnosine N-methyltransferase [PF07942] (121-388)
  IPR012901 Carnosine N-methyltransferase [PTHR12303] (20-388)
  IPR012901 Carnosine N-methyltransferase [SM01296] (115-390)
  IPR029063 S-adenosyl-L-methionine-dependent methyltransferase superfamily [G3DSA:3.40.50.150] (137-384)
  IPR029063 S-adenosyl-L-methionine-dependent methyltransferase superfamily [SSF53335] (132-362)

pLDDT: mean 89.79, std 18.35, range [21.72, 98.94]

Sequence (826 aa):
MQNSTGDGSAGAGPPPQPDQAALEREALGRVAHALRHYRSGAGLEVARWQHNLNQLGERHRALVPQLPEKIAAARQCIYRNHLFLSSLLAMFEEDSGWAPPHLAPANAAADEYEDGVGAAVAPQDHEKVRYVLKNCARDWSAEGAAEREQSYGRITAELRRLFASWPADAPEPPSVLVPGAGLGRLCLEIVNMGFQAQGNEFSYFMLLASAYLLNGIERPEQWTIHPWCHQSCNQPSVADQLRGVSIPDVHPAELVAGPGLLSMSAGDFAEVYAAPEYAEAFDAVACCFFLDTAHNVLEYLEVIWHTLRPGCYFVNLGPLLYHWADAHMYLEGEELSVELSLEEVKAAAARVGFKLLRDEMVTAAFLRNERSMMQSSTYNCAFWTMQKVDRAAAAAASAPAAGAAAGQQPASTMQNSTGDGSAGAGPPPQPDQAALEREALGRVAHALRHYRSGAGLEVARWQHNLNQLGERHRALVPQLPEKIAAARQCIYRNHLFLSSLLAMFEEDSGWAPPHLAPANAAADEYEDGVGAAVAPQDHEKVRYVLKNCARDWSAEGAAEREQSYGRITAELRRLFASWPADAPEPPSVLVPGAGLGRLCLEIVNMGFQAQGNEFSYFMLLASAYLLNGIERPEQWTIHPWCHQSCNQPSVADQLRGVSIPDVHPAELVAGPGLLSMSAGDFAEVYAAPEYAEAFDAVACCFFLDTAHNVLEYLEVIWHTLRPGCYFVNLGPLLYHWADAHMYLEGEELSVELSLEEVKAAAARVGFKLLRDEMVTAAFLRNERSMMQSSTYNCAFWTMQKVDRAAAAAASAPAAGAAAGQQPAST

Solvent-accessible surface area (backbone atoms only — not comparable to full-atom values): 43910 Å² total; per-residue (Å²): 134,87,78,77,76,74,76,68,71,61,80,72,69,79,80,62,54,73,71,51,44,52,51,48,42,50,52,38,2,48,46,42,37,32,50,70,44,43,54,64,58,57,45,49,56,54,48,50,52,51,53,38,56,68,69,49,52,72,70,60,45,64,48,47,76,60,52,66,57,52,54,55,50,39,54,50,38,48,49,40,37,43,52,54,44,51,54,48,51,65,50,23,35,74,86,38,86,77,33,60,74,92,51,11,46,27,49,61,28,14,52,58,42,30,72,74,56,51,85,69,63,60,70,72,47,51,52,51,49,50,48,50,43,35,47,44,41,38,65,28,15,67,83,14,44,68,46,36,44,49,48,52,44,51,52,51,53,49,51,48,60,75,49,64,79,55,61,88,82,48,94,63,60,60,34,32,37,26,50,60,31,58,64,39,48,59,42,37,57,42,15,48,72,58,26,28,20,38,28,26,34,62,52,62,66,36,50,55,52,22,50,28,56,66,62,63,60,88,48,53,51,70,41,59,34,32,61,46,47,85,50,55,49,18,24,55,30,66,64,70,26,55,42,72,45,47,27,30,60,56,46,53,72,78,35,51,69,55,88,78,26,70,47,67,44,81,43,55,64,63,71,61,44,58,37,77,89,30,50,46,63,22,48,25,38,45,33,53,69,34,66,24,67,36,42,45,44,66,57,49,52,51,30,52,56,42,23,34,25,72,66,20,37,41,36,38,37,30,58,37,69,30,72,32,69,62,37,69,79,78,40,93,57,92,63,60,38,56,69,58,24,48,52,50,48,53,52,27,40,41,70,76,46,37,42,83,77,43,82,42,77,42,70,33,53,58,78,56,59,85,72,36,19,52,43,46,38,31,27,46,15,45,37,33,32,29,28,36,61,36,62,72,56,52,54,58,69,63,49,70,76,76,69,77,72,74,78,78,73,80,78,80,123,135,89,77,77,76,73,78,70,73,61,81,72,66,80,79,61,55,71,72,47,45,52,52,48,41,51,52,39,2,48,47,42,38,32,49,70,44,44,54,63,56,58,46,49,56,54,49,48,50,52,52,38,58,68,68,48,52,72,71,61,44,66,48,47,74,60,52,67,56,52,55,53,51,39,53,51,39,49,50,40,36,43,53,51,45,50,54,48,50,65,50,23,35,73,86,37,88,78,32,60,75,92,50,11,48,27,50,61,28,14,52,59,42,30,73,75,56,52,85,68,64,60,70,70,48,50,53,51,48,50,46,50,43,34,47,44,41,39,64,29,16,68,84,14,44,68,46,37,46,48,47,52,42,49,51,50,53,49,50,48,60,74,49,64,80,56,61,87,82,46,92,63,60,61,34,33,37,26,49,59,30,57,64,40,46,62,43,36,56,42,15,48,72,58,26,28,18,38,26,28,34,61,52,60,66,34,50,55,52,22,50,27,57,65,62,64,60,87,48,52,50,70,42,58,34,33,61,47,46,84,50,54,50,19,24,56,30,68,64,71,25,55,41,71,44,47,27,31,61,56,47,54,70,79,34,51,70,55,86,79,25,69,47,66,43,80,42,55,63,62,71,62,43,57,37,76,87,30,51,46,64,23,48,26,39,43,33,54,69,34,66,26,68,35,42,44,43,65,55,51,51,51,32,53,57,43,23,33,25,72,66,19,36,40,36,39,38,31,56,36,69,30,71,33,68,62,37,70,79,78,41,93,59,92,63,60,38,55,68,59,23,49,52,52,49,52,52,27,40,43,71,77,45,37,43,84,76,43,83,43,77,42,71,33,53,60,77,57,59,85,73,36,18,52,43,46,37,31,26,45,16,46,35,33,33,28,28,36,61,36,64,73,57,51,55,58,69,64,48,71,76,79,73,77,79,77,79,85,72,72,76,81,120

Radius of gyration: 31.88 Å; Cα contacts (8 Å, |Δi|>4): 1464; chains: 2; bounding box: 102×106×100 Å

Foldseek 3Di:
DPPPPPCLPQPDPPDDDPVRLVVLLLQLLLLLLLLQLLLVLLVVLLVVQVVVLVPDDPVVCVVPVCSVVLSVLLNVLSVQSSVVSVLLSVCQDCPRPLFDNSNNCSNVSNVVNCVVVPSDHDPVSSVVLLVLLLVQLLQFFPNNVVQCCQFLVVLLVVVCVVCVVPDPPDPAAFEEEEEQCQLVRSQLQNQLVVAAYEYEEADSSRSSNSSCQQGVDDFWQPGWHQSQLSDPAQFPDSCLRRPTTGGGRGRSVVSHPDPNRYHYHYDDQLVVQVDLVQFQPGQEYEYTQHLLQDLDSLSVLLSRLRNHHAFGKYWYKHDNPNPCPCVVVPPPDDGRHDGDDPVVSVVSSVVSAKDWDDWDWGKHFDSASPRGNDGPRIDRIITTMIGRHDPVVVVVVPPPPPPPPPPPDPPPD/DPPPPPCLPQPDPPDDDPVRLVVLLLQLLLLLLLLQLLLVLLVVLLVVLVVVLVPDDPVVCVVPVCSVVLSVLLSVLSVQSSVVSVLLSVQQDCPRPQFDNSNNCSNVSNVVNCVVVPSDHDPVSSVVLLVLLLVQLLQFFPNNVVQCCQFLVVLLVVVCVVCVVPDPPDPAAFEEEEEQCQLVRSQLQNQLVVAAYEYEEADSSRSSNSSCQQGVDDFWQPGWHQSQLSDPAQFPDSCLRRPTTGGGRGRSVVSHPDPNRYHYDYDDQLVVQVDLVQFQVGQEYEYTQHLLQDLDSLSVLLSRLRNHHAFGKYWYKHDNPNPCPCVVVPPPDDGRHDGDDPVVSVVSSVVSAKDWDDWDWGKHFDSASPRGNDGPRIDRIITTMIGRHDPVVVVVVPPPPPPPPPPPPDPVD